Protein 1VDK (pdb70)

InterPro domains:
  IPR000362 Fumarate lyase family [PR00149] (134-152)
  IPR000362 Fumarate lyase family [PR00149] (180-198)
  IPR000362 Fumarate lyase family [PR00149] (271-298)
  IPR000362 Fumarate lyase family [PR00149] (317-333)
  IPR005677 Fumarate hydratase, class II [MF_00743] (3-462)
  IPR005677 Fumarate hydratase, class II [PTHR11444] (2-462)
  IPR005677 Fumarate hydratase, class II [TIGR00979] (3-458)
  IPR005677 Fumarate hydratase, class II [cd01362] (4-459)
  IPR008948 L-Aspartase-like [SSF48557] (4-460)
  IPR018951 Fumarase C, C-terminal [PF10415] (408-460)
  IPR020557 Fumarate lyase, conserved site [PS00163] (317-326)
  IPR022761 Fumarate lyase, N-terminal [PF00206] (11-342)
  IPR024083 Fumarase/histidase, N-terminal [G3DSA:1.10.275.10] (1-138)

Secondary structure (DSSP, 8-state):
-EEEETTEEEE--TT----HHHHHHHHH--SSTTT-BPPHHHHHHHHHHHHHHHHHHHHTTSS-HHHHHHHHHHHHHHHTTTTGGG---BSSS-TT-HHHHHHHHHHHHHHHHHHTTPPTTS-SS-IIIIITTT--HHHHHHHHHHHHHHHHIIIIIHHHHHHHHHHHHHHHHHTTT-EEEEEETTEEEEEEEHHHHHHHHHHHHHHHHHHHHHHHGGGGEE-TT-TTTSS-TTS-TTHHHHHHHHHHHHHSS--EE-S-TTHHHH--HHHHHHHHHHHHHHHHHHHHHHHHHHHT-BSSSS--SEE----S--SS--TT----HHHHHHHHHHHHHHHHHHHHHHHHTT-BTTB-S-HHHHHHHHHHHHHHHHHHHHHHHHHTGGG-EE-HHHHHHHHTT-GGGGHHHHHHH-SHHHHTTTTTS----HHHHHHHTSSS-HHHHHHH--HHHHH---/-EEEETTEEEE--TT----HHHHHHHHH--SSTTT-BPPHHHHHHHHHHHHHHHHHHHHTT-S-HHHHHHHHHHHHHHHTTTTGGG---BSSS-TT-HHHHHHHHHHHHHHHHHHTT--TT--SS-IIIIITTT--HHHHHHHHHHHHHHHHIIIIIHHHHHHHHHHHHHHHHHTTT-EEEEEETTEEEEEEEHHHHHHHHHHHHHHHHHHHHHHHGGGGEE-TT-TTTSS-TTS-TTHHHHHHHHHHHHHSS--EE-S-TTHHHH--HHHHHHHHHHHHHHHHHHHHHHHHHHHH--SSSS--SEE---S----TT----HHHHHHHHHHHHHHHHHHHHHHHHT--BTTB-S-HHHHHHHHHHHHHHHHHHHHHHHHHTGGG-EE-HHHHHHHHHTSGGGTHHHHHHH-HHHHHHHHHHHHHTT--HHHHHHHTTSS-TTHHHHH--HHHHHS--

Foldseek 3Di:
DWAADPVGIDDDDPPAQFGDLLVVQLPPPPDCQPNFQFDLLLQLLLLLLLLLLLVLCVVVVNDDPLLSVLLNVLSVCSNVVVRVVNRRHGLPTWLLCQSSLRSSLRNSQQSSCVVVVHHRNPSPVPSCSHSQQLAASLFSSLLSLLLSLLVLCVVFVVVLLVLLLVLLQVVLVVFQVAKFFDDDPNDTDAIATVSVVSNVLSVQSVVLSVQLVVLNLLSLAGLFQLHPQHVNPRHDPCSRQSSSVSSCVVRVNNHGHHPGNQCNFQFDVSLLSSLVSLLSSLVSLLVVLVVVCQCCPDCPPGLRFKHWDADDQDDDDDPRDHHLVLSVLSNVLSVLSVVLSVVLVVQRVQGDRRHRRNSSSNSVSSSSNSVSNSVSSNCCVVRTSNGMGGPSVSRVFNVQLRCVLLVLVCVVQHVVLSVVLNVVCPCPGSLVSCVVVVVDHNVVSCVSGPSVCRNPVD/DWAQDPVGIDDDPLPAQFDDLLRVQLVVDDPPQPPFFQDLLLQLLLLLLLLLLLVLCVVVVLADPLLSVLLNVLSVCSNVVVRVVNRRHGLPDWLLCQSVLSSSLRNSQQSSCVVVVHHRNPCPVPSCSHSQALAASLFSSLLSLLLSLLVLCVVFVVVLLVLLLVLLQVVLVVFQVAKFFDDDPNDTDAIATVSVVSNVLSVQSVVLSVQLVVLSLLSLAGLAQLHPQHVNPRHDPCSQQSSSVSSCVVRVHNHGHHPGNQCNFQFDVSLLSSLVSLLSSLVSLLVVLVVVCQCLADLPPGQRFKWWDAQPVQDTSGHHSVLSVLSNVLSVLSVVLSVVLVVQRVQGDGRHRSNSSSNSVSSSSNSVSNSVSSNCCRVRTSNGMGGPSVSRCLNVQLDLNQLVLVCVVPNPVLSVVLNVQCVVVVHGSLVSCCVVVVDHNPVCCVRRDSVCGNVVD

Radius of gyration: 35.31 Å; Cα contacts (8 Å, |Δi|>4): 1691; chains: 2; bounding box: 95×90×68 Å

Solvent-accessible surface area: 38684 Å² total; per-residue (Å²): 60,109,6,114,21,157,154,29,120,29,210,6,57,78,104,49,32,10,2,2,52,0,16,58,3,31,96,105,61,143,92,32,55,143,200,56,124,5,15,69,54,0,1,75,1,0,0,22,1,1,53,6,0,3,100,0,2,48,120,33,65,50,10,73,100,82,13,0,123,3,0,40,82,0,0,49,22,2,23,105,19,139,30,30,104,22,5,13,4,7,2,71,18,36,19,9,0,48,32,1,2,11,2,0,0,10,0,0,2,8,48,0,0,60,49,39,69,72,90,47,11,46,38,84,0,42,10,58,84,36,3,20,95,10,18,20,10,25,0,0,0,3,0,0,0,9,1,2,0,0,47,6,0,81,136,84,0,8,65,13,0,58,11,0,19,160,17,0,49,55,26,12,129,71,17,40,127,32,19,0,2,5,59,79,90,39,9,31,24,85,4,44,0,0,4,73,32,0,24,50,1,5,51,57,0,113,95,12,8,59,46,0,75,89,70,4,108,18,0,35,58,0,4,0,4,0,4,48,58,2,79,12,127,122,19,46,118,118,0,5,93,12,0,3,106,16,1,24,92,84,29,66,21,71,6,170,40,11,186,83,90,94,59,12,0,28,21,1,84,56,0,30,85,0,0,16,10,0,97,74,0,0,19,6,0,59,95,0,0,41,33,0,46,47,8,7,2,0,27,52,0,1,5,3,0,3,65,18,48,71,77,84,117,38,102,50,128,18,87,58,26,32,18,2,43,30,0,37,48,1,11,132,21,1,90,103,0,97,23,2,10,79,50,0,42,71,5,10,69,36,26,99,182,89,32,0,70,89,0,5,28,0,0,33,6,0,2,27,0,0,35,55,0,2,73,9,0,49,38,0,12,60,88,3,0,99,24,0,83,26,42,108,117,38,4,79,65,8,3,26,60,3,90,56,3,10,55,39,0,30,173,48,42,28,141,104,99,0,45,72,0,51,155,73,3,46,202,181,48,8,72,80,2,0,55,116,63,62,82,16,40,66,135,78,6,73,144,29,10,44,27,44,148,51,8,83,96,213,63,76,10,173,40,153,150,32,118,20,192,4,59,81,100,49,30,9,1,5,77,1,15,54,14,37,109,108,56,127,114,30,47,142,204,47,117,6,16,72,53,0,2,76,1,0,0,17,1,0,61,6,1,2,111,0,1,51,104,32,62,53,13,68,102,124,16,0,110,3,1,40,85,0,0,47,19,1,22,112,18,138,31,27,106,20,6,16,5,2,1,70,24,50,19,12,0,46,26,2,3,22,2,0,0,5,0,0,2,8,50,0,0,66,53,43,62,77,107,35,24,61,76,103,0,51,9,73,74,31,3,13,81,8,18,21,12,25,0,0,0,2,0,0,0,9,1,2,0,0,47,7,0,79,138,83,0,8,67,13,0,60,11,0,16,158,17,0,45,56,26,14,136,71,19,37,128,33,20,0,0,4,66,67,76,41,5,0,14,92,6,44,0,0,3,71,33,0,23,51,0,5,51,56,0,110,94,14,7,59,44,0,74,86,66,4,110,18,0,30,40,0,3,0,1,0,4,47,61,5,91,12,124,120,20,55,121,115,0,0,86,4,0,3,102,15,1,21,111,73,30,64,20,84,9,115,22,10,171,82,53,97,57,13,0,26,22,1,83,54,0,33,85,0,0,14,11,0,93,70,0,0,18,7,0,59,96,0,0,41,34,0,46,48,10,5,2,0,28,45,0,1,6,7,0,2,21,10,46,50,67,104,182,144,136,97,12,102,6,55,1,61,26,0,42,43,1,10,130,24,0,89,120,0,96,36,8,13,78,52,0,43,72,6,10,67,38,27,99,180,90,32,0,71,88,0,6,31,0,0,34,7,0,2,19,0,0,35,59,0,1,72,11,0,49,38,0,14,57,110,2,0,96,28,0,82,23,36,93,128,29,4,110,71,21,8,38,58,0,12,12,0,10,81,31,0,53,197,49,32,32,148,112,87,0,32,77,0,14,148,39,1,52,163,77,104,95,36,0,50,64,1,0,69,94,52,63,78,11,69,100,124,68,3,72,171,36,9,44,26,45,152,58,10,85,92,216

Structure (mmCIF, N/CA/C/O backbone):
data_1VDK
#
_entry.id   1VDK
#
_cell.length_a   125.336
_cell.length_b   140.122
_cell.length_c   135.372
_cell.angle_alpha   90.00
_cell.angle_beta   90.00
_cell.angle_gamma   90.00
#
_symmetry.space_group_name_H-M   'C 2 2 21'
#
loop_
_entity.id
_entity.type
_entity.pdbx_description
1 polymer 'Fumarate hydratase class II'
2 water water
#
loop_
_atom_site.group_PDB
_atom_site.id
_atom_site.type_symbol
_atom_site.label_atom_id
_atom_site.label_alt_id
_atom_site.label_comp_id
_atom_site.label_asym_id
_atom_site.label_entity_id
_atom_site.label_seq_id
_atom_site.pdbx_PDB_ins_code
_atom_site.Cartn_x
_atom_site.Cartn_y
_atom_site.Cartn_z
_atom_site.occupancy
_atom_site.B_iso_or_equiv
_atom_site.auth_seq_id
_atom_site.auth_comp_id
_atom_site.auth_asym_id
_atom_site.auth_atom_id
_atom_site.pdbx_PDB_model_num
ATOM 1 N N . ARG A 1 4 ? 42.408 -29.673 38.572 1.00 34.54 4 ARG A N 1
ATOM 2 C CA . ARG A 1 4 ? 41.451 -29.567 39.708 1.00 33.69 4 ARG A CA 1
ATOM 3 C C . ARG A 1 4 ? 40.463 -28.433 39.464 1.00 34.30 4 ARG A C 1
ATOM 4 O O . ARG A 1 4 ? 40.803 -27.413 38.860 1.00 34.25 4 ARG A O 1
ATOM 12 N N . ILE A 1 5 ? 39.232 -28.616 39.927 1.00 33.87 5 ILE A N 1
ATOM 13 C CA . ILE A 1 5 ? 38.215 -27.589 39.764 1.00 33.54 5 ILE A CA 1
ATOM 14 C C . ILE A 1 5 ? 38.221 -26.665 40.978 1.00 33.44 5 ILE A C 1
ATOM 15 O O . ILE A 1 5 ? 38.143 -27.122 42.117 1.00 34.03 5 ILE A O 1
ATOM 20 N N . GLU A 1 6 ? 38.333 -25.367 40.723 1.00 32.09 6 GLU A N 1
ATOM 21 C CA . GLU A 1 6 ? 38.334 -24.360 41.778 1.00 31.75 6 GLU A CA 1
ATOM 22 C C . GLU A 1 6 ? 37.222 -23.377 41.443 1.00 32.36 6 GLU A C 1
ATOM 23 O O . GLU A 1 6 ? 36.841 -23.239 40.278 1.00 33.41 6 GLU A O 1
ATOM 29 N N . ARG A 1 7 ? 36.702 -22.688 42.453 1.00 32.21 7 ARG A N 1
ATOM 30 C CA . ARG A 1 7 ? 35.622 -21.743 42.217 1.00 31.87 7 ARG A CA 1
ATOM 31 C C . ARG A 1 7 ? 35.743 -20.443 42.997 1.00 31.28 7 ARG A C 1
ATOM 32 O O . ARG A 1 7 ? 36.391 -20.381 44.040 1.00 30.25 7 ARG A O 1
ATOM 40 N N . ASP A 1 8 ? 35.111 -19.407 42.461 1.00 31.39 8 ASP A N 1
ATOM 41 C CA . ASP A 1 8 ? 35.052 -18.100 43.099 1.00 33.68 8 ASP A CA 1
ATOM 42 C C . ASP A 1 8 ? 33.633 -17.611 42.838 1.00 34.60 8 ASP A C 1
ATOM 43 O O . ASP A 1 8 ? 32.843 -18.322 42.214 1.00 34.94 8 ASP A O 1
ATOM 48 N N . THR A 1 9 ? 33.302 -16.415 43.305 1.00 34.67 9 THR A N 1
ATOM 49 C CA . THR A 1 9 ? 31.954 -15.889 43.123 1.00 37.16 9 THR A CA 1
ATOM 50 C C . THR A 1 9 ? 31.490 -15.827 41.669 1.00 38.07 9 THR A C 1
ATOM 51 O O . THR A 1 9 ? 30.290 -15.774 41.401 1.00 37.94 9 THR A O 1
ATOM 55 N N . MET A 1 10 ? 32.434 -15.845 40.734 1.00 38.53 10 MET A N 1
ATOM 56 C CA . MET A 1 10 ? 32.091 -15.773 39.318 1.00 39.38 10 MET A CA 1
ATOM 57 C C . MET A 1 10 ? 31.813 -17.143 38.703 1.00 38.61 10 MET A C 1
ATOM 58 O O . MET A 1 10 ? 31.143 -17.241 37.674 1.00 38.75 10 MET A O 1
ATOM 63 N N . GLY A 1 11 ? 32.326 -18.197 39.327 1.00 37.74 11 GLY A N 1
ATOM 64 C CA . GLY A 1 11 ? 32.094 -19.532 38.804 1.00 37.14 11 GLY A CA 1
ATOM 65 C C . GLY A 1 11 ? 33.252 -20.487 39.005 1.00 37.44 11 GLY A C 1
ATOM 66 O O . GLY A 1 11 ? 34.179 -20.209 39.765 1.00 36.93 11 GLY A O 1
ATOM 67 N N . GLU A 1 12 ? 33.199 -21.623 38.316 1.00 37.22 12 GLU A N 1
ATOM 68 C CA . GLU A 1 12 ? 34.247 -22.629 38.422 1.00 36.90 12 GLU A CA 1
ATOM 69 C C . GLU A 1 12 ? 35.221 -22.578 37.250 1.00 36.42 12 GLU A C 1
ATOM 70 O O . GLU A 1 12 ? 34.843 -22.247 36.125 1.00 36.82 12 GLU A O 1
ATOM 76 N N . VAL A 1 13 ? 36.482 -22.894 37.533 1.00 35.47 13 VAL A N 1
ATOM 77 C CA . VAL A 1 13 ? 37.532 -22.897 36.523 1.00 34.44 13 VAL A CA 1
ATOM 78 C C . VAL A 1 13 ? 38.491 -24.052 36.784 1.00 34.49 13 VAL A C 1
ATOM 79 O O . VAL A 1 13 ? 38.528 -24.604 37.884 1.00 35.20 13 VAL A O 1
ATOM 83 N N . ARG A 1 14 ? 39.264 -24.411 35.766 1.00 34.26 14 ARG A N 1
ATOM 84 C CA . ARG A 1 14 ? 40.229 -25.496 35.878 1.00 34.35 14 ARG A CA 1
ATOM 85 C C . ARG A 1 14 ? 41.626 -24.960 36.186 1.00 33.96 14 ARG A C 1
ATOM 86 O O . ARG A 1 14 ? 42.089 -24.013 35.549 1.00 33.48 14 ARG A O 1
ATOM 94 N N . VAL A 1 15 ? 42.287 -25.572 37.163 1.00 33.21 15 VAL A N 1
ATOM 95 C CA . VAL A 1 15 ? 43.642 -25.191 37.544 1.00 32.61 15 VAL A CA 1
ATOM 96 C C . VAL A 1 15 ? 44.481 -26.466 37.548 1.00 32.49 15 VAL A C 1
ATOM 97 O O . VAL A 1 15 ? 43.947 -27.564 37.714 1.00 32.15 15 VAL A O 1
ATOM 101 N N . PRO A 1 16 ? 45.802 -26.341 37.344 1.00 33.10 16 PRO A N 1
ATOM 102 C CA . PRO A 1 16 ? 46.682 -27.514 37.336 1.00 33.48 16 PRO A CA 1
ATOM 103 C C . PRO A 1 16 ? 46.522 -28.307 38.627 1.00 35.08 16 PRO A C 1
ATOM 104 O O . PRO A 1 16 ? 46.568 -27.741 39.721 1.00 35.80 16 PRO A O 1
ATOM 108 N N . ALA A 1 17 ? 46.333 -29.615 38.498 1.00 34.38 17 ALA A N 1
ATOM 109 C CA . ALA A 1 17 ? 46.149 -30.479 39.657 1.00 34.25 17 ALA A CA 1
ATOM 110 C C . ALA A 1 17 ? 47.332 -30.477 40.620 1.00 33.58 17 ALA A C 1
ATOM 111 O O . ALA A 1 17 ? 47.167 -30.766 41.804 1.00 34.07 17 ALA A O 1
ATOM 113 N N . ASP A 1 18 ? 48.521 -30.150 40.122 1.00 33.33 18 ASP A N 1
ATOM 114 C CA . ASP A 1 18 ? 49.712 -30.132 40.968 1.00 33.60 18 ASP A CA 1
ATOM 115 C C . ASP A 1 18 ? 50.013 -28.760 41.574 1.00 31.87 18 ASP A C 1
ATOM 116 O O . ASP A 1 18 ? 51.001 -28.602 42.288 1.00 30.97 18 ASP A O 1
ATOM 121 N N . LYS A 1 19 ? 49.173 -27.772 41.283 1.00 31.29 19 LYS A N 1
ATOM 122 C CA . LYS A 1 19 ? 49.372 -26.425 41.820 1.00 29.78 19 LYS A CA 1
ATOM 123 C C . LYS A 1 19 ? 48.351 -26.144 42.919 1.00 28.54 19 LYS A C 1
ATOM 124 O O . LYS A 1 19 ? 47.225 -26.642 42.873 1.00 28.12 19 LYS A O 1
ATOM 130 N N . TYR A 1 20 ? 48.742 -25.338 43.902 1.00 28.31 20 TYR A N 1
ATOM 131 C CA . TYR A 1 20 ? 47.859 -25.026 45.020 1.00 27.13 20 TYR A CA 1
ATOM 132 C C . TYR A 1 20 ? 47.041 -23.743 44.926 1.00 26.15 20 TYR A C 1
ATOM 133 O O . TYR A 1 20 ? 46.293 -23.423 45.850 1.00 25.83 20 TYR A O 1
ATOM 142 N N . TRP A 1 21 ? 47.158 -23.009 43.823 1.00 24.73 21 TRP A N 1
ATOM 143 C CA . TRP A 1 21 ? 46.386 -21.779 43.697 1.00 24.90 21 TRP A CA 1
ATOM 144 C C . TRP A 1 21 ? 44.921 -22.054 43.357 1.00 24.93 21 TRP A C 1
ATOM 145 O O . TRP A 1 21 ? 44.537 -23.200 43.104 1.00 26.83 21 TRP A O 1
ATOM 156 N N . GLY A 1 22 ? 44.105 -21.003 43.364 1.00 24.79 22 GLY A N 1
ATOM 157 C CA . GLY A 1 22 ? 42.690 -21.159 43.081 1.00 25.36 22 GLY A CA 1
ATOM 158 C C . GLY A 1 22 ? 42.151 -20.480 41.833 1.00 25.00 22 GLY A C 1
ATOM 159 O O . GLY A 1 22 ? 42.889 -20.171 40.899 1.00 26.00 22 GLY A O 1
ATOM 160 N N . ALA A 1 23 ? 40.844 -20.237 41.834 1.00 26.05 23 ALA A N 1
ATOM 161 C CA . ALA A 1 23 ? 40.161 -19.632 40.697 1.00 25.87 23 ALA A CA 1
ATOM 162 C C . ALA A 1 23 ? 40.588 -18.221 40.316 1.00 26.07 23 ALA A C 1
ATOM 163 O O . ALA A 1 23 ? 40.787 -17.933 39.138 1.00 24.68 23 ALA A O 1
ATOM 165 N N . GLN A 1 24 ? 40.725 -17.334 41.294 1.00 25.97 24 GLN A N 1
ATOM 166 C CA . GLN A 1 24 ? 41.097 -15.966 40.970 1.00 26.61 24 GLN A CA 1
ATOM 167 C C . GLN A 1 24 ? 42.535 -15.859 40.474 1.00 25.77 24 GLN A C 1
ATOM 168 O O . GLN A 1 24 ? 42.865 -14.956 39.706 1.00 27.02 24 GLN A O 1
ATOM 174 N N . THR A 1 25 ? 43.386 -16.789 40.891 1.00 24.87 25 THR A N 1
ATOM 175 C CA . THR A 1 25 ? 44.767 -16.786 40.425 1.00 23.71 25 THR A CA 1
ATOM 176 C C . THR A 1 25 ? 44.736 -17.220 38.960 1.00 25.52 25 THR A C 1
ATOM 177 O O . THR A 1 25 ? 45.386 -16.619 38.105 1.00 24.49 25 THR A O 1
ATOM 181 N N . GLN A 1 26 ? 43.961 -18.262 38.678 1.00 23.94 26 GLN A N 1
ATOM 182 C CA . GLN A 1 26 ? 43.846 -18.779 37.317 1.00 24.30 26 GLN A CA 1
ATOM 183 C C . GLN A 1 26 ? 43.311 -17.722 36.353 1.00 23.17 26 GLN A C 1
ATOM 184 O O . GLN A 1 26 ? 43.812 -17.582 35.239 1.00 23.67 26 GLN A O 1
ATOM 190 N N . ARG A 1 27 ? 42.295 -16.977 36.773 1.00 23.98 27 ARG A N 1
ATOM 191 C CA . ARG A 1 27 ? 41.738 -15.943 35.910 1.00 24.79 27 ARG A CA 1
ATOM 192 C C . ARG A 1 27 ? 42.805 -14.891 35.611 1.00 25.34 27 ARG A C 1
ATOM 193 O O . ARG A 1 27 ? 42.986 -14.487 34.465 1.00 24.66 27 ARG A O 1
ATOM 201 N N . SER A 1 28 ? 43.517 -14.452 36.642 1.00 25.29 28 SER A N 1
ATOM 202 C CA . SER A 1 28 ? 44.564 -13.451 36.447 1.00 23.56 28 SER A CA 1
ATOM 203 C C . SER A 1 28 ? 45.649 -13.990 35.520 1.00 23.38 28 SER A C 1
ATOM 204 O O . SER A 1 28 ? 46.162 -13.276 34.658 1.00 22.66 28 SER A O 1
ATOM 207 N N . LEU A 1 29 ? 45.993 -15.259 35.705 1.00 21.87 29 LEU A N 1
ATOM 208 C CA . LEU A 1 29 ? 46.999 -15.926 34.903 1.00 23.72 29 LEU A CA 1
ATOM 209 C C . LEU A 1 29 ? 46.661 -15.805 33.424 1.00 23.76 29 LEU A C 1
ATOM 210 O O . LEU A 1 29 ? 47.502 -15.495 32.591 1.00 24.46 29 LEU A O 1
ATOM 215 N N . GLU A 1 30 ? 45.396 -16.071 33.121 1.00 25.15 30 GLU A N 1
ATOM 216 C CA . GLU A 1 30 ? 44.915 -16.065 31.745 1.00 24.16 30 GLU A CA 1
ATOM 217 C C . GLU A 1 30 ? 44.557 -14.694 31.174 1.00 24.24 30 GLU A C 1
ATOM 218 O O . GLU A 1 30 ? 44.723 -14.461 29.976 1.00 23.37 30 GLU A O 1
ATOM 224 N N . ASN A 1 31 ? 44.077 -13.787 32.020 1.00 22.82 31 ASN A N 1
ATOM 225 C CA . ASN A 1 31 ? 43.664 -12.463 31.558 1.00 23.84 31 ASN A CA 1
ATOM 226 C C . ASN A 1 31 ? 44.722 -11.366 31.536 1.00 22.82 31 ASN A C 1
ATOM 227 O O . ASN A 1 31 ? 44.499 -10.307 30.945 1.00 22.96 31 ASN A O 1
ATOM 232 N N . PHE A 1 32 ? 45.858 -11.601 32.184 1.00 22.67 32 PHE A N 1
ATOM 233 C CA . PHE A 1 32 ? 46.919 -10.602 32.225 1.00 22.18 32 PHE A CA 1
ATOM 234 C C . PHE A 1 32 ? 48.254 -11.172 31.754 1.00 22.24 32 PHE A C 1
ATOM 235 O O . PHE A 1 32 ? 49.188 -11.350 32.538 1.00 22.50 32 PHE A O 1
ATOM 243 N N . ARG A 1 33 ? 48.327 -11.463 30.459 1.00 19.95 33 ARG A N 1
ATOM 244 C CA . ARG A 1 33 ? 49.535 -12.010 29.856 1.00 21.31 33 ARG A CA 1
ATOM 245 C C . ARG A 1 33 ? 50.396 -10.826 29.446 1.00 21.27 33 ARG A C 1
ATOM 246 O O . ARG A 1 33 ? 50.653 -10.602 28.265 1.00 21.97 33 ARG A O 1
ATOM 254 N N . ILE A 1 34 ? 50.831 -10.065 30.441 1.00 18.12 34 ILE A N 1
ATOM 255 C CA . ILE A 1 34 ? 51.634 -8.874 30.204 1.00 18.31 34 ILE A CA 1
ATOM 256 C C . ILE A 1 34 ? 52.941 -9.003 30.964 1.00 18.98 34 ILE A C 1
ATOM 257 O O . ILE A 1 34 ? 52.951 -8.974 32.198 1.00 18.00 34 ILE A O 1
ATOM 262 N N . GLY A 1 35 ? 54.032 -9.164 30.218 1.00 17.43 35 GLY A N 1
ATOM 263 C CA . GLY A 1 35 ? 55.351 -9.316 30.820 1.00 18.14 35 GLY A CA 1
ATOM 264 C C . GLY A 1 35 ? 55.506 -10.626 31.576 1.00 19.17 35 GLY A C 1
ATOM 265 O O . GLY A 1 35 ? 56.167 -10.683 32.613 1.00 18.96 35 GLY A O 1
ATOM 266 N N . THR A 1 36 ? 54.915 -11.695 31.054 1.00 19.83 36 THR A N 1
ATOM 267 C CA . THR A 1 36 ? 54.979 -12.984 31.734 1.00 20.06 36 THR A CA 1
ATOM 268 C C . THR A 1 36 ? 56.386 -13.551 31.918 1.00 22.19 36 THR A C 1
ATOM 269 O O . THR A 1 36 ? 56.661 -14.224 32.914 1.00 21.97 36 THR A O 1
ATOM 273 N N . ASP A 1 37 ? 57.284 -13.271 30.978 1.00 21.95 37 ASP A N 1
ATOM 274 C CA . ASP A 1 37 ? 58.644 -13.793 31.073 1.00 23.20 37 ASP A CA 1
ATOM 275 C C . ASP A 1 37 ? 59.547 -13.102 32.091 1.00 21.93 37 ASP A C 1
ATOM 276 O O . ASP A 1 37 ? 60.229 -13.766 32.873 1.00 22.29 37 ASP A O 1
ATOM 281 N N . ARG A 1 38 ? 59.543 -11.775 32.096 1.00 17.59 38 ARG A N 1
ATOM 282 C CA . ARG A 1 38 ? 60.423 -11.029 32.988 1.00 16.99 38 ARG A CA 1
ATOM 283 C C . ARG A 1 38 ? 59.772 -10.339 34.170 1.00 17.78 38 ARG A C 1
ATOM 284 O O . ARG A 1 38 ? 60.479 -9.873 35.068 1.00 17.49 38 ARG A O 1
ATOM 292 N N . PHE A 1 39 ? 58.448 -10.254 34.183 1.00 15.83 39 PHE A N 1
ATOM 293 C CA . PHE A 1 39 ? 57.792 -9.544 35.272 1.00 16.07 39 PHE A CA 1
ATOM 294 C C . PHE A 1 39 ? 56.888 -10.325 36.216 1.00 15.47 39 PHE A C 1
ATOM 295 O O . PHE A 1 39 ? 55.826 -9.844 36.613 1.00 16.09 39 PHE A O 1
ATOM 303 N N . ARG A 1 40 ? 57.308 -11.527 36.582 1.00 15.29 40 ARG A N 1
ATOM 304 C CA . ARG A 1 40 ? 56.523 -12.285 37.537 1.00 16.35 40 ARG A CA 1
ATOM 305 C C . ARG A 1 40 ? 56.627 -11.468 38.824 1.00 17.23 40 ARG A C 1
ATOM 306 O O . ARG A 1 40 ? 57.662 -10.857 39.084 1.00 15.21 40 ARG A O 1
ATOM 314 N N . MET A 1 41 ? 55.558 -11.437 39.609 1.00 16.68 41 MET A N 1
ATOM 315 C CA . MET A 1 41 ? 55.556 -10.679 40.862 1.00 18.08 41 MET A CA 1
ATOM 316 C C . MET A 1 41 ? 56.785 -11.060 41.695 1.00 17.37 41 MET A C 1
ATOM 317 O O . MET A 1 41 ? 57.083 -12.241 41.869 1.00 19.15 41 MET A O 1
ATOM 322 N N . PRO A 1 42 ? 57.530 -10.059 42.194 1.00 17.73 42 PRO A N 1
ATOM 323 C CA . PRO A 1 42 ? 58.726 -10.303 43.008 1.00 17.39 42 PRO A CA 1
ATOM 324 C C . PRO A 1 42 ? 58.443 -11.269 44.156 1.00 16.58 42 PRO A C 1
ATOM 325 O O . PRO A 1 42 ? 57.444 -11.130 44.865 1.00 16.50 42 PRO A O 1
ATOM 329 N N . LEU A 1 43 ? 59.316 -12.251 44.338 1.00 16.20 43 LEU A N 1
ATOM 330 C CA . LEU A 1 43 ? 59.128 -13.198 45.422 1.00 17.79 43 LEU A CA 1
ATOM 331 C C . LEU A 1 43 ? 59.289 -12.496 46.769 1.00 16.78 43 LEU A C 1
ATOM 332 O O . LEU A 1 43 ? 58.798 -12.981 47.786 1.00 16.82 43 LEU A O 1
ATOM 337 N N . GLU A 1 44 ? 59.985 -11.362 46.785 1.00 16.91 44 GLU A N 1
ATOM 338 C CA . GLU A 1 44 ? 60.138 -10.626 48.037 1.00 15.69 44 GLU A CA 1
ATOM 339 C C . GLU A 1 44 ? 58.744 -10.254 48.536 1.00 16.36 44 GLU A C 1
ATOM 340 O O . GLU A 1 44 ? 58.462 -10.315 49.736 1.00 14.95 44 GLU A O 1
ATOM 346 N N . ILE A 1 45 ? 57.871 -9.876 47.607 1.00 14.79 45 ILE A N 1
ATOM 347 C CA . ILE A 1 45 ? 56.508 -9.507 47.962 1.00 15.88 45 ILE A CA 1
ATOM 348 C C . ILE A 1 45 ? 55.725 -10.736 48.426 1.00 17.58 45 ILE A C 1
ATOM 349 O O . ILE A 1 45 ? 54.926 -10.653 49.361 1.00 14.99 45 ILE A O 1
ATOM 354 N N . ILE A 1 46 ? 55.957 -11.871 47.774 1.00 17.03 46 ILE A N 1
ATOM 355 C CA . ILE A 1 46 ? 55.276 -13.107 48.144 1.00 16.39 46 ILE A CA 1
ATOM 356 C C . ILE A 1 46 ? 55.692 -13.550 49.549 1.00 16.88 46 ILE A C 1
ATOM 357 O O . ILE A 1 46 ? 54.838 -13.893 50.373 1.00 16.55 46 ILE A O 1
ATOM 362 N N . ARG A 1 47 ? 56.995 -13.535 49.821 1.00 16.77 47 ARG A N 1
ATOM 363 C CA . ARG A 1 47 ? 57.502 -13.933 51.138 1.00 18.09 47 ARG A CA 1
ATOM 364 C C . ARG A 1 47 ? 56.949 -12.986 52.205 1.00 18.32 47 ARG A C 1
ATOM 365 O O . ARG A 1 47 ? 56.521 -13.424 53.275 1.00 16.82 47 ARG A O 1
ATOM 373 N N . ALA A 1 48 ? 56.963 -11.686 51.919 1.00 17.69 48 ALA A N 1
ATOM 374 C CA . ALA A 1 48 ? 56.436 -10.713 52.872 1.00 17.10 48 ALA A CA 1
ATOM 375 C C . ALA A 1 48 ? 54.940 -10.947 53.086 1.00 17.96 48 ALA A C 1
ATOM 376 O O . ALA A 1 48 ? 54.432 -10.773 54.198 1.00 17.78 48 ALA A O 1
ATOM 378 N N . TYR A 1 49 ? 54.227 -11.344 52.031 1.00 16.32 49 TYR A N 1
ATOM 379 C CA . TYR A 1 49 ? 52.794 -11.610 52.159 1.00 17.05 49 TYR A CA 1
ATOM 380 C C . TYR A 1 49 ? 52.612 -12.819 53.080 1.00 16.46 49 TYR A C 1
ATOM 381 O O . TYR A 1 49 ? 51.642 -12.893 53.835 1.00 17.99 49 TYR A O 1
ATOM 390 N N . GLY A 1 50 ? 53.550 -13.763 53.015 1.00 17.78 50 GLY A N 1
ATOM 391 C CA . GLY A 1 50 ? 53.480 -14.930 53.881 1.00 16.12 50 GLY A CA 1
ATOM 392 C C . GLY A 1 50 ? 53.600 -14.491 55.334 1.00 17.88 50 GLY A C 1
ATOM 393 O O . GLY A 1 50 ? 52.888 -14.985 56.215 1.00 18.28 50 GLY A O 1
ATOM 394 N N . MET A 1 51 ? 54.506 -13.551 55.585 1.00 17.02 51 MET A N 1
ATOM 395 C CA . MET A 1 51 ? 54.714 -13.026 56.932 1.00 17.72 51 MET A CA 1
ATOM 396 C C . MET A 1 51 ? 53.451 -12.318 57.401 1.00 18.14 51 MET A C 1
ATOM 397 O O . MET A 1 51 ? 53.039 -12.444 58.561 1.00 17.59 51 MET A O 1
ATOM 402 N N . LEU A 1 52 ? 52.844 -11.563 56.490 1.00 16.03 52 LEU A N 1
ATOM 403 C CA . LEU A 1 52 ? 51.629 -10.818 56.789 1.00 16.30 52 LEU A CA 1
ATOM 404 C C . LEU A 1 52 ? 50.462 -11.747 57.104 1.00 16.82 52 LEU A C 1
ATOM 405 O O . LEU A 1 52 ? 49.750 -11.541 58.091 1.00 15.68 52 LEU A O 1
ATOM 410 N N . LYS A 1 53 ? 50.261 -12.772 56.277 1.00 15.84 53 LYS A N 1
ATOM 411 C CA . LYS A 1 53 ? 49.155 -13.693 56.511 1.00 16.59 53 LYS A CA 1
ATOM 412 C C . LYS A 1 53 ? 49.358 -14.496 57.796 1.00 16.69 53 LYS A C 1
ATOM 413 O O . LYS A 1 53 ? 48.389 -14.869 58.454 1.00 17.95 53 LYS A O 1
ATOM 419 N N . LYS A 1 54 ? 50.613 -14.757 58.149 1.00 17.30 54 LYS A N 1
ATOM 420 C CA . LYS A 1 54 ? 50.915 -15.491 59.380 1.00 19.21 54 LYS A CA 1
ATOM 421 C C . LYS A 1 54 ? 50.527 -14.613 60.574 1.00 20.36 54 LYS A C 1
ATOM 422 O O . LYS A 1 54 ? 49.882 -15.069 61.525 1.00 18.71 54 LYS A O 1
ATOM 428 N N . ALA A 1 55 ? 50.921 -13.345 60.514 1.00 19.13 55 ALA A N 1
ATOM 429 C CA . ALA A 1 55 ? 50.613 -12.395 61.579 1.00 18.35 55 ALA A CA 1
ATOM 430 C C . ALA A 1 55 ? 49.109 -12.147 61.654 1.00 18.79 55 ALA A C 1
ATOM 431 O O . ALA A 1 55 ? 48.546 -11.971 62.739 1.00 17.76 55 ALA A O 1
ATOM 433 N N . ALA A 1 56 ? 48.452 -12.138 60.496 1.00 16.77 56 ALA A N 1
ATOM 434 C CA . ALA A 1 56 ? 47.014 -11.919 60.441 1.00 16.94 56 ALA A CA 1
ATOM 435 C C . ALA A 1 56 ? 46.260 -13.066 61.117 1.00 17.29 56 ALA A C 1
ATOM 436 O O . ALA A 1 56 ? 45.314 -12.835 61.873 1.00 17.38 56 ALA A O 1
ATOM 438 N N . ALA A 1 57 ? 46.670 -14.299 60.834 1.00 18.00 57 ALA A N 1
ATOM 439 C CA . ALA A 1 57 ? 46.023 -15.463 61.432 1.00 18.77 57 ALA A CA 1
ATOM 440 C C . ALA A 1 57 ? 46.277 -15.448 62.937 1.00 20.81 57 ALA A C 1
ATOM 441 O O . ALA A 1 57 ? 45.389 -15.748 63.737 1.00 20.28 57 ALA A O 1
ATOM 443 N N . ARG A 1 58 ? 47.499 -15.097 63.312 1.00 20.96 58 ARG A N 1
ATOM 444 C CA . ARG A 1 58 ? 47.873 -15.027 64.719 1.00 22.20 58 ARG A CA 1
ATOM 445 C C . ARG A 1 58 ? 47.025 -13.975 65.436 1.00 21.46 58 ARG A C 1
ATOM 446 O O . ARG A 1 58 ? 46.511 -14.217 66.535 1.00 20.15 58 ARG A O 1
ATOM 454 N N . ALA A 1 59 ? 46.865 -12.813 64.806 1.00 19.85 59 ALA A N 1
ATOM 455 C CA . ALA A 1 59 ? 46.075 -11.732 65.385 1.00 19.55 59 ALA A CA 1
ATOM 456 C C . ALA A 1 59 ? 44.600 -12.107 65.481 1.00 21.64 59 ALA A C 1
ATOM 457 O O . ALA A 1 59 ? 43.967 -11.924 66.526 1.00 19.92 59 ALA A O 1
ATOM 459 N N . ASN A 1 60 ? 44.042 -12.633 64.395 1.00 19.11 60 ASN A N 1
ATOM 460 C CA . ASN A 1 60 ? 42.635 -13.008 64.417 1.00 20.27 60 ASN A CA 1
ATOM 461 C C . ASN A 1 60 ? 42.349 -14.084 65.458 1.00 19.72 60 ASN A C 1
ATOM 462 O O . ASN A 1 60 ? 41.298 -14.069 66.098 1.00 21.74 60 ASN A O 1
ATOM 467 N N . LEU A 1 61 ? 43.289 -15.005 65.637 1.00 20.16 61 LEU A N 1
ATOM 468 C CA . LEU A 1 61 ? 43.127 -16.060 66.631 1.00 21.29 61 LEU A CA 1
ATOM 469 C C . LEU A 1 61 ? 43.131 -15.434 68.026 1.00 22.48 61 LEU A C 1
ATOM 470 O O . LEU A 1 61 ? 42.299 -15.758 68.870 1.00 21.28 61 LEU A O 1
ATOM 475 N N . GLU A 1 62 ? 44.080 -14.536 68.259 1.00 21.08 62 GLU A N 1
ATOM 476 C CA . GLU A 1 62 ? 44.198 -13.860 69.548 1.00 21.78 62 GLU A CA 1
ATOM 477 C C . GLU A 1 62 ? 42.948 -13.040 69.852 1.00 23.43 62 GLU A C 1
ATOM 478 O O . GLU A 1 62 ? 42.532 -12.924 71.009 1.00 23.34 62 GLU A O 1
ATOM 484 N N . LEU A 1 63 ? 42.340 -12.484 68.808 1.00 22.21 63 LEU A N 1
ATOM 485 C CA . LEU A 1 63 ? 41.151 -11.654 68.956 1.00 23.25 63 LEU A CA 1
ATOM 486 C C . LEU A 1 63 ? 39.820 -12.407 68.865 1.00 25.08 63 LEU A C 1
ATOM 487 O O . LEU A 1 63 ? 38.754 -11.793 68.928 1.00 26.23 63 LEU A O 1
ATOM 492 N N . GLY A 1 64 ? 39.887 -13.727 68.711 1.00 25.16 64 GLY A N 1
ATOM 493 C CA . GLY A 1 64 ? 38.679 -14.537 68.634 1.00 27.27 64 GLY A CA 1
ATOM 494 C C . GLY A 1 64 ? 37.962 -14.517 67.295 1.00 29.19 64 GLY A C 1
ATOM 495 O O . GLY A 1 64 ? 36.816 -14.962 67.189 1.00 29.19 64 GLY A O 1
ATOM 496 N N . GLU A 1 65 ? 38.639 -14.017 66.267 1.00 28.66 65 GLU A N 1
ATOM 497 C CA . GLU A 1 65 ? 38.063 -13.929 64.928 1.00 29.62 65 GLU A CA 1
ATOM 498 C C . GLU A 1 65 ? 38.230 -15.205 64.107 1.00 29.84 65 GLU A C 1
ATOM 499 O O . GLU A 1 65 ? 37.593 -15.364 63.063 1.00 30.68 65 GLU A O 1
ATOM 505 N N . LEU A 1 66 ? 39.089 -16.106 64.574 1.00 29.86 66 LEU A N 1
ATOM 506 C CA . LEU A 1 66 ? 39.341 -17.372 63.887 1.00 31.25 66 LEU A CA 1
ATOM 507 C C . LEU A 1 66 ? 39.417 -18.538 64.860 1.00 33.11 66 LEU A C 1
ATOM 508 O O . LEU A 1 66 ? 39.866 -18.380 65.996 1.00 34.12 66 LEU A O 1
ATOM 513 N N . PRO A 1 67 ? 38.979 -19.729 64.423 1.00 34.77 67 PRO A N 1
ATOM 514 C CA . PRO A 1 67 ? 39.018 -20.921 65.276 1.00 35.49 67 PRO A CA 1
ATOM 515 C C . PRO A 1 67 ? 40.468 -21.379 65.418 1.00 36.16 67 PRO A C 1
ATOM 516 O O . PRO A 1 67 ? 41.271 -21.206 64.501 1.00 35.61 67 PRO A O 1
ATOM 520 N N . GLU A 1 68 ? 40.795 -21.962 66.566 1.00 35.80 68 GLU A N 1
ATOM 521 C CA . GLU A 1 68 ? 42.143 -22.449 66.845 1.00 36.34 68 GLU A CA 1
ATOM 522 C C . GLU A 1 68 ? 42.665 -23.384 65.751 1.00 36.02 68 GLU A C 1
ATOM 523 O O . GLU A 1 68 ? 43.745 -23.174 65.197 1.00 34.82 68 GLU A O 1
ATOM 529 N N . GLU A 1 69 ? 41.889 -24.421 65.456 1.00 35.01 69 GLU A N 1
ATOM 530 C CA . GLU A 1 69 ? 42.250 -25.415 64.448 1.00 35.21 69 GLU A CA 1
ATOM 531 C C . GLU A 1 69 ? 42.713 -24.796 63.132 1.00 32.67 69 GLU A C 1
ATOM 532 O O . GLU A 1 69 ? 43.852 -24.986 62.707 1.00 31.60 69 GLU A O 1
ATOM 538 N N . ILE A 1 70 ? 41.809 -24.066 62.492 1.00 30.98 70 ILE A N 1
ATOM 539 C CA . ILE A 1 70 ? 42.090 -23.430 61.214 1.00 30.22 70 ILE A CA 1
ATOM 540 C C . ILE A 1 70 ? 43.210 -22.395 61.293 1.00 29.63 70 ILE A C 1
ATOM 541 O O . ILE A 1 70 ? 44.067 -22.339 60.410 1.00 28.34 70 ILE A O 1
ATOM 546 N N . ALA A 1 71 ? 43.214 -21.588 62.350 1.00 28.00 71 ALA A N 1
ATOM 547 C CA . ALA A 1 71 ? 44.248 -20.569 62.510 1.00 27.62 71 ALA A CA 1
ATOM 548 C C . ALA A 1 71 ? 45.645 -21.180 62.560 1.00 26.90 71 ALA A C 1
ATOM 549 O O . ALA A 1 71 ? 46.556 -20.718 61.875 1.00 26.03 71 ALA A O 1
ATOM 551 N N . LYS A 1 72 ? 45.819 -22.220 63.370 1.00 26.43 72 LYS A N 1
ATOM 552 C CA . LYS A 1 72 ? 47.122 -22.870 63.486 1.00 26.41 72 LYS A CA 1
ATOM 553 C C . LYS A 1 72 ? 47.606 -23.435 62.154 1.00 26.10 72 LYS A C 1
ATOM 554 O O . LYS A 1 72 ? 48.795 -23.375 61.845 1.00 27.61 72 LYS A O 1
ATOM 560 N N . ALA A 1 73 ? 46.685 -23.996 61.376 1.00 25.80 73 ALA A N 1
ATOM 561 C CA . ALA A 1 73 ? 47.031 -24.573 60.080 1.00 25.66 73 ALA A CA 1
ATOM 562 C C . ALA A 1 73 ? 47.477 -23.468 59.127 1.00 24.88 73 ALA A C 1
ATOM 563 O O . ALA A 1 73 ? 48.455 -23.622 58.393 1.00 24.84 73 ALA A O 1
ATOM 565 N N . ILE A 1 74 ? 46.750 -22.356 59.145 1.00 24.10 74 ILE A N 1
ATOM 566 C CA . ILE A 1 74 ? 47.075 -21.211 58.300 1.00 23.62 74 ILE A CA 1
ATOM 567 C C . ILE A 1 74 ? 48.454 -20.672 58.671 1.00 24.11 74 ILE A C 1
ATOM 568 O O . ILE A 1 74 ? 49.265 -20.353 57.801 1.00 23.46 74 ILE A O 1
ATOM 573 N N . ILE A 1 75 ? 48.719 -20.574 59.970 1.00 23.35 75 ILE A N 1
ATOM 574 C CA . ILE A 1 75 ? 50.006 -20.084 60.440 1.00 22.80 75 ILE A CA 1
ATOM 575 C C . ILE A 1 75 ? 51.138 -20.978 59.940 1.00 23.27 75 ILE A C 1
ATOM 576 O O . ILE A 1 75 ? 52.193 -20.488 59.538 1.00 22.93 75 ILE A O 1
ATOM 581 N N . GLN A 1 76 ? 50.919 -22.290 59.962 1.00 23.47 76 GLN A N 1
ATOM 582 C CA . GLN A 1 76 ? 51.935 -23.226 59.496 1.00 23.99 76 GLN A CA 1
ATOM 583 C C . GLN A 1 76 ? 52.136 -23.057 57.992 1.00 22.98 76 GLN A C 1
ATOM 584 O O . GLN A 1 76 ? 53.266 -22.993 57.513 1.00 24.97 76 GLN A O 1
ATOM 590 N N . ALA A 1 77 ? 51.027 -22.993 57.260 1.00 23.49 77 ALA A N 1
ATOM 591 C CA . ALA A 1 77 ? 51.058 -22.840 55.806 1.00 23.03 77 ALA A CA 1
ATOM 592 C C . ALA A 1 77 ? 51.732 -21.533 55.408 1.00 23.49 77 ALA A C 1
ATOM 593 O O . ALA A 1 77 ? 52.523 -21.493 54.467 1.00 22.29 77 ALA A O 1
ATOM 595 N N . ALA A 1 78 ? 51.412 -20.465 56.131 1.00 23.02 78 ALA A N 1
ATOM 596 C CA . ALA A 1 78 ? 51.992 -19.160 55.848 1.00 22.86 78 ALA A CA 1
ATOM 597 C C . ALA A 1 78 ? 53.500 -19.179 56.080 1.00 23.81 78 ALA A C 1
ATOM 598 O O . ALA A 1 78 ? 54.260 -18.614 55.295 1.00 23.09 78 ALA A O 1
ATOM 600 N N . GLU A 1 79 ? 53.933 -19.835 57.155 1.00 23.75 79 GLU A N 1
ATOM 601 C CA . GLU A 1 79 ? 55.356 -19.927 57.463 1.00 24.81 79 GLU A CA 1
ATOM 602 C C . GLU A 1 79 ? 56.101 -20.667 56.353 1.00 23.44 79 GLU A C 1
ATOM 603 O O . GLU A 1 79 ? 57.254 -20.350 56.048 1.00 24.75 79 GLU A O 1
ATOM 609 N N . GLU A 1 80 ? 55.449 -21.658 55.754 1.00 22.87 80 GLU A N 1
ATOM 610 C CA . GLU A 1 80 ? 56.077 -22.404 54.668 1.00 22.49 80 GLU A CA 1
ATOM 611 C C . GLU A 1 80 ? 56.292 -21.473 53.477 1.00 22.10 80 GLU A C 1
ATOM 612 O O . GLU A 1 80 ? 57.276 -21.597 52.745 1.00 21.74 80 GLU A O 1
ATOM 618 N N . VAL A 1 81 ? 55.367 -20.539 53.286 1.00 22.77 81 VAL A N 1
ATOM 619 C CA . VAL A 1 81 ? 55.494 -19.587 52.190 1.00 21.71 81 VAL A CA 1
ATOM 620 C C . VAL A 1 81 ? 56.685 -18.677 52.477 1.00 21.93 81 VAL A C 1
ATOM 621 O O . VAL A 1 81 ? 57.498 -18.414 51.595 1.00 22.97 81 VAL A O 1
ATOM 625 N N . VAL A 1 82 ? 56.796 -18.212 53.718 1.00 22.15 82 VAL A N 1
ATOM 626 C CA . VAL A 1 82 ? 57.908 -17.346 54.105 1.00 22.99 82 VAL A CA 1
ATOM 627 C C . VAL A 1 82 ? 59.241 -18.045 53.851 1.00 24.53 82 VAL A C 1
ATOM 628 O O . VAL A 1 82 ? 60.219 -17.410 53.459 1.00 24.27 82 VAL A O 1
ATOM 632 N N . GLN A 1 83 ? 59.272 -19.357 54.066 1.00 25.73 83 GLN A N 1
ATOM 633 C CA . GLN A 1 83 ? 60.490 -20.135 53.861 1.00 27.01 83 GLN A CA 1
ATOM 634 C C . GLN A 1 83 ? 60.767 -20.448 52.390 1.00 26.50 83 GLN A C 1
ATOM 635 O O . GLN A 1 83 ? 61.765 -21.097 52.067 1.00 27.74 83 GLN A O 1
ATOM 641 N N . GLY A 1 84 ? 59.887 -19.986 51.507 1.00 25.67 84 GLY A N 1
ATOM 642 C CA . GLY A 1 84 ? 60.072 -20.208 50.080 1.00 26.31 84 GLY A CA 1
ATOM 643 C C . GLY A 1 84 ? 59.687 -21.582 49.560 1.00 28.54 84 GLY A C 1
ATOM 644 O O . GLY A 1 84 ? 60.015 -21.938 48.426 1.00 27.50 84 GLY A O 1
ATOM 645 N N . LYS A 1 85 ? 58.975 -22.352 50.374 1.00 27.76 85 LYS A N 1
ATOM 646 C CA . LYS A 1 85 ? 58.568 -23.695 49.982 1.00 29.03 85 LYS A CA 1
ATOM 647 C C . LYS A 1 85 ? 57.482 -23.754 48.911 1.00 28.27 85 LYS A C 1
ATOM 648 O O . LYS A 1 85 ? 57.276 -24.802 48.299 1.00 28.32 85 LYS A O 1
ATOM 654 N N . TRP A 1 86 ? 56.796 -22.639 48.672 1.00 25.19 86 TRP A N 1
ATOM 655 C CA . TRP A 1 86 ? 55.728 -22.620 47.679 1.00 24.96 86 TRP A CA 1
ATOM 656 C C . TRP A 1 86 ? 55.911 -21.592 46.567 1.00 22.25 86 TRP A C 1
ATOM 657 O O . TRP A 1 86 ? 54.946 -21.219 45.906 1.00 22.09 86 TRP A O 1
ATOM 668 N N . ASP A 1 87 ? 57.147 -21.154 46.353 1.00 23.84 87 ASP A N 1
ATOM 669 C CA . ASP A 1 87 ? 57.444 -20.149 45.331 1.00 22.59 87 ASP A CA 1
ATOM 670 C C . ASP A 1 87 ? 56.864 -20.446 43.951 1.00 24.08 87 ASP A C 1
ATOM 671 O O . ASP A 1 87 ? 56.386 -19.540 43.269 1.00 24.57 87 ASP A O 1
ATOM 676 N N . ASP A 1 88 ? 56.907 -21.708 43.535 1.00 24.91 88 ASP A N 1
ATOM 677 C CA . ASP A 1 88 ? 56.394 -22.082 42.220 1.00 25.98 88 ASP A CA 1
ATOM 678 C C . ASP A 1 88 ? 54.873 -22.067 42.095 1.00 25.02 88 ASP A C 1
ATOM 679 O O . ASP A 1 88 ? 54.330 -22.408 41.040 1.00 23.87 88 ASP A O 1
ATOM 684 N N . HIS A 1 89 ? 54.179 -21.670 43.158 1.00 21.98 89 HIS A N 1
ATOM 685 C CA . HIS A 1 89 ? 52.722 -21.622 43.122 1.00 20.53 89 HIS A CA 1
ATOM 686 C C . HIS A 1 89 ? 52.181 -20.197 43.017 1.00 19.68 89 HIS A C 1
ATOM 687 O O . HIS A 1 89 ? 51.015 -19.932 43.307 1.00 19.31 89 HIS A O 1
ATOM 694 N N . PHE A 1 90 ? 53.050 -19.292 42.579 1.00 18.29 90 PHE A N 1
ATOM 695 C CA . PHE A 1 90 ? 52.711 -17.886 42.378 1.00 18.94 90 PHE A CA 1
ATOM 696 C C . PHE A 1 90 ? 53.158 -17.588 40.956 1.00 17.69 90 PHE A C 1
ATOM 697 O O . PHE A 1 90 ? 54.316 -17.274 40.711 1.00 18.44 90 PHE A O 1
ATOM 705 N N . PRO A 1 91 ? 52.227 -17.693 39.996 1.00 19.26 91 PRO A N 1
ATOM 706 C CA . PRO A 1 91 ? 52.489 -17.464 38.573 1.00 20.08 91 PRO A CA 1
ATOM 707 C C . PRO A 1 91 ? 52.013 -16.145 37.971 1.00 20.50 91 PRO A C 1
ATOM 708 O O . PRO A 1 91 ? 52.029 -15.989 36.748 1.00 20.35 91 PRO A O 1
ATOM 712 N N . LEU A 1 92 ? 51.595 -15.203 38.806 1.00 18.56 92 LEU A N 1
ATOM 713 C CA . LEU A 1 92 ? 51.071 -13.936 38.310 1.00 17.65 92 LEU A CA 1
ATOM 714 C C . LEU A 1 92 ? 52.120 -12.857 38.066 1.00 17.26 92 LEU A C 1
ATOM 715 O O . LEU A 1 92 ? 53.184 -12.855 38.687 1.00 15.88 92 LEU A O 1
ATOM 720 N N . VAL A 1 93 ? 51.798 -11.937 37.157 1.00 17.52 93 VAL A N 1
ATOM 721 C CA . VAL A 1 93 ? 52.704 -10.847 36.800 1.00 16.45 93 VAL A CA 1
ATOM 722 C C . VAL A 1 93 ? 52.452 -9.557 37.573 1.00 15.69 93 VAL A C 1
ATOM 723 O O . VAL A 1 93 ? 51.424 -9.383 38.230 1.00 16.30 93 VAL A O 1
ATOM 727 N N . VAL A 1 94 ? 53.412 -8.645 37.464 1.00 16.07 94 VAL A N 1
ATOM 728 C CA . VAL A 1 94 ? 53.334 -7.343 38.097 1.00 15.79 94 VAL A CA 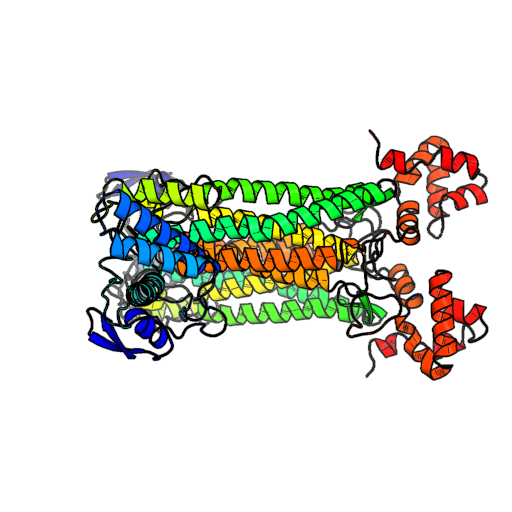1
ATOM 729 C C . VAL A 1 94 ? 52.192 -6.541 37.476 1.00 16.34 94 VAL A C 1
ATOM 730 O O . VAL A 1 94 ? 51.463 -5.822 38.167 1.00 17.02 94 VAL A O 1
ATOM 734 N N . PHE A 1 95 ? 52.024 -6.685 36.165 1.00 17.59 95 PHE A N 1
ATOM 735 C CA . PHE A 1 95 ? 51.002 -5.939 35.447 1.00 15.89 95 PHE A CA 1
ATOM 736 C C . PHE A 1 95 ? 49.609 -6.567 35.469 1.00 18.31 95 PHE A C 1
ATOM 737 O O . PHE A 1 95 ? 49.072 -7.000 34.443 1.00 17.43 95 PHE A O 1
ATOM 745 N N . GLN A 1 96 ? 49.041 -6.592 36.672 1.00 17.18 96 GLN A N 1
ATOM 746 C CA . GLN A 1 96 ? 47.713 -7.127 36.956 1.00 16.90 96 GLN A CA 1
ATOM 747 C C . GLN A 1 96 ? 46.879 -5.947 37.456 1.00 17.41 96 GLN A C 1
ATOM 748 O O . GLN A 1 96 ? 47.119 -4.808 37.060 1.00 18.00 96 GLN A O 1
ATOM 754 N N . THR A 1 97 ? 45.904 -6.213 38.323 1.00 16.32 97 THR A N 1
ATOM 755 C CA . THR A 1 97 ? 45.120 -5.134 38.873 1.00 18.82 97 THR A CA 1
ATOM 756 C C . THR A 1 97 ? 46.028 -4.203 39.649 1.00 18.33 97 THR A C 1
ATOM 757 O O . THR A 1 97 ? 47.012 -4.612 40.251 1.00 17.65 97 THR A O 1
ATOM 761 N N . GLY A 1 98 ? 45.716 -2.909 39.639 1.00 16.61 98 GLY A N 1
ATOM 762 C CA . GLY A 1 98 ? 46.560 -1.925 40.302 1.00 17.12 98 GLY A CA 1
ATOM 763 C C . GLY A 1 98 ? 46.559 -1.965 41.817 1.00 18.53 98 GLY A C 1
ATOM 764 O O . GLY A 1 98 ? 47.362 -1.289 42.466 1.00 17.38 98 GLY A O 1
ATOM 765 N N . SER A 1 99 ? 45.660 -2.757 42.388 1.00 17.31 99 SER A N 1
ATOM 766 C CA . SER A 1 99 ? 45.568 -2.880 43.842 1.00 19.00 99 SER A CA 1
ATOM 767 C C . SER A 1 99 ? 46.291 -4.133 44.321 1.00 18.99 99 SER A C 1
ATOM 768 O O . SER A 1 99 ? 46.492 -4.322 45.523 1.00 21.20 99 SER A O 1
ATOM 771 N N . GLY A 1 100 ? 46.676 -4.988 43.377 1.00 16.93 100 GLY A N 1
ATOM 772 C CA . GLY A 1 100 ? 47.361 -6.219 43.726 1.00 16.38 100 GLY A CA 1
ATOM 773 C C . GLY A 1 100 ? 46.394 -7.277 44.233 1.00 17.20 100 GLY A C 1
ATOM 774 O O . GLY A 1 100 ? 46.803 -8.266 44.844 1.00 17.34 100 GLY A O 1
ATOM 775 N N . THR A 1 101 ? 45.109 -7.067 43.974 1.00 17.39 101 THR A N 1
ATOM 776 C CA . THR A 1 101 ? 44.066 -8.001 44.402 1.00 18.40 101 THR A CA 1
ATOM 777 C C . THR A 1 101 ? 44.328 -9.439 43.974 1.00 18.04 101 THR A C 1
ATOM 778 O O . THR A 1 101 ? 44.106 -10.377 44.742 1.00 16.79 101 THR A O 1
ATOM 782 N N . GLN A 1 102 ? 44.789 -9.617 42.742 1.00 18.06 102 GLN A N 1
ATOM 783 C CA . GLN A 1 102 ? 45.034 -10.960 42.237 1.00 17.11 102 GLN A CA 1
ATOM 784 C C . GLN A 1 102 ? 46.148 -11.691 42.983 1.00 17.17 102 GLN A C 1
ATOM 785 O O . GLN A 1 102 ? 46.033 -12.888 43.255 1.00 17.67 102 GLN A O 1
ATOM 791 N N . THR A 1 103 ? 47.210 -10.980 43.341 1.00 16.26 103 THR A N 1
ATOM 792 C CA . THR A 1 103 ? 48.295 -11.602 44.087 1.00 15.73 103 THR A CA 1
ATOM 793 C C . THR A 1 103 ? 47.831 -11.852 45.524 1.00 15.98 103 THR A C 1
ATOM 794 O O . THR A 1 103 ? 48.192 -12.862 46.127 1.00 17.23 103 THR A O 1
ATOM 798 N N . ASN A 1 104 ? 47.017 -10.951 46.072 1.00 16.11 104 ASN A N 1
ATOM 799 C CA . ASN A 1 104 ? 46.513 -11.169 47.430 1.00 15.76 104 ASN A CA 1
ATOM 800 C C . ASN A 1 104 ? 45.712 -12.476 47.418 1.00 17.34 104 ASN A C 1
ATOM 801 O O . ASN A 1 104 ? 45.874 -13.326 48.288 1.00 17.75 104 ASN A O 1
ATOM 806 N N . MET A 1 105 ? 44.858 -12.645 46.417 1.00 17.21 105 MET A N 1
ATOM 807 C CA . MET A 1 105 ? 44.063 -13.868 46.338 1.00 18.70 105 MET A CA 1
ATOM 808 C C . MET A 1 105 ? 44.919 -15.098 46.029 1.00 18.65 105 MET A C 1
ATOM 809 O O . MET A 1 105 ? 44.581 -16.205 46.442 1.00 20.22 105 MET A O 1
ATOM 814 N N . ASN A 1 106 ? 46.020 -14.908 45.301 1.00 16.63 106 ASN A N 1
ATOM 815 C CA . ASN A 1 106 ? 46.939 -15.999 44.970 1.00 19.28 106 ASN A CA 1
ATOM 816 C C . ASN A 1 106 ? 47.519 -16.474 46.308 1.00 19.65 106 ASN A C 1
ATOM 817 O O . ASN A 1 106 ? 47.631 -17.672 46.576 1.00 18.89 106 ASN A O 1
ATOM 822 N N . VAL A 1 107 ? 47.876 -15.517 47.158 1.00 18.54 107 VAL A N 1
ATOM 823 C CA . VAL A 1 107 ? 48.413 -15.844 48.475 1.00 18.33 107 VAL A CA 1
ATOM 824 C C . VAL A 1 107 ? 47.333 -16.521 49.328 1.00 16.76 107 VAL A C 1
ATOM 825 O O . VAL A 1 107 ? 47.586 -17.534 49.981 1.00 18.26 107 VAL A O 1
ATOM 829 N N . ASN A 1 108 ? 46.128 -15.965 49.319 1.00 17.62 108 ASN A N 1
ATOM 830 C CA . ASN A 1 108 ? 45.042 -16.546 50.108 1.00 18.10 108 ASN A CA 1
ATOM 831 C C . ASN A 1 108 ? 44.707 -17.971 49.669 1.00 21.13 108 ASN A C 1
ATOM 832 O O . ASN A 1 108 ? 44.500 -18.855 50.503 1.00 20.19 108 ASN A O 1
ATOM 837 N N . GLU A 1 109 ? 44.658 -18.191 48.359 1.00 20.59 109 GLU A N 1
ATOM 838 C CA . GLU A 1 109 ? 44.319 -19.509 47.827 1.00 22.16 109 GLU A CA 1
ATOM 839 C C . GLU A 1 109 ? 45.378 -20.576 48.102 1.00 22.53 109 GLU A C 1
ATOM 840 O O . GLU A 1 109 ? 45.044 -21.704 48.468 1.00 22.33 109 GLU A O 1
ATOM 846 N N . VAL A 1 110 ? 46.651 -20.230 47.940 1.00 20.92 110 VAL A N 1
ATOM 847 C CA . VAL A 1 110 ? 47.718 -21.196 48.182 1.00 22.14 110 VAL A CA 1
ATOM 848 C C . VAL A 1 110 ? 47.782 -21.569 49.660 1.00 23.49 110 VAL A C 1
ATOM 849 O O . VAL A 1 110 ? 47.834 -22.752 50.020 1.00 21.41 110 VAL A O 1
ATOM 853 N N . ILE A 1 111 ? 47.772 -20.556 50.516 1.00 21.14 111 ILE A N 1
ATOM 854 C CA . ILE A 1 111 ? 47.827 -20.790 51.951 1.00 21.64 111 ILE A CA 1
ATOM 855 C C . ILE A 1 111 ? 46.597 -21.558 52.433 1.00 21.30 111 ILE A C 1
ATOM 856 O O . ILE A 1 111 ? 46.715 -22.457 53.267 1.00 23.51 111 ILE A O 1
ATOM 861 N N . ALA A 1 112 ? 45.426 -21.217 51.900 1.00 21.16 112 ALA A N 1
ATOM 862 C CA . ALA A 1 112 ? 44.188 -21.886 52.294 1.00 23.06 112 ALA A CA 1
ATOM 863 C C . ALA A 1 112 ? 44.182 -23.341 51.851 1.00 24.95 112 ALA A C 1
ATOM 864 O O . ALA A 1 112 ? 43.736 -24.217 52.593 1.00 24.36 112 ALA A O 1
ATOM 866 N N . ASN A 1 113 ? 44.667 -23.607 50.641 1.00 24.26 113 ASN A N 1
ATOM 867 C CA . ASN A 1 113 ? 44.703 -24.983 50.162 1.00 26.10 113 ASN A CA 1
ATOM 868 C C . ASN A 1 113 ? 45.679 -25.816 50.978 1.00 26.28 113 ASN A C 1
ATOM 869 O O . ASN A 1 113 ? 45.360 -26.935 51.381 1.00 28.40 113 ASN A O 1
ATOM 874 N N . ARG A 1 114 ? 46.863 -25.270 51.233 1.00 25.98 114 ARG A N 1
ATOM 875 C CA . ARG A 1 114 ? 47.865 -25.975 52.020 1.00 26.79 114 ARG A CA 1
ATOM 876 C C . ARG A 1 114 ? 47.367 -26.184 53.450 1.00 28.29 114 ARG A C 1
ATOM 877 O O . ARG A 1 114 ? 47.647 -27.215 54.070 1.00 27.74 114 ARG A O 1
ATOM 885 N N . ALA A 1 115 ? 46.624 -25.207 53.969 1.00 27.89 115 ALA A N 1
ATOM 886 C CA . ALA A 1 115 ? 46.083 -25.297 55.325 1.00 28.98 115 ALA A CA 1
ATOM 887 C C . ALA A 1 115 ? 45.048 -26.414 55.400 1.00 29.90 115 ALA A C 1
ATOM 888 O O . ALA A 1 115 ? 45.047 -27.215 56.340 1.00 31.39 115 ALA A O 1
ATOM 890 N N . SER A 1 116 ? 44.160 -26.458 54.411 1.00 30.10 116 SER A N 1
ATOM 891 C CA . SER A 1 116 ? 43.130 -27.491 54.357 1.00 32.76 116 SER A CA 1
ATOM 892 C C . SER A 1 116 ? 43.816 -28.849 54.343 1.00 33.90 116 SER A C 1
ATOM 893 O O . SER A 1 116 ? 43.414 -29.772 55.053 1.00 35.24 116 SER A O 1
ATOM 896 N N . GLU A 1 117 ? 44.860 -28.960 53.529 1.00 35.45 117 GLU A N 1
ATOM 897 C CA . GLU A 1 117 ? 45.621 -30.195 53.415 1.00 36.51 117 GLU A CA 1
ATOM 898 C C . GLU A 1 117 ? 46.270 -30.571 54.744 1.00 37.53 117 GLU A C 1
ATOM 899 O O . GLU A 1 117 ? 46.273 -31.742 55.131 1.00 37.24 117 GLU A O 1
ATOM 905 N N . ILE A 1 118 ? 46.823 -29.582 55.441 1.00 36.41 118 ILE A N 1
ATOM 906 C CA . ILE A 1 118 ? 47.458 -29.831 56.731 1.00 36.90 118 ILE A CA 1
ATOM 907 C C . ILE A 1 118 ? 46.418 -30.387 57.699 1.00 37.97 118 ILE A C 1
ATOM 908 O O . ILE A 1 118 ? 46.745 -31.151 58.608 1.00 38.49 118 ILE A O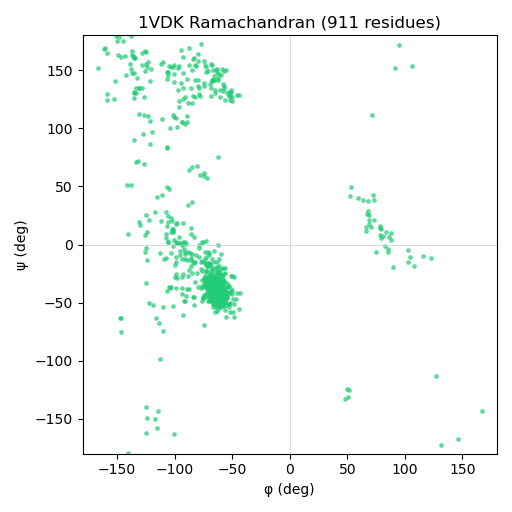 1
ATOM 913 N N . LEU A 1 119 ? 45.162 -30.002 57.492 1.00 38.88 119 LEU A N 1
ATOM 914 C CA . LEU A 1 119 ? 44.069 -30.460 58.339 1.00 40.33 119 LEU A CA 1
ATOM 915 C C . LEU A 1 119 ? 43.410 -31.718 57.777 1.00 42.09 119 LEU A C 1
ATOM 916 O O . LEU A 1 119 ? 42.284 -32.057 58.144 1.00 42.11 119 LEU A O 1
ATOM 921 N N . GLY A 1 120 ? 44.120 -32.400 56.883 1.00 43.33 120 GLY A N 1
ATOM 922 C CA . GLY A 1 120 ? 43.605 -33.622 56.289 1.00 44.80 120 GLY A CA 1
ATOM 923 C C . GLY A 1 120 ? 42.427 -33.428 55.353 1.00 45.68 120 GLY A C 1
ATOM 924 O O . GLY A 1 120 ? 41.673 -34.367 55.096 1.00 46.66 120 GLY A O 1
ATOM 925 N N . LYS A 1 121 ? 42.264 -32.214 54.840 1.00 45.28 121 LYS A N 1
ATOM 926 C CA . LYS A 1 121 ? 41.168 -31.918 53.926 1.00 45.65 121 LYS A CA 1
ATOM 927 C C . LYS A 1 121 ? 41.685 -31.847 52.490 1.00 45.70 121 LYS A C 1
ATOM 928 O O . LYS A 1 121 ? 42.852 -31.529 52.256 1.00 46.25 121 LYS A O 1
ATOM 934 N N . PRO A 1 122 ? 40.820 -32.147 51.508 1.00 45.48 122 PRO A N 1
ATOM 935 C CA . PRO A 1 122 ? 41.200 -32.118 50.092 1.00 44.41 122 PRO A CA 1
ATOM 936 C C . PRO A 1 122 ? 41.366 -30.711 49.521 1.00 43.39 122 PRO A C 1
ATOM 937 O O . PRO A 1 122 ? 40.764 -29.754 50.009 1.00 42.70 122 PRO A O 1
ATOM 941 N N . LEU A 1 123 ? 42.186 -30.595 48.481 1.00 41.83 123 LEU A N 1
ATOM 942 C CA . LEU A 1 123 ? 42.417 -29.311 47.838 1.00 40.36 123 LEU A CA 1
ATOM 943 C C . LEU A 1 123 ? 41.137 -28.870 47.141 1.00 39.25 123 LEU A C 1
ATOM 944 O O . LEU A 1 123 ? 40.417 -29.692 46.570 1.00 38.80 123 LEU A O 1
ATOM 949 N N . GLY A 1 124 ? 40.854 -27.574 47.195 1.00 37.21 124 GLY A N 1
ATOM 950 C CA . GLY A 1 124 ? 39.657 -27.053 46.562 1.00 37.00 124 GLY A CA 1
ATOM 951 C C . GLY A 1 124 ? 38.425 -27.148 47.443 1.00 36.85 124 GLY A C 1
ATOM 952 O O . GLY A 1 124 ? 37.363 -26.638 47.088 1.00 37.56 124 GLY A O 1
ATOM 953 N N . SER A 1 125 ? 38.568 -27.800 48.593 1.00 37.54 125 SER A N 1
ATOM 954 C CA . SER A 1 125 ? 37.460 -27.960 49.532 1.00 38.30 125 SER A CA 1
ATOM 955 C C . SER A 1 125 ? 37.178 -26.650 50.255 1.00 38.37 125 SER A C 1
ATOM 956 O O . SER A 1 125 ? 36.034 -26.346 50.602 1.00 37.51 125 SER A O 1
ATOM 959 N N . LYS A 1 126 ? 38.235 -25.878 50.481 1.00 37.39 126 LYS A N 1
ATOM 960 C CA . LYS A 1 126 ? 38.125 -24.602 51.171 1.00 36.40 126 LYS A CA 1
ATOM 961 C C . LYS A 1 126 ? 37.746 -24.761 52.645 1.00 34.68 126 LYS A C 1
ATOM 962 O O . LYS A 1 126 ? 37.111 -23.874 53.218 1.00 34.52 126 LYS A O 1
ATOM 968 N N . TYR A 1 127 ? 38.122 -25.884 53.256 1.00 34.11 127 TYR A N 1
ATOM 969 C CA . TYR A 1 127 ? 37.828 -26.090 54.676 1.00 34.09 127 TYR A CA 1
ATOM 970 C C . TYR A 1 127 ? 38.420 -24.856 55.343 1.00 32.45 127 TYR A C 1
ATOM 971 O O . TYR A 1 127 ? 37.822 -24.254 56.234 1.00 31.27 127 TYR A O 1
ATOM 980 N N . ALA A 1 128 ? 39.623 -24.508 54.905 1.00 30.89 128 ALA A N 1
ATOM 981 C CA . ALA A 1 128 ? 40.290 -23.296 55.357 1.00 28.01 128 ALA A CA 1
ATOM 982 C C . ALA A 1 128 ? 39.972 -22.459 54.123 1.00 27.40 128 ALA A C 1
ATOM 983 O O . ALA A 1 128 ? 40.464 -22.748 53.032 1.00 28.24 128 ALA A O 1
ATOM 985 N N . HIS A 1 129 ? 39.115 -21.458 54.290 1.00 26.06 129 HIS A N 1
ATOM 986 C CA . HIS A 1 129 ? 38.670 -20.620 53.184 1.00 25.86 129 HIS A CA 1
ATOM 987 C C . HIS A 1 129 ? 39.607 -19.449 52.886 1.00 25.59 129 HIS A C 1
ATOM 988 O O . HIS A 1 129 ? 40.055 -18.752 53.795 1.00 24.35 129 HIS A O 1
ATOM 995 N N . PRO A 1 130 ? 39.916 -19.224 51.597 1.00 25.89 130 PRO A N 1
ATOM 996 C CA . PRO A 1 130 ? 40.807 -18.131 51.189 1.00 25.32 130 PRO A CA 1
ATOM 997 C C . PRO A 1 130 ? 40.305 -16.769 51.647 1.00 25.65 130 PRO A C 1
ATOM 998 O O . PRO A 1 130 ? 41.082 -15.940 52.116 1.00 25.63 130 PRO A O 1
ATOM 1002 N N . ASN A 1 131 ? 39.004 -16.540 51.502 1.00 25.05 131 ASN A N 1
ATOM 1003 C CA . ASN A 1 131 ? 38.411 -15.265 51.885 1.00 26.66 131 ASN A CA 1
ATOM 1004 C C . ASN A 1 131 ? 37.910 -15.202 53.323 1.00 26.68 131 ASN A C 1
ATOM 1005 O O . ASN A 1 131 ? 38.206 -14.253 54.040 1.00 26.34 131 ASN A O 1
ATOM 1010 N N . ASP A 1 132 ? 37.155 -16.210 53.745 1.00 27.14 132 ASP A N 1
ATOM 1011 C CA . ASP A 1 132 ? 36.604 -16.214 55.098 1.00 26.97 132 ASP A CA 1
ATOM 1012 C C . ASP A 1 132 ? 37.631 -16.387 56.212 1.00 26.37 132 ASP A C 1
ATOM 1013 O O . ASP A 1 132 ? 37.411 -15.931 57.336 1.00 26.10 132 ASP A O 1
ATOM 1018 N N . HIS A 1 133 ? 38.745 -17.044 55.913 1.00 24.43 133 HIS A N 1
ATOM 1019 C CA . HIS A 1 133 ? 39.761 -17.282 56.934 1.00 24.17 133 HIS A CA 1
ATOM 1020 C C . HIS A 1 133 ? 41.108 -16.611 56.700 1.00 23.55 133 HIS A C 1
ATOM 1021 O O . HIS A 1 133 ? 41.535 -15.772 57.495 1.00 22.69 133 HIS A O 1
ATOM 1028 N N . VAL A 1 134 ? 41.786 -16.984 55.620 1.00 22.29 134 VAL A N 1
ATOM 1029 C CA . VAL A 1 134 ? 43.099 -16.414 55.339 1.00 21.01 134 VAL A CA 1
ATOM 1030 C C . VAL A 1 134 ? 43.070 -14.901 55.114 1.00 20.74 134 VAL A C 1
ATOM 1031 O O . VAL A 1 134 ? 44.019 -14.202 55.479 1.00 20.29 134 VAL A O 1
ATOM 1035 N N . ASN A 1 135 ? 41.981 -14.401 54.534 1.00 19.57 135 ASN A N 1
ATOM 1036 C CA . ASN A 1 135 ? 41.821 -12.973 54.250 1.00 20.33 135 ASN A CA 1
ATOM 1037 C C . ASN A 1 135 ? 40.916 -12.276 55.274 1.00 19.70 135 ASN A C 1
ATOM 1038 O O . ASN A 1 135 ? 40.503 -11.134 55.075 1.00 19.71 135 ASN A O 1
ATOM 1043 N N . ARG A 1 136 ? 40.614 -12.963 56.374 1.00 19.42 136 ARG A N 1
ATOM 1044 C CA . ARG A 1 136 ? 39.740 -12.405 57.411 1.00 19.90 136 ARG A CA 1
ATOM 1045 C C . ARG A 1 136 ? 40.178 -11.018 57.892 1.00 19.53 136 ARG A C 1
ATOM 1046 O O . ARG A 1 136 ? 41.320 -10.839 58.316 1.00 18.71 136 ARG A O 1
ATOM 1054 N N . GLY A 1 137 ? 39.262 -10.051 57.814 1.00 19.82 137 GLY A N 1
ATOM 1055 C CA . GLY A 1 137 ? 39.536 -8.690 58.259 1.00 20.16 137 GLY A CA 1
ATOM 1056 C C . GLY A 1 137 ? 40.497 -7.892 57.398 1.00 20.75 137 GLY A C 1
ATOM 1057 O O . GLY A 1 137 ? 40.990 -6.843 57.815 1.00 21.59 137 GLY A O 1
ATOM 1058 N N . GLN A 1 138 ? 40.743 -8.373 56.186 1.00 20.11 138 GLN A N 1
ATOM 1059 C CA . GLN A 1 138 ? 41.684 -7.723 55.283 1.00 20.62 138 GLN A CA 1
ATOM 1060 C C . GLN A 1 138 ? 41.091 -7.375 53.926 1.00 19.78 138 GLN A C 1
ATOM 1061 O O . GLN A 1 138 ? 40.029 -7.862 53.542 1.00 20.05 138 GLN A O 1
ATOM 1067 N N . SER A 1 139 ? 41.809 -6.524 53.207 1.00 18.61 139 SER A N 1
ATOM 1068 C CA . SER A 1 139 ? 41.449 -6.147 51.847 1.00 18.85 139 SER A CA 1
ATOM 1069 C C . SER A 1 139 ? 42.766 -6.229 51.098 1.00 19.05 139 SER A C 1
ATOM 1070 O O . SER A 1 139 ? 43.829 -6.236 51.710 1.00 17.90 139 SER A O 1
ATOM 1073 N N . SER A 1 140 ? 42.715 -6.322 49.778 1.00 19.16 140 SER A N 1
ATOM 1074 C CA . SER A 1 140 ? 43.958 -6.338 49.036 1.00 18.99 140 SER A CA 1
ATOM 1075 C C . SER A 1 140 ? 44.496 -4.913 49.129 1.00 17.86 140 SER A C 1
ATOM 1076 O O . SER A 1 140 ? 45.705 -4.687 49.095 1.00 16.65 140 SER A O 1
ATOM 1079 N N . ASN A 1 141 ? 43.584 -3.955 49.274 1.00 17.52 141 ASN A N 1
ATOM 1080 C CA . ASN A 1 141 ? 43.955 -2.544 49.319 1.00 16.85 141 ASN A CA 1
ATOM 1081 C C . ASN A 1 141 ? 44.934 -2.175 50.414 1.00 18.57 141 ASN A C 1
ATOM 1082 O O . ASN A 1 141 ? 45.839 -1.367 50.189 1.00 17.96 141 ASN A O 1
ATOM 1087 N N . ASP A 1 142 ? 44.766 -2.755 51.599 1.00 16.20 142 ASP A N 1
ATOM 1088 C CA . ASP A 1 142 ? 45.682 -2.447 52.681 1.00 16.78 142 ASP A CA 1
ATOM 1089 C C . ASP A 1 142 ? 46.786 -3.495 52.844 1.00 16.27 142 ASP A C 1
ATOM 1090 O O . ASP A 1 142 ? 47.900 -3.158 53.250 1.00 17.05 142 ASP A O 1
ATOM 1095 N N . THR A 1 143 ? 46.513 -4.749 52.490 1.00 15.85 143 THR A N 1
ATOM 1096 C CA . THR A 1 143 ? 47.541 -5.770 52.640 1.00 15.35 143 THR A CA 1
ATOM 1097 C C . THR A 1 143 ? 48.637 -5.709 51.581 1.00 15.02 143 THR A C 1
ATOM 1098 O O . THR A 1 143 ? 49.798 -5.954 51.893 1.00 16.17 143 THR A O 1
ATOM 1102 N N . PHE A 1 144 ? 48.295 -5.379 50.337 1.00 16.00 144 PHE A N 1
ATOM 1103 C CA . PHE A 1 144 ? 49.342 -5.337 49.322 1.00 15.09 144 PHE A CA 1
ATOM 1104 C C . PHE A 1 144 ? 50.402 -4.285 49.649 1.00 15.20 144 PHE A C 1
ATOM 1105 O O . PHE A 1 144 ? 51.594 -4.576 49.610 1.00 14.88 144 PHE A O 1
ATOM 1113 N N . PRO A 1 145 ? 49.989 -3.046 49.957 1.00 16.25 145 PRO A N 1
ATOM 1114 C CA . PRO A 1 145 ? 51.021 -2.055 50.275 1.00 16.31 145 PRO A CA 1
ATOM 1115 C C . PRO A 1 145 ? 51.752 -2.390 51.578 1.00 15.57 145 PRO A C 1
ATOM 1116 O O . PRO A 1 145 ? 52.907 -2.013 51.761 1.00 15.87 145 PRO A O 1
ATOM 1120 N N . THR A 1 146 ? 51.084 -3.102 52.484 1.00 15.99 146 THR A N 1
ATOM 1121 C CA . THR A 1 146 ? 51.739 -3.489 53.734 1.00 15.30 146 THR A CA 1
ATOM 1122 C C . THR A 1 146 ? 52.839 -4.485 53.382 1.00 15.28 146 THR A C 1
ATOM 1123 O O . THR A 1 146 ? 53.988 -4.344 53.806 1.00 14.05 146 THR A O 1
ATOM 1127 N N . ALA A 1 147 ? 52.484 -5.491 52.590 1.00 14.59 147 ALA A N 1
ATOM 1128 C CA . ALA A 1 147 ? 53.453 -6.490 52.168 1.00 14.01 147 ALA A CA 1
ATOM 1129 C C . ALA A 1 147 ? 54.580 -5.862 51.352 1.00 14.23 147 ALA A C 1
ATOM 1130 O O . ALA A 1 147 ? 55.743 -6.247 51.494 1.00 13.30 147 ALA A O 1
ATOM 1132 N N . MET A 1 148 ? 54.258 -4.892 50.499 1.00 15.05 148 MET A N 1
ATOM 1133 C CA . MET A 1 148 ? 55.317 -4.300 49.682 1.00 15.65 148 MET A CA 1
ATOM 1134 C C . MET A 1 148 ? 56.262 -3.405 50.481 1.00 14.83 148 MET A C 1
ATOM 1135 O O . MET A 1 148 ? 57.456 -3.357 50.190 1.00 13.88 148 MET A O 1
ATOM 1140 N N . TYR A 1 149 ? 55.747 -2.714 51.495 1.00 15.33 149 TYR A N 1
ATOM 1141 C CA . TYR A 1 149 ? 56.610 -1.867 52.325 1.00 14.56 149 TYR A CA 1
ATOM 1142 C C . TYR A 1 149 ? 57.567 -2.775 53.108 1.00 16.02 149 TYR A C 1
ATOM 1143 O O . TYR A 1 149 ? 58.759 -2.492 53.226 1.00 14.17 149 TYR A O 1
ATOM 1152 N N . VAL A 1 150 ? 57.042 -3.878 53.635 1.00 15.84 150 VAL A N 1
ATOM 1153 C CA . VAL A 1 150 ? 57.867 -4.828 54.371 1.00 15.29 150 VAL A CA 1
ATOM 1154 C C . VAL A 1 150 ? 58.916 -5.432 53.430 1.00 14.59 150 VAL A C 1
ATOM 1155 O O . VAL A 1 150 ? 60.092 -5.535 53.777 1.00 15.11 150 VAL A O 1
ATOM 1159 N N . ALA A 1 151 ? 58.488 -5.814 52.229 1.00 13.74 151 ALA A N 1
ATOM 1160 C CA . ALA A 1 151 ? 59.394 -6.410 51.257 1.00 14.01 151 ALA A CA 1
ATOM 1161 C C . ALA A 1 151 ? 60.557 -5.487 50.914 1.00 13.99 151 ALA A C 1
ATOM 1162 O O . ALA A 1 151 ? 61.710 -5.910 50.881 1.00 15.62 151 ALA A O 1
ATOM 1164 N N . VAL A 1 152 ? 60.253 -4.223 50.654 1.00 13.04 152 VAL A N 1
ATOM 1165 C CA . VAL A 1 152 ? 61.296 -3.270 50.296 1.00 13.74 152 VAL A CA 1
ATOM 1166 C C . VAL A 1 152 ? 62.233 -3.006 51.470 1.00 14.75 152 VAL A C 1
ATOM 1167 O O . VAL A 1 152 ? 63.451 -2.970 51.306 1.00 15.11 152 VAL A O 1
ATOM 1171 N N . ALA A 1 153 ? 61.668 -2.827 52.658 1.00 14.64 153 ALA A N 1
ATOM 1172 C CA . ALA A 1 153 ? 62.505 -2.577 53.831 1.00 14.55 153 ALA A CA 1
ATOM 1173 C C . ALA A 1 153 ? 63.470 -3.742 54.037 1.00 14.91 153 ALA A C 1
ATOM 1174 O O . ALA A 1 153 ? 64.662 -3.540 54.257 1.00 14.99 153 ALA A O 1
ATOM 1176 N N . LEU A 1 154 ? 62.957 -4.967 53.960 1.00 14.24 154 LEU A N 1
ATOM 1177 C CA . LEU A 1 154 ? 63.799 -6.145 54.141 1.00 14.66 154 LEU A CA 1
ATOM 1178 C C . LEU A 1 154 ? 64.869 -6.286 53.061 1.00 16.29 154 LEU A C 1
ATOM 1179 O O . LEU A 1 154 ? 65.996 -6.669 53.358 1.00 16.22 154 LEU A O 1
ATOM 1184 N N . ALA A 1 155 ? 64.522 -5.974 51.813 1.00 15.40 155 ALA A N 1
ATOM 1185 C CA . ALA A 1 155 ? 65.479 -6.089 50.713 1.00 15.61 155 ALA A CA 1
ATOM 1186 C C . ALA A 1 155 ? 66.621 -5.092 50.882 1.00 14.22 155 ALA A C 1
ATOM 1187 O O . ALA A 1 155 ? 67.763 -5.372 50.513 1.00 15.84 155 ALA A O 1
ATOM 1189 N N . LEU A 1 156 ? 66.318 -3.925 51.438 1.00 15.79 156 LEU A N 1
ATOM 1190 C CA . LEU A 1 156 ? 67.358 -2.929 51.667 1.00 15.34 156 LEU A CA 1
ATOM 1191 C C . LEU A 1 156 ? 68.385 -3.520 52.637 1.00 16.56 156 LEU A C 1
ATOM 1192 O O . LEU A 1 156 ? 69.591 -3.461 52.400 1.00 15.93 156 LEU A O 1
ATOM 1197 N N . HIS A 1 157 ? 67.896 -4.104 53.723 1.00 16.72 157 HIS A N 1
ATOM 1198 C CA . HIS A 1 157 ? 68.779 -4.694 54.726 1.00 16.75 157 HIS A CA 1
ATOM 1199 C C . HIS A 1 157 ? 69.486 -5.956 54.270 1.00 17.78 157 HIS A C 1
ATOM 1200 O O . HIS A 1 157 ? 70.653 -6.181 54.599 1.00 18.34 157 HIS A O 1
ATOM 1207 N N . GLN A 1 158 ? 68.778 -6.784 53.515 1.00 16.75 158 GLN A N 1
ATOM 1208 C CA . GLN A 1 158 ? 69.337 -8.044 53.056 1.00 19.75 158 GLN A CA 1
ATOM 1209 C C . GLN A 1 158 ? 70.316 -7.918 51.902 1.00 19.19 158 GLN A C 1
ATOM 1210 O O . GLN A 1 158 ? 71.324 -8.629 51.857 1.00 18.98 158 GLN A O 1
ATOM 1216 N N . ARG A 1 159 ? 70.039 -7.006 50.977 1.00 18.14 159 ARG A N 1
ATOM 1217 C CA . ARG A 1 159 ? 70.898 -6.880 49.810 1.00 17.51 159 ARG A CA 1
ATOM 1218 C C . ARG A 1 159 ? 71.633 -5.572 49.544 1.00 16.87 159 ARG A C 1
ATOM 1219 O O . ARG A 1 159 ? 72.847 -5.575 49.345 1.00 17.19 159 ARG A O 1
ATOM 1227 N N . LEU A 1 160 ? 70.918 -4.453 49.531 1.00 16.63 160 LEU A N 1
ATOM 1228 C CA . LEU A 1 160 ? 71.573 -3.189 49.219 1.00 17.63 160 LEU A CA 1
ATOM 1229 C C . LEU A 1 160 ? 72.593 -2.713 50.251 1.00 18.20 160 LEU A C 1
ATOM 1230 O O . LEU A 1 160 ? 73.740 -2.436 49.906 1.00 17.28 160 LEU A O 1
ATOM 1235 N N . TYR A 1 161 ? 72.186 -2.616 51.512 1.00 18.46 161 TYR A N 1
ATOM 1236 C CA . TYR A 1 161 ? 73.099 -2.139 52.549 1.00 18.57 161 TYR A CA 1
ATOM 1237 C C . TYR A 1 161 ? 74.398 -2.952 52.638 1.00 18.41 161 TYR A C 1
ATOM 1238 O O . TYR A 1 161 ? 75.487 -2.383 52.677 1.00 20.69 161 TYR A O 1
ATOM 1247 N N . PRO A 1 162 ? 74.309 -4.292 52.656 1.00 20.08 162 PRO A N 1
ATOM 1248 C CA . PRO A 1 162 ? 75.546 -5.080 52.738 1.00 20.79 162 PRO A CA 1
ATOM 1249 C C . PRO A 1 162 ? 76.494 -4.796 51.571 1.00 20.80 162 PRO A C 1
ATOM 1250 O O . PRO A 1 162 ? 77.711 -4.714 51.747 1.00 21.06 162 PRO A O 1
ATOM 1254 N N . ALA A 1 163 ? 75.934 -4.643 50.376 1.00 19.17 163 ALA A N 1
ATOM 1255 C CA . ALA A 1 163 ? 76.749 -4.376 49.195 1.00 18.76 163 ALA A CA 1
ATOM 1256 C C . ALA A 1 163 ? 77.427 -3.010 49.254 1.00 17.57 163 ALA A C 1
ATOM 1257 O O . ALA A 1 163 ? 78.634 -2.899 49.035 1.00 19.01 163 ALA A O 1
ATOM 1259 N N . VAL A 1 164 ? 76.656 -1.968 49.545 1.00 17.61 164 VAL A N 1
ATOM 1260 C CA . VAL A 1 164 ? 77.217 -0.623 49.605 1.00 17.20 164 VAL A CA 1
ATOM 1261 C C . VAL A 1 164 ? 78.200 -0.481 50.768 1.00 19.15 164 VAL A C 1
ATOM 1262 O O . VAL A 1 164 ? 79.262 0.132 50.624 1.00 18.97 164 VAL A O 1
ATOM 1266 N N . GLU A 1 165 ? 77.852 -1.051 51.916 1.00 18.26 165 GLU A N 1
ATOM 1267 C CA . GLU A 1 165 ? 78.737 -0.981 53.076 1.00 19.57 165 GLU A CA 1
ATOM 1268 C C . GLU A 1 165 ? 80.045 -1.693 52.741 1.00 19.81 165 GLU A C 1
ATOM 1269 O O . GLU A 1 165 ? 81.126 -1.273 53.167 1.00 19.63 165 GLU A O 1
ATOM 1275 N N . GLY A 1 166 ? 79.944 -2.760 51.956 1.00 20.21 166 GLY A N 1
ATOM 1276 C CA . GLY A 1 166 ? 81.128 -3.499 51.559 1.00 20.90 166 GLY A CA 1
ATOM 1277 C C . GLY A 1 166 ? 82.036 -2.645 50.689 1.00 22.31 166 GLY A C 1
ATOM 1278 O O . GLY A 1 166 ? 83.252 -2.622 50.883 1.00 23.56 166 GLY A O 1
ATOM 1279 N N . LEU A 1 167 ? 81.451 -1.943 49.721 1.00 20.35 167 LEU A N 1
ATOM 1280 C CA . LEU A 1 167 ? 82.231 -1.091 48.831 1.00 21.55 167 LEU A CA 1
ATOM 1281 C C . LEU A 1 167 ? 82.848 0.075 49.609 1.00 21.95 167 LEU A C 1
ATOM 1282 O O . LEU A 1 167 ? 83.968 0.502 49.319 1.00 21.81 167 LEU A O 1
ATOM 1287 N N . ILE A 1 168 ? 82.118 0.595 50.592 1.00 22.01 168 ILE A N 1
ATOM 1288 C CA . ILE A 1 168 ? 82.641 1.690 51.399 1.00 23.62 168 ILE A CA 1
ATOM 1289 C C . ILE A 1 168 ? 83.908 1.199 52.108 1.00 24.10 168 ILE A C 1
ATOM 1290 O O . ILE A 1 168 ? 84.914 1.911 52.172 1.00 25.25 168 ILE A O 1
ATOM 1295 N N . ARG A 1 169 ? 83.856 -0.026 52.621 1.00 25.11 169 ARG A N 1
ATOM 1296 C CA . ARG A 1 169 ? 84.996 -0.624 53.314 1.00 25.90 169 ARG A CA 1
ATOM 1297 C C . ARG A 1 169 ? 86.192 -0.750 52.380 1.00 26.65 169 ARG A C 1
ATOM 1298 O O . ARG A 1 169 ? 87.322 -0.443 52.759 1.00 24.74 169 ARG A O 1
ATOM 1306 N N . THR A 1 170 ? 85.941 -1.207 51.158 1.00 24.48 170 THR A N 1
ATOM 1307 C CA . THR A 1 170 ? 87.009 -1.367 50.179 1.00 24.16 170 THR A CA 1
ATOM 1308 C C . THR A 1 170 ? 87.669 -0.033 49.844 1.00 25.17 170 THR A C 1
ATOM 1309 O O . THR A 1 170 ? 88.895 0.079 49.869 1.00 24.58 170 THR A O 1
ATOM 1313 N N . PHE A 1 171 ? 86.862 0.977 49.533 1.00 24.07 171 PHE A N 1
ATOM 1314 C CA . PHE A 1 171 ? 87.403 2.288 49.197 1.00 25.44 171 PHE A CA 1
ATOM 1315 C C . PHE A 1 171 ? 88.121 2.904 50.394 1.00 26.83 171 PHE A C 1
ATOM 1316 O O . PHE A 1 171 ? 89.136 3.580 50.236 1.00 27.56 171 PHE A O 1
ATOM 1324 N N . THR A 1 172 ? 87.595 2.666 51.591 1.00 27.35 172 THR A N 1
ATOM 1325 C CA . THR A 1 172 ? 88.213 3.196 52.801 1.00 28.44 172 THR A CA 1
ATOM 1326 C C . THR A 1 172 ? 89.606 2.589 52.971 1.00 29.15 172 THR A C 1
ATOM 1327 O O . THR A 1 172 ? 90.560 3.292 53.298 1.00 31.49 172 THR A O 1
ATOM 1331 N N . ALA A 1 173 ? 89.719 1.286 52.734 1.00 29.19 173 ALA A N 1
ATOM 1332 C CA . ALA A 1 173 ? 90.998 0.588 52.855 1.00 29.05 173 ALA A CA 1
ATOM 1333 C C . ALA A 1 173 ? 91.983 1.049 51.783 1.00 30.68 173 ALA A C 1
ATOM 1334 O O . ALA A 1 173 ? 93.168 1.249 52.064 1.00 29.34 173 ALA A O 1
ATOM 1336 N N . LYS A 1 174 ? 91.496 1.208 50.554 1.00 28.78 174 LYS A N 1
ATOM 1337 C CA . LYS A 1 174 ? 92.343 1.654 49.453 1.00 28.62 174 LYS A CA 1
ATOM 1338 C C . LYS A 1 174 ? 92.824 3.081 49.686 1.00 30.15 174 LYS A C 1
ATOM 1339 O O . LYS A 1 174 ? 93.973 3.415 49.386 1.00 31.07 174 LYS A O 1
ATOM 1345 N N . ALA A 1 175 ? 91.940 3.924 50.213 1.00 30.21 175 ALA A N 1
ATOM 1346 C CA . ALA A 1 175 ? 92.279 5.316 50.483 1.00 31.86 175 ALA A CA 1
ATOM 1347 C C . ALA A 1 175 ? 93.412 5.402 51.502 1.00 33.23 175 ALA A C 1
ATOM 1348 O O . ALA A 1 175 ? 94.316 6.227 51.372 1.00 33.76 175 ALA A O 1
ATOM 1350 N N . GLN A 1 176 ? 93.358 4.548 52.517 1.00 34.21 176 GLN A N 1
ATOM 1351 C CA . GLN A 1 176 ? 94.391 4.540 53.547 1.00 36.35 176 GLN A CA 1
ATOM 1352 C C . GLN A 1 176 ? 95.718 4.073 52.957 1.00 36.27 176 GLN A C 1
ATOM 1353 O O . GLN A 1 176 ? 96.769 4.663 53.213 1.00 36.55 176 GLN A O 1
ATOM 1359 N N . ALA A 1 177 ? 95.659 3.014 52.157 1.00 34.71 177 ALA A N 1
ATOM 1360 C CA . ALA A 1 177 ? 96.855 2.456 51.540 1.00 34.63 177 ALA A CA 1
ATOM 1361 C C . ALA A 1 177 ? 97.551 3.401 50.562 1.00 34.21 177 ALA A C 1
ATOM 1362 O O . ALA A 1 177 ? 98.771 3.334 50.401 1.00 33.83 177 ALA A O 1
ATOM 1364 N N . PHE A 1 178 ? 96.790 4.279 49.914 1.00 31.93 178 PHE A N 1
ATOM 1365 C CA . PHE A 1 178 ? 97.371 5.199 48.938 1.00 32.81 178 PHE A CA 1
ATOM 1366 C C . PHE A 1 178 ? 97.342 6.661 49.375 1.00 32.37 178 PHE A C 1
ATOM 1367 O O . PHE A 1 178 ? 97.455 7.564 48.548 1.00 32.18 178 PHE A O 1
ATOM 1375 N N . ASP A 1 179 ? 97.208 6.897 50.674 1.00 32.98 179 ASP A N 1
ATOM 1376 C CA . ASP A 1 179 ? 97.142 8.260 51.183 1.00 35.44 179 ASP A CA 1
ATOM 1377 C C . ASP A 1 179 ? 98.475 9.014 51.171 1.00 36.03 179 ASP A C 1
ATOM 1378 O O . ASP A 1 179 ? 98.517 10.209 51.464 1.00 36.44 179 ASP A O 1
ATOM 1383 N N . GLN A 1 180 ? 99.558 8.326 50.826 1.00 36.03 180 GLN A N 1
ATOM 1384 C CA . GLN A 1 180 ? 100.871 8.963 50.782 1.00 37.69 180 GLN A CA 1
ATOM 1385 C C . GLN A 1 180 ? 101.311 9.203 49.341 1.00 37.11 180 GLN A C 1
ATOM 1386 O O . GLN A 1 180 ? 102.413 9.693 49.089 1.00 36.46 180 GLN A O 1
ATOM 1392 N N . ILE A 1 181 ? 100.440 8.854 48.399 1.00 35.05 181 ILE A N 1
ATOM 1393 C CA . ILE A 1 181 ? 100.732 9.028 46.983 1.00 33.04 181 ILE A CA 1
ATOM 1394 C C . ILE A 1 181 ? 100.182 10.361 46.487 1.00 32.79 181 ILE A C 1
ATOM 1395 O O . ILE A 1 181 ? 98.972 10.517 46.300 1.00 32.21 181 ILE A O 1
ATOM 1400 N N . VAL A 1 182 ? 101.077 11.322 46.275 1.00 30.57 182 VAL A N 1
ATOM 1401 C CA . VAL A 1 182 ? 100.681 12.644 45.808 1.00 30.26 182 VAL A CA 1
ATOM 1402 C C . VAL A 1 182 ? 100.437 12.624 44.305 1.00 30.02 182 VAL A C 1
ATOM 1403 O O . VAL A 1 182 ? 101.209 12.034 43.547 1.00 30.43 182 VAL A O 1
ATOM 1407 N N . LYS A 1 183 ? 99.358 13.273 43.878 1.00 30.02 183 LYS A N 1
ATOM 1408 C CA . LYS A 1 183 ? 99.006 13.315 42.466 1.00 29.28 183 LYS A CA 1
ATOM 1409 C C . LYS A 1 183 ? 98.391 14.656 42.093 1.00 28.93 183 LYS A C 1
ATOM 1410 O O . LYS A 1 183 ? 98.156 15.506 42.951 1.00 30.03 183 LYS A O 1
ATOM 1416 N N . VAL A 1 184 ? 98.125 14.832 40.805 1.00 28.94 184 VAL A N 1
ATOM 1417 C CA . VAL A 1 184 ? 97.531 16.062 40.306 1.00 30.08 184 VAL A CA 1
ATOM 1418 C C . VAL A 1 184 ? 96.013 16.035 40.449 1.00 30.45 184 VAL A C 1
ATOM 1419 O O . VAL A 1 184 ? 95.358 15.088 40.013 1.00 32.07 184 VAL A O 1
ATOM 1423 N N . GLY A 1 185 ? 95.461 17.074 41.064 1.00 29.62 185 GLY A N 1
ATOM 1424 C CA . GLY A 1 185 ? 94.021 17.155 41.204 1.00 27.35 185 GLY A CA 1
ATOM 1425 C C . GLY A 1 185 ? 93.504 17.736 39.905 1.00 26.42 185 GLY A C 1
ATOM 1426 O O . GLY A 1 185 ? 94.266 18.356 39.160 1.00 26.49 185 GLY A O 1
ATOM 1427 N N . ARG A 1 186 ? 92.221 17.546 39.618 1.00 25.23 186 ARG A N 1
ATOM 1428 C CA . ARG A 1 186 ? 91.653 18.069 38.383 1.00 24.57 186 ARG A CA 1
ATOM 1429 C C . ARG A 1 186 ? 90.301 18.745 38.582 1.00 24.33 186 ARG A C 1
ATOM 1430 O O . ARG A 1 186 ? 89.405 18.190 39.223 1.00 23.89 186 ARG A O 1
ATOM 1438 N N . THR A 1 187 ? 90.168 19.945 38.026 1.00 22.94 187 THR A N 1
ATOM 1439 C CA . THR A 1 187 ? 88.926 20.709 38.091 1.00 23.76 187 THR A CA 1
ATOM 1440 C C . THR A 1 187 ? 88.622 21.180 36.673 1.00 23.95 187 THR A C 1
ATOM 1441 O O . THR A 1 187 ? 89.513 21.663 35.974 1.00 24.26 187 THR A O 1
ATOM 1445 N N . HIS A 1 188 ? 87.367 21.032 36.248 1.00 23.40 188 HIS A N 1
ATOM 1446 C CA . HIS A 1 188 ? 86.957 21.410 34.894 1.00 22.82 188 HIS A CA 1
ATOM 1447 C C . HIS A 1 188 ? 87.658 20.468 33.912 1.00 21.83 188 HIS A C 1
ATOM 1448 O O . HIS A 1 188 ? 87.661 20.712 32.707 1.00 21.95 188 HIS A O 1
ATOM 1455 N N . LEU A 1 189 ? 88.248 19.403 34.456 1.00 21.87 189 LEU A N 1
ATOM 1456 C CA . LEU A 1 189 ? 89.008 18.397 33.709 1.00 22.28 189 LEU A CA 1
ATOM 1457 C C . LEU A 1 189 ? 90.447 18.867 33.473 1.00 23.90 189 LEU A C 1
ATOM 1458 O O . LEU A 1 189 ? 91.264 18.146 32.896 1.00 23.25 189 LEU A O 1
ATOM 1463 N N . MET A 1 190 ? 90.753 20.074 33.936 1.00 22.69 190 MET A N 1
ATOM 1464 C CA . MET A 1 190 ? 92.082 20.652 33.760 1.00 24.05 190 MET A CA 1
ATOM 1465 C C . MET A 1 190 ? 93.005 20.452 34.962 1.00 24.68 190 MET A C 1
ATOM 1466 O O . MET A 1 190 ? 92.547 20.317 36.096 1.00 23.09 190 MET A O 1
ATOM 1471 N N . ASP A 1 191 ? 94.313 20.439 34.703 1.00 26.50 191 ASP A N 1
ATOM 1472 C CA . ASP A 1 191 ? 95.309 20.263 35.757 1.00 27.20 191 ASP A CA 1
ATOM 1473 C C . ASP A 1 191 ? 95.061 21.285 36.864 1.00 27.78 191 ASP A C 1
ATOM 1474 O O . ASP A 1 191 ? 94.961 22.481 36.596 1.00 28.72 191 ASP A O 1
ATOM 1479 N N . ALA A 1 192 ? 94.965 20.811 38.102 1.00 27.83 192 ALA A N 1
ATOM 1480 C CA . ALA A 1 192 ? 94.741 21.690 39.245 1.00 31.81 192 ALA A CA 1
ATOM 1481 C C . ALA A 1 192 ? 95.842 21.453 40.272 1.00 32.83 192 ALA A C 1
ATOM 1482 O O . ALA A 1 192 ? 96.883 20.887 39.947 1.00 36.44 192 ALA A O 1
ATOM 1484 N N . VAL A 1 193 ? 95.615 21.875 41.510 1.00 33.28 193 VAL A N 1
ATOM 1485 C CA . VAL A 1 193 ? 96.615 21.700 42.556 1.00 33.54 193 VAL A CA 1
ATOM 1486 C C . VAL A 1 193 ? 96.703 20.251 43.027 1.00 32.99 193 VAL A C 1
ATOM 1487 O O . VAL A 1 193 ? 95.762 19.473 42.863 1.00 33.04 193 VAL A O 1
ATOM 1491 N N . PRO A 1 194 ? 97.844 19.870 43.621 1.00 32.23 194 PRO A N 1
ATOM 1492 C CA . PRO A 1 194 ? 98.094 18.517 44.125 1.00 30.58 194 PRO A CA 1
ATOM 1493 C C . PRO A 1 194 ? 97.127 18.009 45.192 1.00 30.60 194 PRO A C 1
ATOM 1494 O O . PRO A 1 194 ? 96.566 18.780 45.969 1.00 29.94 194 PRO A O 1
ATOM 1498 N N . ILE A 1 195 ? 96.948 16.692 45.207 1.00 30.03 195 ILE A N 1
ATOM 1499 C CA . ILE A 1 195 ? 96.105 16.001 46.177 1.00 29.39 195 ILE A CA 1
ATOM 1500 C C . ILE A 1 195 ? 96.743 14.627 46.295 1.00 29.54 195 ILE A C 1
ATOM 1501 O O . ILE A 1 195 ? 97.746 14.354 45.636 1.00 29.63 195 ILE A O 1
ATOM 1506 N N . THR A 1 196 ? 96.188 13.764 47.135 1.00 28.92 196 THR A N 1
ATOM 1507 C CA . THR A 1 196 ? 96.730 12.420 47.250 1.00 29.25 196 THR A CA 1
ATOM 1508 C C . THR A 1 196 ? 95.703 11.469 46.645 1.00 29.76 196 THR A C 1
ATOM 1509 O O . THR A 1 196 ? 94.522 11.807 46.544 1.00 27.97 196 THR A O 1
ATOM 1513 N N . LEU A 1 197 ? 96.152 10.293 46.224 1.00 28.92 197 LEU A N 1
ATOM 1514 C CA . LEU A 1 197 ? 95.238 9.315 45.644 1.00 28.87 197 LEU A CA 1
ATOM 1515 C C . LEU A 1 197 ? 94.275 8.863 46.741 1.00 29.47 197 LEU A C 1
ATOM 1516 O O . LEU A 1 197 ? 93.121 8.515 46.474 1.00 29.03 197 LEU A O 1
ATOM 1521 N N . GLY A 1 198 ? 94.757 8.884 47.980 1.00 28.24 198 GLY A N 1
ATOM 1522 C CA . GLY A 1 198 ? 93.933 8.491 49.107 1.00 29.04 198 GLY A CA 1
ATOM 1523 C C . GLY A 1 198 ? 92.776 9.447 49.338 1.00 29.02 198 GLY A C 1
ATOM 1524 O O . GLY A 1 198 ? 91.681 9.028 49.712 1.00 30.02 198 GLY A O 1
ATOM 1525 N N . GLN A 1 199 ? 93.013 10.738 49.127 1.00 28.35 199 GLN A N 1
ATOM 1526 C CA . GLN A 1 199 ? 91.963 11.734 49.310 1.00 27.00 199 GLN A CA 1
ATOM 1527 C C . GLN A 1 199 ? 90.901 11.569 48.227 1.00 26.40 199 GLN A C 1
ATOM 1528 O O . GLN A 1 199 ? 89.705 11.696 48.487 1.00 25.23 199 GLN A O 1
ATOM 1534 N N . GLU A 1 200 ? 91.348 11.290 47.009 1.00 25.52 200 GLU A N 1
ATOM 1535 C CA . GLU A 1 200 ? 90.436 11.115 45.887 1.00 25.66 200 GLU A CA 1
ATOM 1536 C C . GLU A 1 200 ? 89.538 9.899 46.094 1.00 24.90 200 GLU A C 1
ATOM 1537 O O . GLU A 1 200 ? 88.315 9.999 45.982 1.00 26.18 200 GLU A O 1
ATOM 1543 N N . ILE A 1 201 ? 90.142 8.756 46.404 1.00 24.67 201 ILE A N 1
ATOM 1544 C CA . ILE A 1 201 ? 89.376 7.536 46.631 1.00 23.89 201 ILE A CA 1
ATOM 1545 C C . ILE A 1 201 ? 88.499 7.712 47.864 1.00 25.26 201 ILE A C 1
ATOM 1546 O O . ILE A 1 201 ? 87.381 7.196 47.926 1.00 24.86 201 ILE A O 1
ATOM 1551 N N . GLY A 1 202 ? 89.015 8.448 48.844 1.00 24.26 202 GLY A N 1
ATOM 1552 C CA . GLY A 1 202 ? 88.256 8.691 50.053 1.00 23.81 202 GLY A CA 1
ATOM 1553 C C . GLY A 1 202 ? 86.979 9.455 49.761 1.00 22.91 202 GLY A C 1
ATOM 1554 O O . GLY A 1 202 ? 85.962 9.244 50.425 1.00 23.37 202 GLY A O 1
ATOM 1555 N N . SER A 1 203 ? 87.022 10.345 48.774 1.00 22.46 203 SER A N 1
ATOM 1556 C CA . SER A 1 203 ? 85.835 11.121 48.436 1.00 22.45 203 SER A CA 1
ATOM 1557 C C . SER A 1 203 ? 84.740 10.201 47.898 1.00 21.25 203 SER A C 1
ATOM 1558 O O . SER A 1 203 ? 83.555 10.468 48.105 1.00 20.67 203 SER A O 1
ATOM 1561 N N . TRP A 1 204 ? 85.134 9.123 47.217 1.00 20.74 204 TRP A N 1
ATOM 1562 C CA . TRP A 1 204 ? 84.159 8.171 46.681 1.00 21.02 204 TRP A CA 1
ATOM 1563 C C . TRP A 1 204 ? 83.452 7.506 47.853 1.00 22.30 204 TRP A C 1
ATOM 1564 O O . TRP A 1 204 ? 82.225 7.369 47.865 1.00 20.91 204 TRP A O 1
ATOM 1575 N N . ALA A 1 205 ? 84.242 7.082 48.834 1.00 21.30 205 ALA A N 1
ATOM 1576 C CA . ALA A 1 205 ? 83.701 6.432 50.018 1.00 21.76 205 ALA A CA 1
ATOM 1577 C C . ALA A 1 205 ? 82.727 7.369 50.722 1.00 20.85 205 ALA A C 1
ATOM 1578 O O . ALA A 1 205 ? 81.665 6.944 51.176 1.00 20.88 205 ALA A O 1
ATOM 1580 N N . ALA A 1 206 ? 83.093 8.648 50.804 1.00 20.95 206 ALA A N 1
ATOM 1581 C CA . ALA A 1 206 ? 82.253 9.646 51.462 1.00 21.20 206 ALA A CA 1
ATOM 1582 C C . ALA A 1 206 ? 80.911 9.813 50.756 1.00 20.96 206 ALA A C 1
ATOM 1583 O O . ALA A 1 206 ? 79.867 9.925 51.406 1.00 19.71 206 ALA A O 1
ATOM 1585 N N . GLN A 1 207 ? 80.939 9.835 49.428 1.00 18.85 207 GLN A N 1
ATOM 1586 C CA . GLN A 1 207 ? 79.706 9.981 48.660 1.00 18.69 207 GLN A CA 1
ATOM 1587 C C . GLN A 1 207 ? 78.755 8.830 48.954 1.00 18.09 207 GLN A C 1
ATOM 1588 O O . GLN A 1 207 ? 77.543 9.032 49.055 1.00 18.27 207 GLN A O 1
ATOM 1594 N N . LEU A 1 208 ? 79.306 7.625 49.080 1.00 17.52 208 LEU A N 1
ATOM 1595 C CA . LEU A 1 208 ? 78.492 6.449 49.363 1.00 18.21 208 LEU A CA 1
ATOM 1596 C C . LEU A 1 208 ? 77.944 6.500 50.787 1.00 18.75 208 LEU A C 1
ATOM 1597 O O . LEU A 1 208 ? 76.814 6.090 51.039 1.00 19.04 208 LEU A O 1
ATOM 1602 N N . LYS A 1 209 ? 78.748 6.997 51.721 1.00 19.42 209 LYS A N 1
ATOM 1603 C CA . LYS A 1 209 ? 78.297 7.114 53.104 1.00 19.55 209 LYS A CA 1
ATOM 1604 C C . LYS A 1 209 ? 77.144 8.109 53.174 1.00 18.55 209 LYS A C 1
ATOM 1605 O O . LYS A 1 209 ? 76.135 7.861 53.835 1.00 17.91 209 LYS A O 1
ATOM 1611 N N . THR A 1 210 ? 77.300 9.236 52.483 1.00 16.88 210 THR A N 1
ATOM 1612 C CA . THR A 1 210 ? 76.281 10.278 52.458 1.00 17.51 210 THR A CA 1
ATOM 1613 C C . THR A 1 210 ? 74.980 9.794 51.819 1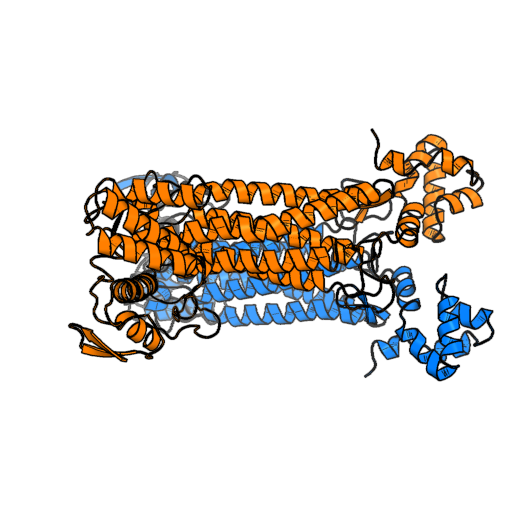.00 18.23 210 THR A C 1
ATOM 1614 O O . THR A 1 210 ? 73.895 9.990 52.371 1.00 17.61 210 THR A O 1
ATOM 1618 N N . THR A 1 211 ? 75.078 9.158 50.656 1.00 18.03 211 THR A N 1
ATOM 1619 C CA . THR A 1 211 ? 73.864 8.697 49.998 1.00 17.20 211 THR A CA 1
ATOM 1620 C C . THR A 1 211 ? 73.224 7.498 50.693 1.00 18.83 211 THR A C 1
ATOM 1621 O O . THR A 1 211 ? 71.994 7.400 50.757 1.00 16.92 211 THR A O 1
ATOM 1625 N N . LEU A 1 212 ? 74.037 6.594 51.230 1.00 18.27 212 LEU A N 1
ATOM 1626 C CA . LEU A 1 212 ? 73.485 5.441 51.930 1.00 18.80 212 LEU A CA 1
ATOM 1627 C C . LEU A 1 212 ? 72.745 5.926 53.179 1.00 18.90 212 LEU A C 1
ATOM 1628 O O . LEU A 1 212 ? 71.705 5.382 53.554 1.00 17.35 212 LEU A O 1
ATOM 1633 N N . ALA A 1 213 ? 73.280 6.962 53.818 1.00 19.37 213 ALA A N 1
ATOM 1634 C CA . ALA A 1 213 ? 72.655 7.513 55.019 1.00 20.10 213 ALA A CA 1
ATOM 1635 C C . ALA A 1 213 ? 71.249 8.027 54.714 1.00 20.09 213 ALA A C 1
ATOM 1636 O O . ALA A 1 213 ? 70.323 7.835 55.508 1.00 19.23 213 ALA A O 1
ATOM 1638 N N . ALA A 1 214 ? 71.094 8.684 53.567 1.00 18.40 214 ALA A N 1
ATOM 1639 C CA . ALA A 1 214 ? 69.798 9.221 53.165 1.00 17.39 214 ALA A CA 1
ATOM 1640 C C . ALA A 1 214 ? 68.817 8.089 52.872 1.00 17.31 214 ALA A C 1
ATOM 1641 O O . ALA A 1 214 ? 67.635 8.194 53.195 1.00 17.66 214 ALA A O 1
ATOM 1643 N N . VAL A 1 215 ? 69.295 7.009 52.256 1.00 16.87 215 VAL A N 1
ATOM 1644 C CA . VAL A 1 215 ? 68.407 5.882 51.980 1.00 16.34 215 VAL A CA 1
ATOM 1645 C C . VAL A 1 215 ? 67.906 5.300 53.306 1.00 16.76 215 VAL A C 1
ATOM 1646 O O . VAL A 1 215 ? 66.730 4.969 53.448 1.00 16.93 215 VAL A O 1
ATOM 1650 N N . LYS A 1 216 ? 68.799 5.184 54.282 1.00 16.96 216 LYS A N 1
ATOM 1651 C CA . LYS A 1 216 ? 68.403 4.639 55.571 1.00 16.64 216 LYS A CA 1
ATOM 1652 C C . LYS A 1 216 ? 67.429 5.552 56.299 1.00 18.26 216 LYS A C 1
ATOM 1653 O O . LYS A 1 216 ? 66.592 5.080 57.073 1.00 17.96 216 LYS A O 1
ATOM 1659 N N . GLU A 1 217 ? 67.518 6.855 56.053 1.00 17.27 217 GLU A N 1
ATOM 1660 C CA . GLU A 1 217 ? 66.591 7.774 56.704 1.00 19.52 217 GLU A CA 1
ATOM 1661 C C . GLU A 1 217 ? 65.218 7.658 56.041 1.00 18.72 217 GLU A C 1
ATOM 1662 O O . GLU A 1 217 ? 64.189 7.605 56.717 1.00 17.46 217 GLU A O 1
ATOM 1668 N N . MET A 1 218 ? 65.196 7.607 54.714 1.00 17.37 218 MET A N 1
ATOM 1669 C CA . MET A 1 218 ? 63.928 7.476 54.005 1.00 16.79 218 MET A CA 1
ATOM 1670 C C . MET A 1 218 ? 63.272 6.131 54.316 1.00 15.78 218 MET A C 1
ATOM 1671 O O . MET A 1 218 ? 62.052 6.006 54.283 1.00 18.14 218 MET A O 1
ATOM 1676 N N . GLU A 1 219 ? 64.091 5.128 54.612 1.00 16.12 219 GLU A N 1
ATOM 1677 C CA . GLU A 1 219 ? 63.594 3.790 54.940 1.00 17.27 219 GLU A CA 1
ATOM 1678 C C . GLU A 1 219 ? 62.580 3.834 56.085 1.00 18.48 219 GLU A C 1
ATOM 1679 O O . GLU A 1 219 ? 61.645 3.034 56.136 1.00 15.79 219 GLU A O 1
ATOM 1685 N N . LYS A 1 220 ? 62.774 4.772 57.006 1.00 18.18 220 LYS A N 1
ATOM 1686 C CA . LYS A 1 220 ? 61.886 4.895 58.159 1.00 18.32 220 LYS A CA 1
ATOM 1687 C C . LYS A 1 220 ? 60.423 5.133 57.796 1.00 18.79 220 LYS A C 1
ATOM 1688 O O . LYS A 1 220 ? 59.521 4.778 58.562 1.00 17.73 220 LYS A O 1
ATOM 1694 N N . GLY A 1 221 ? 60.183 5.730 56.631 1.00 17.42 221 GLY A N 1
ATOM 1695 C CA . GLY A 1 221 ? 58.818 5.975 56.208 1.00 16.74 221 GLY A CA 1
ATOM 1696 C C . GLY A 1 221 ? 58.087 4.675 55.900 1.00 15.60 221 GLY A C 1
ATOM 1697 O O . GLY A 1 221 ? 56.861 4.610 55.984 1.00 16.76 221 GLY A O 1
ATOM 1698 N N . LEU A 1 222 ? 58.842 3.638 55.549 1.00 16.10 222 LEU A N 1
ATOM 1699 C CA . LEU A 1 222 ? 58.254 2.338 55.226 1.00 16.29 222 LEU A CA 1
ATOM 1700 C C . LEU A 1 222 ? 57.754 1.619 56.479 1.00 16.74 222 LEU A C 1
ATOM 1701 O O . LEU A 1 222 ? 57.029 0.627 56.388 1.00 15.38 222 LEU A O 1
ATOM 1706 N N . TYR A 1 223 ? 58.144 2.118 57.650 1.00 16.08 223 TYR A N 1
ATOM 1707 C CA . TYR A 1 223 ? 57.717 1.501 58.903 1.00 17.54 223 TYR A CA 1
ATOM 1708 C C . TYR A 1 223 ? 56.237 1.747 59.167 1.00 17.83 223 TYR A C 1
ATOM 1709 O O . TYR A 1 223 ? 55.617 1.049 59.972 1.00 19.02 223 TYR A O 1
ATOM 1718 N N . ASN A 1 224 ? 55.674 2.743 58.489 1.00 17.40 224 ASN A N 1
ATOM 1719 C CA . ASN A 1 224 ? 54.264 3.075 58.641 1.00 18.23 224 ASN A CA 1
ATOM 1720 C C . ASN A 1 224 ? 53.442 2.271 57.641 1.00 19.48 224 ASN A C 1
ATOM 1721 O O . ASN A 1 224 ? 53.499 2.512 56.434 1.00 20.85 224 ASN A O 1
ATOM 1726 N N . LEU A 1 225 ? 52.669 1.319 58.159 1.00 17.75 225 LEU A N 1
ATOM 1727 C CA . LEU A 1 225 ? 51.872 0.421 57.325 1.00 16.92 225 LEU A CA 1
ATOM 1728 C C . LEU A 1 225 ? 50.390 0.746 57.179 1.00 17.98 225 LEU A C 1
ATOM 1729 O O . LEU A 1 225 ? 49.779 1.361 58.050 1.00 16.37 225 LEU A O 1
ATOM 1734 N N . ALA A 1 226 ? 49.812 0.297 56.069 1.00 15.73 226 ALA A N 1
ATOM 1735 C CA . ALA A 1 226 ? 48.402 0.535 55.790 1.00 15.80 226 ALA A CA 1
ATOM 1736 C C . ALA A 1 226 ? 47.493 -0.489 56.478 1.00 16.08 226 ALA A C 1
ATOM 1737 O O . ALA A 1 226 ? 46.287 -0.271 56.609 1.00 15.96 226 ALA A O 1
ATOM 1739 N N . ILE A 1 227 ? 48.082 -1.591 56.930 1.00 17.12 227 ILE A N 1
ATOM 1740 C CA . ILE A 1 227 ? 47.325 -2.676 57.551 1.00 16.50 227 ILE A CA 1
ATOM 1741 C C . ILE A 1 227 ? 46.260 -2.242 58.555 1.00 19.04 227 ILE A C 1
ATOM 1742 O O . ILE A 1 227 ? 46.523 -1.463 59.476 1.00 19.83 227 ILE A O 1
ATOM 1747 N N . GLY A 1 228 ? 45.047 -2.751 58.355 1.00 17.98 228 GLY A N 1
ATOM 1748 C CA . GLY A 1 228 ? 43.936 -2.416 59.230 1.00 18.91 228 GLY A CA 1
ATOM 1749 C C . GLY A 1 228 ? 42.972 -1.405 58.635 1.00 20.33 228 GLY A C 1
ATOM 1750 O O . GLY A 1 228 ? 41.864 -1.229 59.138 1.00 22.71 228 GLY A O 1
ATOM 1751 N N . GLY A 1 229 ? 43.383 -0.726 57.569 1.00 19.39 229 GLY A N 1
ATOM 1752 C CA . GLY A 1 229 ? 42.501 0.253 56.955 1.00 20.02 229 GLY A CA 1
ATOM 1753 C C . GLY A 1 229 ? 41.486 -0.376 56.016 1.00 18.45 229 GLY A C 1
ATOM 1754 O O . GLY A 1 229 ? 40.554 0.282 55.570 1.00 19.39 229 GLY A O 1
ATOM 1755 N N . THR A 1 230 ? 41.669 -1.665 55.749 1.00 18.33 230 THR A N 1
ATOM 1756 C CA . THR A 1 230 ? 40.831 -2.443 54.839 1.00 18.48 230 THR A CA 1
ATOM 1757 C C . THR A 1 230 ? 40.580 -1.758 53.494 1.00 18.89 230 THR A C 1
ATOM 1758 O O . THR A 1 230 ? 41.521 -1.246 52.883 1.00 19.54 230 THR A O 1
ATOM 1762 N N . ALA A 1 231 ? 39.334 -1.727 53.034 1.00 18.58 231 ALA A N 1
ATOM 1763 C CA . ALA A 1 231 ? 39.021 -1.166 51.714 1.00 19.59 231 ALA A CA 1
ATOM 1764 C C . ALA A 1 231 ? 39.387 0.285 51.396 1.00 20.44 231 ALA A C 1
ATOM 1765 O O . ALA A 1 231 ? 40.006 0.555 50.358 1.00 19.76 231 ALA A O 1
ATOM 1767 N N . VAL A 1 232 ? 39.019 1.219 52.268 1.00 19.67 232 VAL A N 1
ATOM 1768 C CA . VAL A 1 232 ? 39.293 2.630 51.999 1.00 20.81 232 VAL A CA 1
ATOM 1769 C C . VAL A 1 232 ? 40.045 3.380 53.085 1.00 21.07 232 VAL A C 1
ATOM 1770 O O . VAL A 1 232 ? 40.407 4.541 52.892 1.00 23.95 232 VAL A O 1
ATOM 1774 N N . GLY A 1 233 ? 40.272 2.730 54.222 1.00 19.21 233 GLY A N 1
ATOM 1775 C CA . GLY A 1 233 ? 40.979 3.374 55.315 1.00 19.30 233 GLY A CA 1
ATOM 1776 C C . GLY A 1 233 ? 40.172 3.409 56.606 1.00 20.01 233 GLY A C 1
ATOM 1777 O O . GLY A 1 233 ? 40.710 3.708 57.670 1.00 20.18 233 GLY A O 1
ATOM 1778 N N . THR A 1 234 ? 38.885 3.088 56.518 1.00 19.46 234 THR A N 1
ATOM 1779 C CA . THR A 1 234 ? 38.000 3.104 57.688 1.00 19.62 234 THR A CA 1
ATOM 1780 C C . THR A 1 234 ? 38.149 1.906 58.628 1.00 20.91 234 THR A C 1
ATOM 1781 O O . THR A 1 234 ? 37.754 1.971 59.796 1.00 21.55 234 THR A O 1
ATOM 1785 N N . GLY A 1 235 ? 38.702 0.810 58.123 1.00 19.08 235 GLY A N 1
ATOM 1786 C CA . GLY A 1 235 ? 38.870 -0.366 58.954 1.00 19.97 235 GLY A CA 1
ATOM 1787 C C . GLY A 1 235 ? 37.614 -1.220 59.012 1.00 19.89 235 GLY A C 1
ATOM 1788 O O . GLY A 1 235 ? 37.514 -2.140 59.820 1.00 18.47 235 GLY A O 1
ATOM 1789 N N . LEU A 1 236 ? 36.652 -0.913 58.151 1.00 19.28 236 LEU A N 1
ATOM 1790 C CA . LEU A 1 236 ? 35.410 -1.670 58.107 1.00 21.06 236 LEU A CA 1
ATOM 1791 C C . LEU A 1 236 ? 35.718 -3.138 57.836 1.00 21.57 236 LEU A C 1
ATOM 1792 O O . LEU A 1 236 ? 36.490 -3.460 56.936 1.00 20.70 236 LEU A O 1
ATOM 1797 N N . ASN A 1 237 ? 35.108 -4.017 58.629 1.00 22.21 237 ASN A N 1
ATOM 1798 C CA . ASN A 1 237 ? 35.270 -5.467 58.519 1.00 23.66 237 ASN A CA 1
ATOM 1799 C C . ASN A 1 237 ? 36.477 -6.041 59.256 1.00 23.17 237 ASN A C 1
ATOM 1800 O O . ASN A 1 237 ? 36.673 -7.255 59.288 1.00 24.07 237 ASN A O 1
ATOM 1805 N N . ALA A 1 238 ? 37.288 -5.174 59.850 1.00 22.00 238 ALA A N 1
ATOM 1806 C CA . ALA A 1 238 ? 38.445 -5.634 60.604 1.00 21.38 238 ALA A CA 1
ATOM 1807 C C . ALA A 1 238 ? 38.153 -5.480 62.091 1.00 21.34 238 ALA A C 1
ATOM 1808 O O . ALA A 1 238 ? 37.411 -4.583 62.491 1.00 21.27 238 ALA A O 1
ATOM 1810 N N . HIS A 1 239 ? 38.715 -6.368 62.902 1.00 21.65 239 HIS A N 1
ATOM 1811 C CA . HIS A 1 239 ? 38.546 -6.275 64.351 1.00 22.80 239 HIS A CA 1
ATOM 1812 C C . HIS A 1 239 ? 39.294 -4.992 64.721 1.00 22.48 239 HIS A C 1
ATOM 1813 O O . HIS A 1 239 ? 40.341 -4.699 64.141 1.00 21.91 239 HIS A O 1
ATOM 1820 N N . PRO A 1 240 ? 38.764 -4.203 65.674 1.00 21.74 240 PRO A N 1
ATOM 1821 C CA . PRO A 1 240 ? 39.417 -2.953 66.080 1.00 22.14 240 PRO A CA 1
ATOM 1822 C C . PRO A 1 240 ? 40.904 -3.017 66.442 1.00 21.12 240 PRO A C 1
ATOM 1823 O O . PRO A 1 240 ? 41.617 -2.023 66.293 1.00 23.67 240 PRO A O 1
ATOM 1827 N N . ARG A 1 241 ? 41.380 -4.169 66.904 1.00 21.28 241 ARG A N 1
ATOM 1828 C CA . ARG A 1 241 ? 42.793 -4.299 67.262 1.00 20.29 241 ARG A CA 1
ATOM 1829 C C . ARG A 1 241 ? 43.602 -5.097 66.240 1.00 19.36 241 ARG A C 1
ATOM 1830 O O . ARG A 1 241 ? 44.799 -5.313 66.419 1.00 17.36 241 ARG A O 1
ATOM 1838 N N . PHE A 1 242 ? 42.954 -5.520 65.161 1.00 18.74 242 PHE A N 1
ATOM 1839 C CA . PHE A 1 242 ? 43.635 -6.315 64.141 1.00 19.06 242 PHE A CA 1
ATOM 1840 C C . PHE A 1 242 ? 44.888 -5.663 63.547 1.00 18.47 242 PHE A C 1
ATOM 1841 O O . PHE A 1 242 ? 45.977 -6.246 63.589 1.00 18.06 242 PHE A O 1
ATOM 1849 N N . GLY A 1 243 ? 44.746 -4.461 62.997 1.00 19.09 243 GLY A N 1
ATOM 1850 C CA . GLY A 1 243 ? 45.893 -3.792 62.405 1.00 18.76 243 GLY A CA 1
ATOM 1851 C C . GLY A 1 243 ? 47.036 -3.613 63.382 1.00 20.12 243 GLY A C 1
ATOM 1852 O O . GLY A 1 243 ? 48.201 -3.880 63.070 1.00 18.08 243 GLY A O 1
ATOM 1853 N N . GLU A 1 244 ? 46.695 -3.164 64.583 1.00 19.22 244 GLU A N 1
ATOM 1854 C CA . GLU A 1 244 ? 47.687 -2.937 65.621 1.00 20.68 244 GLU A CA 1
ATOM 1855 C C . GLU A 1 244 ? 48.503 -4.189 65.931 1.00 19.41 244 GLU A C 1
ATOM 1856 O O . GLU A 1 244 ? 49.732 -4.135 66.003 1.00 18.73 244 GLU A O 1
ATOM 1862 N N . LEU A 1 245 ? 47.824 -5.316 66.126 1.00 18.75 245 LEU A N 1
ATOM 1863 C CA . LEU A 1 245 ? 48.528 -6.553 66.424 1.00 18.03 245 LEU A CA 1
ATOM 1864 C C . LEU A 1 245 ? 49.360 -7.045 65.250 1.00 17.41 245 LEU A C 1
ATOM 1865 O O . LEU A 1 245 ? 50.481 -7.514 65.437 1.00 17.32 245 LEU A O 1
ATOM 1870 N N . VAL A 1 246 ? 48.827 -6.941 64.036 1.00 17.48 246 VAL A N 1
ATOM 1871 C CA . VAL A 1 246 ? 49.586 -7.402 62.879 1.00 18.71 246 VAL A CA 1
ATOM 1872 C C . VAL A 1 246 ? 50.903 -6.637 62.760 1.00 18.77 246 VAL A C 1
ATOM 1873 O O . VAL A 1 246 ? 51.951 -7.241 62.549 1.00 18.47 246 VAL A O 1
ATOM 1877 N N . ALA A 1 247 ? 50.857 -5.316 62.908 1.00 18.78 247 ALA A N 1
ATOM 1878 C CA . ALA A 1 247 ? 52.074 -4.510 62.824 1.00 18.78 247 ALA A CA 1
ATOM 1879 C C . ALA A 1 247 ? 53.049 -4.928 63.930 1.00 19.71 247 ALA A C 1
ATOM 1880 O O . ALA A 1 247 ? 54.258 -5.011 63.714 1.00 17.64 247 ALA A O 1
ATOM 1882 N N . LYS A 1 248 ? 52.511 -5.190 65.117 1.00 18.77 248 LYS A N 1
ATOM 1883 C CA . LYS A 1 248 ? 53.334 -5.611 66.248 1.00 18.05 248 LYS A CA 1
ATOM 1884 C C . LYS A 1 248 ? 54.049 -6.922 65.929 1.00 17.67 248 LYS A C 1
ATOM 1885 O O . LYS A 1 248 ? 55.248 -7.057 66.167 1.00 19.67 248 LYS A O 1
ATOM 1891 N N . TYR A 1 249 ? 53.307 -7.886 65.389 1.00 17.37 249 TYR A N 1
ATOM 1892 C CA . TYR A 1 249 ? 53.872 -9.187 65.045 1.00 18.39 249 TYR A CA 1
ATOM 1893 C C . TYR A 1 249 ? 54.888 -9.085 63.913 1.00 19.14 249 TYR A C 1
ATOM 1894 O O . TYR A 1 249 ? 55.888 -9.803 63.904 1.00 19.36 249 TYR A O 1
ATOM 1903 N N . LEU A 1 250 ? 54.630 -8.204 62.951 1.00 19.39 250 LEU A N 1
ATOM 1904 C CA . LEU A 1 250 ? 55.570 -8.032 61.847 1.00 19.32 250 LEU A CA 1
ATOM 1905 C C . LEU A 1 250 ? 56.870 -7.448 62.389 1.00 18.95 250 LEU A C 1
ATOM 1906 O O . LEU A 1 250 ? 57.959 -7.817 61.950 1.00 18.92 250 LEU A O 1
ATOM 1911 N N . ALA A 1 251 ? 56.755 -6.542 63.357 1.00 19.76 251 ALA A N 1
ATOM 1912 C CA . ALA A 1 251 ? 57.934 -5.936 63.967 1.00 20.18 251 ALA A CA 1
ATOM 1913 C C . ALA A 1 251 ? 58.733 -7.009 64.710 1.00 22.03 251 ALA A C 1
ATOM 1914 O O . ALA A 1 251 ? 59.965 -7.027 64.658 1.00 21.78 251 ALA A O 1
ATOM 1916 N N . GLU A 1 252 ? 58.028 -7.905 65.397 1.00 23.12 252 GLU A N 1
ATOM 1917 C CA . GLU A 1 252 ? 58.681 -8.991 66.129 1.00 24.67 252 GLU A CA 1
ATOM 1918 C C . GLU A 1 252 ? 59.421 -9.899 65.152 1.00 25.51 252 GLU A C 1
ATOM 1919 O O . GLU A 1 252 ? 60.566 -10.288 65.381 1.00 24.43 252 GLU A O 1
ATOM 1925 N N . GLU A 1 253 ? 58.739 -10.231 64.062 1.00 24.20 253 GLU A N 1
ATOM 1926 C CA . GLU A 1 253 ? 59.268 -11.108 63.027 1.00 26.88 253 GLU A CA 1
ATOM 1927 C C . GLU A 1 253 ? 60.497 -10.571 62.300 1.00 25.21 253 GLU A C 1
ATOM 1928 O O . GLU A 1 253 ? 61.470 -11.294 62.096 1.00 24.39 253 GLU A O 1
ATOM 1934 N N . THR A 1 254 ? 60.444 -9.299 61.921 1.00 24.29 254 THR A N 1
ATOM 1935 C CA . THR A 1 254 ? 61.517 -8.666 61.154 1.00 23.35 254 THR A CA 1
ATOM 1936 C C . THR A 1 254 ? 62.612 -7.930 61.914 1.00 24.36 254 THR A C 1
ATOM 1937 O O . THR A 1 254 ? 63.725 -7.774 61.406 1.00 24.41 254 THR A O 1
ATOM 1941 N N . GLY A 1 255 ? 62.300 -7.451 63.111 1.00 23.58 255 GLY A N 1
ATOM 1942 C CA . GLY A 1 255 ? 63.292 -6.705 63.860 1.00 23.52 255 GLY A CA 1
ATOM 1943 C C . GLY A 1 255 ? 63.232 -5.229 63.505 1.00 22.94 255 GLY A C 1
ATOM 1944 O O . GLY A 1 255 ? 64.057 -4.437 63.967 1.00 22.56 255 GLY A O 1
ATOM 1945 N N . LEU A 1 256 ? 62.269 -4.854 62.663 1.00 19.82 256 LEU A N 1
ATOM 1946 C CA . LEU A 1 256 ? 62.090 -3.454 62.273 1.00 20.53 256 LEU A CA 1
ATOM 1947 C C . LEU A 1 256 ? 60.851 -2.944 63.001 1.00 19.77 256 LEU A C 1
ATOM 1948 O O . LEU A 1 256 ? 59.899 -3.692 63.206 1.00 20.62 256 LEU A O 1
ATOM 1953 N N . PRO A 1 257 ? 60.847 -1.661 63.395 1.00 19.49 257 PRO A N 1
ATOM 1954 C CA . PRO A 1 257 ? 59.741 -1.023 64.122 1.00 20.35 257 PRO A CA 1
ATOM 1955 C C . PRO A 1 257 ? 58.473 -0.681 63.344 1.00 18.15 257 PRO A C 1
ATOM 1956 O O . PRO A 1 257 ? 58.057 0.476 63.300 1.00 18.32 257 PRO A O 1
ATOM 1960 N N . PHE A 1 258 ? 57.844 -1.695 62.759 1.00 20.15 258 PHE A N 1
ATOM 1961 C CA . PHE A 1 258 ? 56.625 -1.471 62.000 1.00 18.13 258 PHE A CA 1
ATOM 1962 C C . PHE A 1 258 ? 55.470 -1.044 62.895 1.00 19.52 258 PHE A C 1
ATOM 1963 O O . PHE A 1 258 ? 55.316 -1.537 64.017 1.00 17.64 258 PHE A O 1
ATOM 1971 N N . ARG A 1 259 ? 54.677 -0.108 62.385 1.00 17.44 259 ARG A N 1
ATOM 1972 C CA . ARG A 1 259 ? 53.511 0.414 63.083 1.00 19.66 259 ARG A CA 1
ATOM 1973 C C . ARG A 1 259 ? 52.444 0.765 62.061 1.00 20.33 259 ARG A C 1
ATOM 1974 O O . ARG A 1 259 ? 52.738 0.903 60.872 1.00 20.39 259 ARG A O 1
ATOM 1982 N N . VAL A 1 260 ? 51.204 0.896 62.517 1.00 18.90 260 VAL A N 1
ATOM 1983 C CA . VAL A 1 260 ? 50.126 1.287 61.621 1.00 18.96 260 VAL A CA 1
ATOM 1984 C C . VAL A 1 260 ? 50.324 2.781 61.360 1.00 19.24 260 VAL A C 1
ATOM 1985 O O . VAL A 1 260 ? 50.666 3.537 62.271 1.00 17.89 260 VAL A O 1
ATOM 1989 N N . ALA A 1 261 ? 50.134 3.203 60.115 1.00 17.67 261 ALA A N 1
ATOM 1990 C CA . ALA A 1 261 ? 50.296 4.609 59.762 1.00 19.41 261 ALA A CA 1
ATOM 1991 C C . ALA A 1 261 ? 49.331 5.468 60.571 1.00 19.69 261 ALA A C 1
ATOM 1992 O O . ALA A 1 261 ? 48.218 5.042 60.878 1.00 18.93 261 ALA A O 1
ATOM 1994 N N . GLU A 1 262 ? 49.760 6.676 60.920 1.00 18.99 262 GLU A N 1
ATOM 1995 C CA . GLU A 1 262 ? 48.905 7.584 61.679 1.00 20.65 262 GLU A CA 1
ATOM 1996 C C . GLU A 1 262 ? 47.603 7.811 60.911 1.00 20.09 262 GLU A C 1
ATOM 1997 O O . GLU A 1 262 ? 46.515 7.759 61.485 1.00 19.61 262 GLU A O 1
ATOM 2003 N N . ASN A 1 263 ? 47.717 8.064 59.610 1.00 19.87 263 ASN A N 1
ATOM 2004 C CA . ASN A 1 263 ? 46.540 8.272 58.772 1.00 19.49 263 ASN A CA 1
ATOM 2005 C C . ASN A 1 263 ? 46.401 7.086 57.818 1.00 19.03 263 ASN A C 1
ATOM 2006 O O . ASN A 1 263 ? 47.181 6.935 56.880 1.00 18.33 263 ASN A O 1
ATOM 2011 N N . ARG A 1 264 ? 45.403 6.244 58.069 1.00 18.77 264 ARG A N 1
ATOM 2012 C CA . ARG A 1 264 ? 45.183 5.055 57.251 1.00 18.67 264 ARG A CA 1
ATOM 2013 C C . ARG A 1 264 ? 44.741 5.361 55.827 1.00 18.39 264 ARG A C 1
ATOM 2014 O O . ARG A 1 264 ? 45.026 4.596 54.904 1.00 18.81 264 ARG A O 1
ATOM 2022 N N . PHE A 1 265 ? 44.033 6.471 55.653 1.00 16.94 265 PHE A N 1
ATOM 2023 C CA . PHE A 1 265 ? 43.529 6.855 54.339 1.00 17.54 265 PHE A CA 1
ATOM 2024 C C . PHE A 1 265 ? 44.649 7.198 53.372 1.00 17.86 265 PHE A C 1
ATOM 2025 O O . PHE A 1 265 ? 44.660 6.730 52.228 1.00 18.28 265 PHE A O 1
ATOM 2033 N N . ALA A 1 266 ? 45.596 8.009 53.830 1.00 16.82 266 ALA A N 1
ATOM 2034 C CA . ALA A 1 266 ? 46.724 8.397 52.992 1.00 18.05 266 ALA A CA 1
ATOM 2035 C C . ALA A 1 266 ? 47.630 7.199 52.718 1.00 18.94 266 ALA A C 1
ATOM 2036 O O . ALA A 1 266 ? 48.389 7.201 51.748 1.00 20.29 266 ALA A O 1
ATOM 2038 N N . ALA A 1 267 ? 47.567 6.189 53.582 1.00 18.12 267 ALA A N 1
ATOM 2039 C CA . ALA A 1 267 ? 48.383 4.989 53.405 1.00 17.51 267 ALA A CA 1
ATOM 2040 C C . ALA A 1 267 ? 47.843 4.116 52.272 1.00 17.64 267 ALA A C 1
ATOM 2041 O O . ALA A 1 267 ? 48.536 3.218 51.791 1.00 18.19 267 ALA A O 1
ATOM 2043 N N . LEU A 1 268 ? 46.606 4.379 51.859 1.00 16.95 268 LEU A N 1
ATOM 2044 C CA . LEU A 1 268 ? 45.983 3.629 50.768 1.00 17.35 268 LEU A CA 1
ATOM 2045 C C . LEU A 1 268 ? 45.951 4.451 49.487 1.00 17.02 268 LEU A C 1
ATOM 2046 O O . LEU A 1 268 ? 46.117 3.916 48.388 1.00 16.07 268 LEU A O 1
ATOM 2051 N N . ALA A 1 269 ? 45.730 5.754 49.637 1.00 16.11 269 ALA A N 1
ATOM 2052 C CA . ALA A 1 269 ? 45.628 6.670 48.504 1.00 16.36 269 ALA A CA 1
ATOM 2053 C C . ALA A 1 269 ? 46.960 7.082 47.901 1.00 16.60 269 ALA A C 1
ATOM 2054 O O . ALA A 1 269 ? 46.998 7.697 46.833 1.00 17.13 269 ALA A O 1
ATOM 2056 N N . ALA A 1 270 ? 48.050 6.763 48.588 1.00 16.56 270 ALA A N 1
ATOM 2057 C CA . ALA A 1 270 ? 49.371 7.122 48.097 1.00 16.58 270 ALA A CA 1
ATOM 2058 C C . ALA A 1 270 ? 50.441 6.281 48.773 1.00 16.31 270 ALA A C 1
ATOM 2059 O O . ALA A 1 270 ? 50.176 5.592 49.754 1.00 16.07 270 ALA A O 1
ATOM 2061 N N . HIS A 1 271 ? 51.651 6.341 48.234 1.00 15.48 271 HIS A N 1
ATOM 2062 C CA . HIS A 1 271 ? 52.775 5.614 48.803 1.00 15.46 271 HIS A CA 1
ATOM 2063 C C . HIS A 1 271 ? 53.977 6.527 48.681 1.00 14.85 271 HIS A C 1
ATOM 2064 O O . HIS A 1 271 ? 55.029 6.145 48.178 1.00 14.54 271 HIS A O 1
ATOM 2071 N N . ASP A 1 272 ? 53.793 7.752 49.157 1.00 15.82 272 ASP A N 1
ATOM 2072 C CA . ASP A 1 272 ? 54.840 8.761 49.094 1.00 16.06 272 ASP A CA 1
ATOM 2073 C C . ASP A 1 272 ? 56.121 8.320 49.802 1.00 16.39 272 ASP A C 1
ATOM 2074 O O . ASP A 1 272 ? 57.221 8.725 49.414 1.00 15.50 272 ASP A O 1
ATOM 2079 N N . GLU A 1 273 ? 55.985 7.488 50.832 1.00 14.65 273 GLU A N 1
ATOM 2080 C CA . GLU A 1 273 ? 57.159 7.000 51.550 1.00 15.97 273 GLU A CA 1
ATOM 2081 C C . GLU A 1 273 ? 58.008 6.130 50.627 1.00 16.56 273 GLU A C 1
ATOM 2082 O O . GLU A 1 273 ? 59.229 6.213 50.643 1.00 14.63 273 GLU A O 1
ATOM 2088 N N . LEU A 1 274 ? 57.353 5.291 49.829 1.00 15.16 274 LEU A N 1
ATOM 2089 C CA . LEU A 1 274 ? 58.073 4.428 48.900 1.00 14.98 274 LEU A CA 1
ATOM 2090 C C . LEU A 1 274 ? 58.723 5.298 47.826 1.00 13.42 274 LEU A C 1
ATOM 2091 O O . LEU A 1 274 ? 59.855 5.043 47.415 1.00 15.08 274 LEU A O 1
ATOM 2096 N N . VAL A 1 275 ? 58.009 6.326 47.375 1.00 14.18 275 VAL A N 1
ATOM 2097 C CA . VAL A 1 275 ? 58.560 7.228 46.361 1.00 15.17 275 VAL A CA 1
ATOM 2098 C C . VAL A 1 275 ? 59.861 7.862 46.860 1.00 15.54 275 VAL A C 1
ATOM 2099 O O . VAL A 1 275 ? 60.835 7.948 46.114 1.00 15.05 275 VAL A O 1
ATOM 2103 N N . ASN A 1 276 ? 59.884 8.298 48.117 1.00 15.43 276 ASN A N 1
ATOM 2104 C CA . ASN A 1 276 ? 61.093 8.917 48.659 1.00 14.63 276 ASN A CA 1
ATOM 2105 C C . ASN A 1 276 ? 62.244 7.943 48.871 1.00 14.95 276 ASN A C 1
ATOM 2106 O O . ASN A 1 276 ? 63.404 8.327 48.767 1.00 14.40 276 ASN A O 1
ATOM 2111 N N . VAL A 1 277 ? 61.930 6.687 49.175 1.00 14.83 277 VAL A N 1
ATOM 2112 C CA . VAL A 1 277 ? 62.974 5.681 49.335 1.00 14.49 277 VAL A CA 1
ATOM 2113 C C . VAL A 1 277 ? 63.619 5.483 47.959 1.00 15.03 277 VAL A C 1
ATOM 2114 O O . VAL A 1 277 ? 64.843 5.456 47.827 1.00 15.04 277 VAL A O 1
ATOM 2118 N N . MET A 1 278 ? 62.786 5.357 46.932 1.00 14.65 278 MET A N 1
ATOM 2119 C CA . MET A 1 278 ? 63.293 5.168 45.577 1.00 14.58 278 MET A CA 1
ATOM 2120 C C . MET A 1 278 ? 64.117 6.395 45.173 1.00 15.31 278 MET A C 1
ATOM 2121 O O . MET A 1 278 ? 65.173 6.273 44.549 1.00 14.86 278 MET A O 1
ATOM 2126 N N . GLY A 1 279 ? 63.634 7.578 45.542 1.00 15.82 279 GLY A N 1
ATOM 2127 C CA . GLY A 1 279 ? 64.359 8.795 45.214 1.00 15.78 279 GLY A CA 1
ATOM 2128 C C . GLY A 1 279 ? 65.759 8.804 45.810 1.00 16.16 279 GLY A C 1
ATOM 2129 O O . GLY A 1 279 ? 66.716 9.215 45.155 1.00 16.93 279 GLY A O 1
ATOM 2130 N N . ALA A 1 280 ? 65.884 8.359 47.058 1.00 16.46 280 ALA A N 1
ATOM 2131 C CA . ALA A 1 280 ? 67.185 8.317 47.721 1.00 16.03 280 ALA A CA 1
ATOM 2132 C C . ALA A 1 280 ? 68.071 7.273 47.043 1.00 15.06 280 ALA A C 1
ATOM 2133 O O . ALA A 1 280 ? 69.281 7.448 46.942 1.00 14.61 280 ALA A O 1
ATOM 2135 N N . ILE A 1 281 ? 67.466 6.186 46.579 1.00 13.89 281 ILE A N 1
ATOM 2136 C CA . ILE A 1 281 ? 68.225 5.147 45.892 1.00 14.00 281 ILE A CA 1
ATOM 2137 C C . ILE A 1 281 ? 68.768 5.725 44.585 1.00 14.67 281 ILE A C 1
ATOM 2138 O O . ILE A 1 281 ? 69.892 5.420 44.177 1.00 14.38 281 ILE A O 1
ATOM 2143 N N . ARG A 1 282 ? 67.968 6.561 43.929 1.00 14.81 282 ARG A N 1
ATOM 2144 C CA . ARG A 1 282 ? 68.397 7.189 42.686 1.00 14.96 282 ARG A CA 1
ATOM 2145 C C . ARG A 1 282 ? 69.641 8.044 42.930 1.00 14.61 282 ARG A C 1
ATOM 2146 O O . ARG A 1 282 ? 70.563 8.056 42.122 1.00 14.53 282 ARG A O 1
ATOM 2154 N N . THR A 1 283 ? 69.670 8.760 44.051 1.00 15.48 283 THR A N 1
ATOM 2155 C CA . THR A 1 283 ? 70.814 9.616 44.355 1.00 15.17 283 THR A CA 1
ATOM 2156 C C . THR A 1 283 ? 72.070 8.783 44.572 1.00 15.08 283 THR A C 1
ATOM 2157 O O . THR A 1 283 ? 73.167 9.171 44.156 1.00 16.66 283 THR A O 1
ATOM 2161 N N . LEU A 1 284 ? 71.899 7.641 45.230 1.00 15.72 284 LEU A N 1
ATOM 2162 C CA . LEU A 1 284 ? 72.993 6.713 45.475 1.00 15.90 284 LEU A CA 1
ATOM 2163 C C . LEU A 1 284 ? 73.516 6.218 44.123 1.00 15.88 284 LEU A C 1
ATOM 2164 O O . LEU A 1 284 ? 74.722 6.092 43.918 1.00 15.03 284 LEU A O 1
ATOM 2169 N N . ALA A 1 285 ? 72.603 5.930 43.202 1.00 15.10 285 ALA A N 1
ATOM 2170 C CA . ALA A 1 285 ? 73.014 5.461 41.879 1.00 13.67 285 ALA A CA 1
ATOM 2171 C C . ALA A 1 285 ? 73.817 6.554 41.173 1.00 14.41 285 ALA A C 1
ATOM 2172 O O . ALA A 1 285 ? 74.796 6.266 40.484 1.00 13.84 285 ALA A O 1
ATOM 2174 N N . GLY A 1 286 ? 73.391 7.804 41.339 1.00 14.05 286 GLY A N 1
ATOM 2175 C CA . GLY A 1 286 ? 74.101 8.915 40.723 1.00 15.54 286 GLY A CA 1
ATOM 2176 C C . GLY A 1 286 ? 75.525 8.996 41.243 1.00 17.02 286 GLY A C 1
ATOM 2177 O O . GLY A 1 286 ? 76.458 9.285 40.489 1.00 16.62 286 GLY A O 1
ATOM 2178 N N . ALA A 1 287 ? 75.698 8.746 42.538 1.00 16.12 287 ALA A N 1
ATOM 2179 C CA . ALA A 1 287 ? 77.027 8.773 43.135 1.00 17.36 287 ALA A CA 1
ATOM 2180 C C . ALA A 1 287 ? 77.858 7.632 42.555 1.00 17.14 287 ALA A C 1
ATOM 2181 O O . ALA A 1 287 ? 79.049 7.797 42.289 1.00 17.15 287 ALA A O 1
ATOM 2183 N N . LEU A 1 288 ? 77.230 6.476 42.356 1.00 16.10 288 LEU A N 1
ATOM 2184 C CA . LEU A 1 288 ? 77.941 5.328 41.799 1.00 15.47 288 LEU A CA 1
ATOM 2185 C C . LEU A 1 288 ? 78.387 5.615 40.365 1.00 16.23 288 LEU A C 1
ATOM 2186 O O . LEU A 1 288 ? 79.443 5.152 39.938 1.00 16.09 288 LEU A O 1
ATOM 2191 N N . MET A 1 289 ? 77.590 6.376 39.618 1.00 15.28 289 MET A N 1
ATOM 2192 C CA . MET A 1 289 ? 77.988 6.717 38.257 1.00 15.61 289 MET A CA 1
ATOM 2193 C C . MET A 1 289 ? 79.200 7.653 38.316 1.00 16.61 289 MET A C 1
ATOM 2194 O O . MET A 1 289 ? 80.178 7.464 37.595 1.00 15.91 289 MET A O 1
ATOM 2199 N N . LYS A 1 290 ? 79.137 8.657 39.185 1.00 16.45 290 LYS A N 1
ATOM 2200 C CA . LYS A 1 290 ? 80.245 9.604 39.318 1.00 17.78 290 LYS A CA 1
ATOM 2201 C C . LYS A 1 290 ? 81.522 8.833 39.660 1.00 18.65 290 LYS A C 1
ATOM 2202 O O . LYS A 1 290 ? 82.554 9.000 39.014 1.00 18.82 290 LYS A O 1
ATOM 2208 N N . ILE A 1 291 ? 81.436 7.977 40.671 1.00 18.60 291 ILE A N 1
ATOM 2209 C CA . ILE A 1 291 ? 82.575 7.169 41.101 1.00 18.70 291 ILE A CA 1
ATOM 2210 C C . ILE A 1 291 ? 83.052 6.247 39.979 1.00 19.81 291 ILE A C 1
ATOM 2211 O O . ILE A 1 291 ? 84.246 6.181 39.676 1.00 19.56 291 ILE A O 1
ATOM 2216 N N . GLY A 1 292 ? 82.113 5.532 39.368 1.00 19.64 292 GLY A N 1
ATOM 2217 C CA . GLY A 1 292 ? 82.469 4.628 38.289 1.00 18.82 292 GLY A CA 1
ATOM 2218 C C . GLY A 1 292 ? 83.170 5.351 37.154 1.00 18.56 292 GLY A C 1
ATOM 2219 O O . GLY A 1 292 ? 84.158 4.860 36.608 1.00 18.55 292 GLY A O 1
ATOM 2220 N N . ASN A 1 293 ? 82.660 6.520 36.785 1.00 18.54 293 ASN A N 1
ATOM 2221 C CA . ASN A 1 293 ? 83.284 7.278 35.711 1.00 18.79 293 ASN A CA 1
ATOM 2222 C C . ASN A 1 293 ? 84.686 7.732 36.108 1.00 19.72 293 ASN A C 1
ATOM 2223 O O . ASN A 1 293 ? 85.605 7.689 35.290 1.00 19.22 293 ASN A O 1
ATOM 2228 N N . ASP A 1 294 ? 84.861 8.158 37.358 1.00 19.75 294 ASP A N 1
ATOM 2229 C CA . ASP A 1 294 ? 86.190 8.565 37.817 1.00 19.68 294 ASP A CA 1
ATOM 2230 C C . ASP A 1 294 ? 87.142 7.378 37.656 1.00 20.12 294 ASP A C 1
ATOM 2231 O O . ASP A 1 294 ? 88.268 7.523 37.173 1.00 20.08 294 ASP A O 1
ATOM 2236 N N . VAL A 1 295 ? 86.681 6.201 38.065 1.00 20.21 295 VAL A N 1
ATOM 2237 C CA . VAL A 1 295 ? 87.488 4.991 37.973 1.00 19.00 295 VAL A CA 1
ATOM 2238 C C . VAL A 1 295 ? 87.931 4.668 36.545 1.00 20.34 295 VAL A C 1
ATOM 2239 O O . VAL A 1 295 ? 89.115 4.418 36.304 1.00 18.07 295 VAL A O 1
ATOM 2243 N N . ARG A 1 296 ? 87.005 4.664 35.590 1.00 18.25 296 ARG A N 1
ATOM 2244 C CA . ARG A 1 296 ? 87.429 4.346 34.233 1.00 18.54 296 ARG A CA 1
ATOM 2245 C C . ARG A 1 296 ? 88.258 5.450 33.590 1.00 19.11 296 ARG A C 1
ATOM 2246 O O . ARG A 1 296 ? 89.125 5.169 32.759 1.00 20.62 296 ARG A O 1
ATOM 2254 N N . TRP A 1 297 ? 88.028 6.702 33.976 1.00 19.44 297 TRP A N 1
ATOM 2255 C CA . TRP A 1 297 ? 88.828 7.776 33.408 1.00 19.51 297 TRP A CA 1
ATOM 2256 C C . TRP A 1 297 ? 90.247 7.710 33.973 1.00 18.95 297 TRP A C 1
ATOM 2257 O O . TRP A 1 297 ? 91.216 7.913 33.247 1.00 19.26 297 TRP A O 1
ATOM 2268 N N . LEU A 1 298 ? 90.372 7.406 35.261 1.00 20.19 298 LEU A N 1
ATOM 2269 C CA . LEU A 1 298 ? 91.692 7.309 35.876 1.00 21.41 298 LEU A CA 1
ATOM 2270 C C . LEU A 1 298 ? 92.477 6.130 35.312 1.00 22.26 298 LEU A C 1
ATOM 2271 O O . LEU A 1 298 ? 93.706 6.175 35.228 1.00 23.65 298 LEU A O 1
ATOM 2276 N N . ALA A 1 299 ? 91.764 5.082 34.913 1.00 20.69 299 ALA A N 1
ATOM 2277 C CA . ALA A 1 299 ? 92.408 3.898 34.361 1.00 22.46 299 ALA A CA 1
ATOM 2278 C C . ALA A 1 299 ? 92.502 3.938 32.835 1.00 22.42 299 ALA A C 1
ATOM 2279 O O . ALA A 1 299 ? 93.045 3.020 32.220 1.00 23.24 299 ALA A O 1
ATOM 2281 N N . SER A 1 300 ? 91.991 5.006 32.228 1.00 22.59 300 SER A N 1
ATOM 2282 C CA . SER A 1 300 ? 92.002 5.129 30.773 1.00 23.01 300 SER A CA 1
ATOM 2283 C C . SER A 1 300 ? 93.392 5.040 30.161 1.00 23.58 300 SER A C 1
ATOM 2284 O O . SER A 1 300 ? 94.390 5.432 30.772 1.00 22.96 300 SER A O 1
ATOM 2287 N N . GLY A 1 301 ? 93.438 4.528 28.936 1.00 24.18 301 GLY A N 1
ATOM 2288 C CA . GLY A 1 301 ? 94.699 4.377 28.239 1.00 25.94 301 GLY A CA 1
ATOM 2289 C C . GLY A 1 301 ? 94.882 2.958 27.739 1.00 26.82 301 GLY A C 1
ATOM 2290 O O . GLY A 1 301 ? 94.119 2.496 26.892 1.00 24.90 301 GLY A O 1
ATOM 2291 N N . PRO A 1 302 ? 95.853 2.216 28.291 1.00 28.52 302 PRO A N 1
ATOM 2292 C CA . PRO A 1 302 ? 96.759 2.662 29.353 1.00 30.02 302 PRO A CA 1
ATOM 2293 C C . PRO A 1 302 ? 97.916 3.547 28.903 1.00 30.10 302 PRO A C 1
ATOM 2294 O O . PRO A 1 302 ? 98.692 4.018 29.733 1.00 31.20 302 PRO A O 1
ATOM 2298 N N . TYR A 1 303 ? 98.034 3.789 27.602 1.00 28.71 303 TYR A N 1
ATOM 2299 C CA . TYR A 1 303 ? 99.139 4.607 27.121 1.00 29.40 303 TYR A CA 1
ATOM 2300 C C . TYR A 1 303 ? 98.756 6.010 26.662 1.00 29.38 303 TYR A C 1
ATOM 2301 O O . TYR A 1 303 ? 99.479 6.969 26.931 1.00 29.54 303 TYR A O 1
ATOM 2310 N N . ALA A 1 304 ? 97.621 6.142 25.984 1.00 26.41 304 ALA A N 1
ATOM 2311 C CA . ALA A 1 304 ? 97.198 7.447 25.494 1.00 26.20 304 ALA A CA 1
ATOM 2312 C C . ALA A 1 304 ? 96.012 8.034 26.258 1.00 26.60 304 ALA A C 1
ATOM 2313 O O . ALA A 1 304 ? 95.235 8.815 25.711 1.00 27.52 304 ALA A O 1
ATOM 2315 N N . GLY A 1 305 ? 95.883 7.656 27.526 1.00 26.43 305 GLY A N 1
ATOM 2316 C CA . GLY A 1 305 ? 94.807 8.176 28.351 1.00 25.28 305 GLY A CA 1
ATOM 2317 C C . GLY A 1 305 ? 95.397 8.812 29.594 1.00 26.22 305 GLY A C 1
ATOM 2318 O O . GLY A 1 305 ? 96.505 9.348 29.549 1.00 26.84 305 GLY A O 1
ATOM 2319 N N . ILE A 1 306 ? 94.665 8.771 30.703 1.00 23.56 306 ILE A N 1
ATOM 2320 C CA . ILE A 1 306 ? 95.165 9.333 31.953 1.00 24.48 306 ILE A CA 1
ATOM 2321 C C . ILE A 1 306 ? 96.050 8.274 32.609 1.00 24.66 306 ILE A C 1
ATOM 2322 O O . ILE A 1 306 ? 97.199 8.539 32.967 1.00 24.78 306 ILE A O 1
ATOM 2327 N N . GLY A 1 307 ? 95.502 7.072 32.750 1.00 24.45 307 GLY A N 1
ATOM 2328 C CA . GLY A 1 307 ? 96.238 5.954 33.314 1.00 25.35 307 GLY A CA 1
ATOM 2329 C C . GLY A 1 307 ? 96.945 6.097 34.651 1.00 26.33 307 GLY A C 1
ATOM 2330 O O . GLY A 1 307 ? 98.066 5.609 34.803 1.00 26.77 307 GLY A O 1
ATOM 2331 N N . GLU A 1 308 ? 96.310 6.740 35.624 1.00 25.56 308 GLU A N 1
ATOM 2332 C CA . GLU A 1 308 ? 96.931 6.886 36.935 1.00 25.59 308 GLU A CA 1
ATOM 2333 C C . GLU A 1 308 ? 96.688 5.657 37.810 1.00 25.60 308 GLU A C 1
ATOM 2334 O O . GLU A 1 308 ? 97.349 5.473 38.830 1.00 25.55 308 GLU A O 1
ATOM 2340 N N . ILE A 1 309 ? 95.733 4.816 37.418 1.00 24.58 309 ILE A N 1
ATOM 2341 C CA . ILE A 1 309 ? 95.472 3.593 38.166 1.00 24.67 309 ILE A CA 1
ATOM 2342 C C . ILE A 1 309 ? 95.300 2.429 37.206 1.00 24.69 309 ILE A C 1
ATOM 2343 O O . ILE A 1 309 ? 95.067 2.627 36.012 1.00 24.81 309 ILE A O 1
ATOM 2348 N N . THR A 1 310 ? 95.441 1.216 37.728 1.00 25.28 310 THR A N 1
ATOM 2349 C CA . THR A 1 310 ? 95.251 0.019 36.923 1.00 25.98 310 THR A CA 1
ATOM 2350 C C . THR A 1 310 ? 94.168 -0.802 37.603 1.00 25.50 310 THR A C 1
ATOM 2351 O O . THR A 1 310 ? 93.925 -0.652 38.801 1.00 25.84 310 THR A O 1
ATOM 2355 N N . ILE A 1 311 ? 93.511 -1.662 36.834 1.00 24.95 311 ILE A N 1
ATOM 2356 C CA . ILE A 1 311 ? 92.451 -2.507 37.370 1.00 24.57 311 ILE A CA 1
ATOM 2357 C C . ILE A 1 311 ? 92.622 -3.942 36.884 1.00 25.09 311 ILE A C 1
ATOM 2358 O O . ILE A 1 311 ? 93.309 -4.193 35.893 1.00 26.21 311 ILE A O 1
ATOM 2363 N N . PRO A 1 312 ? 91.997 -4.904 37.580 1.00 27.05 312 PRO A N 1
ATOM 2364 C CA . PRO A 1 312 ? 92.075 -6.325 37.222 1.00 27.73 312 PRO A CA 1
ATOM 2365 C C . PRO A 1 312 ? 91.492 -6.631 35.841 1.00 28.65 312 PRO A C 1
ATOM 2366 O O . PRO A 1 312 ? 90.477 -6.056 35.445 1.00 28.28 312 PRO A O 1
ATOM 2370 N N . ALA A 1 313 ? 92.139 -7.541 35.118 1.00 29.48 313 ALA A N 1
ATOM 2371 C CA . ALA A 1 313 ? 91.680 -7.959 33.796 1.00 31.21 313 ALA A CA 1
ATOM 2372 C C . ALA A 1 313 ? 90.967 -9.296 33.991 1.00 31.85 313 ALA A C 1
ATOM 2373 O O . ALA A 1 313 ? 91.608 -10.309 34.275 1.00 33.36 313 ALA A O 1
ATOM 2375 N N . ASN A 1 314 ? 89.646 -9.301 33.835 1.00 31.42 314 ASN A N 1
ATOM 2376 C CA . ASN A 1 314 ? 88.862 -10.517 34.043 1.00 32.99 314 ASN A CA 1
ATOM 2377 C C . ASN A 1 314 ? 88.480 -11.299 32.795 1.00 33.41 314 ASN A C 1
ATOM 2378 O O . ASN A 1 314 ? 88.056 -12.452 32.894 1.00 33.80 314 ASN A O 1
ATOM 2383 N N . GLU A 1 315 ? 88.606 -10.680 31.626 1.00 34.03 315 GLU A N 1
ATOM 2384 C CA . GLU A 1 315 ? 88.277 -11.370 30.385 1.00 35.84 315 GLU A CA 1
ATOM 2385 C C . GLU A 1 315 ? 89.124 -10.879 29.209 1.00 38.11 315 GLU A C 1
ATOM 2386 O O . GLU A 1 315 ? 89.755 -9.824 29.285 1.00 38.10 315 GLU A O 1
ATOM 2392 N N . PRO A 1 316 ? 89.166 -11.656 28.111 1.00 39.19 316 PRO A N 1
ATOM 2393 C CA . PRO A 1 316 ? 89.940 -11.301 26.916 1.00 41.76 316 PRO A CA 1
ATOM 2394 C C . PRO A 1 316 ? 89.585 -9.944 26.302 1.00 43.89 316 PRO A C 1
ATOM 2395 O O . PRO A 1 316 ? 90.461 -9.107 26.076 1.00 45.14 316 PRO A O 1
ATOM 2399 N N . GLY A 1 317 ? 88.301 -9.735 26.028 1.00 46.23 317 GLY A N 1
ATOM 2400 C CA . GLY A 1 317 ? 87.870 -8.486 25.425 1.00 49.39 317 GLY A CA 1
ATOM 2401 C C . GLY A 1 317 ? 87.776 -8.627 23.916 1.00 51.86 317 GLY A C 1
ATOM 2402 O O . GLY A 1 317 ? 88.197 -9.644 23.361 1.00 51.97 317 GLY A O 1
ATOM 2403 N N . SER A 1 318 ? 87.229 -7.617 23.246 1.00 53.74 318 SER A N 1
ATOM 2404 C CA . SER A 1 318 ? 87.089 -7.666 21.793 1.00 56.52 318 SER A CA 1
ATOM 2405 C C . SER A 1 318 ? 88.427 -7.458 21.082 1.00 58.06 318 SER A C 1
ATOM 2406 O O . SER A 1 318 ? 88.961 -8.385 20.470 1.00 58.82 318 SER A O 1
ATOM 2409 N N . SER A 1 319 ? 88.966 -6.245 21.162 1.00 59.39 319 SER A N 1
ATOM 2410 C CA . SER A 1 319 ? 90.247 -5.937 20.533 1.00 60.58 319 SER A CA 1
ATOM 2411 C C . SER A 1 319 ? 91.363 -6.162 21.548 1.00 60.40 319 SER A C 1
ATOM 2412 O O . SER A 1 319 ? 91.338 -5.600 22.644 1.00 61.28 319 SER A O 1
ATOM 2415 N N . ILE A 1 320 ? 92.342 -6.982 21.180 1.00 59.22 320 ILE A N 1
ATOM 2416 C CA . ILE A 1 320 ? 93.451 -7.288 22.075 1.00 57.96 320 ILE A CA 1
ATOM 2417 C C . ILE A 1 320 ? 94.665 -6.379 21.899 1.00 56.37 320 ILE A C 1
ATOM 2418 O O . ILE A 1 320 ? 95.097 -6.099 20.782 1.00 56.19 320 ILE A O 1
ATOM 2423 N N . MET A 1 321 ? 95.200 -5.924 23.027 1.00 54.75 321 MET A N 1
ATOM 2424 C CA . MET A 1 321 ? 96.381 -5.068 23.065 1.00 52.36 321 MET A CA 1
ATOM 2425 C C . MET A 1 321 ? 97.057 -5.325 24.405 1.00 51.47 321 MET A C 1
ATOM 2426 O O . MET A 1 321 ? 96.427 -5.204 25.456 1.00 51.17 321 MET A O 1
ATOM 2431 N N . PRO A 1 322 ? 98.346 -5.692 24.386 1.00 50.59 322 PRO A N 1
ATOM 2432 C CA . PRO A 1 322 ? 99.075 -5.962 25.628 1.00 49.78 322 PRO A CA 1
ATOM 2433 C C . PRO A 1 322 ? 98.923 -4.855 26.666 1.00 48.33 322 PRO A C 1
ATOM 2434 O O . PRO A 1 322 ? 99.223 -3.690 26.397 1.00 49.05 322 PRO A O 1
ATOM 2438 N N . GLY A 1 323 ? 98.443 -5.227 27.849 1.00 46.31 323 GLY A N 1
ATOM 2439 C CA . GLY A 1 323 ? 98.274 -4.260 28.917 1.00 43.69 323 GLY A CA 1
ATOM 2440 C C . GLY A 1 323 ? 96.935 -3.550 28.965 1.00 41.41 323 GLY A C 1
ATOM 2441 O O . GLY A 1 323 ? 96.575 -2.993 30.002 1.00 41.76 323 GLY A O 1
ATOM 2442 N N . LYS A 1 324 ? 96.193 -3.555 27.859 1.00 39.28 324 LYS A N 1
ATOM 2443 C CA . LYS A 1 324 ? 94.896 -2.884 27.832 1.00 37.17 324 LYS A CA 1
ATOM 2444 C C . LYS A 1 324 ? 93.800 -3.701 28.500 1.00 34.89 324 LYS A C 1
ATOM 2445 O O . LYS A 1 324 ? 93.604 -4.873 28.184 1.00 34.51 324 LYS A O 1
ATOM 2451 N N . VAL A 1 325 ? 93.077 -3.062 29.413 1.00 32.24 325 VAL A N 1
ATOM 2452 C CA . VAL A 1 325 ? 91.989 -3.709 30.132 1.00 29.89 325 VAL A CA 1
ATOM 2453 C C . VAL A 1 325 ? 90.749 -2.820 30.074 1.00 28.11 325 VAL A C 1
ATOM 2454 O O . VAL A 1 325 ? 90.738 -1.735 30.657 1.00 27.51 325 VAL A O 1
ATOM 2458 N N . ASN A 1 326 ? 89.713 -3.262 29.364 1.00 25.84 326 ASN A N 1
ATOM 2459 C CA . ASN A 1 326 ? 88.490 -2.469 29.296 1.00 22.85 326 ASN A CA 1
ATOM 2460 C C . ASN A 1 326 ? 87.840 -2.512 30.678 1.00 21.41 326 ASN A C 1
ATOM 2461 O O . ASN A 1 326 ? 87.797 -3.559 31.314 1.00 22.29 326 ASN A O 1
ATOM 2466 N N . PRO A 1 327 ? 87.330 -1.367 31.159 1.00 20.60 327 PRO A N 1
ATOM 2467 C CA . PRO A 1 327 ? 86.683 -1.278 32.476 1.00 20.95 327 PRO A CA 1
ATOM 2468 C C . PRO A 1 327 ? 85.261 -1.836 32.435 1.00 20.05 327 PRO A C 1
ATOM 2469 O O . PRO A 1 327 ? 84.294 -1.136 32.731 1.00 17.91 327 PRO A O 1
ATOM 2473 N N . THR A 1 328 ? 85.148 -3.106 32.075 1.00 20.83 328 THR A N 1
ATOM 2474 C CA . THR A 1 328 ? 83.850 -3.747 31.949 1.00 20.52 328 THR A CA 1
ATOM 2475 C C . THR A 1 328 ? 82.945 -3.697 33.180 1.00 20.25 328 THR A C 1
ATOM 2476 O O . THR A 1 328 ? 81.731 -3.549 33.041 1.00 19.02 328 THR A O 1
ATOM 2480 N N . GLN A 1 329 ? 83.509 -3.807 34.380 1.00 19.33 329 GLN A N 1
ATOM 2481 C CA . GLN A 1 329 ? 82.675 -3.745 35.579 1.00 18.91 329 GLN A CA 1
ATOM 2482 C C . GLN A 1 329 ? 82.067 -2.347 35.739 1.00 17.30 329 GLN A C 1
ATOM 2483 O O . GLN A 1 329 ? 80.973 -2.206 36.278 1.00 17.52 329 GLN A O 1
ATOM 2489 N N . VAL A 1 330 ? 82.771 -1.316 35.272 1.00 17.40 330 VAL A N 1
ATOM 2490 C CA . VAL A 1 330 ? 82.244 0.047 35.356 1.00 16.94 330 VAL A CA 1
ATOM 2491 C C . VAL A 1 330 ? 81.071 0.176 34.387 1.00 17.52 330 VAL A C 1
ATOM 2492 O O . VAL A 1 330 ? 80.066 0.830 34.676 1.00 16.50 330 VAL A O 1
ATOM 2496 N N . GLU A 1 331 ? 81.205 -0.455 33.230 1.00 16.41 331 GLU A N 1
ATOM 2497 C CA . GLU A 1 331 ? 80.153 -0.398 32.229 1.00 16.35 331 GLU A CA 1
ATOM 2498 C C . GLU A 1 331 ? 78.879 -1.074 32.725 1.00 16.93 331 GLU A C 1
ATOM 2499 O O . GLU A 1 331 ? 77.786 -0.543 32.551 1.00 15.50 331 GLU A O 1
ATOM 2505 N N . ALA A 1 332 ? 79.010 -2.235 33.360 1.00 16.77 332 ALA A N 1
ATOM 2506 C CA . ALA A 1 332 ? 77.831 -2.922 33.873 1.00 16.72 332 ALA A CA 1
ATOM 2507 C C . ALA A 1 332 ? 77.176 -2.072 34.966 1.00 14.98 332 ALA A C 1
ATOM 2508 O O . ALA A 1 332 ? 75.952 -1.923 35.005 1.00 15.54 332 ALA A O 1
ATOM 2510 N N . LEU A 1 333 ? 77.997 -1.502 35.841 1.00 15.29 333 LEU A N 1
ATOM 2511 C CA . LEU A 1 333 ? 77.492 -0.668 36.927 1.00 14.83 333 LEU A CA 1
ATOM 2512 C C . LEU A 1 333 ? 76.757 0.571 36.416 1.00 14.02 333 LEU A C 1
ATOM 2513 O O . LEU A 1 333 ? 75.658 0.863 36.873 1.00 14.39 333 LEU A O 1
ATOM 2518 N N . THR A 1 334 ? 77.351 1.297 35.470 1.00 15.45 334 THR A N 1
ATOM 2519 C CA . THR A 1 334 ? 76.696 2.493 34.952 1.00 15.17 334 THR A CA 1
ATOM 2520 C C . THR A 1 334 ? 75.439 2.179 34.133 1.00 14.49 334 THR A C 1
ATOM 2521 O O . THR A 1 334 ? 74.525 3.003 34.067 1.00 13.58 334 THR A O 1
ATOM 2525 N N . MET A 1 335 ? 75.380 1.000 33.514 1.00 15.52 335 MET A N 1
ATOM 2526 C CA . MET A 1 335 ? 74.175 0.636 32.778 1.00 13.93 335 MET A CA 1
ATOM 2527 C C . MET A 1 335 ? 73.081 0.385 33.813 1.00 14.93 335 MET A C 1
ATOM 2528 O O . MET A 1 335 ? 71.915 0.702 33.588 1.00 14.83 335 MET A O 1
ATOM 2533 N N . VAL A 1 336 ? 73.451 -0.170 34.963 1.00 13.17 336 VAL A N 1
ATOM 2534 C CA . VAL A 1 336 ? 72.457 -0.376 36.007 1.00 13.18 336 VAL A CA 1
ATOM 2535 C C . VAL A 1 336 ? 72.013 1.000 36.514 1.00 12.60 336 VAL A C 1
ATOM 2536 O O . VAL A 1 336 ? 70.834 1.219 36.791 1.00 14.00 336 VAL A O 1
ATOM 2540 N N . VAL A 1 337 ? 72.954 1.935 36.627 1.00 13.68 337 VAL A N 1
ATOM 2541 C C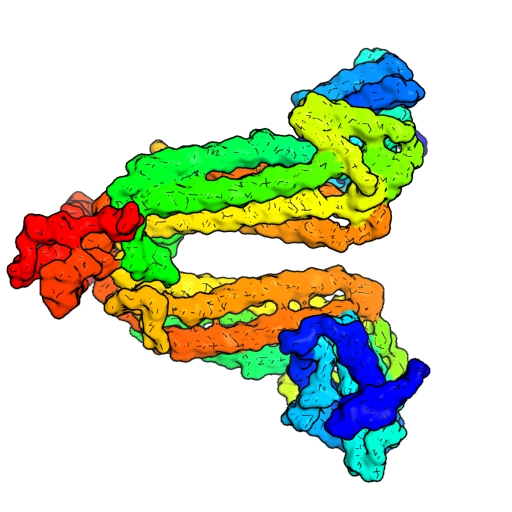A . VAL A 1 337 ? 72.593 3.266 37.103 1.00 14.40 337 VAL A CA 1
ATOM 2542 C C . VAL A 1 337 ? 71.560 3.941 36.203 1.00 14.21 337 VAL A C 1
ATOM 2543 O O . VAL A 1 337 ? 70.585 4.502 36.703 1.00 14.56 337 VAL A O 1
ATOM 2547 N N . VAL A 1 338 ? 71.746 3.895 34.885 1.00 14.43 338 VAL A N 1
ATOM 2548 C CA . VAL A 1 338 ? 70.758 4.547 34.030 1.00 14.07 338 VAL A CA 1
ATOM 2549 C C . VAL A 1 338 ? 69.414 3.828 34.109 1.00 13.66 338 VAL A C 1
ATOM 2550 O O . VAL A 1 338 ? 68.363 4.450 33.954 1.00 12.86 338 VAL A O 1
ATOM 2554 N N . ARG A 1 339 ? 69.443 2.524 34.379 1.00 12.97 339 ARG A N 1
ATOM 2555 C CA . ARG A 1 339 ? 68.208 1.756 34.524 1.00 13.21 339 ARG A CA 1
ATOM 2556 C C . ARG A 1 339 ? 67.496 2.250 35.789 1.00 14.59 339 ARG A C 1
ATOM 2557 O O . ARG A 1 339 ? 66.280 2.463 35.798 1.00 13.84 339 ARG A O 1
ATOM 2565 N N . VAL A 1 340 ? 68.267 2.429 36.858 1.00 14.19 340 VAL A N 1
ATOM 2566 C CA . VAL A 1 340 ? 67.712 2.889 38.124 1.00 13.46 340 VAL A CA 1
ATOM 2567 C C . VAL A 1 340 ? 67.059 4.269 38.023 1.00 14.83 340 VAL A C 1
ATOM 2568 O O . VAL A 1 340 ? 66.014 4.503 38.630 1.00 13.29 340 VAL A O 1
ATOM 2572 N N . TYR A 1 341 ? 67.658 5.188 37.268 1.00 14.38 341 TYR A N 1
ATOM 2573 C CA . TYR A 1 341 ? 67.052 6.512 37.122 1.00 15.02 341 TYR A CA 1
ATOM 2574 C C . TYR A 1 341 ? 65.686 6.364 36.456 1.00 16.19 341 TYR A C 1
ATOM 2575 O O . TYR A 1 341 ? 64.747 7.110 36.756 1.00 14.10 341 TYR A O 1
ATOM 2584 N N . GLY A 1 342 ? 65.579 5.394 35.554 1.00 15.64 342 GLY A N 1
ATOM 2585 C CA . GLY A 1 342 ? 64.315 5.153 34.880 1.00 15.53 342 GLY A CA 1
ATOM 2586 C C . GLY A 1 342 ? 63.320 4.567 35.868 1.00 15.70 342 GLY A C 1
ATOM 2587 O O . GLY A 1 342 ? 62.132 4.889 35.840 1.00 14.64 342 GLY A O 1
ATOM 2588 N N . ASN A 1 343 ? 63.801 3.690 36.745 1.00 15.13 343 ASN A N 1
ATOM 2589 C CA . ASN A 1 343 ? 62.922 3.093 37.746 1.00 14.79 343 ASN A CA 1
ATOM 2590 C C . ASN A 1 343 ? 62.359 4.182 38.647 1.00 13.74 343 ASN A C 1
ATOM 2591 O O . ASN A 1 343 ? 61.180 4.159 39.005 1.00 15.19 343 ASN A O 1
ATOM 2596 N N . ASP A 1 344 ? 63.206 5.139 39.012 1.00 14.93 344 ASP A N 1
ATOM 2597 C CA . ASP A 1 344 ? 62.766 6.238 39.858 1.00 15.22 344 ASP A CA 1
ATOM 2598 C C . ASP A 1 344 ? 61.687 7.046 39.140 1.00 14.98 344 ASP A C 1
ATOM 2599 O O . ASP A 1 344 ? 60.679 7.428 39.731 1.00 14.78 344 ASP A O 1
ATOM 2604 N N . HIS A 1 345 ? 61.904 7.307 37.857 1.00 13.59 345 HIS A N 1
ATOM 2605 C CA . HIS A 1 345 ? 60.940 8.065 37.065 1.00 13.81 345 HIS A CA 1
ATOM 2606 C C . HIS A 1 345 ? 59.592 7.344 37.112 1.00 13.52 345 HIS A C 1
ATOM 2607 O O . HIS A 1 345 ? 58.544 7.959 37.323 1.00 14.79 345 HIS A O 1
ATOM 2614 N N . THR A 1 346 ? 59.629 6.031 36.927 1.00 13.66 346 THR A N 1
ATOM 2615 C CA . THR A 1 346 ? 58.412 5.228 36.942 1.00 13.64 346 THR A CA 1
ATOM 2616 C C . THR A 1 346 ? 57.692 5.301 38.286 1.00 14.17 346 THR A C 1
ATOM 2617 O O . THR A 1 346 ? 56.494 5.563 38.347 1.00 12.37 346 THR A O 1
ATOM 2621 N N . VAL A 1 347 ? 58.432 5.075 39.363 1.00 12.50 347 VAL A N 1
ATOM 2622 C CA . VAL A 1 347 ? 57.842 5.092 40.694 1.00 14.14 347 VAL A CA 1
ATOM 2623 C C . VAL A 1 347 ? 57.220 6.438 41.073 1.00 14.38 347 VAL A C 1
ATOM 2624 O O . VAL A 1 347 ? 56.090 6.484 41.561 1.00 13.77 347 VAL A O 1
ATOM 2628 N N . ALA A 1 348 ? 57.948 7.527 40.836 1.00 13.82 348 ALA A N 1
ATOM 2629 C CA . ALA A 1 348 ? 57.452 8.867 41.171 1.00 14.76 348 ALA A CA 1
ATOM 2630 C C . ALA A 1 348 ? 56.266 9.284 40.306 1.00 16.67 348 ALA A C 1
ATOM 2631 O O . ALA A 1 348 ? 55.363 9.981 40.770 1.00 15.76 348 ALA A O 1
ATOM 2633 N N . PHE A 1 349 ? 56.274 8.865 39.046 1.00 14.89 349 PHE A N 1
ATOM 2634 C CA . PHE A 1 349 ? 55.186 9.186 38.123 1.00 15.96 349 PHE A CA 1
ATOM 2635 C C . PHE A 1 349 ? 53.929 8.503 38.679 1.00 15.18 349 PHE A C 1
ATOM 2636 O O . PHE A 1 349 ? 52.901 9.145 38.898 1.00 15.86 349 PHE A O 1
ATOM 2644 N N . ALA A 1 350 ? 54.029 7.200 38.923 1.00 14.98 350 ALA A N 1
ATOM 2645 C CA . ALA A 1 350 ? 52.907 6.429 39.458 1.00 15.33 350 ALA A CA 1
ATOM 2646 C C . ALA A 1 350 ? 52.425 6.998 40.795 1.00 15.62 350 ALA A C 1
ATOM 2647 O O . ALA A 1 350 ? 51.226 7.008 41.082 1.00 17.06 350 ALA A O 1
ATOM 2649 N N . GLY A 1 351 ? 53.367 7.465 41.609 1.00 16.09 351 GLY A N 1
ATOM 2650 C CA . GLY A 1 351 ? 53.016 8.008 42.912 1.00 15.37 351 GLY A CA 1
ATOM 2651 C C . GLY A 1 351 ? 52.127 9.239 42.874 1.00 15.78 351 GLY A C 1
ATOM 2652 O O . GLY A 1 351 ? 51.389 9.507 43.821 1.00 16.30 351 GLY A O 1
ATOM 2653 N N . SER A 1 352 ? 52.191 9.994 41.782 1.00 16.47 352 SER A N 1
ATOM 2654 C CA . SER A 1 352 ? 51.387 11.211 41.648 1.00 16.59 352 SER A CA 1
ATOM 2655 C C . SER A 1 352 ? 49.999 10.924 41.094 1.00 16.76 352 SER A C 1
ATOM 2656 O O . SER A 1 352 ? 49.142 11.813 41.058 1.00 17.75 352 SER A O 1
ATOM 2659 N N . GLN A 1 353 ? 49.770 9.680 40.684 1.00 17.12 353 GLN A N 1
ATOM 2660 C CA . GLN A 1 353 ? 48.511 9.314 40.042 1.00 17.22 353 GLN A CA 1
ATOM 2661 C C . GLN A 1 353 ? 47.412 8.637 40.860 1.00 17.00 353 GLN A C 1
ATOM 2662 O O . GLN A 1 353 ? 46.492 8.044 40.292 1.00 16.83 353 GLN A O 1
ATOM 2668 N N . GLY A 1 354 ? 47.489 8.716 42.183 1.00 18.13 354 GLY A N 1
ATOM 2669 C CA . GLY A 1 354 ? 46.447 8.103 42.990 1.00 17.08 354 GLY A CA 1
ATOM 2670 C C . GLY A 1 354 ? 45.137 8.848 42.795 1.00 19.04 354 GLY A C 1
ATOM 2671 O O . GLY A 1 354 ? 45.141 10.020 42.436 1.00 18.14 354 GLY A O 1
ATOM 2672 N N . ASN A 1 355 ? 44.013 8.171 43.009 1.00 18.67 355 ASN A N 1
ATOM 2673 C CA . ASN A 1 355 ? 42.706 8.808 42.870 1.00 19.22 355 ASN A CA 1
ATOM 2674 C C . ASN A 1 355 ? 41.834 8.453 44.062 1.00 20.34 355 ASN A C 1
ATOM 2675 O O . ASN A 1 355 ? 41.707 7.287 44.424 1.00 19.36 355 ASN A O 1
ATOM 2680 N N . PHE A 1 356 ? 41.240 9.472 44.666 1.00 19.71 356 PHE A N 1
ATOM 2681 C CA . PHE A 1 356 ? 40.362 9.274 45.807 1.00 19.90 356 PHE A CA 1
ATOM 2682 C C . PHE A 1 356 ? 40.990 8.392 46.891 1.00 19.58 356 PHE A C 1
ATOM 2683 O O . PHE A 1 356 ? 42.094 8.670 47.366 1.00 19.05 356 PHE A O 1
ATOM 2691 N N . GLN A 1 357 ? 40.305 7.316 47.264 1.00 19.16 357 GLN A N 1
ATOM 2692 C CA . GLN A 1 357 ? 40.787 6.452 48.337 1.00 18.06 357 GLN A CA 1
ATOM 2693 C C . GLN A 1 357 ? 41.778 5.349 47.985 1.00 18.62 357 GLN A C 1
ATOM 2694 O O . GLN A 1 357 ? 42.086 4.512 48.831 1.00 19.72 357 GLN A O 1
ATOM 2700 N N . LEU A 1 358 ? 42.302 5.337 46.763 1.00 17.32 358 LEU A N 1
ATOM 2701 C CA . LEU A 1 358 ? 43.242 4.279 46.428 1.00 15.92 358 LEU A CA 1
ATOM 2702 C C . LEU A 1 358 ? 44.164 4.586 45.260 1.00 16.72 358 LEU A C 1
ATOM 2703 O O . LEU A 1 358 ? 43.716 5.011 44.198 1.00 17.46 358 LEU A O 1
ATOM 2708 N N . ASN A 1 359 ? 45.461 4.386 45.468 1.00 16.86 359 ASN A N 1
ATOM 2709 C CA . ASN A 1 359 ? 46.417 4.569 44.388 1.00 16.16 359 ASN A CA 1
ATOM 2710 C C . ASN A 1 359 ? 46.436 3.185 43.743 1.00 15.81 359 ASN A C 1
ATOM 2711 O O . ASN A 1 359 ? 46.703 2.190 44.421 1.00 14.63 359 ASN A O 1
ATOM 2716 N N . VAL A 1 360 ? 46.114 3.104 42.455 1.00 16.24 360 VAL A N 1
ATOM 2717 C CA . VAL A 1 360 ? 46.117 1.806 41.793 1.00 15.84 360 VAL A CA 1
ATOM 2718 C C . VAL A 1 360 ? 47.269 1.553 40.823 1.00 15.56 360 VAL A C 1
ATOM 2719 O O . VAL A 1 360 ? 47.074 1.106 39.682 1.00 16.13 360 VAL A O 1
ATOM 2723 N N . TYR A 1 361 ? 48.476 1.835 41.308 1.00 14.60 361 TYR A N 1
ATOM 2724 C CA . TYR A 1 361 ? 49.721 1.592 40.580 1.00 15.16 361 TYR A CA 1
ATOM 2725 C C . TYR A 1 361 ? 50.652 0.850 41.543 1.00 15.63 361 TYR A C 1
ATOM 2726 O O . TYR A 1 361 ? 51.862 0.810 41.334 1.00 14.44 361 TYR A O 1
ATOM 2735 N N . LYS A 1 362 ? 50.092 0.243 42.586 1.00 15.31 362 LYS A N 1
ATOM 2736 C CA . LYS A 1 362 ? 50.929 -0.414 43.589 1.00 15.01 362 LYS A CA 1
ATOM 2737 C C . LYS A 1 362 ? 51.954 -1.435 43.100 1.00 13.76 362 LYS A C 1
ATOM 2738 O O . LYS A 1 362 ? 53.133 -1.341 43.448 1.00 14.71 362 LYS A O 1
ATOM 2744 N N . PRO A 1 363 ? 51.534 -2.422 42.286 1.00 10.74 363 PRO A N 1
ATOM 2745 C CA . PRO A 1 363 ? 52.506 -3.412 41.819 1.00 12.98 363 PRO A CA 1
ATOM 2746 C C . PRO A 1 363 ? 53.737 -2.857 41.107 1.00 12.82 363 PRO A C 1
ATOM 2747 O O . PRO A 1 363 ? 54.864 -3.262 41.400 1.00 15.14 363 PRO A O 1
ATOM 2751 N N . VAL A 1 364 ? 53.534 -1.919 40.188 1.00 13.64 364 VAL A N 1
ATOM 2752 C CA . VAL A 1 364 ? 54.664 -1.383 39.450 1.00 12.85 364 VAL A CA 1
ATOM 2753 C C . VAL A 1 364 ? 55.553 -0.493 40.323 1.00 14.17 364 VAL A C 1
ATOM 2754 O O . VAL A 1 364 ? 56.763 -0.440 40.120 1.00 13.33 364 VAL A O 1
ATOM 2758 N N . MET A 1 365 ? 54.968 0.187 41.307 1.00 13.47 365 MET A N 1
ATOM 2759 C CA . MET A 1 365 ? 55.768 1.024 42.203 1.00 13.95 365 MET A CA 1
ATOM 2760 C C . MET A 1 365 ? 56.688 0.124 43.029 1.00 14.79 365 MET A C 1
ATOM 2761 O O . MET A 1 365 ? 57.874 0.409 43.195 1.00 15.08 365 MET A O 1
ATOM 2766 N N . ALA A 1 366 ? 56.134 -0.972 43.540 1.00 15.40 366 ALA A N 1
ATOM 2767 C CA . ALA A 1 366 ? 56.921 -1.906 44.341 1.00 15.80 366 ALA A CA 1
ATOM 2768 C C . ALA A 1 366 ? 57.950 -2.619 43.476 1.00 15.36 366 ALA A C 1
ATOM 2769 O O . ALA A 1 366 ? 59.109 -2.767 43.866 1.00 14.60 366 ALA A O 1
ATOM 2771 N N . TYR A 1 367 ? 57.530 -3.051 42.293 1.00 14.70 367 TYR A N 1
ATOM 2772 C CA . TYR A 1 367 ? 58.434 -3.764 41.397 1.00 14.83 367 TYR A CA 1
ATOM 2773 C C . TYR A 1 367 ? 59.660 -2.948 40.986 1.00 14.80 367 TYR A C 1
ATOM 2774 O O . TYR A 1 367 ? 60.793 -3.428 41.073 1.00 14.47 367 TYR A O 1
ATOM 2783 N N . SER A 1 368 ? 59.440 -1.722 40.520 1.00 13.33 368 SER A N 1
ATOM 2784 C CA . SER A 1 368 ? 60.555 -0.896 40.079 1.00 13.98 368 SER A CA 1
ATOM 2785 C C . SER A 1 368 ? 61.501 -0.535 41.212 1.00 15.14 368 SER A C 1
ATOM 2786 O O . SER A 1 368 ? 62.695 -0.344 40.988 1.00 13.66 368 SER A O 1
ATOM 2789 N N . THR A 1 369 ? 60.981 -0.445 42.431 1.00 13.77 369 THR A N 1
ATOM 2790 C CA . THR A 1 369 ? 61.859 -0.137 43.552 1.00 14.32 369 THR A CA 1
ATOM 2791 C C . THR A 1 369 ? 62.702 -1.377 43.882 1.00 13.55 369 THR A C 1
ATOM 2792 O O . THR A 1 369 ? 63.913 -1.278 44.100 1.00 14.37 369 THR A O 1
ATOM 2796 N N . LEU A 1 370 ? 62.070 -2.549 43.902 1.00 12.16 370 LEU A N 1
ATOM 2797 C CA . LEU A 1 370 ? 62.797 -3.783 44.196 1.00 12.39 370 LEU A CA 1
ATOM 2798 C C . LEU A 1 370 ? 63.820 -4.090 43.107 1.00 12.97 370 LEU A C 1
ATOM 2799 O O . LEU A 1 370 ? 64.907 -4.585 43.390 1.00 13.18 370 LEU A O 1
ATOM 2804 N N . GLU A 1 371 ? 63.468 -3.801 41.858 1.00 13.63 371 GLU A N 1
ATOM 2805 C CA . GLU A 1 371 ? 64.396 -4.044 40.755 1.00 13.77 371 GLU A CA 1
ATOM 2806 C C . GLU A 1 371 ? 65.650 -3.203 40.973 1.00 13.68 371 GLU A C 1
ATOM 2807 O O . GLU A 1 371 ? 66.770 -3.673 40.773 1.00 13.31 371 GLU A O 1
ATOM 2813 N N . SER A 1 372 ? 65.457 -1.950 41.377 1.00 12.93 372 SER A N 1
ATOM 2814 C CA . SER A 1 372 ? 66.585 -1.055 41.612 1.00 15.40 372 SER A CA 1
ATOM 2815 C C . SER A 1 372 ? 67.467 -1.584 42.740 1.00 14.41 372 SER A C 1
ATOM 2816 O O . SER A 1 372 ? 68.697 -1.580 42.640 1.00 13.80 372 SER A O 1
ATOM 2819 N N . ILE A 1 373 ? 66.830 -2.049 43.810 1.00 15.08 373 ILE A N 1
ATOM 2820 C CA . ILE A 1 373 ? 67.563 -2.588 44.947 1.00 14.03 373 ILE A CA 1
ATOM 2821 C C . ILE A 1 373 ? 68.381 -3.817 44.556 1.00 15.32 373 ILE A C 1
ATOM 2822 O O . ILE A 1 373 ? 69.563 -3.921 44.890 1.00 15.18 373 ILE A O 1
ATOM 2827 N N . ASN A 1 374 ? 67.756 -4.741 43.837 1.00 14.64 374 ASN A N 1
ATOM 2828 C CA . ASN A 1 374 ? 68.438 -5.960 43.430 1.00 15.07 374 ASN A CA 1
ATOM 2829 C C . ASN A 1 374 ? 69.546 -5.749 42.404 1.00 15.23 374 ASN A C 1
ATOM 2830 O O . ASN A 1 374 ? 70.613 -6.348 42.519 1.00 14.84 374 ASN A O 1
ATOM 2835 N N . LEU A 1 375 ? 69.306 -4.902 41.404 1.00 15.00 375 LEU A N 1
ATOM 2836 C CA . LEU A 1 375 ? 70.327 -4.653 40.388 1.00 14.40 375 LEU A CA 1
ATOM 2837 C C . LEU A 1 375 ? 71.520 -3.916 40.986 1.00 15.03 375 LEU A C 1
ATOM 2838 O O . LEU A 1 375 ? 72.667 -4.229 40.674 1.00 15.49 375 LEU A O 1
ATOM 2843 N N . LEU A 1 376 ? 71.249 -2.932 41.836 1.00 15.23 376 LEU A N 1
ATOM 2844 C CA . LEU A 1 376 ? 72.334 -2.187 42.467 1.00 16.13 376 LEU A CA 1
ATOM 2845 C C . LEU A 1 376 ? 73.127 -3.100 43.396 1.00 16.51 376 LEU A C 1
ATOM 2846 O O . LEU A 1 376 ? 74.357 -3.051 43.421 1.00 16.27 376 LEU A O 1
ATOM 2851 N N . ALA A 1 377 ? 72.427 -3.939 44.156 1.00 15.87 377 ALA A N 1
ATOM 2852 C CA . ALA A 1 377 ? 73.107 -4.866 45.059 1.00 17.00 377 ALA A CA 1
ATOM 2853 C C . ALA A 1 377 ? 74.011 -5.792 44.238 1.00 18.40 377 ALA A C 1
ATOM 2854 O O . ALA A 1 377 ? 75.167 -6.038 44.604 1.00 18.06 377 ALA A O 1
ATOM 2856 N N . ASP A 1 378 ? 73.481 -6.298 43.125 1.00 16.39 378 ASP A N 1
ATOM 2857 C CA . ASP A 1 378 ? 74.240 -7.180 42.240 1.00 17.53 378 ASP A CA 1
ATOM 2858 C C . ASP A 1 378 ? 75.473 -6.470 41.669 1.00 17.63 378 ASP A C 1
ATOM 2859 O O . ASP A 1 378 ? 76.595 -6.968 41.768 1.00 16.58 378 ASP A O 1
ATOM 2864 N N . ALA A 1 379 ? 75.247 -5.314 41.045 1.00 17.27 379 ALA A N 1
ATOM 2865 C CA . ALA A 1 379 ? 76.322 -4.556 40.403 1.00 17.94 379 ALA A CA 1
ATOM 2866 C C . ALA A 1 379 ? 77.367 -3.976 41.349 1.00 18.99 379 ALA A C 1
ATOM 2867 O O . ALA A 1 379 ? 78.556 -3.957 41.027 1.00 17.94 379 ALA A O 1
ATOM 2869 N N . VAL A 1 380 ? 76.934 -3.488 42.503 1.00 17.32 380 VAL A N 1
ATOM 2870 C CA . VAL A 1 380 ? 77.877 -2.932 43.463 1.00 18.05 380 VAL A CA 1
ATOM 2871 C C . VAL A 1 380 ? 78.776 -4.059 43.972 1.00 18.23 380 VAL A C 1
ATOM 2872 O O . VAL A 1 380 ? 79.994 -3.904 44.056 1.00 19.97 380 VAL A O 1
ATOM 2876 N N . ALA A 1 381 ? 78.178 -5.204 44.284 1.00 18.17 381 ALA A N 1
ATOM 2877 C CA . ALA A 1 381 ? 78.956 -6.338 44.777 1.00 18.54 381 ALA A CA 1
ATOM 2878 C C . ALA A 1 381 ? 79.945 -6.829 43.719 1.00 19.49 381 ALA A C 1
ATOM 2879 O O . ALA A 1 381 ? 81.081 -7.180 44.034 1.00 19.86 381 ALA A O 1
ATOM 2881 N N . SER A 1 382 ? 79.508 -6.846 42.464 1.00 19.12 382 SER A N 1
ATOM 2882 C CA . SER A 1 382 ? 80.345 -7.304 41.355 1.00 19.16 382 SER A CA 1
ATOM 2883 C C . SER A 1 382 ? 81.510 -6.342 41.126 1.00 20.40 382 SER A C 1
ATOM 2884 O O . SER A 1 382 ? 82.668 -6.756 40.993 1.00 19.61 382 SER A O 1
ATOM 2887 N N . PHE A 1 383 ? 81.185 -5.055 41.072 1.00 19.19 383 PHE A N 1
ATOM 2888 C CA . PHE A 1 383 ? 82.164 -3.995 40.872 1.00 21.11 383 PHE A CA 1
ATOM 2889 C C . PHE A 1 383 ? 83.199 -4.030 42.001 1.00 20.61 383 PHE A C 1
ATOM 2890 O O . PHE A 1 383 ? 84.398 -3.863 41.773 1.00 19.59 383 PHE A O 1
ATOM 2898 N N . ASP A 1 384 ? 82.719 -4.257 43.219 1.00 19.76 384 ASP A N 1
ATOM 2899 C CA . ASP A 1 384 ? 83.577 -4.320 44.401 1.00 20.92 384 ASP A CA 1
ATOM 2900 C C . ASP A 1 384 ? 84.565 -5.488 44.281 1.00 21.30 384 ASP A C 1
ATOM 2901 O O . ASP A 1 384 ? 85.784 -5.298 44.318 1.00 22.84 384 ASP A O 1
ATOM 2906 N N . ALA A 1 385 ? 84.033 -6.692 44.108 1.00 21.06 385 ALA A N 1
ATOM 2907 C CA . ALA A 1 385 ? 84.859 -7.894 44.016 1.00 21.70 385 ALA A CA 1
ATOM 2908 C C . ALA A 1 385 ? 85.748 -8.012 42.782 1.00 22.92 385 ALA A C 1
ATOM 2909 O O . ALA A 1 385 ? 86.895 -8.458 42.878 1.00 21.74 385 ALA A O 1
ATOM 2911 N N . HIS A 1 386 ? 85.230 -7.608 41.628 1.00 21.68 386 HIS A N 1
ATOM 2912 C CA . HIS A 1 386 ? 85.978 -7.746 40.386 1.00 22.54 386 HIS A CA 1
ATOM 2913 C C . HIS A 1 386 ? 86.750 -6.536 39.879 1.00 22.85 386 HIS A C 1
ATOM 2914 O O . HIS A 1 386 ? 87.372 -6.605 38.816 1.00 23.59 386 HIS A O 1
ATOM 2921 N N . LEU A 1 387 ? 86.718 -5.432 40.619 1.00 22.83 387 LEU A N 1
ATOM 2922 C CA . LEU A 1 387 ? 87.456 -4.247 40.198 1.00 22.62 387 LEU A CA 1
ATOM 2923 C C . LEU A 1 387 ? 87.990 -3.406 41.356 1.00 23.30 387 LEU A C 1
ATOM 2924 O O . LEU A 1 387 ? 89.205 -3.261 41.510 1.00 23.22 387 LEU A O 1
ATOM 2929 N N . ALA A 1 388 ? 87.088 -2.861 42.169 1.00 22.19 388 ALA A N 1
ATOM 2930 C CA . ALA A 1 388 ? 87.473 -2.003 43.288 1.00 23.00 388 ALA A CA 1
ATOM 2931 C C . ALA A 1 388 ? 88.570 -2.578 44.181 1.00 23.61 388 ALA A C 1
ATOM 2932 O O . ALA A 1 388 ? 89.526 -1.883 44.521 1.00 23.96 388 ALA A O 1
ATOM 2934 N N . GLN A 1 389 ? 88.426 -3.839 44.566 1.00 23.57 389 GLN A N 1
ATOM 2935 C CA . GLN A 1 389 ? 89.404 -4.487 45.430 1.00 24.61 389 GLN A CA 1
ATOM 2936 C C . GLN A 1 389 ? 90.768 -4.663 44.768 1.00 25.90 389 GLN A C 1
ATOM 2937 O O . GLN A 1 389 ? 91.767 -4.918 45.449 1.00 26.76 389 GLN A O 1
ATOM 2943 N N . GLY A 1 390 ? 90.813 -4.515 43.447 1.00 23.69 390 GLY A N 1
ATOM 2944 C CA . GLY A 1 390 ? 92.064 -4.681 42.733 1.00 24.73 390 GLY A CA 1
ATOM 2945 C C . GLY A 1 390 ? 92.677 -3.398 42.206 1.00 25.47 390 GLY A C 1
ATOM 2946 O O . GLY A 1 390 ? 93.640 -3.441 41.441 1.00 26.25 390 GLY A O 1
ATOM 2947 N N . ILE A 1 391 ? 92.131 -2.253 42.599 1.00 24.84 391 ILE A N 1
ATOM 2948 C CA . ILE A 1 391 ? 92.672 -0.982 42.138 1.00 24.36 391 ILE A CA 1
ATOM 2949 C C . ILE A 1 391 ? 94.095 -0.778 42.661 1.00 26.84 391 ILE A C 1
ATOM 2950 O O . ILE A 1 391 ? 94.360 -0.944 43.852 1.00 26.14 391 ILE A O 1
ATOM 2955 N N . GLU A 1 392 ? 95.003 -0.432 41.754 1.00 27.85 392 GLU A N 1
ATOM 2956 C CA . GLU A 1 392 ? 96.399 -0.182 42.097 1.00 29.28 392 GLU A CA 1
ATOM 2957 C C . GLU A 1 392 ? 96.854 1.086 41.389 1.00 28.72 392 GLU A C 1
ATOM 2958 O O . GLU A 1 392 ? 96.396 1.398 40.289 1.00 28.39 392 GLU A O 1
ATOM 2964 N N . PRO A 1 393 ? 97.766 1.840 42.011 1.00 29.14 393 PRO A N 1
ATOM 2965 C CA . PRO A 1 393 ? 98.235 3.066 41.372 1.00 29.49 393 PRO A CA 1
ATOM 2966 C C . PRO A 1 393 ? 99.324 2.801 40.340 1.00 30.74 393 PRO A C 1
ATOM 2967 O O . PRO A 1 393 ? 100.030 1.794 40.408 1.00 31.24 393 PRO A O 1
ATOM 2971 N N . ASN A 1 394 ? 99.433 3.700 39.370 1.00 30.80 394 ASN A N 1
ATOM 2972 C CA . ASN A 1 394 ? 100.475 3.607 38.357 1.00 32.27 394 ASN A CA 1
ATOM 2973 C C . ASN A 1 394 ? 101.419 4.723 38.783 1.00 32.06 394 ASN A C 1
ATOM 2974 O O . ASN A 1 394 ? 101.344 5.843 38.280 1.00 32.43 394 ASN A O 1
ATOM 2979 N N . LEU A 1 395 ? 102.290 4.408 39.737 1.00 33.58 395 LEU A N 1
ATOM 2980 C CA . LEU A 1 395 ? 103.230 5.378 40.285 1.00 34.51 395 LEU A CA 1
ATOM 2981 C C . LEU A 1 395 ? 103.981 6.218 39.261 1.00 35.04 395 LEU A C 1
ATOM 2982 O O . LEU A 1 395 ? 104.068 7.438 39.404 1.00 35.32 395 LEU A O 1
ATOM 2987 N N . GLU A 1 396 ? 104.515 5.577 38.227 1.00 36.50 396 GLU A N 1
ATOM 2988 C CA . GLU A 1 396 ? 105.265 6.300 37.202 1.00 37.43 396 GLU A CA 1
ATOM 2989 C C . GLU A 1 396 ? 104.442 7.371 36.496 1.00 36.76 396 GLU A C 1
ATOM 2990 O O . GLU A 1 396 ? 104.884 8.512 36.358 1.00 34.71 396 GLU A O 1
ATOM 2996 N N . ARG A 1 397 ? 103.244 7.010 36.049 1.00 35.69 397 ARG A N 1
ATOM 2997 C CA . ARG A 1 397 ? 102.392 7.969 35.359 1.00 35.16 397 ARG A CA 1
ATOM 2998 C C . ARG A 1 397 ? 101.965 9.091 36.299 1.00 33.18 397 ARG A C 1
ATOM 2999 O O . ARG A 1 397 ? 101.947 10.262 35.917 1.00 33.04 397 ARG A O 1
ATOM 3007 N N . ILE A 1 398 ? 101.619 8.730 37.529 1.00 32.30 398 ILE A N 1
ATOM 3008 C CA . ILE A 1 398 ? 101.202 9.720 38.513 1.00 32.19 398 ILE A CA 1
ATOM 3009 C C . ILE A 1 398 ? 102.310 10.750 38.710 1.00 34.06 398 ILE A C 1
ATOM 3010 O O . ILE A 1 398 ? 102.057 11.954 38.721 1.00 33.82 398 ILE A O 1
ATOM 3015 N N . GLU A 1 399 ? 103.540 10.268 38.845 1.00 34.84 399 GLU A N 1
ATOM 3016 C CA . GLU A 1 399 ? 104.682 11.152 39.046 1.00 36.93 399 GLU A CA 1
ATOM 3017 C C . GLU A 1 399 ? 104.962 12.002 37.809 1.00 36.84 399 GLU A C 1
ATOM 3018 O O . GLU A 1 399 ? 105.326 13.172 37.921 1.00 37.16 399 GLU A O 1
ATOM 3024 N N . GLU A 1 400 ? 104.786 11.417 36.628 1.00 38.18 400 GLU A N 1
ATOM 3025 C CA . GLU A 1 400 ? 105.019 12.141 35.383 1.00 37.97 400 GLU A CA 1
ATOM 3026 C C . GLU A 1 400 ? 104.184 13.420 35.330 1.00 38.23 400 GLU A C 1
ATOM 3027 O O . GLU A 1 400 ? 104.686 14.490 34.977 1.00 36.92 400 GLU A O 1
ATOM 3033 N N . TYR A 1 401 ? 102.907 13.302 35.682 1.00 35.42 401 TYR A N 1
ATOM 3034 C CA . TYR A 1 401 ? 101.996 14.442 35.667 1.00 35.40 401 TYR A CA 1
ATOM 3035 C C . TYR A 1 401 ? 102.322 15.459 36.756 1.00 35.72 401 TYR A C 1
ATOM 3036 O O . TYR A 1 401 ? 102.340 16.665 36.510 1.00 36.85 401 TYR A O 1
ATOM 3045 N N . LEU A 1 402 ? 102.571 14.962 37.960 1.00 35.56 402 LEU A N 1
ATOM 3046 C CA . LEU A 1 402 ? 102.870 15.823 39.095 1.00 37.37 402 LEU A CA 1
ATOM 3047 C C . LEU A 1 402 ? 104.065 16.738 38.843 1.00 38.99 402 LEU A C 1
ATOM 3048 O O . LEU A 1 402 ? 104.018 17.929 39.151 1.00 39.58 402 LEU A O 1
ATOM 3053 N N . GLN A 1 403 ? 105.128 16.184 38.272 1.00 41.40 403 GLN A N 1
ATOM 3054 C CA . GLN A 1 403 ? 106.333 16.961 37.998 1.00 44.49 403 GLN A CA 1
ATOM 3055 C C . GLN A 1 403 ? 106.112 18.150 37.067 1.00 45.92 403 GLN A C 1
ATOM 3056 O O . GLN A 1 403 ? 106.908 19.089 37.054 1.00 46.18 403 GLN A O 1
ATOM 3062 N N . LYS A 1 404 ? 105.032 18.115 36.293 1.00 46.81 404 LYS A N 1
ATOM 3063 C CA . LYS A 1 404 ? 104.731 19.204 35.372 1.00 48.15 404 LYS A CA 1
ATOM 3064 C C . LYS A 1 404 ? 103.756 20.200 35.989 1.00 49.17 404 LYS A C 1
ATOM 3065 O O . LYS A 1 404 ? 103.462 21.240 35.400 1.00 49.13 404 LYS A O 1
ATOM 3071 N N . ASN A 1 405 ? 103.258 19.878 37.178 1.00 50.90 405 ASN A N 1
ATOM 3072 C CA . ASN A 1 405 ? 102.311 20.745 37.869 1.00 52.76 405 ASN A CA 1
ATOM 3073 C C . ASN A 1 405 ? 103.000 22.034 38.311 1.00 54.67 405 ASN A C 1
ATOM 3074 O O . ASN A 1 405 ? 104.036 22.001 38.973 1.00 54.40 405 ASN A O 1
ATOM 3079 N N . PRO A 1 406 ? 102.423 23.191 37.952 1.00 56.64 406 PRO A N 1
ATOM 3080 C CA . PRO A 1 406 ? 102.977 24.502 38.303 1.00 58.42 406 PRO A CA 1
ATOM 3081 C C . PRO A 1 406 ? 103.128 24.761 39.800 1.00 60.12 406 PRO A C 1
ATOM 3082 O O . PRO A 1 406 ? 103.990 25.536 40.214 1.00 60.20 406 PRO A O 1
ATOM 3086 N N . MET A 1 407 ? 102.295 24.116 40.611 1.00 61.96 407 MET A N 1
ATOM 3087 C CA . MET A 1 407 ? 102.363 24.302 42.056 1.00 64.32 407 MET A CA 1
ATOM 3088 C C . MET A 1 407 ? 103.700 23.876 42.645 1.00 65.68 407 MET A C 1
ATOM 3089 O O . MET A 1 407 ? 104.170 24.465 43.617 1.00 66.23 407 MET A O 1
ATOM 3094 N N . LEU A 1 408 ? 104.312 22.851 42.063 1.00 66.98 408 LEU A N 1
ATOM 3095 C CA . LEU A 1 408 ? 105.599 22.375 42.552 1.00 68.04 408 LEU A CA 1
ATOM 3096 C C . LEU A 1 408 ? 106.692 23.381 42.219 1.00 68.88 408 LEU A C 1
ATOM 3097 O O . LEU A 1 408 ? 107.771 23.359 42.811 1.00 69.52 408 LEU A O 1
ATOM 3102 N N . ALA A 1 409 ? 106.404 24.265 41.269 1.00 69.75 409 ALA A N 1
ATOM 3103 C CA . ALA A 1 409 ? 107.362 25.279 40.848 1.00 70.59 409 ALA A CA 1
ATOM 3104 C C . ALA A 1 409 ? 107.212 26.572 41.643 1.00 71.39 409 ALA A C 1
ATOM 3105 O O . ALA A 1 409 ? 108.035 27.479 41.522 1.00 71.36 409 ALA A O 1
ATOM 3107 N N . THR A 1 410 ? 106.161 26.656 42.455 1.00 72.33 410 THR A N 1
ATOM 3108 C CA . THR A 1 410 ? 105.921 27.849 43.260 1.00 73.33 410 THR A CA 1
ATOM 3109 C C . THR A 1 410 ? 106.914 27.938 44.414 1.00 73.83 410 THR A C 1
ATOM 3110 O O . THR A 1 410 ? 107.272 29.031 44.854 1.00 74.38 410 THR A O 1
ATOM 3114 N N . ALA A 1 411 ? 107.355 26.783 44.900 1.00 74.05 411 ALA A N 1
ATOM 3115 C CA . ALA A 1 411 ? 108.307 26.733 46.002 1.00 74.54 411 ALA A CA 1
ATOM 3116 C C . ALA A 1 411 ? 109.697 27.152 45.533 1.00 74.87 411 ALA A C 1
ATOM 3117 O O . ALA A 1 411 ? 110.566 27.468 46.346 1.00 75.19 411 ALA A O 1
ATOM 3119 N N . LEU A 1 412 ? 109.901 27.154 44.220 1.00 74.98 412 LEU A N 1
ATOM 3120 C CA . LEU A 1 412 ? 111.186 27.534 43.644 1.00 75.42 412 LEU A CA 1
ATOM 3121 C C . LEU A 1 412 ? 111.259 29.032 43.372 1.00 75.68 412 LEU A C 1
ATOM 3122 O O . LEU A 1 412 ? 112.305 29.654 43.561 1.00 75.70 412 LEU A O 1
ATOM 3127 N N . ASN A 1 413 ? 110.146 29.607 42.924 1.00 75.96 413 ASN A N 1
ATOM 3128 C CA . ASN A 1 413 ? 110.090 31.033 42.625 1.00 76.37 413 ASN A CA 1
ATOM 3129 C C . ASN A 1 413 ? 110.540 31.868 43.819 1.00 76.44 413 ASN A C 1
ATOM 3130 O O . ASN A 1 413 ? 111.188 32.902 43.656 1.00 76.57 413 ASN A O 1
ATOM 3135 N N . LYS A 1 414 ? 110.195 31.413 45.019 1.00 76.37 414 LYS A N 1
ATOM 3136 C CA . LYS A 1 414 ? 110.559 32.125 46.236 1.00 76.04 414 LYS A CA 1
ATOM 3137 C C . LYS A 1 414 ? 111.729 31.451 46.948 1.00 75.78 414 LYS A C 1
ATOM 3138 O O . LYS A 1 414 ? 111.923 31.630 48.150 1.00 75.75 414 LYS A O 1
ATOM 3144 N N . ALA A 1 415 ? 112.508 30.680 46.195 1.00 75.31 415 ALA A N 1
ATOM 3145 C CA . ALA A 1 415 ? 113.663 29.981 46.748 1.00 74.77 415 ALA A CA 1
ATOM 3146 C C . ALA A 1 415 ? 114.929 30.329 45.971 1.00 74.41 415 ALA A C 1
ATOM 3147 O O . ALA A 1 415 ? 116.020 30.377 46.538 1.00 74.14 415 ALA A O 1
ATOM 3149 N N . ILE A 1 416 ? 114.776 30.568 44.672 1.00 73.84 416 ILE A N 1
ATOM 3150 C CA . ILE A 1 416 ? 115.906 30.916 43.818 1.00 73.46 416 ILE A CA 1
ATOM 3151 C C . ILE A 1 416 ? 115.526 31.990 42.801 1.00 73.48 416 ILE A C 1
ATOM 3152 O O . ILE A 1 416 ? 116.295 32.292 41.887 1.00 73.21 416 ILE A O 1
ATOM 3157 N N . GLY A 1 417 ? 114.338 32.563 42.965 1.00 73.53 417 GLY A N 1
ATOM 3158 C CA . GLY A 1 417 ? 113.882 33.598 42.054 1.00 73.87 417 GLY A CA 1
ATOM 3159 C C . GLY A 1 417 ? 112.806 33.106 41.106 1.00 74.23 417 GLY A C 1
ATOM 3160 O O . GLY A 1 417 ? 112.736 31.916 40.803 1.00 74.14 417 GLY A O 1
ATOM 3161 N N . TYR A 1 418 ? 111.964 34.022 40.636 1.00 74.43 418 TYR A N 1
ATOM 3162 C CA . TYR A 1 418 ? 110.887 33.669 39.718 1.00 74.88 418 TYR A CA 1
ATOM 3163 C C . TYR A 1 418 ? 111.404 33.332 38.326 1.00 75.41 418 TYR A C 1
ATOM 3164 O O . TYR A 1 418 ? 110.859 32.460 37.648 1.00 75.35 418 TYR A O 1
ATOM 3173 N N . ASP A 1 419 ? 112.454 34.027 37.900 1.00 76.04 419 ASP A N 1
ATOM 3174 C CA . ASP A 1 419 ? 113.040 33.789 36.586 1.00 76.70 419 ASP A CA 1
ATOM 3175 C C . ASP A 1 419 ? 113.847 32.496 36.597 1.00 76.81 419 ASP A C 1
ATOM 3176 O O . ASP A 1 419 ? 113.734 31.673 35.688 1.00 76.73 419 ASP A O 1
ATOM 3181 N N . LYS A 1 420 ? 114.658 32.323 37.636 1.00 76.81 420 LYS A N 1
ATOM 3182 C CA . LYS A 1 420 ? 115.489 31.134 37.777 1.00 77.07 420 LYS A CA 1
ATOM 3183 C C . LYS A 1 420 ? 114.636 29.905 38.074 1.00 77.16 420 LYS A C 1
ATOM 3184 O O . LYS A 1 420 ? 115.138 28.780 38.105 1.00 77.41 420 LYS A O 1
ATOM 3190 N N . ALA A 1 421 ? 113.344 30.129 38.294 1.00 76.89 421 ALA A N 1
ATOM 3191 C CA . ALA A 1 421 ? 112.412 29.045 38.579 1.00 76.81 421 ALA A CA 1
ATOM 3192 C C . ALA A 1 421 ? 111.569 28.769 37.339 1.00 76.86 421 ALA A C 1
ATOM 3193 O O . ALA A 1 421 ? 111.253 27.619 37.033 1.00 76.92 421 ALA A O 1
ATOM 3195 N N . ALA A 1 422 ? 111.207 29.834 36.630 1.00 76.69 422 ALA A N 1
ATOM 3196 C CA . ALA A 1 422 ? 110.410 29.711 35.417 1.00 76.65 422 ALA A CA 1
ATOM 3197 C C . ALA A 1 422 ? 111.286 29.139 34.309 1.00 76.81 422 ALA A C 1
ATOM 3198 O O . ALA A 1 422 ? 110.790 28.553 33.345 1.00 76.86 422 ALA A O 1
ATOM 3200 N N . GLU A 1 423 ? 112.595 29.318 34.457 1.00 76.73 423 GLU A N 1
ATOM 3201 C CA . GLU A 1 423 ? 113.556 28.819 33.483 1.00 76.77 423 GLU A CA 1
ATOM 3202 C C . GLU A 1 423 ? 113.666 27.305 33.611 1.00 76.79 423 GLU A C 1
ATOM 3203 O O . GLU A 1 423 ? 113.853 26.598 32.620 1.00 76.90 423 GLU A O 1
ATOM 3209 N N . ILE A 1 424 ? 113.549 26.815 34.842 1.00 76.58 424 ILE A N 1
ATOM 3210 C CA . ILE A 1 424 ? 113.617 25.383 35.104 1.00 76.39 424 ILE A CA 1
ATOM 3211 C C . ILE A 1 424 ? 112.360 24.734 34.531 1.00 76.41 424 ILE A C 1
ATOM 3212 O O . ILE A 1 424 ? 112.300 23.518 34.346 1.00 76.19 424 ILE A O 1
ATOM 3217 N N . VAL A 1 425 ? 111.359 25.563 34.249 1.00 76.53 425 VAL A N 1
ATOM 3218 C CA . VAL A 1 425 ? 110.097 25.095 33.688 1.00 76.71 425 VAL A CA 1
ATOM 3219 C C . VAL A 1 425 ? 110.217 24.986 32.170 1.00 77.00 425 VAL A C 1
ATOM 3220 O O . VAL A 1 425 ? 109.494 24.221 31.531 1.00 76.99 425 VAL A O 1
ATOM 3224 N N . LYS A 1 426 ? 111.135 25.760 31.598 1.00 77.12 426 LYS A N 1
ATOM 3225 C CA . LYS A 1 426 ? 111.360 25.741 30.157 1.00 77.43 426 LYS A CA 1
ATOM 3226 C C . LYS A 1 426 ? 112.427 24.705 29.822 1.00 77.48 426 LYS A C 1
ATOM 3227 O O . LYS A 1 426 ? 112.788 24.521 28.659 1.00 77.70 426 LYS A O 1
ATOM 3233 N N . LYS A 1 427 ? 112.929 24.034 30.853 1.00 77.34 427 LYS A N 1
ATOM 3234 C CA . LYS A 1 427 ? 113.957 23.015 30.682 1.00 77.26 427 LYS A CA 1
ATOM 3235 C C . LYS A 1 427 ? 113.389 21.627 30.954 1.00 77.26 427 LYS A C 1
ATOM 3236 O O . LYS A 1 427 ? 113.504 20.724 30.125 1.00 77.21 427 LYS A O 1
ATOM 3242 N N . ALA A 1 428 ? 112.775 21.463 32.122 1.00 77.14 428 ALA A N 1
ATOM 3243 C CA . ALA A 1 428 ? 112.188 20.185 32.504 1.00 77.09 428 ALA A CA 1
ATOM 3244 C C . ALA A 1 428 ? 110.778 20.046 31.936 1.00 77.05 428 ALA A C 1
ATOM 3245 O O . ALA A 1 428 ? 109.889 19.491 32.581 1.00 77.39 428 ALA A O 1
ATOM 3247 N N . LEU A 1 429 ? 110.581 20.558 30.725 1.00 76.93 429 LEU A N 1
ATOM 3248 C CA . LEU A 1 429 ? 109.283 20.489 30.065 1.00 76.71 429 LEU A CA 1
ATOM 3249 C C . LEU A 1 429 ? 109.457 20.345 28.559 1.00 76.82 429 LEU A C 1
ATOM 3250 O O . LEU A 1 429 ? 109.275 19.261 28.004 1.00 76.86 429 LEU A O 1
ATOM 3255 N N . LYS A 1 430 ? 109.813 21.445 27.905 1.00 77.18 430 LYS A N 1
ATOM 3256 C CA . LYS A 1 430 ? 110.009 21.449 26.462 1.00 77.38 430 LYS A CA 1
ATOM 3257 C C . LYS A 1 430 ? 111.445 21.075 26.107 1.00 77.79 430 LYS A C 1
ATOM 3258 O O . LYS A 1 430 ? 112.089 21.733 25.288 1.00 78.28 430 LYS A O 1
ATOM 3264 N N . LYS A 1 433 ? 113.032 16.401 31.274 1.00 71.74 433 LYS A N 1
ATOM 3265 C CA . LYS A 1 433 ? 111.820 15.834 31.858 1.00 71.92 433 LYS A CA 1
ATOM 3266 C C . LYS A 1 433 ? 111.446 16.237 33.283 1.00 72.01 433 LYS A C 1
ATOM 3267 O O . LYS A 1 433 ? 110.512 17.014 33.486 1.00 71.96 433 LYS A O 1
ATOM 3273 N N . THR A 1 434 ? 112.165 15.705 34.268 1.00 72.17 434 THR A N 1
ATOM 3274 C CA . THR A 1 434 ? 111.878 16.007 35.669 1.00 72.65 434 THR A CA 1
ATOM 3275 C C . THR A 1 434 ? 112.510 17.329 36.097 1.00 73.15 434 THR A C 1
ATOM 3276 O O . THR A 1 434 ? 113.624 17.662 35.689 1.00 73.30 434 THR A O 1
ATOM 3280 N N . LEU A 1 435 ? 111.784 18.079 36.923 1.00 73.38 435 LEU A N 1
ATOM 3281 C CA . LEU A 1 435 ? 112.258 19.365 37.422 1.00 73.60 435 LEU A CA 1
ATOM 3282 C C . LEU A 1 435 ? 113.496 19.179 38.291 1.00 73.75 435 LEU A C 1
ATOM 3283 O O . LEU A 1 435 ? 114.377 20.038 38.326 1.00 73.92 435 LEU A O 1
ATOM 3288 N N . LYS A 1 436 ? 113.554 18.052 38.993 1.00 74.07 436 LYS A N 1
ATOM 3289 C CA . LYS A 1 436 ? 114.684 17.747 39.862 1.00 74.28 436 LYS A CA 1
ATOM 3290 C C . LYS A 1 436 ? 115.961 17.592 39.045 1.00 74.60 436 LYS A C 1
ATOM 3291 O O . LYS A 1 436 ? 117.066 17.699 39.577 1.00 74.81 436 LYS A O 1
ATOM 3297 N N . GLN A 1 437 ? 115.803 17.341 37.750 1.00 74.95 437 GLN A N 1
ATOM 3298 C CA . GLN A 1 437 ? 116.945 17.167 36.861 1.00 75.31 437 GLN A CA 1
ATOM 3299 C C . GLN A 1 437 ? 117.375 18.501 36.259 1.00 75.53 437 GLN A C 1
ATOM 3300 O O . GLN A 1 437 ? 118.566 18.809 36.200 1.00 75.32 437 GLN A O 1
ATOM 3306 N N . ALA A 1 438 ? 116.399 19.288 35.816 1.00 75.88 438 ALA A N 1
ATOM 3307 C CA . ALA A 1 438 ? 116.669 20.590 35.215 1.00 76.40 438 ALA A CA 1
ATOM 3308 C C . ALA A 1 438 ? 117.460 21.484 36.164 1.00 76.78 438 ALA A C 1
ATOM 3309 O O . ALA A 1 438 ? 118.419 22.142 35.757 1.00 76.65 438 ALA A O 1
ATOM 3311 N N . ALA A 1 439 ? 117.052 21.505 37.429 1.00 77.21 439 ALA A N 1
ATOM 3312 C CA . ALA A 1 439 ? 117.723 22.316 38.437 1.00 77.66 439 ALA A CA 1
ATOM 3313 C C . ALA A 1 439 ? 119.161 21.845 38.636 1.00 77.89 439 ALA A C 1
ATOM 3314 O O . ALA A 1 439 ? 120.044 22.636 38.969 1.00 78.01 439 ALA A O 1
ATOM 3316 N N . LEU A 1 440 ? 119.388 20.551 38.430 1.00 78.09 440 LEU A N 1
ATOM 3317 C CA . LEU A 1 440 ? 120.718 19.970 38.582 1.00 78.13 440 LEU A CA 1
ATOM 3318 C C . LEU A 1 440 ? 121.619 20.304 37.398 1.00 78.14 440 LEU A C 1
ATOM 3319 O O . LEU A 1 440 ? 122.754 20.744 37.576 1.00 78.23 440 LEU A O 1
ATOM 3324 N N . GLU A 1 441 ? 121.105 20.091 36.191 1.00 78.00 441 GLU A N 1
ATOM 3325 C CA . GLU A 1 441 ? 121.864 20.360 34.975 1.00 78.06 441 GLU A CA 1
ATOM 3326 C C . GLU A 1 441 ? 122.258 21.829 34.861 1.00 77.82 441 GLU A C 1
ATOM 3327 O O . GLU A 1 441 ? 123.241 22.166 34.200 1.00 77.86 441 GLU A O 1
ATOM 3333 N N . LEU A 1 442 ? 121.491 22.700 35.508 1.00 77.55 442 LEU A N 1
ATOM 3334 C CA . LEU A 1 442 ? 121.770 24.130 35.470 1.00 77.27 442 LEU A CA 1
ATOM 3335 C C . LEU A 1 442 ? 122.587 24.577 36.680 1.00 77.22 442 LEU A C 1
ATOM 3336 O O . LEU A 1 442 ? 123.057 25.714 36.737 1.00 77.25 442 LEU A O 1
ATOM 3341 N N . GLY A 1 443 ? 122.754 23.676 37.644 1.00 77.11 443 GLY A N 1
ATOM 3342 C CA . GLY A 1 443 ? 123.520 23.999 38.835 1.00 77.02 443 GLY A CA 1
ATOM 3343 C C . GLY A 1 443 ? 122.776 24.907 39.795 1.00 77.21 443 GLY A C 1
ATOM 3344 O O . GLY A 1 443 ? 123.250 25.178 40.899 1.00 77.27 443 GLY A O 1
ATOM 3345 N N . TYR A 1 444 ? 121.607 25.379 39.374 1.00 77.22 444 TYR A N 1
ATOM 3346 C CA . TYR A 1 444 ? 120.786 26.261 40.196 1.00 77.33 444 TYR A CA 1
ATOM 3347 C C . TYR A 1 444 ? 120.463 25.642 41.551 1.00 77.59 444 TYR A C 1
ATOM 3348 O O . TYR A 1 444 ? 120.194 26.356 42.518 1.00 77.58 444 TYR A O 1
ATOM 3357 N N . LEU A 1 445 ? 120.492 24.315 41.621 1.00 77.84 445 LEU A N 1
ATOM 3358 C CA . LEU A 1 445 ? 120.188 23.617 42.864 1.00 78.03 445 LEU A CA 1
ATOM 3359 C C . LEU A 1 445 ? 120.601 22.149 42.791 1.00 78.07 445 LEU A C 1
ATOM 3360 O O . LEU A 1 445 ? 120.632 21.557 41.711 1.00 78.45 445 LEU A O 1
ATOM 3365 N N . THR A 1 446 ? 120.917 21.566 43.943 1.00 78.02 446 THR A N 1
ATOM 3366 C CA . THR A 1 446 ? 121.316 20.165 44.004 1.00 78.06 446 THR A CA 1
ATOM 3367 C C . THR A 1 446 ? 120.090 19.298 44.279 1.00 78.33 446 THR A C 1
ATOM 3368 O O . THR A 1 446 ? 119.064 19.794 44.746 1.00 78.23 446 THR A O 1
ATOM 3372 N N . GLU A 1 447 ? 120.200 18.004 43.992 1.00 78.53 447 GLU A N 1
ATOM 3373 C CA . GLU A 1 447 ? 119.089 17.084 44.205 1.00 78.84 447 GLU A CA 1
ATOM 3374 C C . GLU A 1 447 ? 118.742 16.976 45.686 1.00 78.73 447 GLU A C 1
ATOM 3375 O O . GLU A 1 447 ? 117.600 16.691 46.046 1.00 78.89 447 GLU A O 1
ATOM 3381 N N . GLU A 1 448 ? 119.735 17.210 46.538 1.00 78.49 448 GLU A N 1
ATOM 3382 C CA . GLU A 1 448 ? 119.542 17.138 47.981 1.00 78.52 448 GLU A CA 1
ATOM 3383 C C . GLU A 1 448 ? 118.703 18.310 48.479 1.00 78.31 448 GLU A C 1
ATOM 3384 O O . GLU A 1 448 ? 117.746 18.126 49.232 1.00 78.36 448 GLU A O 1
ATOM 3390 N N . GLU A 1 449 ? 119.067 19.515 48.052 1.00 78.14 449 GLU A N 1
ATOM 3391 C CA . GLU A 1 449 ? 118.348 20.721 48.450 1.00 77.86 449 GLU A CA 1
ATOM 3392 C C . GLU A 1 449 ? 116.987 20.798 47.766 1.00 77.41 449 GLU A C 1
ATOM 3393 O O . GLU A 1 449 ? 116.033 21.341 48.324 1.00 77.29 449 GLU A O 1
ATOM 3399 N N . PHE A 1 450 ? 116.905 20.253 46.555 1.00 76.80 450 PHE A N 1
ATOM 3400 C CA . PHE A 1 450 ? 115.661 20.262 45.793 1.00 76.31 450 PHE A CA 1
ATOM 3401 C C . PHE A 1 450 ? 114.527 19.630 46.590 1.00 75.99 450 PHE A C 1
ATOM 3402 O O . PHE A 1 450 ? 113.533 20.286 46.900 1.00 76.23 450 PHE A O 1
ATOM 3410 N N . ASP A 1 451 ? 114.683 18.351 46.915 1.00 75.48 451 ASP A N 1
ATOM 3411 C CA . ASP A 1 451 ? 113.673 17.620 47.671 1.00 74.74 451 ASP A CA 1
ATOM 3412 C C . ASP A 1 451 ? 113.414 18.251 49.035 1.00 73.95 451 ASP A C 1
ATOM 3413 O O . ASP A 1 451 ? 112.495 17.849 49.749 1.00 73.81 451 ASP A O 1
ATOM 3418 N N . ARG A 1 452 ? 114.230 19.237 49.393 1.00 72.92 452 ARG A N 1
ATOM 3419 C CA . ARG A 1 452 ? 114.078 19.928 50.667 1.00 71.92 452 ARG A CA 1
ATOM 3420 C C . ARG A 1 452 ? 113.212 21.167 50.471 1.00 70.79 452 ARG A C 1
ATOM 3421 O O . ARG A 1 452 ? 112.536 21.620 51.395 1.00 70.92 452 ARG A O 1
ATOM 3429 N N . ILE A 1 453 ? 113.240 21.709 49.257 1.00 69.43 453 ILE A N 1
ATOM 3430 C CA . ILE A 1 453 ? 112.465 22.896 48.917 1.00 67.99 453 ILE A CA 1
ATOM 3431 C C . ILE A 1 453 ? 111.121 22.508 48.307 1.00 66.89 453 ILE A C 1
ATOM 3432 O O . ILE A 1 453 ? 110.105 23.161 48.550 1.00 67.00 453 ILE A O 1
ATOM 3437 N N . VAL A 1 454 ? 111.125 21.444 47.511 1.00 65.03 454 VAL A N 1
ATOM 3438 C CA . VAL A 1 454 ? 109.911 20.968 46.860 1.00 63.12 454 VAL A CA 1
ATOM 3439 C C . VAL A 1 454 ? 109.358 19.725 47.548 1.00 61.54 454 VAL A C 1
ATOM 3440 O O . VAL A 1 454 ? 109.851 18.616 47.338 1.00 61.36 454 VAL A O 1
ATOM 3444 N N . VAL A 1 455 ? 108.336 19.919 48.375 1.00 59.51 455 VAL A N 1
ATOM 3445 C CA . VAL A 1 455 ? 107.702 18.817 49.089 1.00 57.35 455 VAL A CA 1
ATOM 3446 C C . VAL A 1 455 ? 106.225 18.775 48.705 1.00 55.83 455 VAL A C 1
ATOM 3447 O O . VAL A 1 455 ? 105.379 19.352 49.389 1.00 54.28 455 VAL A O 1
ATOM 3451 N N . PRO A 1 456 ? 105.903 18.088 47.597 1.00 54.61 456 PRO A N 1
ATOM 3452 C CA . PRO A 1 456 ? 104.535 17.952 47.087 1.00 53.72 456 PRO A CA 1
ATOM 3453 C C . PRO A 1 456 ? 103.483 17.663 48.155 1.00 52.62 456 PRO A C 1
ATOM 3454 O O . PRO A 1 456 ? 102.389 18.225 48.121 1.00 52.60 456 PRO A O 1
ATOM 3458 N N . MET A 1 457 ? 103.815 16.790 49.100 1.00 51.62 457 MET A N 1
ATOM 3459 C CA . MET A 1 457 ? 102.877 16.440 50.160 1.00 51.43 457 MET A CA 1
ATOM 3460 C C . MET A 1 457 ? 102.425 17.668 50.944 1.00 51.68 457 MET A C 1
ATOM 3461 O O . MET A 1 457 ? 101.301 17.714 51.442 1.00 51.78 457 MET A O 1
ATOM 3466 N N . ARG A 1 458 ? 103.299 18.663 51.054 1.00 51.78 458 ARG A N 1
ATOM 3467 C CA . ARG A 1 458 ? 102.958 19.885 51.774 1.00 51.86 458 ARG A CA 1
ATOM 3468 C C . ARG A 1 458 ? 101.814 20.597 51.063 1.00 50.61 458 ARG A C 1
ATOM 3469 O O . ARG A 1 458 ? 101.010 21.286 51.691 1.00 49.94 458 ARG A O 1
ATOM 3477 N N . LEU A 1 459 ? 101.750 20.424 49.746 1.00 49.45 459 LEU A N 1
ATOM 3478 C CA . LEU A 1 459 ? 100.704 21.043 48.944 1.00 48.02 459 LEU A CA 1
ATOM 3479 C C . LEU A 1 459 ? 99.412 20.239 49.043 1.00 47.01 459 LEU A C 1
ATOM 3480 O O . LEU A 1 459 ? 98.320 20.806 49.065 1.00 46.20 459 LEU A O 1
ATOM 3485 N N . ALA A 1 460 ? 99.546 18.917 49.106 1.00 46.49 460 ALA A N 1
ATOM 3486 C CA . ALA A 1 460 ? 98.395 18.025 49.199 1.00 46.09 460 ALA A CA 1
ATOM 3487 C C . ALA A 1 460 ? 97.793 18.057 50.599 1.00 46.65 460 ALA A C 1
ATOM 3488 O O . ALA A 1 460 ? 96.595 17.834 50.776 1.00 46.08 460 ALA A O 1
ATOM 3490 N N . LYS A 1 461 ? 98.633 18.328 51.592 1.00 46.90 461 LYS A N 1
ATOM 3491 C CA . LYS A 1 461 ? 98.190 18.403 52.979 1.00 47.83 461 LYS A CA 1
ATOM 3492 C C . LYS A 1 461 ? 98.782 19.653 53.627 1.00 49.05 461 LYS A C 1
ATOM 3493 O O . LYS A 1 461 ? 99.670 19.567 54.474 1.00 48.56 461 LYS A O 1
ATOM 3499 N N . PRO A 1 462 ? 98.291 20.837 53.226 1.00 50.18 462 PRO A N 1
ATOM 3500 C CA . PRO A 1 462 ? 98.750 22.131 53.743 1.00 51.65 462 PRO A CA 1
ATOM 3501 C C . PRO A 1 462 ? 98.396 22.385 55.208 1.00 53.29 462 PRO A C 1
ATOM 3502 O O . PRO A 1 462 ? 99.004 23.232 55.862 1.00 53.83 462 PRO A O 1
ATOM 3506 N N . HIS A 1 463 ? 97.411 21.654 55.719 1.00 54.75 463 HIS A N 1
ATOM 3507 C CA . HIS A 1 463 ? 96.989 21.819 57.105 1.00 56.28 463 HIS A CA 1
ATOM 3508 C C . HIS A 1 463 ? 97.475 20.659 57.969 1.00 57.24 463 HIS A C 1
ATOM 3509 O O . HIS A 1 463 ? 96.626 20.012 58.618 1.00 57.98 463 HIS A O 1
ATOM 3516 N N . ARG B 1 4 ? 42.984 54.862 32.926 1.00 54.39 4 ARG B N 1
ATOM 3517 C CA . ARG B 1 4 ? 41.541 55.028 32.595 1.00 54.13 4 ARG B CA 1
ATOM 3518 C C . ARG B 1 4 ? 40.680 54.038 33.372 1.00 54.23 4 ARG B C 1
ATOM 3519 O O . ARG B 1 4 ? 41.196 53.195 34.106 1.00 53.46 4 ARG B O 1
ATOM 3527 N N . ILE B 1 5 ? 39.367 54.141 33.196 1.00 54.58 5 ILE B N 1
ATOM 3528 C CA . ILE B 1 5 ? 38.429 53.263 33.886 1.00 54.61 5 ILE B CA 1
ATOM 3529 C C . ILE B 1 5 ? 37.462 52.574 32.926 1.00 54.26 5 ILE B C 1
ATOM 3530 O O . ILE B 1 5 ? 36.606 53.226 32.325 1.00 54.74 5 ILE B O 1
ATOM 3535 N N . GLU B 1 6 ? 37.600 51.259 32.781 1.00 52.91 6 GLU B N 1
ATOM 3536 C CA . GLU B 1 6 ? 36.710 50.503 31.910 1.00 51.96 6 GLU B CA 1
ATOM 3537 C C . GLU B 1 6 ? 35.548 49.980 32.742 1.00 51.55 6 GLU B C 1
ATOM 3538 O O . GLU B 1 6 ? 35.707 49.672 33.923 1.00 51.07 6 GLU B O 1
ATOM 3544 N N . ARG B 1 7 ? 34.377 49.881 32.122 1.00 50.94 7 ARG B N 1
ATOM 3545 C CA . ARG B 1 7 ? 33.182 49.430 32.826 1.00 51.12 7 ARG B CA 1
ATOM 3546 C C . ARG B 1 7 ? 32.462 48.266 32.142 1.00 51.04 7 ARG B C 1
ATOM 3547 O O . ARG B 1 7 ? 32.144 48.331 30.947 1.00 51.05 7 ARG B O 1
ATOM 3555 N N . ASP B 1 8 ? 32.213 47.196 32.893 1.00 51.11 8 ASP B N 1
ATOM 3556 C CA . ASP B 1 8 ? 31.499 46.038 32.361 1.00 51.89 8 ASP B CA 1
ATOM 3557 C C . ASP B 1 8 ? 30.490 45.536 33.390 1.00 52.27 8 ASP B C 1
ATOM 3558 O O . ASP B 1 8 ? 30.383 46.097 34.480 1.00 51.50 8 ASP B O 1
ATOM 3563 N N . THR B 1 9 ? 29.751 44.486 33.046 1.00 53.33 9 THR B N 1
ATOM 3564 C CA . THR B 1 9 ? 28.743 43.939 33.951 1.00 55.22 9 THR B CA 1
ATOM 3565 C C . THR B 1 9 ? 29.320 43.425 35.268 1.00 56.06 9 THR B C 1
ATOM 3566 O O . THR B 1 9 ? 28.577 43.141 36.207 1.00 56.28 9 THR B O 1
ATOM 3570 N N . MET B 1 10 ? 30.643 43.304 35.334 1.00 56.85 10 MET B N 1
ATOM 3571 C CA . MET B 1 10 ? 31.306 42.829 36.544 1.00 58.10 10 MET B CA 1
ATOM 3572 C C . MET B 1 10 ? 31.740 43.980 37.444 1.00 57.75 10 MET B C 1
ATOM 3573 O O . MET B 1 10 ? 32.101 43.770 38.603 1.00 58.00 10 MET B O 1
ATOM 3578 N N . GLY B 1 11 ? 31.706 45.195 36.905 1.00 57.29 11 GLY B N 1
ATOM 3579 C CA . GLY B 1 11 ? 32.097 46.359 37.678 1.00 56.42 11 GLY B CA 1
ATOM 3580 C C . GLY B 1 11 ? 33.077 47.251 36.942 1.00 56.22 11 GLY B C 1
ATOM 3581 O O . GLY B 1 11 ? 33.355 47.041 35.761 1.00 55.92 11 GLY B O 1
ATOM 3582 N N . GLU B 1 12 ? 33.601 48.253 37.641 1.00 56.13 12 GLU B N 1
ATOM 3583 C CA . GLU B 1 12 ? 34.558 49.180 37.052 1.00 56.31 12 GLU B CA 1
ATOM 3584 C C . GLU B 1 12 ? 35.978 48.818 37.468 1.00 55.48 12 GLU B C 1
ATOM 3585 O O . GLU B 1 12 ? 36.223 48.453 38.618 1.00 55.02 12 GLU B O 1
ATOM 3591 N N . VAL B 1 13 ? 36.913 48.919 36.529 1.00 54.21 13 VAL B N 1
ATOM 3592 C CA . VAL B 1 13 ? 38.306 48.596 36.809 1.00 53.61 13 VAL B CA 1
ATOM 3593 C C . VAL B 1 13 ? 39.232 49.689 36.291 1.00 53.17 13 VAL B C 1
ATOM 3594 O O . VAL B 1 13 ? 38.982 50.282 35.242 1.00 52.58 13 VAL B O 1
ATOM 3598 N N . ARG B 1 14 ? 40.301 49.951 37.035 1.00 53.14 14 ARG B N 1
ATOM 3599 C CA . ARG B 1 14 ? 41.271 50.964 36.645 1.00 53.45 14 ARG B CA 1
ATOM 3600 C C . ARG B 1 14 ? 42.441 50.326 35.909 1.00 52.90 14 ARG B C 1
ATOM 3601 O O . ARG B 1 14 ? 43.100 49.422 36.425 1.00 51.86 14 ARG B O 1
ATOM 3609 N N . VAL B 1 15 ? 42.687 50.804 34.695 1.00 51.77 15 VAL B N 1
ATOM 3610 C CA . VAL B 1 15 ? 43.771 50.296 33.865 1.00 51.25 15 VAL B CA 1
ATOM 3611 C C . VAL B 1 15 ? 44.718 51.438 33.516 1.00 51.28 15 VAL B C 1
ATOM 3612 O O . VAL B 1 15 ? 44.279 52.560 33.260 1.00 51.52 15 VAL B O 1
ATOM 3616 N N . PRO B 1 16 ? 46.033 51.172 33.513 1.00 50.74 16 PRO B N 1
ATOM 3617 C CA . PRO B 1 16 ? 46.992 52.229 33.179 1.00 50.16 16 PRO B CA 1
ATOM 3618 C C . PRO B 1 16 ? 46.588 52.916 31.876 1.00 49.75 16 PRO B C 1
ATOM 3619 O O . PRO B 1 16 ? 46.377 52.258 30.857 1.00 49.49 16 PRO B O 1
ATOM 3623 N N . ALA B 1 17 ? 46.477 54.239 31.923 1.00 49.04 17 ALA B N 1
ATOM 3624 C CA . ALA B 1 17 ? 46.078 55.031 30.765 1.00 48.64 17 ALA B CA 1
ATOM 3625 C C . ALA B 1 17 ? 46.867 54.720 29.497 1.00 47.87 17 ALA B C 1
ATOM 3626 O O . ALA B 1 17 ? 46.362 54.894 28.388 1.00 48.53 17 ALA B O 1
ATOM 3628 N N . ASP B 1 18 ? 48.102 54.258 29.659 1.00 47.36 18 ASP B N 1
ATOM 3629 C CA . ASP B 1 18 ? 48.953 53.943 28.516 1.00 47.18 18 ASP B CA 1
ATOM 3630 C C . ASP B 1 18 ? 48.850 52.495 28.037 1.00 45.44 18 ASP B C 1
ATOM 3631 O O . ASP B 1 18 ? 49.334 52.162 26.956 1.00 44.87 18 ASP B O 1
ATOM 3636 N N . LYS B 1 19 ? 48.220 51.637 28.833 1.00 43.79 19 LYS B N 1
ATOM 3637 C CA . LYS B 1 19 ? 48.078 50.230 28.464 1.00 42.66 19 LYS B CA 1
ATOM 3638 C C . LYS B 1 19 ? 46.818 49.970 27.649 1.00 41.60 19 LYS B C 1
ATOM 3639 O O . LYS B 1 19 ? 45.769 50.563 27.901 1.00 41.23 19 LYS B O 1
ATOM 3645 N N . TYR B 1 20 ? 46.924 49.072 26.674 1.00 39.59 20 TYR B N 1
ATOM 3646 C CA . TYR B 1 20 ? 45.793 48.755 25.817 1.00 38.52 20 TYR B CA 1
ATOM 3647 C C . TYR B 1 20 ? 45.002 47.501 26.175 1.00 37.27 20 TYR B C 1
ATOM 3648 O O . TYR B 1 20 ? 44.058 47.146 25.469 1.00 35.81 20 TYR B O 1
ATOM 3657 N N . TRP B 1 21 ? 45.371 46.824 27.260 1.00 35.93 21 TRP B N 1
ATOM 3658 C CA . TRP B 1 21 ? 44.613 45.644 27.655 1.00 34.69 21 TRP B CA 1
ATOM 3659 C C . TRP B 1 21 ? 43.363 46.139 28.381 1.00 35.50 21 TRP B C 1
ATOM 3660 O O . TRP B 1 21 ? 43.294 47.307 28.773 1.00 34.98 21 TRP B O 1
ATOM 3671 N N . GLY B 1 22 ? 42.374 45.265 28.544 1.00 35.45 22 GLY B N 1
ATOM 3672 C CA . GLY B 1 22 ? 41.137 45.670 29.189 1.00 36.38 22 GLY B CA 1
ATOM 3673 C C . GLY B 1 22 ? 40.951 45.283 30.642 1.00 36.66 22 GLY B C 1
ATOM 3674 O O . GLY B 1 22 ? 41.903 44.930 31.336 1.00 36.97 22 GLY B O 1
ATOM 3675 N N . ALA B 1 23 ? 39.703 45.353 31.097 1.00 36.67 23 ALA B N 1
ATOM 3676 C CA . ALA B 1 23 ? 39.352 45.029 32.474 1.00 36.89 23 ALA B CA 1
ATOM 3677 C C . ALA B 1 23 ? 39.671 43.585 32.849 1.00 37.63 23 ALA B C 1
ATOM 3678 O O . ALA B 1 23 ? 40.178 43.324 33.940 1.00 37.82 23 ALA B O 1
ATOM 3680 N N . GLN B 1 24 ? 39.369 42.650 31.952 1.00 38.12 24 GLN B N 1
ATOM 3681 C CA . GLN B 1 24 ? 39.628 41.234 32.210 1.00 39.09 24 GLN B CA 1
ATOM 3682 C C . GLN B 1 24 ? 41.111 40.951 32.444 1.00 38.33 24 GLN B C 1
ATOM 3683 O O . GLN B 1 24 ? 41.474 40.219 33.367 1.00 37.61 24 GLN B O 1
ATOM 3689 N N . THR B 1 25 ? 41.967 41.529 31.607 1.00 37.08 25 THR B N 1
ATOM 3690 C CA . THR B 1 25 ? 43.404 41.331 31.747 1.00 36.02 25 THR B CA 1
ATOM 3691 C C . THR B 1 25 ? 43.905 41.998 33.026 1.00 36.70 25 THR B C 1
ATOM 3692 O O . THR B 1 25 ? 44.774 41.462 33.715 1.00 37.41 25 THR B O 1
ATOM 3696 N N . GLN B 1 26 ? 43.348 43.164 33.349 1.00 36.03 26 GLN B N 1
ATOM 3697 C CA . GLN B 1 26 ? 43.745 43.887 34.552 1.00 36.32 26 GLN B CA 1
ATOM 3698 C C . GLN B 1 26 ? 43.433 43.049 35.787 1.00 36.33 26 GLN B C 1
ATOM 3699 O O . GLN B 1 26 ? 44.238 42.970 36.715 1.00 35.74 26 GLN B O 1
ATOM 3705 N N . ARG B 1 27 ? 42.260 42.425 35.794 1.00 36.78 27 ARG B N 1
ATOM 3706 C CA . ARG B 1 27 ? 41.861 41.582 36.913 1.00 37.99 27 ARG B CA 1
ATOM 3707 C C . ARG B 1 27 ? 42.781 40.366 36.982 1.00 38.68 27 ARG B C 1
ATOM 3708 O O . ARG B 1 27 ? 43.230 39.974 38.059 1.00 38.40 27 ARG B O 1
ATOM 3716 N N . SER B 1 28 ? 43.062 39.779 35.823 1.00 39.07 28 SER B N 1
ATOM 3717 C CA . SER B 1 28 ? 43.931 38.609 35.751 1.00 38.99 28 SER B CA 1
ATOM 3718 C C . SER B 1 28 ? 45.347 38.947 36.208 1.00 39.13 28 SER B C 1
ATOM 3719 O O . SER B 1 28 ? 45.995 38.150 36.888 1.00 39.42 28 SER B O 1
ATOM 3722 N N . LEU B 1 29 ? 45.826 40.128 35.831 1.00 39.07 29 LEU B N 1
ATOM 3723 C CA . LEU B 1 29 ? 47.162 40.562 36.221 1.00 39.75 29 LEU B CA 1
ATOM 3724 C C . LEU B 1 29 ? 47.261 40.655 37.737 1.00 41.03 29 LEU B C 1
ATOM 3725 O O . LEU B 1 29 ? 48.316 40.404 38.319 1.00 40.80 29 LEU B O 1
ATOM 3730 N N . GLU B 1 30 ? 46.153 41.021 38.372 1.00 41.41 30 GLU B N 1
ATOM 3731 C CA . GLU B 1 30 ? 46.118 41.159 39.820 1.00 42.73 30 GLU B CA 1
ATOM 3732 C C . GLU B 1 30 ? 45.830 39.853 40.556 1.00 41.99 30 GLU B C 1
ATOM 3733 O O . GLU B 1 30 ? 46.112 39.740 41.747 1.00 43.18 30 GLU B O 1
ATOM 3739 N N . ASN B 1 31 ? 45.284 38.864 39.855 1.00 41.32 31 ASN B N 1
ATOM 3740 C CA . ASN B 1 31 ? 44.955 37.590 40.491 1.00 41.12 31 ASN B CA 1
ATOM 3741 C C . ASN B 1 31 ? 45.973 36.465 40.307 1.00 40.51 31 ASN B C 1
ATOM 3742 O O . ASN B 1 31 ? 46.198 35.677 41.224 1.00 41.03 31 ASN B O 1
ATOM 3747 N N . PHE B 1 32 ? 46.580 36.381 39.128 1.00 39.05 32 PHE B N 1
ATOM 3748 C CA . PHE B 1 32 ? 47.563 35.334 38.855 1.00 37.24 32 PHE B CA 1
ATOM 3749 C C . PHE B 1 32 ? 48.968 35.827 39.201 1.00 36.05 32 PHE B C 1
ATOM 3750 O O . PHE B 1 32 ? 49.573 36.595 38.448 1.00 35.54 32 PHE B O 1
ATOM 3758 N N . ARG B 1 33 ? 49.476 35.366 40.343 1.00 34.77 33 ARG B N 1
ATOM 3759 C CA . ARG B 1 33 ? 50.784 35.781 40.846 1.00 34.28 33 ARG B CA 1
ATOM 3760 C C . ARG B 1 33 ? 51.834 34.676 40.974 1.00 32.18 33 ARG B C 1
ATOM 3761 O O . ARG B 1 33 ? 52.733 34.774 41.808 1.00 34.58 33 ARG B O 1
ATOM 3769 N N . ILE B 1 34 ? 51.738 33.632 40.160 1.00 28.72 34 ILE B N 1
ATOM 3770 C CA . ILE B 1 34 ? 52.711 32.545 40.237 1.00 26.91 34 ILE B CA 1
ATOM 3771 C C . ILE B 1 34 ? 53.824 32.710 39.203 1.00 25.66 34 ILE B C 1
ATOM 3772 O O . ILE B 1 34 ? 53.563 32.718 38.007 1.00 25.40 34 ILE B O 1
ATOM 3777 N N . GLY B 1 35 ? 55.061 32.845 39.679 1.00 25.73 35 GLY B N 1
ATOM 3778 C CA . GLY B 1 35 ? 56.202 32.996 38.789 1.00 27.16 35 GLY B CA 1
ATOM 3779 C C . GLY B 1 35 ? 56.196 34.258 37.940 1.00 28.50 35 GLY B C 1
ATOM 3780 O O . GLY B 1 35 ? 56.608 34.241 36.779 1.00 27.73 35 GLY B O 1
ATOM 3781 N N . THR B 1 36 ? 55.742 35.362 38.522 1.00 28.89 36 THR B N 1
ATOM 3782 C CA . THR B 1 36 ? 55.671 36.626 37.799 1.00 30.23 36 THR B CA 1
ATOM 3783 C C . THR B 1 36 ? 57.013 37.136 37.269 1.00 31.22 36 THR B C 1
ATOM 3784 O O . THR B 1 36 ? 57.081 37.701 36.178 1.00 31.51 36 THR B O 1
ATOM 3788 N N . ASP B 1 37 ? 58.078 36.934 38.035 1.00 32.32 37 ASP B N 1
ATOM 3789 C CA . ASP B 1 37 ? 59.396 37.412 37.634 1.00 34.02 37 ASP B CA 1
ATOM 3790 C C . ASP B 1 37 ? 60.039 36.734 36.423 1.00 32.72 37 ASP B C 1
ATOM 3791 O O . ASP B 1 37 ? 60.544 37.412 35.528 1.00 32.98 37 ASP B O 1
ATOM 3796 N N . ARG B 1 38 ? 60.016 35.407 36.381 1.00 31.14 38 ARG B N 1
ATOM 3797 C CA . ARG B 1 38 ? 60.652 34.693 35.278 1.00 28.01 38 ARG B CA 1
ATOM 3798 C C . ARG B 1 38 ? 59.720 34.004 34.292 1.00 27.94 38 ARG B C 1
ATOM 3799 O O . ARG B 1 38 ? 60.159 33.591 33.215 1.00 26.72 38 ARG B O 1
ATOM 3807 N N . PHE B 1 39 ? 58.442 33.880 34.635 1.00 25.11 39 PHE B N 1
ATOM 3808 C CA . PHE B 1 39 ? 57.529 33.172 33.749 1.00 25.07 39 PHE B CA 1
ATOM 3809 C C . PHE B 1 39 ? 56.446 33.942 33.007 1.00 25.78 39 PHE B C 1
ATOM 3810 O O . PHE B 1 39 ? 55.303 33.490 32.915 1.00 24.65 39 PHE B O 1
ATOM 3818 N N . ARG B 1 40 ? 56.804 35.103 32.474 1.00 26.28 40 ARG B N 1
ATOM 3819 C CA . ARG B 1 40 ? 55.859 35.884 31.688 1.00 26.76 40 ARG B CA 1
ATOM 3820 C C . ARG B 1 40 ? 55.568 35.013 30.465 1.00 26.42 40 ARG B C 1
ATOM 3821 O O . ARG B 1 40 ? 56.472 34.345 29.951 1.00 26.19 40 ARG B O 1
ATOM 3829 N N . MET B 1 41 ? 54.319 34.997 30.009 1.00 25.86 41 MET B N 1
ATOM 3830 C CA . MET B 1 41 ? 53.959 34.205 28.836 1.00 26.25 41 MET B CA 1
ATOM 3831 C C . MET B 1 41 ? 54.926 34.566 27.706 1.00 27.13 41 MET B C 1
ATOM 3832 O O . MET B 1 41 ? 55.138 35.745 27.419 1.00 26.66 41 MET B O 1
ATOM 3837 N N . PRO B 1 42 ? 55.538 33.557 27.063 1.00 27.15 42 PRO B N 1
ATOM 3838 C CA . PRO B 1 42 ? 56.483 33.793 25.965 1.00 27.08 42 PRO B CA 1
ATOM 3839 C C . PRO B 1 42 ? 55.906 34.678 24.862 1.00 26.49 42 PRO B C 1
ATOM 3840 O O . PRO B 1 42 ? 54.796 34.443 24.390 1.00 26.70 42 PRO B O 1
ATOM 3844 N N . LEU B 1 43 ? 56.663 35.690 24.450 1.00 26.53 43 LEU B N 1
ATOM 3845 C CA . LEU B 1 43 ? 56.195 36.587 23.400 1.00 27.23 43 LEU B CA 1
ATOM 3846 C C . LEU B 1 43 ? 55.972 35.866 22.075 1.00 26.48 43 LEU B C 1
ATOM 3847 O O . LEU B 1 43 ? 55.193 36.324 21.238 1.00 26.58 43 LEU B O 1
ATOM 3852 N N . GLU B 1 44 ? 56.647 34.737 21.875 1.00 24.91 44 GLU B N 1
ATOM 3853 C CA . GLU B 1 44 ? 56.461 33.995 20.638 1.00 24.37 44 GLU B CA 1
ATOM 3854 C C . GLU B 1 44 ? 54.998 33.583 20.531 1.00 23.10 44 GLU B C 1
ATOM 3855 O O . GLU B 1 44 ? 54.431 33.553 19.442 1.00 22.62 44 GLU B O 1
ATOM 3861 N N . ILE B 1 45 ? 54.390 33.273 21.672 1.00 23.00 45 ILE B N 1
ATOM 3862 C CA . ILE B 1 45 ? 52.989 32.873 21.706 1.00 23.33 45 ILE B CA 1
ATOM 3863 C C . ILE B 1 45 ? 52.101 34.082 21.392 1.00 24.65 45 ILE B C 1
ATOM 3864 O O . ILE B 1 45 ? 51.103 33.960 20.682 1.00 25.52 45 ILE B O 1
ATOM 3869 N N . ILE B 1 46 ? 52.480 35.244 21.910 1.00 25.07 46 ILE B N 1
ATOM 3870 C CA . ILE B 1 46 ? 51.721 36.470 21.667 1.00 26.00 46 ILE B CA 1
ATOM 3871 C C . ILE B 1 46 ? 51.771 36.851 20.188 1.00 26.71 46 ILE B C 1
ATOM 3872 O O . ILE B 1 46 ? 50.743 37.161 19.583 1.00 26.20 46 ILE B O 1
ATOM 3877 N N . ARG B 1 47 ? 52.967 36.826 19.605 1.00 26.26 47 ARG B N 1
ATOM 3878 C CA . ARG B 1 47 ? 53.128 37.168 18.197 1.00 27.12 47 ARG B CA 1
ATOM 3879 C C . ARG B 1 47 ? 52.311 36.220 17.331 1.00 27.85 47 ARG B C 1
ATOM 3880 O O . ARG B 1 47 ? 51.656 36.640 16.376 1.00 27.26 47 ARG B O 1
ATOM 3888 N N . ALA B 1 48 ? 52.354 34.933 17.664 1.00 25.06 48 ALA B N 1
ATOM 3889 C CA . ALA B 1 48 ? 51.608 33.940 16.909 1.00 25.48 48 ALA B CA 1
ATOM 3890 C C . ALA B 1 48 ? 50.110 34.185 17.068 1.00 24.53 48 ALA B C 1
ATOM 3891 O O . ALA B 1 48 ? 49.337 33.987 16.129 1.00 24.10 48 ALA B O 1
ATOM 3893 N N . TYR B 1 49 ? 49.703 34.614 18.258 1.00 25.06 49 TYR B N 1
ATOM 3894 C CA . TYR B 1 49 ? 48.292 34.888 18.508 1.00 25.76 49 TYR B CA 1
ATOM 3895 C C . TYR B 1 49 ? 47.861 36.053 17.616 1.00 26.34 49 TYR B C 1
ATOM 3896 O O . TYR B 1 49 ? 46.734 36.087 17.117 1.00 27.34 49 TYR B O 1
ATOM 3905 N N . GLY B 1 50 ? 48.770 37.001 17.417 1.00 26.73 50 GLY B N 1
ATOM 3906 C CA . GLY B 1 50 ? 48.472 38.140 16.564 1.00 27.61 50 GLY B CA 1
ATOM 3907 C C . GLY B 1 50 ? 48.219 37.645 15.154 1.00 27.35 50 GLY B C 1
ATOM 3908 O O . GLY B 1 50 ? 47.297 38.098 14.479 1.00 28.11 50 GLY B O 1
ATOM 3909 N N . MET B 1 51 ? 49.043 36.702 14.706 1.00 26.00 51 MET B N 1
ATOM 3910 C CA . MET B 1 51 ? 48.890 36.130 13.373 1.00 26.36 51 MET B CA 1
ATOM 3911 C C . MET B 1 51 ? 47.551 35.419 13.253 1.00 26.13 51 MET B C 1
ATOM 3912 O O . MET B 1 51 ? 46.878 35.504 12.227 1.00 27.10 51 MET B O 1
ATOM 3917 N N . LEU B 1 52 ? 47.176 34.704 14.308 1.00 25.45 52 LEU B N 1
ATOM 3918 C CA . LEU B 1 52 ? 45.923 33.962 14.327 1.00 26.92 52 LEU B CA 1
ATOM 3919 C C . LEU B 1 52 ? 44.718 34.901 14.274 1.00 26.08 52 LEU B C 1
ATOM 3920 O O . LEU B 1 52 ? 43.787 34.684 13.498 1.00 27.57 52 LEU B O 1
ATOM 3925 N N . LYS B 1 53 ? 44.738 35.937 15.105 1.00 27.13 53 LYS B N 1
ATOM 3926 C CA . LYS B 1 53 ? 43.634 36.894 15.151 1.00 28.06 53 LYS B CA 1
ATOM 3927 C C . LYS B 1 53 ? 43.501 37.649 13.832 1.00 29.07 53 LYS B C 1
ATOM 3928 O O . LYS B 1 53 ? 42.395 38.008 13.427 1.00 29.60 53 LYS B O 1
ATOM 3934 N N . LYS B 1 54 ? 44.628 37.890 13.167 1.00 29.47 54 LYS B N 1
ATOM 3935 C CA . LYS B 1 54 ? 44.624 38.586 11.884 1.00 30.89 54 LYS B CA 1
ATOM 3936 C C . LYS B 1 54 ? 43.957 37.694 10.841 1.00 30.90 54 LYS B C 1
ATOM 3937 O O . LYS B 1 54 ? 43.105 38.141 10.076 1.00 31.76 54 LYS B O 1
ATOM 3943 N N . ALA B 1 55 ? 44.350 36.424 10.821 1.00 29.07 55 ALA B N 1
ATOM 3944 C CA . ALA B 1 55 ? 43.790 35.463 9.883 1.00 28.87 55 ALA B CA 1
ATOM 3945 C C . ALA B 1 55 ? 42.312 35.238 10.183 1.00 28.83 55 ALA B C 1
ATOM 3946 O O . ALA B 1 55 ? 41.510 35.024 9.274 1.00 27.88 55 ALA B O 1
ATOM 3948 N N . ALA B 1 56 ? 41.960 35.288 11.465 1.00 28.50 56 ALA B N 1
ATOM 3949 C CA . ALA B 1 56 ? 40.579 35.089 11.893 1.00 29.28 56 ALA B CA 1
ATOM 3950 C C . ALA B 1 56 ? 39.680 36.228 11.410 1.00 29.14 56 ALA B C 1
ATOM 3951 O O . ALA B 1 56 ? 38.572 35.993 10.928 1.00 28.12 56 ALA B O 1
ATOM 3953 N N . ALA B 1 57 ? 40.157 37.460 11.548 1.00 29.57 57 ALA B N 1
ATOM 3954 C CA . ALA B 1 57 ? 39.379 38.616 11.117 1.00 32.03 57 ALA B CA 1
ATOM 3955 C C . ALA B 1 57 ? 39.137 38.533 9.614 1.00 33.20 57 ALA B C 1
ATOM 3956 O O . ALA B 1 57 ? 38.026 38.772 9.137 1.00 33.82 57 ALA B O 1
ATOM 3958 N N . ARG B 1 58 ? 40.181 38.183 8.871 1.00 33.41 58 ARG B N 1
ATOM 3959 C CA . ARG B 1 58 ? 40.081 38.064 7.423 1.00 34.51 58 ARG B CA 1
ATOM 3960 C C . ARG B 1 58 ? 39.097 36.965 7.034 1.00 34.48 58 ARG B C 1
ATOM 3961 O O . ARG B 1 58 ? 38.251 37.158 6.157 1.00 33.60 58 ARG B O 1
ATOM 3969 N N . ALA B 1 59 ? 39.204 35.815 7.692 1.00 32.47 59 ALA B N 1
ATOM 3970 C CA . ALA B 1 59 ? 38.320 34.690 7.408 1.00 33.54 59 ALA B CA 1
ATOM 3971 C C . ALA B 1 59 ? 36.861 35.034 7.691 1.00 33.59 59 ALA B C 1
ATOM 3972 O O . ALA B 1 59 ? 35.985 34.777 6.864 1.00 34.59 59 ALA B O 1
ATOM 3974 N N . ASN B 1 60 ? 36.599 35.609 8.861 1.00 34.46 60 ASN B N 1
ATOM 3975 C CA . ASN B 1 60 ? 35.233 35.973 9.221 1.00 35.02 60 ASN B CA 1
ATOM 3976 C C . ASN B 1 60 ? 34.666 37.025 8.272 1.00 36.65 60 ASN B C 1
ATOM 3977 O O . ASN B 1 60 ? 33.500 36.956 7.884 1.00 36.58 60 ASN B O 1
ATOM 3982 N N . LEU B 1 61 ? 35.491 37.999 7.901 1.00 37.21 61 LEU B N 1
ATOM 3983 C CA . LEU B 1 61 ? 35.052 39.042 6.982 1.00 39.06 61 LEU B CA 1
ATOM 3984 C C . LEU B 1 61 ? 34.637 38.402 5.665 1.00 40.40 61 LEU B C 1
ATOM 3985 O O . LEU B 1 61 ? 33.549 38.655 5.150 1.00 40.53 61 LEU B O 1
ATOM 3990 N N . GLU B 1 62 ? 35.516 37.560 5.133 1.00 41.74 62 GLU B N 1
ATOM 3991 C CA . GLU B 1 62 ? 35.265 36.875 3.874 1.00 43.81 62 GLU B CA 1
ATOM 3992 C C . GLU B 1 62 ? 34.038 35.970 3.950 1.00 44.29 62 GLU B C 1
ATOM 3993 O O . GLU B 1 62 ? 33.344 35.773 2.953 1.00 44.69 62 GLU B O 1
ATOM 3999 N N . LEU B 1 63 ? 33.771 35.425 5.132 1.00 43.96 63 LEU B N 1
ATOM 4000 C CA . LEU B 1 63 ? 32.631 34.533 5.316 1.00 44.51 63 LEU B CA 1
ATOM 4001 C C . LEU B 1 63 ? 31.378 35.264 5.788 1.00 45.27 63 LEU B C 1
ATOM 4002 O O . LEU B 1 63 ? 30.340 34.644 6.021 1.00 45.29 63 LEU B O 1
ATOM 4007 N N . GLY B 1 64 ? 31.480 36.583 5.926 1.00 45.19 64 GLY B N 1
ATOM 4008 C CA . GLY B 1 64 ? 30.343 37.373 6.361 1.00 46.22 64 GLY B CA 1
ATOM 4009 C C . GLY B 1 64 ? 29.986 37.194 7.824 1.00 46.78 64 GLY B C 1
ATOM 4010 O O . GLY B 1 64 ? 28.809 37.093 8.174 1.00 47.59 64 GLY B O 1
ATOM 4011 N N . GLU B 1 65 ? 31.002 37.157 8.681 1.00 46.70 65 GLU B N 1
ATOM 4012 C CA . GLU B 1 65 ? 30.795 36.992 10.115 1.00 46.59 65 GLU B CA 1
ATOM 4013 C C . GLU B 1 65 ? 31.200 38.253 10.869 1.00 45.70 65 GLU B C 1
ATOM 4014 O O . GLU B 1 65 ? 30.984 38.360 12.075 1.00 46.19 65 GLU B O 1
ATOM 4020 N N . LEU B 1 66 ? 31.791 39.205 10.154 1.00 44.83 66 LEU B N 1
ATOM 4021 C CA . LEU B 1 66 ? 32.227 40.456 10.762 1.00 45.12 66 LEU B CA 1
ATOM 4022 C C . LEU B 1 66 ? 32.002 41.657 9.855 1.00 45.41 66 LEU B C 1
ATOM 4023 O O . LEU B 1 66 ? 32.113 41.554 8.634 1.00 44.96 66 LEU B O 1
ATOM 4028 N N . PRO B 1 67 ? 31.678 42.816 10.447 1.00 46.24 67 PRO B N 1
ATOM 4029 C CA . PRO B 1 67 ? 31.452 44.028 9.659 1.00 46.83 67 PRO B CA 1
ATOM 4030 C C . PRO B 1 67 ? 32.752 44.367 8.937 1.00 47.26 67 PRO B C 1
ATOM 4031 O O . PRO B 1 67 ? 33.837 44.182 9.488 1.00 47.20 67 PRO B O 1
ATOM 4035 N N . GLU B 1 68 ? 32.642 44.858 7.709 1.00 47.40 68 GLU B N 1
ATOM 4036 C CA . GLU B 1 68 ? 33.814 45.199 6.911 1.00 47.74 68 GLU B CA 1
ATOM 4037 C C . GLU B 1 68 ? 34.825 46.117 7.599 1.00 46.61 68 GLU B C 1
ATOM 4038 O O . GLU B 1 68 ? 35.993 45.758 7.747 1.00 46.29 68 GLU B O 1
ATOM 4044 N N . GLU B 1 69 ? 34.382 47.299 8.017 1.00 45.24 69 GLU B N 1
ATOM 4045 C CA . GLU B 1 69 ? 35.276 48.254 8.661 1.00 44.43 69 GLU B CA 1
ATOM 4046 C C . GLU B 1 69 ? 35.902 47.748 9.955 1.00 42.74 69 GLU B C 1
ATOM 4047 O O . GLU B 1 69 ? 37.112 47.871 10.152 1.00 42.03 69 GLU B O 1
ATOM 4053 N N . ILE B 1 70 ? 35.084 47.188 10.840 1.00 40.39 70 ILE B N 1
ATOM 4054 C CA . ILE B 1 70 ? 35.591 46.670 12.106 1.00 39.24 70 ILE B CA 1
ATOM 4055 C C . ILE B 1 70 ? 36.629 45.578 11.856 1.00 37.96 70 ILE B C 1
ATOM 4056 O O . ILE B 1 70 ? 37.654 45.518 12.534 1.00 37.77 70 ILE B O 1
ATOM 4061 N N . ALA B 1 71 ? 36.364 44.726 10.873 1.00 37.87 71 ALA B N 1
ATOM 4062 C CA . ALA B 1 71 ? 37.279 43.642 10.538 1.00 37.41 71 ALA B CA 1
ATOM 4063 C C . ALA B 1 71 ? 38.619 44.191 10.057 1.00 37.75 71 ALA B C 1
ATOM 4064 O O . ALA B 1 71 ? 39.675 43.726 10.482 1.00 36.92 71 ALA B O 1
ATOM 4066 N N . LYS B 1 72 ? 38.573 45.189 9.178 1.00 37.21 72 LYS B N 1
ATOM 4067 C CA . LYS B 1 72 ? 39.794 45.787 8.647 1.00 36.91 72 LYS B CA 1
ATOM 4068 C C . LYS B 1 72 ? 40.619 46.446 9.745 1.00 36.01 72 LYS B C 1
ATOM 4069 O O . LYS B 1 72 ? 41.847 46.445 9.690 1.00 36.77 72 LYS B O 1
ATOM 4075 N N . ALA B 1 73 ? 39.941 47.008 10.741 1.00 33.77 73 ALA B N 1
ATOM 4076 C CA . ALA B 1 73 ? 40.628 47.654 11.851 1.00 32.93 73 ALA B CA 1
ATOM 4077 C C . ALA B 1 73 ? 41.303 46.589 12.718 1.00 32.87 73 ALA B C 1
ATOM 4078 O O . ALA B 1 73 ? 42.401 46.795 13.233 1.00 31.89 73 ALA B O 1
ATOM 4080 N N . ILE B 1 74 ? 40.631 45.454 12.878 1.00 33.25 74 ILE B N 1
ATOM 4081 C CA . ILE B 1 74 ? 41.170 44.356 13.673 1.00 33.40 74 ILE B CA 1
ATOM 4082 C C . ILE B 1 74 ? 42.404 43.805 12.971 1.00 33.91 74 ILE B C 1
ATOM 4083 O O . ILE B 1 74 ? 43.449 43.599 13.591 1.00 33.68 74 ILE B O 1
ATOM 4088 N N . ILE B 1 75 ? 42.275 43.577 11.668 1.00 34.25 75 ILE B N 1
ATOM 4089 C CA . ILE B 1 75 ? 43.375 43.062 10.864 1.00 33.70 75 ILE B CA 1
ATOM 4090 C C . ILE B 1 75 ? 44.607 43.951 11.019 1.00 35.20 75 ILE B C 1
ATOM 4091 O O . ILE B 1 75 ? 45.733 43.458 11.131 1.00 34.39 75 ILE B O 1
ATOM 4096 N N . GLN B 1 76 ? 44.391 45.264 11.042 1.00 35.71 76 GLN B N 1
ATOM 4097 C CA . GLN B 1 76 ? 45.491 46.210 11.188 1.00 36.31 76 GLN B CA 1
ATOM 4098 C C . GLN B 1 76 ? 46.098 46.124 12.585 1.00 35.00 76 GLN B C 1
ATOM 4099 O O . GLN B 1 76 ? 47.318 46.072 12.738 1.00 36.06 76 GLN B O 1
ATOM 4105 N N . ALA B 1 77 ? 45.241 46.110 13.601 1.00 34.29 77 ALA B N 1
ATOM 4106 C CA . ALA B 1 77 ? 45.694 46.034 14.985 1.00 33.21 77 ALA B CA 1
ATOM 4107 C C . ALA B 1 77 ? 46.451 44.731 15.235 1.00 32.71 77 ALA B C 1
ATOM 4108 O O . ALA B 1 77 ? 47.472 44.718 15.922 1.00 32.92 77 ALA B O 1
ATOM 4110 N N . ALA B 1 78 ? 45.940 43.642 14.673 1.00 33.14 78 ALA B N 1
ATOM 4111 C CA . ALA B 1 78 ? 46.559 42.329 14.830 1.00 33.11 78 ALA B CA 1
ATOM 4112 C C . ALA B 1 78 ? 47.958 42.319 14.220 1.00 34.13 78 ALA B C 1
ATOM 4113 O O . ALA B 1 78 ? 48.913 41.843 14.838 1.00 33.76 78 ALA B O 1
ATOM 4115 N N . GLU B 1 79 ? 48.076 42.849 13.007 1.00 34.68 79 GLU B N 1
ATOM 4116 C CA . GLU B 1 79 ? 49.362 42.903 12.321 1.00 35.16 79 GLU B CA 1
ATOM 4117 C C . GLU B 1 79 ? 50.379 43.674 13.153 1.00 35.13 79 GLU B C 1
ATOM 4118 O O . GLU B 1 79 ? 51.567 43.355 13.145 1.00 35.27 79 GLU B O 1
ATOM 4124 N N . GLU B 1 80 ? 49.908 44.688 13.872 1.00 34.75 80 GLU B N 1
ATOM 4125 C CA . GLU B 1 80 ? 50.785 45.485 14.720 1.00 34.84 80 GLU B CA 1
ATOM 4126 C C . GLU B 1 80 ? 51.335 44.610 15.842 1.00 34.78 80 GLU B C 1
ATOM 4127 O O . GLU B 1 80 ? 52.496 44.739 16.229 1.00 33.97 80 GLU B O 1
ATOM 4133 N N . VAL B 1 81 ? 50.494 43.724 16.364 1.00 33.91 81 VAL B N 1
ATOM 4134 C CA . VAL B 1 81 ? 50.924 42.823 17.425 1.00 34.26 81 VAL B CA 1
ATOM 4135 C C . VAL B 1 81 ? 52.001 41.904 16.855 1.00 34.37 81 VAL B C 1
ATOM 4136 O O . VAL B 1 81 ? 53.038 41.683 17.480 1.00 35.04 81 VAL B O 1
ATOM 4140 N N . VAL B 1 82 ? 51.749 41.381 15.659 1.00 35.10 82 VAL B N 1
ATOM 4141 C CA . VAL B 1 82 ? 52.696 40.493 14.997 1.00 36.63 82 VAL B CA 1
ATOM 4142 C C . VAL B 1 82 ? 54.053 41.174 14.857 1.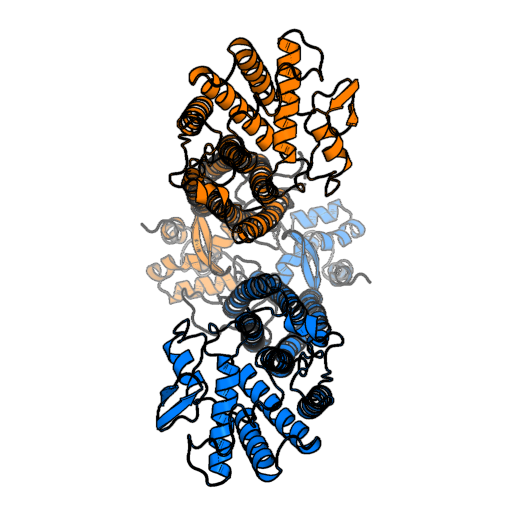00 37.92 82 VAL B C 1
ATOM 4143 O O . VAL B 1 82 ? 55.096 40.547 15.046 1.00 37.92 82 VAL B O 1
ATOM 4147 N N . GLN B 1 83 ? 54.033 42.462 14.531 1.00 38.46 83 GLN B N 1
ATOM 4148 C CA . GLN B 1 83 ? 55.263 43.225 14.367 1.00 39.62 83 GLN B CA 1
ATOM 4149 C C . GLN B 1 83 ? 55.904 43.582 15.704 1.00 39.08 83 GLN B C 1
ATOM 4150 O O . GLN B 1 83 ? 56.928 44.263 15.747 1.00 39.58 83 GLN B O 1
ATOM 4156 N N . GLY B 1 84 ? 55.293 43.119 16.790 1.00 38.58 84 GLY B N 1
ATOM 4157 C CA . GLY B 1 84 ? 55.825 43.369 18.119 1.00 38.61 84 GLY B CA 1
ATOM 4158 C C . GLY B 1 84 ? 55.669 44.780 18.648 1.00 39.42 84 GLY B C 1
ATOM 4159 O O . GLY B 1 84 ? 56.388 45.186 19.561 1.00 39.63 84 GLY B O 1
ATOM 4160 N N . LYS B 1 85 ? 54.721 45.527 18.095 1.00 39.73 85 LYS B N 1
ATOM 4161 C CA . LYS B 1 85 ? 54.500 46.901 18.525 1.00 39.99 85 LYS B CA 1
ATOM 4162 C C . LYS B 1 85 ? 53.768 47.006 19.860 1.00 39.74 85 LYS B C 1
ATOM 4163 O O . LYS B 1 85 ? 53.744 48.073 20.473 1.00 39.80 85 LYS B O 1
ATOM 4169 N N . TRP B 1 86 ? 53.181 45.904 20.321 1.00 38.40 86 TRP B N 1
ATOM 4170 C CA . TRP B 1 86 ? 52.453 45.926 21.585 1.00 37.27 86 TRP B CA 1
ATOM 4171 C C . TRP B 1 86 ? 52.927 44.889 22.602 1.00 36.60 86 TRP B C 1
ATOM 4172 O O . TRP B 1 86 ? 52.162 44.493 23.481 1.00 34.96 86 TRP B O 1
ATOM 4183 N N . ASP B 1 87 ? 54.183 44.462 22.498 1.00 35.85 87 ASP B N 1
ATOM 4184 C CA . ASP B 1 87 ? 54.717 43.461 23.421 1.00 35.19 87 ASP B CA 1
ATOM 4185 C C . ASP B 1 87 ? 54.554 43.820 24.898 1.00 34.90 87 ASP B C 1
ATOM 4186 O O . ASP B 1 87 ? 54.319 42.944 25.729 1.00 34.62 87 ASP B O 1
ATOM 4191 N N . ASP B 1 88 ? 54.672 45.105 25.224 1.00 34.48 88 ASP B N 1
ATOM 4192 C CA . ASP B 1 88 ? 54.563 45.559 26.609 1.00 35.12 88 ASP B CA 1
ATOM 4193 C C . ASP B 1 88 ? 53.136 45.574 27.153 1.00 33.66 88 ASP B C 1
ATOM 4194 O O . ASP B 1 88 ? 52.905 45.969 28.297 1.00 33.98 88 ASP B O 1
ATOM 4199 N N . HIS B 1 89 ? 52.181 45.134 26.343 1.00 32.40 89 HIS B N 1
ATOM 4200 C CA . HIS B 1 89 ? 50.786 45.117 26.763 1.00 32.43 89 HIS B CA 1
ATOM 4201 C C . HIS B 1 89 ? 50.290 43.710 27.084 1.00 31.57 89 HIS B C 1
ATOM 4202 O O . HIS B 1 89 ? 49.094 43.434 27.030 1.00 30.62 89 HIS B O 1
ATOM 4209 N N . PHE B 1 90 ? 51.226 42.832 27.431 1.00 31.31 90 PHE B N 1
ATOM 4210 C CA . PHE B 1 90 ? 50.925 41.444 27.778 1.00 30.72 90 PHE B CA 1
ATOM 4211 C C . PHE B 1 90 ? 51.743 41.118 29.026 1.00 30.02 90 PHE B C 1
ATOM 4212 O O . PHE B 1 90 ? 52.885 40.672 28.932 1.00 29.11 90 PHE B O 1
ATOM 4220 N N . PRO B 1 91 ? 51.166 41.355 30.216 1.00 29.33 91 PRO B N 1
ATOM 4221 C CA . PRO B 1 91 ? 51.827 41.108 31.498 1.00 29.59 91 PRO B CA 1
ATOM 4222 C C . PRO B 1 91 ? 51.440 39.840 32.256 1.00 27.85 91 PRO B C 1
ATOM 4223 O O . PRO B 1 91 ? 51.773 39.710 33.431 1.00 30.83 91 PRO B O 1
ATOM 4227 N N . LEU B 1 92 ? 50.749 38.912 31.605 1.00 27.21 92 LEU B N 1
ATOM 4228 C CA . LEU B 1 92 ? 50.316 37.691 32.281 1.00 26.44 92 LEU B CA 1
ATOM 4229 C C . LEU B 1 92 ? 51.366 36.584 32.309 1.00 26.09 92 LEU B C 1
ATOM 4230 O O . LEU B 1 92 ? 52.187 36.474 31.399 1.00 24.60 92 LEU B O 1
ATOM 4235 N N . VAL B 1 93 ? 51.322 35.763 33.358 1.00 25.84 93 VAL B N 1
ATOM 4236 C CA . VAL B 1 93 ? 52.266 34.655 33.512 1.00 26.02 93 VAL B CA 1
ATOM 4237 C C . VAL B 1 93 ? 51.786 33.382 32.823 1.00 25.80 93 VAL B C 1
ATOM 4238 O O . VAL B 1 93 ? 50.634 33.278 32.401 1.00 25.29 93 VAL B O 1
ATOM 4242 N N . VAL B 1 94 ? 52.688 32.412 32.724 1.00 24.22 94 VAL B N 1
ATOM 4243 C CA . VAL B 1 94 ? 52.387 31.127 32.107 1.00 24.32 94 VAL B CA 1
ATOM 4244 C C . VAL B 1 94 ? 51.427 30.328 32.983 1.00 23.29 94 VAL B C 1
ATOM 4245 O O . VAL B 1 94 ? 50.545 29.630 32.484 1.00 23.51 94 VAL B O 1
ATOM 4249 N N . PHE B 1 95 ? 51.606 30.439 34.294 1.00 22.01 95 PHE B N 1
ATOM 4250 C CA . PHE B 1 95 ? 50.778 29.701 35.233 1.00 22.29 95 PHE B CA 1
ATOM 4251 C C . PHE B 1 95 ? 49.404 30.307 35.523 1.00 22.04 95 PHE B C 1
ATOM 4252 O O . PHE B 1 95 ? 49.127 30.768 36.634 1.00 22.79 95 PHE B O 1
ATOM 4260 N N . GLN B 1 96 ? 48.557 30.283 34.498 1.00 22.09 96 GLN B N 1
ATOM 4261 C CA . GLN B 1 96 ? 47.182 30.776 34.563 1.00 23.91 96 GLN B CA 1
ATOM 4262 C C . GLN B 1 96 ? 46.292 29.546 34.381 1.00 24.52 96 GLN B C 1
ATOM 4263 O O . GLN B 1 96 ? 46.629 28.467 34.871 1.00 25.29 96 GLN B O 1
ATOM 4269 N N . THR B 1 97 ? 45.165 29.692 33.687 1.00 24.50 97 THR B N 1
ATOM 4270 C CA . THR B 1 97 ? 44.294 28.543 33.452 1.00 24.58 97 THR B CA 1
ATOM 4271 C C . THR B 1 97 ? 44.999 27.621 32.461 1.00 25.14 97 THR B C 1
ATOM 4272 O O . THR B 1 97 ? 45.762 28.084 31.609 1.00 24.22 97 THR B O 1
ATOM 4276 N N . GLY B 1 98 ? 44.740 26.320 32.577 1.00 23.70 98 GLY B N 1
ATOM 4277 C CA . GLY B 1 98 ? 45.370 25.344 31.701 1.00 22.25 98 GLY B CA 1
ATOM 4278 C C . GLY B 1 98 ? 44.963 25.452 30.245 1.00 23.52 98 GLY B C 1
ATOM 4279 O O . GLY B 1 98 ? 45.501 24.749 29.386 1.00 23.65 98 GLY B O 1
ATOM 4280 N N . SER B 1 99 ? 44.009 26.337 29.971 1.00 23.30 99 SER B N 1
ATOM 4281 C CA . SER B 1 99 ? 43.507 26.564 28.621 1.00 24.26 99 SER B CA 1
ATOM 4282 C C . SER B 1 99 ? 44.084 27.852 28.032 1.00 23.99 99 SER B C 1
ATOM 4283 O O . SER B 1 99 ? 43.872 28.149 26.856 1.00 25.80 99 SER B O 1
ATOM 4286 N N . GLY B 1 100 ? 44.802 28.616 28.849 1.00 22.49 100 GLY B N 1
ATOM 4287 C CA . GLY B 1 100 ? 45.382 29.859 28.368 1.00 23.74 100 GLY B CA 1
ATOM 4288 C C . GLY B 1 100 ? 44.311 30.900 28.079 1.00 24.81 100 GLY B C 1
ATOM 4289 O O . GLY B 1 100 ? 44.502 31.805 27.263 1.00 25.55 100 GLY B O 1
ATOM 4290 N N . THR B 1 101 ? 43.179 30.768 28.759 1.00 25.12 101 THR B N 1
ATOM 4291 C CA . THR B 1 101 ? 42.056 31.690 28.590 1.00 25.57 101 THR B CA 1
ATOM 4292 C C . THR B 1 101 ? 42.429 33.147 28.867 1.00 26.85 101 THR B C 1
ATOM 4293 O O . THR B 1 101 ? 42.010 34.050 28.134 1.00 27.70 101 THR B O 1
ATOM 4297 N N . GLN B 1 102 ? 43.205 33.384 29.920 1.00 25.72 102 GLN B N 1
ATOM 4298 C CA . GLN B 1 102 ? 43.604 34.748 30.267 1.00 27.31 102 GLN B CA 1
ATOM 4299 C C . GLN B 1 102 ? 44.412 35.412 29.161 1.00 28.05 102 GLN B C 1
ATOM 4300 O O . GLN B 1 102 ? 44.218 36.591 28.859 1.00 26.99 102 GLN B O 1
ATOM 4306 N N . THR B 1 103 ? 45.326 34.661 28.557 1.00 26.27 103 THR B N 1
ATOM 4307 C CA . THR B 1 103 ? 46.139 35.214 27.486 1.00 25.55 103 THR B CA 1
ATOM 4308 C C . THR B 1 103 ? 45.301 35.447 26.230 1.00 25.85 103 THR B C 1
ATOM 4309 O O . THR B 1 103 ? 45.495 36.442 25.528 1.00 26.67 103 THR B O 1
ATOM 4313 N N . ASN B 1 104 ? 44.358 34.552 25.949 1.00 24.57 104 ASN B N 1
ATOM 4314 C CA . ASN B 1 104 ? 43.511 34.734 24.775 1.00 25.99 104 ASN B CA 1
ATOM 4315 C C . ASN B 1 104 ? 42.744 36.047 24.931 1.00 26.81 104 ASN B C 1
ATOM 4316 O O . ASN B 1 104 ? 42.675 36.854 24.000 1.00 26.87 104 ASN B O 1
ATOM 4321 N N . MET B 1 105 ? 42.181 36.267 26.115 1.00 27.38 105 MET B N 1
ATOM 4322 C CA . MET B 1 105 ? 41.432 37.495 26.368 1.00 29.92 105 MET B CA 1
ATOM 4323 C C . MET B 1 105 ? 42.337 38.722 26.387 1.00 30.07 105 MET B C 1
ATOM 4324 O O . MET B 1 105 ? 41.905 39.826 26.053 1.00 28.72 105 MET B O 1
ATOM 4329 N N . ASN B 1 106 ? 43.591 38.525 26.783 1.00 28.68 106 ASN B N 1
ATOM 4330 C CA . ASN B 1 106 ? 44.570 39.609 26.818 1.00 29.67 106 ASN B CA 1
ATOM 4331 C C . ASN B 1 106 ? 44.789 40.023 25.364 1.00 30.30 106 ASN B C 1
ATOM 4332 O O . ASN B 1 106 ? 44.822 41.211 25.033 1.00 30.52 106 ASN B O 1
ATOM 4337 N N . VAL B 1 107 ? 44.921 39.023 24.495 1.00 28.81 107 VAL B N 1
ATOM 4338 C CA . VAL B 1 107 ? 45.115 39.257 23.071 1.00 28.01 107 VAL B CA 1
ATOM 4339 C C . VAL B 1 107 ? 43.876 39.926 22.479 1.00 28.92 107 VAL B C 1
ATOM 4340 O O . VAL B 1 107 ? 43.984 40.873 21.697 1.00 29.22 107 VAL B O 1
ATOM 4344 N N . ASN B 1 108 ? 42.700 39.431 22.851 1.00 27.99 108 ASN B N 1
ATOM 4345 C CA . ASN B 1 108 ? 41.459 40.000 22.341 1.00 29.43 108 ASN B CA 1
ATOM 4346 C C . ASN B 1 108 ? 41.264 41.452 22.768 1.00 29.70 108 ASN B C 1
ATOM 4347 O O . ASN B 1 108 ? 40.880 42.290 21.952 1.00 31.17 108 ASN B O 1
ATOM 4352 N N . GLU B 1 109 ? 41.535 41.756 24.035 1.00 30.62 109 GLU B N 1
ATOM 4353 C CA . GLU B 1 109 ? 41.359 43.117 24.542 1.00 31.38 109 GLU B CA 1
ATOM 4354 C C . GLU B 1 109 ? 42.315 44.134 23.925 1.00 32.63 109 GLU B C 1
ATOM 4355 O O . GLU B 1 109 ? 41.901 45.232 23.547 1.00 32.06 109 GLU B O 1
ATOM 4361 N N . VAL B 1 110 ? 43.591 43.775 23.828 1.00 31.16 110 VAL B N 1
ATOM 4362 C CA . VAL B 1 110 ? 44.580 44.678 23.251 1.00 31.63 110 VAL B CA 1
ATOM 4363 C C . VAL B 1 110 ? 44.254 44.993 21.796 1.00 31.92 110 VAL B C 1
ATOM 4364 O O . VAL B 1 110 ? 44.274 46.156 21.383 1.00 31.62 110 VAL B O 1
ATOM 4368 N N . ILE B 1 111 ? 43.954 43.954 21.023 1.00 31.89 111 ILE B N 1
ATOM 4369 C CA . ILE B 1 111 ? 43.624 44.121 19.614 1.00 32.92 111 ILE B CA 1
ATOM 4370 C C . ILE B 1 111 ? 42.299 44.865 19.449 1.00 33.92 111 ILE B C 1
ATOM 4371 O O . ILE B 1 111 ? 42.139 45.655 18.518 1.00 34.54 111 ILE B O 1
ATOM 4376 N N . ALA B 1 112 ? 41.359 44.620 20.358 1.00 34.37 112 ALA B N 1
ATOM 4377 C CA . ALA B 1 112 ? 40.058 45.282 20.304 1.00 35.26 112 ALA B CA 1
ATOM 4378 C C . ALA B 1 112 ? 40.197 46.780 20.567 1.00 36.15 112 ALA B C 1
ATOM 4379 O O . ALA B 1 112 ? 39.658 47.600 19.818 1.00 35.27 112 ALA B O 1
ATOM 4381 N N . ASN B 1 113 ? 40.913 47.137 21.630 1.00 35.79 113 ASN B N 1
ATOM 4382 C CA . ASN B 1 113 ? 41.106 48.544 21.966 1.00 37.22 113 ASN B CA 1
ATOM 4383 C C . ASN B 1 113 ? 41.846 49.294 20.870 1.00 37.73 113 ASN B C 1
ATOM 4384 O O . ASN B 1 113 ? 41.490 50.426 20.537 1.00 37.39 113 ASN B O 1
ATOM 4389 N N . ARG B 1 114 ? 42.876 48.670 20.310 1.00 36.70 114 ARG B N 1
ATOM 4390 C CA . ARG B 1 114 ? 43.644 49.300 19.243 1.00 38.09 114 ARG B CA 1
ATOM 4391 C C . ARG B 1 114 ? 42.778 49.439 17.997 1.00 39.04 114 ARG B C 1
ATOM 4392 O O . ARG B 1 114 ? 42.857 50.442 17.283 1.00 39.68 114 ARG B O 1
ATOM 4400 N N . ALA B 1 115 ? 41.948 48.432 17.742 1.00 38.40 115 ALA B N 1
ATOM 4401 C CA . ALA B 1 115 ? 41.059 48.454 16.589 1.00 39.29 115 ALA B CA 1
ATOM 4402 C C . ALA B 1 115 ? 40.056 49.594 16.753 1.00 40.11 115 ALA B C 1
ATOM 4403 O O . ALA B 1 115 ? 39.773 50.325 15.803 1.00 40.34 115 ALA B O 1
ATOM 4405 N N . SER B 1 116 ? 39.527 49.738 17.965 1.00 40.98 116 SER B N 1
ATOM 4406 C CA . SER B 1 116 ? 38.560 50.791 18.260 1.00 42.09 116 SER B CA 1
ATOM 4407 C C . SER B 1 116 ? 39.196 52.164 18.085 1.00 43.63 116 SER B C 1
ATOM 4408 O O . SER B 1 116 ? 38.563 53.088 17.571 1.00 43.78 116 SER B O 1
ATOM 4411 N N . GLU B 1 117 ? 40.448 52.294 18.513 1.00 44.05 117 GLU B N 1
ATOM 4412 C CA . GLU B 1 117 ? 41.163 53.560 18.391 1.00 45.61 117 GLU B CA 1
ATOM 4413 C C . GLU B 1 117 ? 41.309 53.907 16.914 1.00 46.55 117 GLU B C 1
ATOM 4414 O O . GLU B 1 117 ? 41.082 55.047 16.504 1.00 46.90 117 GLU B O 1
ATOM 4420 N N . ILE B 1 118 ? 41.690 52.914 16.118 1.00 46.15 118 ILE B N 1
ATOM 4421 C CA . ILE B 1 118 ? 41.863 53.107 14.685 1.00 47.18 118 ILE B CA 1
ATOM 4422 C C . ILE B 1 118 ? 40.553 53.575 14.059 1.00 47.78 118 ILE B C 1
ATOM 4423 O O . ILE B 1 118 ? 40.555 54.352 13.105 1.00 48.10 118 ILE B O 1
ATOM 4428 N N . LEU B 1 119 ? 39.440 53.099 14.607 1.00 48.24 119 LEU B N 1
ATOM 4429 C CA . LEU B 1 119 ? 38.119 53.463 14.106 1.00 49.68 119 LEU B CA 1
ATOM 4430 C C . LEU B 1 119 ? 37.619 54.763 14.730 1.00 50.58 119 LEU B C 1
ATOM 4431 O O . LEU B 1 119 ? 36.437 55.095 14.635 1.00 49.98 119 LEU B O 1
ATOM 4436 N N . GLY B 1 120 ? 38.528 55.494 15.369 1.00 51.30 120 GLY B N 1
ATOM 4437 C CA . GLY B 1 120 ? 38.167 56.755 15.991 1.00 52.96 120 GLY B CA 1
ATOM 4438 C C . GLY B 1 120 ? 37.359 56.618 17.267 1.00 53.96 120 GLY B C 1
ATOM 4439 O O . GLY B 1 120 ? 36.449 57.409 17.519 1.00 54.54 120 GLY B O 1
ATOM 4440 N N . LYS B 1 121 ? 37.687 55.618 18.077 1.00 54.40 121 LYS B N 1
ATOM 4441 C CA . LYS B 1 121 ? 36.981 55.394 19.333 1.00 54.91 121 LYS B CA 1
ATOM 4442 C C . LYS B 1 121 ? 37.987 55.285 20.476 1.00 56.06 121 LYS B C 1
ATOM 4443 O O . LYS B 1 121 ? 39.009 54.609 20.352 1.00 56.59 121 LYS B O 1
ATOM 4449 N N . PRO B 1 122 ? 37.715 55.962 21.602 1.00 56.53 122 PRO B N 1
ATOM 4450 C CA . PRO B 1 122 ? 38.611 55.923 22.763 1.00 56.66 122 PRO B CA 1
ATOM 4451 C C . PRO B 1 122 ? 38.719 54.511 23.341 1.00 56.06 122 PRO B C 1
ATOM 4452 O O . PRO B 1 122 ? 37.784 53.716 23.239 1.00 56.32 122 PRO B O 1
ATOM 4456 N N . LEU B 1 123 ? 39.859 54.209 23.952 1.00 55.86 123 LEU B N 1
ATOM 4457 C CA . LEU B 1 123 ? 40.086 52.893 24.540 1.00 55.47 123 LEU B CA 1
ATOM 4458 C C . LEU B 1 123 ? 39.065 52.579 25.629 1.00 54.58 123 LEU B C 1
ATOM 4459 O O . LEU B 1 123 ? 38.793 53.410 26.495 1.00 55.13 123 LEU B O 1
ATOM 4464 N N . GLY B 1 124 ? 38.501 51.376 25.575 1.00 53.68 124 GLY B N 1
ATOM 4465 C CA . GLY B 1 124 ? 37.520 50.968 26.564 1.00 51.75 124 GLY B CA 1
ATOM 4466 C C . GLY B 1 124 ? 36.095 50.991 26.047 1.00 51.41 124 GLY B C 1
ATOM 4467 O O . GLY B 1 124 ? 35.182 50.480 26.697 1.00 51.23 124 GLY B O 1
ATOM 4468 N N . SER B 1 125 ? 35.903 51.579 24.870 1.00 50.70 125 SER B N 1
ATOM 4469 C CA . SER B 1 125 ? 34.580 51.680 24.264 1.00 49.78 125 SER B CA 1
ATOM 4470 C C . SER B 1 125 ? 34.038 50.330 23.804 1.00 48.58 125 SER B C 1
ATOM 4471 O O . SER B 1 125 ? 32.831 50.088 23.845 1.00 48.46 125 SER B O 1
ATOM 4474 N N . LYS B 1 126 ? 34.940 49.457 23.367 1.00 46.44 126 LYS B N 1
ATOM 4475 C CA . LYS B 1 126 ? 34.570 48.135 22.875 1.00 44.12 126 LYS B CA 1
ATOM 4476 C C . LYS B 1 126 ? 33.783 48.217 21.571 1.00 42.03 126 LYS B C 1
ATOM 4477 O O . LYS B 1 126 ? 32.984 47.328 21.265 1.00 40.84 126 LYS B O 1
ATOM 4483 N N . TYR B 1 127 ? 34.006 49.287 20.811 1.00 40.14 127 TYR B N 1
ATOM 4484 C CA . TYR B 1 127 ? 33.333 49.459 19.526 1.00 38.12 127 TYR B CA 1
ATOM 4485 C C . TYR B 1 127 ? 33.673 48.190 18.753 1.00 36.20 127 TYR B C 1
ATOM 4486 O O . TYR B 1 127 ? 32.821 47.583 18.105 1.00 34.03 127 TYR B O 1
ATOM 4495 N N . ALA B 1 128 ? 34.943 47.809 18.828 1.00 35.67 128 ALA B N 1
ATOM 4496 C CA . ALA B 1 128 ? 35.420 46.570 18.231 1.00 33.97 128 ALA B CA 1
ATOM 4497 C C . ALA B 1 128 ? 35.404 45.706 19.490 1.00 32.93 128 ALA B C 1
ATOM 4498 O O . ALA B 1 128 ? 36.204 45.918 20.400 1.00 33.71 128 ALA B O 1
ATOM 4500 N N . HIS B 1 129 ? 34.471 44.764 19.554 1.00 32.38 129 HIS B N 1
ATOM 4501 C CA . HIS B 1 129 ? 34.322 43.920 20.733 1.00 32.64 129 HIS B CA 1
ATOM 4502 C C . HIS B 1 129 ? 35.355 42.800 20.834 1.00 30.93 129 HIS B C 1
ATOM 4503 O O . HIS B 1 129 ? 35.540 42.026 19.900 1.00 29.80 129 HIS B O 1
ATOM 4510 N N . PRO B 1 130 ? 36.038 42.703 21.986 1.00 31.74 130 PRO B N 1
ATOM 4511 C CA . PRO B 1 130 ? 37.060 41.676 22.218 1.00 30.89 130 PRO B CA 1
ATOM 4512 C C . PRO B 1 130 ? 36.540 40.262 21.991 1.00 31.20 130 PRO B C 1
ATOM 4513 O O . PRO B 1 130 ? 37.203 39.439 21.358 1.00 31.13 130 PRO B O 1
ATOM 4517 N N . ASN B 1 131 ? 35.348 39.982 22.506 1.00 31.31 131 ASN B N 1
ATOM 4518 C CA . ASN B 1 131 ? 34.770 38.651 22.374 1.00 32.53 131 ASN B CA 1
ATOM 4519 C C . ASN B 1 131 ? 33.878 38.457 21.153 1.00 32.51 131 ASN B C 1
ATOM 4520 O O . ASN B 1 131 ? 34.028 37.480 20.420 1.00 32.00 131 ASN B O 1
ATOM 4525 N N . ASP B 1 132 ? 32.950 39.382 20.927 1.00 32.06 132 ASP B N 1
ATOM 4526 C CA . ASP B 1 132 ? 32.034 39.252 19.798 1.00 32.30 132 ASP B CA 1
ATOM 4527 C C . ASP B 1 132 ? 32.669 39.501 18.436 1.00 30.22 132 ASP B C 1
ATOM 4528 O O . ASP B 1 132 ? 32.152 39.039 17.421 1.00 30.18 132 ASP B O 1
ATOM 4533 N N . HIS B 1 133 ? 33.785 40.221 18.408 1.00 29.31 133 HIS B N 1
ATOM 4534 C CA . HIS B 1 133 ? 34.459 40.517 17.146 1.00 29.30 133 HIS B CA 1
ATOM 4535 C C . HIS B 1 133 ? 35.831 39.854 17.001 1.00 28.08 133 HIS B C 1
ATOM 4536 O O . HIS B 1 133 ? 36.017 38.971 16.163 1.00 28.58 133 HIS B O 1
ATOM 4543 N N . VAL B 1 134 ? 36.788 40.283 17.815 1.00 28.34 134 VAL B N 1
ATOM 4544 C CA . VAL B 1 134 ? 38.141 39.737 17.751 1.00 28.11 134 VAL B CA 1
ATOM 4545 C C . VAL B 1 134 ? 38.183 38.235 18.031 1.00 28.60 134 VAL B C 1
ATOM 4546 O O . VAL B 1 134 ? 38.980 37.509 17.437 1.00 29.45 134 VAL B O 1
ATOM 4550 N N . ASN B 1 135 ? 37.311 37.773 18.920 1.00 28.51 135 ASN B N 1
ATOM 4551 C CA . ASN B 1 135 ? 37.260 36.361 19.293 1.00 28.53 135 ASN B CA 1
ATOM 4552 C C . ASN B 1 135 ? 36.106 35.623 18.610 1.00 29.74 135 ASN B C 1
ATOM 4553 O O . ASN B 1 135 ? 35.696 34.549 19.051 1.00 29.90 135 ASN B O 1
ATOM 4558 N N . ARG B 1 136 ? 35.598 36.194 17.520 1.00 28.86 136 ARG B N 1
ATOM 4559 C CA . ARG B 1 136 ? 34.478 35.605 16.792 1.00 29.66 136 ARG B CA 1
ATOM 4560 C C . ARG B 1 136 ? 34.747 34.206 16.241 1.00 29.01 136 ARG B C 1
ATOM 4561 O O . ARG B 1 136 ? 35.727 33.985 15.533 1.00 29.11 136 ARG B O 1
ATOM 4569 N N . GLY B 1 137 ? 33.860 33.271 16.569 1.00 28.76 137 GLY B N 1
ATOM 4570 C CA . GLY B 1 137 ? 33.998 31.903 16.098 1.00 29.03 137 GLY B CA 1
ATOM 4571 C C . GLY B 1 137 ? 35.178 31.169 16.708 1.00 29.20 137 GLY B C 1
ATOM 4572 O O . GLY B 1 137 ? 35.610 30.136 16.192 1.00 29.66 137 GLY B O 1
ATOM 4573 N N . GLN B 1 138 ? 35.691 31.690 17.817 1.00 28.51 138 GLN B N 1
ATOM 4574 C CA . GLN B 1 138 ? 36.841 31.076 18.470 1.00 28.38 138 GLN B CA 1
ATOM 4575 C C . GLN B 1 138 ? 36.637 30.813 19.950 1.00 28.97 138 GLN B C 1
ATOM 4576 O O . GLN B 1 138 ? 35.724 31.342 20.581 1.00 28.34 138 GLN B O 1
ATOM 4582 N N . SER B 1 139 ? 37.520 29.985 20.492 1.00 28.62 139 SER B N 1
ATOM 4583 C CA . SER B 1 139 ? 37.518 29.646 21.903 1.00 28.25 139 SER B CA 1
ATOM 4584 C C . SER B 1 139 ? 38.978 29.703 22.313 1.00 27.90 139 SER B C 1
ATOM 4585 O O . SER B 1 139 ? 39.868 29.682 21.461 1.00 28.46 139 SER B O 1
ATOM 4588 N N . SER B 1 140 ? 39.238 29.799 23.606 1.00 28.03 140 SER B N 1
ATOM 4589 C CA . SER B 1 140 ? 40.618 29.813 24.055 1.00 28.74 140 SER B CA 1
ATOM 4590 C C . SER B 1 140 ? 41.112 28.382 23.865 1.00 28.56 140 SER B C 1
ATOM 4591 O O . SER B 1 140 ? 42.292 28.144 23.604 1.00 27.66 140 SER B O 1
ATOM 4594 N N . ASN B 1 141 ? 40.181 27.438 23.974 1.00 28.51 141 ASN B N 1
ATOM 4595 C CA . ASN B 1 141 ? 40.484 26.013 23.848 1.00 27.04 141 ASN B CA 1
ATOM 4596 C C . ASN B 1 141 ? 41.155 25.609 22.543 1.00 27.84 141 ASN B C 1
ATOM 4597 O O . ASN B 1 141 ? 42.069 24.779 22.548 1.00 27.64 141 ASN B O 1
ATOM 4602 N N . ASP B 1 142 ? 40.709 26.172 21.424 1.00 26.67 142 ASP B N 1
ATOM 4603 C CA . ASP B 1 142 ? 41.317 25.822 20.149 1.00 26.40 142 ASP B CA 1
ATOM 4604 C C . ASP B 1 142 ? 42.340 26.846 19.657 1.00 26.08 142 ASP B C 1
ATOM 4605 O O . ASP B 1 142 ? 43.291 26.485 18.956 1.00 25.16 142 ASP B O 1
ATOM 4610 N N . THR B 1 143 ? 42.179 28.109 20.043 1.00 24.80 143 THR B N 1
ATOM 4611 C CA . THR B 1 143 ? 43.124 29.129 19.601 1.00 24.61 143 THR B CA 1
ATOM 4612 C C . THR B 1 143 ? 44.458 29.095 20.337 1.00 24.17 143 THR B C 1
ATOM 4613 O O . THR B 1 143 ? 45.492 29.360 19.733 1.00 24.21 143 THR B O 1
ATOM 4617 N N . PHE B 1 144 ? 44.459 28.773 21.630 1.00 24.36 144 PHE B N 1
ATOM 4618 C CA . PHE B 1 144 ? 45.734 28.744 22.337 1.00 23.99 144 PHE B CA 1
ATOM 4619 C C . PHE B 1 144 ? 46.653 27.680 21.743 1.00 22.83 144 PHE B C 1
ATOM 4620 O O . PHE B 1 144 ? 47.802 27.969 21.418 1.00 23.23 144 PHE B O 1
ATOM 4628 N N . PRO B 1 145 ? 46.167 26.433 21.595 1.00 23.84 145 PRO B N 1
ATOM 4629 C CA . PRO B 1 145 ? 47.049 25.414 21.019 1.00 23.54 145 PRO B CA 1
ATOM 4630 C C . PRO B 1 145 ? 47.442 25.737 19.579 1.00 24.04 145 PRO B C 1
ATOM 4631 O O . PRO B 1 145 ? 48.516 25.349 19.119 1.00 23.46 145 PRO B O 1
ATOM 4635 N N . THR B 1 146 ? 46.576 26.452 18.866 1.00 21.88 146 THR B N 1
ATOM 4636 C CA . THR B 1 146 ? 46.891 26.821 17.494 1.00 22.63 146 THR B CA 1
ATOM 4637 C C . THR B 1 146 ? 48.046 27.810 17.539 1.00 20.62 146 THR B C 1
ATOM 4638 O O . THR B 1 146 ? 49.028 27.668 16.813 1.00 21.70 146 THR B O 1
ATOM 4642 N N . ALA B 1 147 ? 47.931 28.803 18.412 1.00 21.05 147 ALA B N 1
ATOM 4643 C CA . ALA B 1 147 ? 48.975 29.805 18.557 1.00 21.52 147 ALA B CA 1
ATOM 4644 C C . ALA B 1 147 ? 50.295 29.184 19.009 1.00 22.66 147 ALA B C 1
ATOM 4645 O O . ALA B 1 147 ? 51.359 29.554 18.512 1.00 22.75 147 ALA B O 1
ATOM 4647 N N . MET B 1 148 ? 50.236 28.242 19.947 1.00 22.17 148 MET B N 1
ATOM 4648 C CA . MET B 1 148 ? 51.471 27.637 20.436 1.00 22.38 148 MET B CA 1
ATOM 4649 C C . MET B 1 148 ? 52.144 26.734 19.414 1.00 20.54 148 MET B C 1
ATOM 4650 O O . MET B 1 148 ? 53.372 26.676 19.361 1.00 21.77 148 MET B O 1
ATOM 4655 N N . TYR B 1 149 ? 51.361 26.030 18.603 1.00 21.06 149 TYR B N 1
ATOM 4656 C CA . TYR B 1 149 ? 51.951 25.164 17.581 1.00 22.15 149 TYR B CA 1
ATOM 4657 C C . TYR B 1 149 ? 52.671 26.040 16.559 1.00 23.67 149 TYR B C 1
ATOM 4658 O O . TYR B 1 149 ? 53.776 25.727 16.114 1.00 23.77 149 TYR B O 1
ATOM 4667 N N . VAL B 1 150 ? 52.046 27.153 16.196 1.00 23.83 150 VAL B N 1
ATOM 4668 C CA . VAL B 1 150 ? 52.660 28.067 15.243 1.00 22.63 150 VAL B CA 1
ATOM 4669 C C . VAL B 1 150 ? 53.910 28.691 15.860 1.00 21.53 150 VAL B C 1
ATOM 4670 O O . VAL B 1 150 ? 54.945 28.800 15.204 1.00 23.21 150 VAL B O 1
ATOM 4674 N N . ALA B 1 151 ? 53.819 29.079 17.128 1.00 22.60 151 ALA B N 1
ATOM 4675 C CA . ALA B 1 151 ? 54.944 29.697 17.822 1.00 22.07 151 ALA B CA 1
ATOM 4676 C C . ALA B 1 151 ? 56.166 28.788 17.866 1.00 22.58 151 ALA B C 1
ATOM 4677 O O . ALA B 1 151 ? 57.289 29.221 17.594 1.00 21.54 151 ALA B O 1
ATOM 4679 N N . VAL B 1 152 ? 55.950 27.525 18.218 1.00 22.09 152 VAL B N 1
ATOM 4680 C CA . VAL B 1 152 ? 57.061 26.586 18.298 1.00 20.99 152 VAL B CA 1
ATOM 4681 C C . VAL B 1 152 ? 57.667 26.332 16.921 1.00 20.45 152 VAL B C 1
ATOM 4682 O O . VAL B 1 152 ? 58.886 26.356 16.762 1.00 21.84 152 VAL B O 1
ATOM 4686 N N . ALA B 1 153 ? 56.819 26.096 15.924 1.00 20.50 153 ALA B N 1
ATOM 4687 C CA . ALA B 1 153 ? 57.302 25.848 14.569 1.00 20.28 153 ALA B CA 1
ATOM 4688 C C . ALA B 1 153 ? 58.151 27.015 14.069 1.00 22.09 153 ALA B C 1
ATOM 4689 O O . ALA B 1 153 ? 59.213 26.817 13.485 1.00 20.77 153 ALA B O 1
ATOM 4691 N N . LEU B 1 154 ? 57.684 28.239 14.293 1.00 23.45 154 LEU B N 1
ATOM 4692 C CA . LEU B 1 154 ? 58.442 29.405 13.854 1.00 23.66 154 LEU B CA 1
ATOM 4693 C C . LEU B 1 154 ? 59.743 29.559 14.637 1.00 24.35 154 LEU B C 1
ATOM 4694 O O . LEU B 1 154 ? 60.772 29.927 14.071 1.00 24.71 154 LEU B O 1
ATOM 4699 N N . ALA B 1 155 ? 59.700 29.274 15.937 1.00 22.73 155 ALA B N 1
ATOM 4700 C CA . ALA B 1 155 ? 60.891 29.390 16.772 1.00 20.54 155 ALA B CA 1
ATOM 4701 C C . ALA B 1 155 ? 61.970 28.412 16.314 1.00 20.11 155 ALA B C 1
ATOM 4702 O O . ALA B 1 155 ? 63.162 28.696 16.419 1.00 21.00 155 ALA B O 1
ATOM 4704 N N . LEU B 1 156 ? 61.551 27.254 15.819 1.00 20.03 156 LEU B N 1
ATOM 4705 C CA . LEU B 1 156 ? 62.508 26.266 15.336 1.00 21.11 156 LEU B CA 1
ATOM 4706 C C . LEU B 1 156 ? 63.269 26.844 14.139 1.00 22.88 156 LEU B C 1
ATOM 4707 O O . LEU B 1 156 ? 64.497 26.822 14.099 1.00 22.54 156 LEU B O 1
ATOM 4712 N N . HIS B 1 157 ? 62.527 27.381 13.175 1.00 23.57 157 HIS B N 1
ATOM 4713 C CA . HIS B 1 157 ? 63.130 27.959 11.976 1.00 24.72 157 HIS B CA 1
ATOM 4714 C C . HIS B 1 157 ? 63.918 29.228 12.257 1.00 25.97 157 HIS B C 1
ATOM 4715 O O . HIS B 1 157 ? 65.001 29.432 11.710 1.00 26.19 157 HIS B O 1
ATOM 4722 N N . GLN B 1 158 ? 63.373 30.076 13.119 1.00 26.63 158 GLN B N 1
ATOM 4723 C CA . GLN B 1 158 ? 64.006 31.345 13.438 1.00 28.25 158 GLN B CA 1
ATOM 4724 C C . GLN B 1 158 ? 65.250 31.263 14.308 1.00 27.45 158 GLN B C 1
ATOM 4725 O O . GLN B 1 158 ? 66.192 32.030 14.107 1.00 27.18 158 GLN B O 1
ATOM 4731 N N . ARG B 1 159 ? 65.275 30.337 15.262 1.00 25.69 159 ARG B N 1
ATOM 4732 C CA . ARG B 1 159 ? 66.419 30.257 16.156 1.00 24.60 159 ARG B CA 1
ATOM 4733 C C . ARG B 1 159 ? 67.196 28.948 16.244 1.00 23.74 159 ARG B C 1
ATOM 4734 O O . ARG B 1 159 ? 68.420 28.951 16.139 1.00 23.26 159 ARG B O 1
ATOM 4742 N N . LEU B 1 160 ? 66.505 27.832 16.449 1.00 22.24 160 LEU B N 1
ATOM 4743 C CA . LEU B 1 160 ? 67.213 26.562 16.585 1.00 21.83 160 LEU B CA 1
ATOM 4744 C C . LEU B 1 160 ? 67.934 26.066 15.336 1.00 21.06 160 LEU B C 1
ATOM 4745 O O . LEU B 1 160 ? 69.114 25.733 15.396 1.00 22.03 160 LEU B O 1
ATOM 4750 N N . TYR B 1 161 ? 67.233 26.011 14.208 1.00 21.65 161 TYR B N 1
ATOM 4751 C CA . TYR B 1 161 ? 67.842 25.515 12.980 1.00 22.70 161 TYR B CA 1
ATOM 4752 C C . TYR B 1 161 ? 69.072 26.313 12.553 1.00 23.69 161 TYR B C 1
ATOM 4753 O O . TYR B 1 161 ? 70.118 25.734 12.252 1.00 23.04 161 TYR B O 1
ATOM 4762 N N . PRO B 1 162 ? 68.972 27.653 12.525 1.00 24.35 162 PRO B N 1
ATOM 4763 C CA . PRO B 1 162 ? 70.137 28.448 12.123 1.00 23.49 162 PRO B CA 1
ATOM 4764 C C . PRO B 1 162 ? 71.351 28.172 13.011 1.00 23.09 162 PRO B C 1
ATOM 4765 O O . PRO B 1 162 ? 72.479 28.078 12.527 1.00 23.23 162 PRO B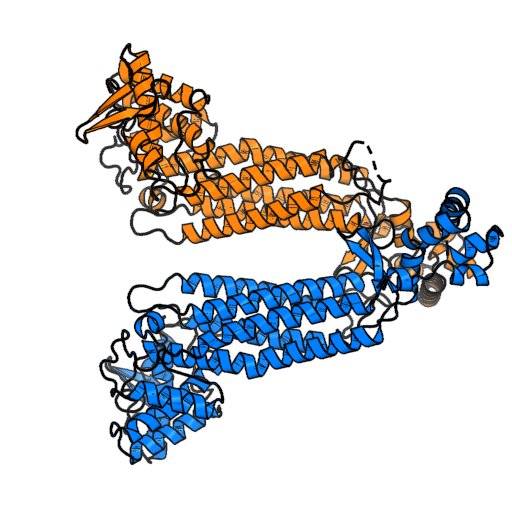 O 1
ATOM 4769 N N . ALA B 1 163 ? 71.113 28.037 14.313 1.00 22.04 163 ALA B N 1
ATOM 4770 C CA . ALA B 1 163 ? 72.193 27.785 15.258 1.00 21.73 163 ALA B CA 1
ATOM 4771 C C . ALA B 1 163 ? 72.837 26.416 15.055 1.00 21.40 163 ALA B C 1
ATOM 4772 O O . ALA B 1 163 ? 74.060 26.307 14.991 1.00 20.75 163 ALA B O 1
ATOM 4774 N N . VAL B 1 164 ? 72.021 25.372 14.952 1.00 20.48 164 VAL B N 1
ATOM 4775 C CA . VAL B 1 164 ? 72.559 24.029 14.765 1.00 21.04 164 VAL B CA 1
ATOM 4776 C C . VAL B 1 164 ? 73.193 23.866 13.388 1.00 21.47 164 VAL B C 1
ATOM 4777 O O . VAL B 1 164 ? 74.264 23.272 13.258 1.00 21.16 164 VAL B O 1
ATOM 4781 N N . GLU B 1 165 ? 72.538 24.398 12.362 1.00 21.37 165 GLU B N 1
ATOM 4782 C CA . GLU B 1 165 ? 73.076 24.315 11.012 1.00 23.14 165 GLU B CA 1
ATOM 4783 C C . GLU B 1 165 ? 74.433 25.020 10.973 1.00 22.24 165 GLU B C 1
ATOM 4784 O O . GLU B 1 165 ? 75.349 24.585 10.276 1.00 22.14 165 GLU B O 1
ATOM 4790 N N . GLY B 1 166 ? 74.561 26.093 11.746 1.00 22.70 166 GLY B N 1
ATOM 4791 C CA . GLY B 1 166 ? 75.815 26.825 11.797 1.00 23.17 166 GLY B CA 1
ATOM 4792 C C . GLY B 1 166 ? 76.934 25.993 12.402 1.00 23.65 166 GLY B C 1
ATOM 4793 O O . GLY B 1 166 ? 78.050 25.960 11.881 1.00 21.37 166 GLY B O 1
ATOM 4794 N N . LEU B 1 167 ? 76.638 25.307 13.502 1.00 21.81 167 LEU B N 1
ATOM 4795 C CA . LEU B 1 167 ? 77.641 24.478 14.164 1.00 21.75 167 LEU B CA 1
ATOM 4796 C C . LEU B 1 167 ? 78.019 23.296 13.273 1.00 21.63 167 LEU B C 1
ATOM 4797 O O . LEU B 1 167 ? 79.174 22.871 13.253 1.00 21.94 167 LEU B O 1
ATOM 4802 N N . ILE B 1 168 ? 77.044 22.769 12.539 1.00 20.92 168 ILE B N 1
ATOM 4803 C CA . ILE B 1 168 ? 77.307 21.660 11.633 1.00 21.74 168 ILE B CA 1
ATOM 4804 C C . ILE B 1 168 ? 78.315 22.115 10.572 1.00 22.45 168 ILE B C 1
ATOM 4805 O O . ILE B 1 168 ? 79.256 21.389 10.252 1.00 21.50 168 ILE B O 1
ATOM 4810 N N . ARG B 1 169 ? 78.119 23.319 10.037 1.00 23.32 169 ARG B N 1
ATOM 4811 C CA . ARG B 1 169 ? 79.032 23.849 9.025 1.00 24.46 169 ARG B CA 1
ATOM 4812 C C . ARG B 1 169 ? 80.434 24.000 9.602 1.00 23.98 169 ARG B C 1
ATOM 4813 O O . ARG B 1 169 ? 81.426 23.677 8.943 1.00 24.28 169 ARG B O 1
ATOM 4821 N N . THR B 1 170 ? 80.512 24.495 10.832 1.00 23.17 170 THR B N 1
ATOM 4822 C CA . THR B 1 170 ? 81.794 24.676 11.506 1.00 23.39 170 THR B CA 1
ATOM 4823 C C . THR B 1 170 ? 82.517 23.341 11.668 1.00 23.53 170 THR B C 1
ATOM 4824 O O . THR B 1 170 ? 83.682 23.205 11.291 1.00 22.92 170 THR B O 1
ATOM 4828 N N . PHE B 1 171 ? 81.828 22.354 12.234 1.00 22.25 171 PHE B N 1
ATOM 4829 C CA . PHE B 1 171 ? 82.437 21.046 12.432 1.00 22.62 171 PHE B CA 1
ATOM 4830 C C . PHE B 1 171 ? 82.829 20.412 11.101 1.00 23.29 171 PHE B C 1
ATOM 4831 O O . PHE B 1 171 ? 83.872 19.766 11.000 1.00 24.02 171 PHE B O 1
ATOM 4839 N N . THR B 1 172 ? 81.997 20.598 10.081 1.00 23.55 172 THR B N 1
ATOM 4840 C CA . THR B 1 172 ? 82.296 20.040 8.768 1.00 25.39 172 THR B CA 1
ATOM 4841 C C . THR B 1 172 ? 83.581 20.664 8.216 1.00 26.38 172 THR B C 1
ATOM 4842 O O . THR B 1 172 ? 84.429 19.966 7.656 1.00 26.55 172 THR B O 1
ATOM 4846 N N . ALA B 1 173 ? 83.725 21.975 8.385 1.00 26.33 173 ALA B N 1
ATOM 4847 C CA . ALA B 1 173 ? 84.911 22.679 7.904 1.00 26.81 173 ALA B CA 1
ATOM 4848 C C . ALA B 1 173 ? 86.159 22.191 8.638 1.00 27.88 173 ALA B C 1
ATOM 4849 O O . ALA B 1 173 ? 87.204 21.971 8.022 1.00 27.38 173 ALA B O 1
ATOM 4851 N N . LYS B 1 174 ? 86.044 22.020 9.953 1.00 25.93 174 LYS B N 1
ATOM 4852 C CA . LYS B 1 174 ? 87.163 21.548 10.761 1.00 26.82 174 LYS B CA 1
ATOM 4853 C C . LYS B 1 174 ? 87.526 20.111 10.397 1.00 26.27 174 LYS B C 1
ATOM 4854 O O . LYS B 1 174 ? 88.702 19.753 10.354 1.00 27.67 174 LYS B O 1
ATOM 4860 N N . ALA B 1 175 ? 86.510 19.295 10.133 1.00 26.69 175 ALA B N 1
ATOM 4861 C CA . ALA B 1 175 ? 86.717 17.895 9.780 1.00 28.48 175 ALA B CA 1
ATOM 4862 C C . ALA B 1 175 ? 87.508 17.757 8.483 1.00 29.95 175 ALA B C 1
ATOM 4863 O O . ALA B 1 175 ? 88.389 16.903 8.372 1.00 30.85 175 ALA B O 1
ATOM 4865 N N . GLN B 1 176 ? 87.189 18.595 7.504 1.00 30.34 176 GLN B N 1
ATOM 4866 C CA . GLN B 1 176 ? 87.877 18.551 6.221 1.00 32.11 176 GLN B CA 1
ATOM 4867 C C . GLN B 1 176 ? 89.317 19.030 6.383 1.00 31.60 176 GLN B C 1
ATOM 4868 O O . GLN B 1 176 ? 90.247 18.441 5.829 1.00 32.20 176 GLN B O 1
ATOM 4874 N N . ALA B 1 177 ? 89.496 20.087 7.165 1.00 30.71 177 ALA B N 1
ATOM 4875 C CA . ALA B 1 177 ? 90.814 20.664 7.402 1.00 30.85 177 ALA B CA 1
ATOM 4876 C C . ALA B 1 177 ? 91.769 19.767 8.189 1.00 31.05 177 ALA B C 1
ATOM 4877 O O . ALA B 1 177 ? 92.983 19.817 7.981 1.00 28.98 177 ALA B O 1
ATOM 4879 N N . PHE B 1 178 ? 91.233 18.949 9.089 1.00 28.27 178 PHE B N 1
ATOM 4880 C CA . PHE B 1 178 ? 92.080 18.080 9.902 1.00 29.24 178 PHE B CA 1
ATOM 4881 C C . PHE B 1 178 ? 92.020 16.606 9.506 1.00 27.55 178 PHE B C 1
ATOM 4882 O O . PHE B 1 178 ? 92.451 15.742 10.267 1.00 26.02 178 PHE B O 1
ATOM 4890 N N . ASP B 1 179 ? 91.505 16.309 8.320 1.00 28.58 179 ASP B N 1
ATOM 4891 C CA . ASP B 1 179 ? 91.385 14.917 7.905 1.00 29.55 179 ASP B CA 1
ATOM 4892 C C . ASP B 1 179 ? 92.702 14.211 7.581 1.00 29.38 179 ASP B C 1
ATOM 4893 O O . ASP B 1 179 ? 92.713 13.005 7.344 1.00 29.59 179 ASP B O 1
ATOM 4898 N N . GLN B 1 180 ? 93.809 14.948 7.581 1.00 29.57 180 GLN B N 1
ATOM 4899 C CA . GLN B 1 180 ? 95.107 14.342 7.289 1.00 30.21 180 GLN B CA 1
ATOM 4900 C C . GLN B 1 180 ? 95.907 14.091 8.563 1.00 28.95 180 GLN B C 1
ATOM 4901 O O . GLN B 1 180 ? 97.014 13.559 8.517 1.00 29.73 180 GLN B O 1
ATOM 4907 N N . ILE B 1 181 ? 95.342 14.473 9.702 1.00 27.26 181 ILE B N 1
ATOM 4908 C CA . ILE B 1 181 ? 96.015 14.299 10.981 1.00 26.29 181 ILE B CA 1
ATOM 4909 C C . ILE B 1 181 ? 95.612 12.983 11.637 1.00 26.02 181 ILE B C 1
ATOM 4910 O O . ILE B 1 181 ? 94.501 12.855 12.150 1.00 25.50 181 ILE B O 1
ATOM 4915 N N . VAL B 1 182 ? 96.513 12.004 11.615 1.00 24.59 182 VAL B N 1
ATOM 4916 C CA . VAL B 1 182 ? 96.232 10.702 12.213 1.00 23.71 182 VAL B CA 1
ATOM 4917 C C . VAL B 1 182 ? 96.428 10.766 13.725 1.00 23.13 182 VAL B C 1
ATOM 4918 O O . VAL B 1 182 ? 97.355 11.418 14.215 1.00 21.83 182 VAL B O 1
ATOM 4922 N N . LYS B 1 183 ? 95.552 10.086 14.460 1.00 22.32 183 LYS B N 1
ATOM 4923 C CA . LYS B 1 183 ? 95.615 10.086 15.915 1.00 21.26 183 LYS B CA 1
ATOM 4924 C C . LYS B 1 183 ? 95.079 8.792 16.514 1.00 21.93 183 LYS B C 1
ATOM 4925 O O . LYS B 1 183 ? 94.570 7.917 15.812 1.00 21.42 183 LYS B O 1
ATOM 4931 N N . VAL B 1 184 ? 95.196 8.688 17.830 1.00 21.20 184 VAL B N 1
ATOM 4932 C CA . VAL B 1 184 ? 94.712 7.524 18.548 1.00 21.67 184 VAL B CA 1
ATOM 4933 C C . VAL B 1 184 ? 93.188 7.553 18.630 1.00 21.83 184 VAL B C 1
ATOM 4934 O O . VAL B 1 184 ? 92.596 8.600 18.886 1.00 22.17 184 VAL B O 1
ATOM 4938 N N . GLY B 1 185 ? 92.570 6.401 18.386 1.00 21.05 185 GLY B N 1
ATOM 4939 C CA . GLY B 1 185 ? 91.127 6.269 18.485 1.00 20.80 185 GLY B CA 1
ATOM 4940 C C . GLY B 1 185 ? 90.901 5.587 19.826 1.00 20.40 185 GLY B C 1
ATOM 4941 O O . GLY B 1 185 ? 91.775 4.848 20.287 1.00 20.63 185 GLY B O 1
ATOM 4942 N N . ARG B 1 186 ? 89.752 5.812 20.455 1.00 18.76 186 ARG B N 1
ATOM 4943 C CA . ARG B 1 186 ? 89.495 5.223 21.766 1.00 18.32 186 ARG B CA 1
ATOM 4944 C C . ARG B 1 186 ? 88.123 4.578 21.929 1.00 18.17 186 ARG B C 1
ATOM 4945 O O . ARG B 1 186 ? 87.108 5.152 21.537 1.00 19.19 186 ARG B O 1
ATOM 4953 N N . THR B 1 187 ? 88.103 3.387 22.519 1.00 18.58 187 THR B N 1
ATOM 4954 C CA . THR B 1 187 ? 86.854 2.673 22.789 1.00 17.88 187 THR B CA 1
ATOM 4955 C C . THR B 1 187 ? 86.910 2.231 24.249 1.00 17.65 187 THR B C 1
ATOM 4956 O O . THR B 1 187 ? 87.937 1.728 24.702 1.00 18.84 187 THR B O 1
ATOM 4960 N N . HIS B 1 188 ? 85.815 2.421 24.987 1.00 17.91 188 HIS B N 1
ATOM 4961 C CA . HIS B 1 188 ? 85.781 2.057 26.408 1.00 17.76 188 HIS B CA 1
ATOM 4962 C C . HIS B 1 188 ? 86.749 2.982 27.149 1.00 18.55 188 HIS B C 1
ATOM 4963 O O . HIS B 1 188 ? 87.117 2.710 28.296 1.00 18.70 188 HIS B O 1
ATOM 4970 N N . LEU B 1 189 ? 87.151 4.059 26.472 1.00 18.45 189 LEU B N 1
ATOM 4971 C CA . LEU B 1 189 ? 88.109 5.058 26.966 1.00 19.16 189 LEU B CA 1
ATOM 4972 C C . LEU B 1 189 ? 89.544 4.547 26.833 1.00 20.80 189 LEU B C 1
ATOM 4973 O O . LEU B 1 189 ? 90.490 5.202 27.275 1.00 19.83 189 LEU B O 1
ATOM 4978 N N . MET B 1 190 ? 89.700 3.382 26.211 1.00 18.57 190 MET B N 1
ATOM 4979 C CA . MET B 1 190 ? 91.017 2.773 26.048 1.00 19.00 190 MET B CA 1
ATOM 4980 C C . MET B 1 190 ? 91.561 2.904 24.630 1.00 20.57 190 MET B C 1
ATOM 4981 O O . MET B 1 190 ? 90.797 3.005 23.668 1.00 18.46 190 MET B O 1
ATOM 4986 N N . ASP B 1 191 ? 92.887 2.887 24.511 1.00 21.47 191 ASP B N 1
ATOM 4987 C CA . ASP B 1 191 ? 93.546 2.987 23.211 1.00 22.06 191 ASP B CA 1
ATOM 4988 C C . ASP B 1 191 ? 93.039 1.868 22.301 1.00 21.33 191 ASP B C 1
ATOM 4989 O O . ASP B 1 191 ? 93.120 0.689 22.650 1.00 21.07 191 ASP B O 1
ATOM 4994 N N . ALA B 1 192 ? 92.523 2.237 21.133 1.00 22.61 192 ALA B N 1
ATOM 4995 C CA . ALA B 1 192 ? 91.987 1.252 20.198 1.00 20.56 192 ALA B CA 1
ATOM 4996 C C . ALA B 1 192 ? 92.841 1.160 18.941 1.00 22.92 192 ALA B C 1
ATOM 4997 O O . ALA B 1 192 ? 93.863 0.471 18.924 1.00 23.23 192 ALA B O 1
ATOM 4999 N N . VAL B 1 193 ? 92.407 1.841 17.887 1.00 21.96 193 VAL B N 1
ATOM 5000 C CA . VAL B 1 193 ? 93.135 1.856 16.625 1.00 22.69 193 VAL B CA 1
ATOM 5001 C C . VAL B 1 193 ? 93.156 3.282 16.086 1.00 22.09 193 VAL B C 1
ATOM 5002 O O . VAL B 1 193 ? 92.424 4.147 16.562 1.00 22.37 193 VAL B O 1
ATOM 5006 N N . PRO B 1 194 ? 94.001 3.549 15.083 1.00 21.46 194 PRO B N 1
ATOM 5007 C CA . PRO B 1 194 ? 94.079 4.900 14.526 1.00 21.43 194 PRO B CA 1
ATOM 5008 C C . PRO B 1 194 ? 92.850 5.416 13.781 1.00 20.49 194 PRO B C 1
ATOM 5009 O O . PRO B 1 194 ? 92.091 4.652 13.186 1.00 21.65 194 PRO B O 1
ATOM 5013 N N . ILE B 1 195 ? 92.683 6.733 13.839 1.00 21.30 195 ILE B N 1
ATOM 5014 C CA . ILE B 1 195 ? 91.620 7.457 13.152 1.00 20.54 195 ILE B CA 1
ATOM 5015 C C . ILE B 1 195 ? 92.261 8.805 12.840 1.00 21.95 195 ILE B C 1
ATOM 5016 O O . ILE B 1 195 ? 93.420 9.031 13.188 1.00 23.96 195 ILE B O 1
ATOM 5021 N N . THR B 1 196 ? 91.532 9.695 12.176 1.00 22.08 196 THR B N 1
ATOM 5022 C CA . THR B 1 196 ? 92.072 11.023 11.910 1.00 22.64 196 THR B CA 1
ATOM 5023 C C . THR B 1 196 ? 91.246 11.994 12.739 1.00 23.15 196 THR B C 1
ATOM 5024 O O . THR B 1 196 ? 90.102 11.698 13.095 1.00 22.12 196 THR B O 1
ATOM 5028 N N . LEU B 1 197 ? 91.823 13.146 13.062 1.00 21.85 197 LEU B N 1
ATOM 5029 C CA . LEU B 1 197 ? 91.096 14.139 13.841 1.00 21.80 197 LEU B CA 1
ATOM 5030 C C . LEU B 1 197 ? 89.863 14.571 13.047 1.00 21.78 197 LEU B C 1
ATOM 5031 O O . LEU B 1 197 ? 88.829 14.908 13.621 1.00 21.93 197 LEU B O 1
ATOM 5036 N N . GLY B 1 198 ? 89.978 14.549 11.721 1.00 21.66 198 GLY B N 1
ATOM 5037 C CA . GLY B 1 198 ? 88.856 14.922 10.873 1.00 20.84 198 GLY B CA 1
ATOM 5038 C C . GLY B 1 198 ? 87.700 13.939 10.984 1.00 21.26 198 GLY B C 1
ATOM 5039 O O . GLY B 1 198 ? 86.530 14.331 10.948 1.00 20.16 198 GLY B O 1
ATOM 5040 N N . GLN B 1 199 ? 88.017 12.654 11.103 1.00 21.21 199 GLN B N 1
ATOM 5041 C CA . GLN B 1 199 ? 86.978 11.636 11.238 1.00 20.65 199 GLN B CA 1
ATOM 5042 C C . GLN B 1 199 ? 86.271 11.828 12.578 1.00 20.27 199 GLN B C 1
ATOM 5043 O O . GLN B 1 199 ? 85.049 11.706 12.679 1.00 19.68 199 GLN B O 1
ATOM 5049 N N . GLU B 1 200 ? 87.053 12.129 13.607 1.00 19.73 200 GLU B N 1
ATOM 5050 C CA . GLU B 1 200 ? 86.510 12.326 14.944 1.00 20.88 200 GLU B CA 1
ATOM 5051 C C . GLU B 1 200 ? 85.559 13.522 14.985 1.00 21.43 200 GLU B C 1
ATOM 5052 O O . GLU B 1 200 ? 84.438 13.419 15.485 1.00 21.07 200 GLU B O 1
ATOM 5058 N N . ILE B 1 201 ? 85.994 14.653 14.442 1.00 19.68 201 ILE B N 1
ATOM 5059 C CA . ILE B 1 201 ? 85.162 15.848 14.433 1.00 19.00 201 ILE B CA 1
ATOM 5060 C C . ILE B 1 201 ? 83.972 15.675 13.496 1.00 19.77 201 ILE B C 1
ATOM 5061 O O . ILE B 1 201 ? 82.882 16.197 13.752 1.00 18.82 201 ILE B O 1
ATOM 5066 N N . GLY B 1 202 ? 84.179 14.924 12.417 1.00 19.43 202 GLY B N 1
ATOM 5067 C CA . GLY B 1 202 ? 83.107 14.681 11.472 1.00 19.54 202 GLY B CA 1
ATOM 5068 C C . GLY B 1 202 ? 81.964 13.899 12.099 1.00 19.71 202 GLY B C 1
ATOM 5069 O O . GLY B 1 202 ? 80.806 14.066 11.711 1.00 18.59 202 GLY B O 1
ATOM 5070 N N . SER B 1 203 ? 82.277 13.044 13.069 1.00 18.98 203 SER B N 1
ATOM 5071 C CA . SER B 1 203 ? 81.233 12.255 13.722 1.00 18.83 203 SER B CA 1
ATOM 5072 C C . SER B 1 203 ? 80.290 13.182 14.489 1.00 17.86 203 SER B C 1
ATOM 5073 O O . SER B 1 203 ? 79.086 12.932 14.559 1.00 16.70 203 SER B O 1
ATOM 5076 N N . TRP B 1 204 ? 80.838 14.255 15.054 1.00 17.80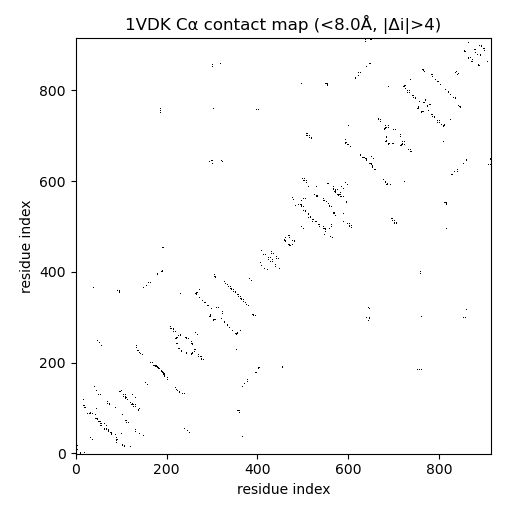 204 TRP B N 1
ATOM 5077 C CA . TRP B 1 204 ? 80.019 15.220 15.786 1.00 18.29 204 TRP B CA 1
ATOM 5078 C C . TRP B 1 204 ? 79.039 15.870 14.815 1.00 18.43 204 TRP B C 1
ATOM 5079 O O . TRP B 1 204 ? 77.852 15.998 15.109 1.00 16.83 204 TRP B O 1
ATOM 5090 N N . ALA B 1 205 ? 79.543 16.297 13.658 1.00 17.52 205 ALA B N 1
ATOM 5091 C CA . ALA B 1 205 ? 78.686 16.921 12.659 1.00 17.33 205 ALA B CA 1
ATOM 5092 C C . ALA B 1 205 ? 77.575 15.956 12.251 1.00 17.81 205 ALA B C 1
ATOM 5093 O O . ALA B 1 205 ? 76.427 16.361 12.077 1.00 18.80 205 ALA B O 1
ATOM 5095 N N . ALA B 1 206 ? 77.921 14.677 12.103 1.00 17.16 206 ALA B N 1
ATOM 5096 C CA . ALA B 1 206 ? 76.944 13.666 11.712 1.00 16.59 206 ALA B CA 1
ATOM 5097 C C . ALA B 1 206 ? 75.831 13.517 12.748 1.00 15.60 206 ALA B C 1
ATOM 5098 O O . ALA B 1 206 ? 74.660 13.417 12.391 1.00 16.32 206 ALA B O 1
ATOM 5100 N N . GLN B 1 207 ? 76.190 13.491 14.027 1.00 16.60 207 GLN B N 1
ATOM 5101 C CA . GLN B 1 207 ? 75.177 13.366 15.075 1.00 16.19 207 GLN B CA 1
ATOM 5102 C C . GLN B 1 207 ? 74.204 14.536 15.012 1.00 17.17 207 GLN B C 1
ATOM 5103 O O . GLN B 1 207 ? 73.000 14.357 15.170 1.00 16.64 207 GLN B O 1
ATOM 5109 N N . LEU B 1 208 ? 74.730 15.737 14.788 1.00 16.51 208 LEU B N 1
ATOM 5110 C CA . LEU B 1 208 ? 73.880 16.921 14.713 1.00 16.83 208 LEU B CA 1
ATOM 5111 C C . LEU B 1 208 ? 72.967 16.868 13.492 1.00 16.80 208 LEU B C 1
ATOM 5112 O O . LEU B 1 208 ? 71.811 17.281 13.558 1.00 18.82 208 LEU B O 1
ATOM 5117 N N . LYS B 1 209 ? 73.480 16.361 12.375 1.00 18.41 209 LYS B N 1
ATOM 5118 C CA . LYS B 1 209 ? 72.664 16.249 11.173 1.00 18.17 209 LYS B CA 1
ATOM 5119 C C . LYS B 1 209 ? 71.538 15.247 11.412 1.00 18.11 209 LYS B C 1
ATOM 5120 O O . LYS B 1 209 ? 70.387 15.484 11.049 1.00 17.74 209 LYS B O 1
ATOM 5126 N N . THR B 1 210 ? 71.884 14.122 12.024 1.00 15.96 210 THR B N 1
ATOM 5127 C CA . THR B 1 210 ? 70.907 13.079 12.311 1.00 16.77 210 THR B CA 1
ATOM 5128 C C . THR B 1 210 ? 69.817 13.548 13.280 1.00 15.82 210 THR B C 1
ATOM 5129 O O . THR B 1 210 ? 68.629 13.372 13.016 1.00 16.20 210 THR B O 1
ATOM 5133 N N . THR B 1 211 ? 70.214 14.150 14.395 1.00 16.82 211 THR B N 1
ATOM 5134 C CA . THR B 1 211 ? 69.224 14.601 15.361 1.00 16.38 211 THR B CA 1
ATOM 5135 C C . THR B 1 211 ? 68.432 15.797 14.844 1.00 18.45 211 THR B C 1
ATOM 5136 O O . THR B 1 211 ? 67.231 15.896 15.092 1.00 17.98 211 THR B O 1
ATOM 5140 N N . LEU B 1 212 ? 69.085 16.686 14.100 1.00 18.82 212 LEU B N 1
ATOM 5141 C CA . LEU B 1 212 ? 68.380 17.844 13.552 1.00 20.97 212 LEU B CA 1
ATOM 5142 C C . LEU B 1 212 ? 67.312 17.382 12.561 1.00 20.34 212 LEU B C 1
ATOM 5143 O O . LEU B 1 212 ? 66.208 17.928 12.525 1.00 19.86 212 LEU B O 1
ATOM 5148 N N . ALA B 1 213 ? 67.640 16.370 11.762 1.00 19.65 213 ALA B N 1
ATOM 5149 C CA . ALA B 1 213 ? 66.698 15.842 10.779 1.00 20.48 213 ALA B CA 1
ATOM 5150 C C . ALA B 1 213 ? 65.445 15.306 11.463 1.00 20.38 213 ALA B C 1
ATOM 5151 O O . ALA B 1 213 ? 64.339 15.459 10.946 1.00 17.60 213 ALA B O 1
ATOM 5153 N N . ALA B 1 214 ? 65.619 14.674 12.623 1.00 18.09 214 ALA B N 1
ATOM 5154 C CA . ALA B 1 214 ? 64.483 14.129 13.361 1.00 17.82 214 ALA B CA 1
ATOM 5155 C C . ALA B 1 214 ? 63.585 15.249 13.883 1.00 18.01 214 ALA B C 1
ATOM 5156 O O . ALA B 1 214 ? 62.357 15.122 13.878 1.00 18.57 214 ALA B O 1
ATOM 5158 N N . VAL B 1 215 ? 64.196 16.339 14.343 1.00 17.26 215 VAL B N 1
ATOM 5159 C CA . VAL B 1 215 ? 63.422 17.475 14.839 1.00 18.33 215 VAL B CA 1
ATOM 5160 C C . VAL B 1 215 ? 62.587 18.030 13.688 1.00 18.87 215 VAL B C 1
ATOM 5161 O O . VAL B 1 215 ? 61.405 18.332 13.852 1.00 18.90 215 VAL B O 1
ATOM 5165 N N . LYS B 1 216 ? 63.207 18.163 12.520 1.00 19.67 216 LYS B N 1
ATOM 5166 C CA . LYS B 1 216 ? 62.506 18.693 11.353 1.00 20.06 216 LYS B CA 1
ATOM 5167 C C . LYS B 1 216 ? 61.367 17.791 10.899 1.00 21.34 216 LYS B C 1
ATOM 5168 O O . LYS B 1 216 ? 60.368 18.266 10.349 1.00 21.96 216 LYS B O 1
ATOM 5174 N N . GLU B 1 217 ? 61.504 16.489 11.125 1.00 19.89 217 GLU B N 1
ATOM 5175 C CA . GLU B 1 217 ? 60.443 15.569 10.750 1.00 20.32 217 GLU B CA 1
ATOM 5176 C C . GLU B 1 217 ? 59.296 15.690 11.756 1.00 19.82 217 GLU B C 1
ATOM 5177 O O . GLU B 1 217 ? 58.129 15.764 11.372 1.00 20.65 217 GLU B O 1
ATOM 5183 N N . MET B 1 218 ? 59.623 15.719 13.045 1.00 18.67 218 MET B N 1
ATOM 5184 C CA . MET B 1 218 ? 58.588 15.839 14.067 1.00 18.89 218 MET B CA 1
ATOM 5185 C C . MET B 1 218 ? 57.863 17.176 13.941 1.00 18.25 218 MET B C 1
ATOM 5186 O O . MET B 1 218 ? 56.685 17.285 14.268 1.00 18.57 218 MET B O 1
ATOM 5191 N N . GLU B 1 219 ? 58.583 18.191 13.472 1.00 19.49 219 GLU B N 1
ATOM 5192 C CA . GLU B 1 219 ? 58.012 19.523 13.284 1.00 21.13 219 GLU B CA 1
ATOM 5193 C C . GLU B 1 219 ? 56.731 19.469 12.452 1.00 21.23 219 GLU B C 1
ATOM 5194 O O . GLU B 1 219 ? 55.793 20.229 12.692 1.00 20.96 219 GLU B O 1
ATOM 5200 N N . LYS B 1 220 ? 56.700 18.572 11.472 1.00 21.33 220 LYS B N 1
ATOM 5201 C CA . LYS B 1 220 ? 55.545 18.439 10.589 1.00 22.44 220 LYS B CA 1
ATOM 5202 C C . LYS B 1 220 ? 54.249 18.155 11.341 1.00 23.48 220 LYS B C 1
ATOM 5203 O O . LYS B 1 220 ? 53.159 18.464 10.855 1.00 23.95 220 LYS B O 1
ATOM 5209 N N . GLY B 1 221 ? 54.360 17.567 12.528 1.00 22.10 221 GLY B N 1
ATOM 5210 C CA . GLY B 1 221 ? 53.166 17.281 13.300 1.00 20.55 221 GLY B CA 1
ATOM 5211 C C . GLY B 1 221 ? 52.494 18.562 13.764 1.00 20.92 221 GLY B C 1
ATOM 5212 O O . GLY B 1 221 ? 51.282 18.594 13.977 1.00 22.19 221 GLY B O 1
ATOM 5213 N N . LEU B 1 222 ? 53.283 19.622 13.911 1.00 20.25 222 LEU B N 1
ATOM 5214 C CA . LEU B 1 222 ? 52.769 20.914 14.364 1.00 21.12 222 LEU B CA 1
ATOM 5215 C C . LEU B 1 222 ? 51.939 21.639 13.307 1.00 22.38 222 LEU B C 1
ATOM 5216 O O . LEU B 1 222 ? 51.289 22.643 13.608 1.00 22.31 222 LEU B O 1
ATOM 5221 N N . TYR B 1 223 ? 51.966 21.135 12.078 1.00 23.75 223 TYR B N 1
ATOM 5222 C CA . TYR B 1 223 ? 51.208 21.745 10.986 1.00 25.22 223 TYR B CA 1
ATOM 5223 C C . TYR B 1 223 ? 49.715 21.477 11.141 1.00 27.17 223 TYR B C 1
ATOM 5224 O O . TYR B 1 223 ? 48.887 22.144 10.515 1.00 28.19 223 TYR B O 1
ATOM 5233 N N . ASN B 1 224 ? 49.379 20.490 11.966 1.00 25.22 224 ASN B N 1
ATOM 5234 C CA . ASN B 1 224 ? 47.987 20.129 12.209 1.00 26.00 224 ASN B CA 1
ATOM 5235 C C . ASN B 1 224 ? 47.457 20.962 13.374 1.00 26.60 224 ASN B C 1
ATOM 5236 O O . ASN B 1 224 ? 47.783 20.706 14.535 1.00 26.75 224 ASN B O 1
ATOM 5241 N N . LEU B 1 225 ? 46.633 21.958 13.050 1.00 25.84 225 LEU B N 1
ATOM 5242 C CA . LEU B 1 225 ? 46.086 22.879 14.045 1.00 25.10 225 LEU B CA 1
ATOM 5243 C C . LEU B 1 225 ? 44.689 22.557 14.565 1.00 24.04 225 LEU B C 1
ATOM 5244 O O . LEU B 1 225 ? 43.870 21.958 13.873 1.00 24.28 225 LEU B O 1
ATOM 5249 N N . ALA B 1 226 ? 44.427 22.985 15.796 1.00 23.15 226 ALA B N 1
ATOM 5250 C CA . ALA B 1 226 ? 43.143 22.757 16.447 1.00 24.60 226 ALA B CA 1
ATOM 5251 C C . ALA B 1 226 ? 42.091 23.785 16.019 1.00 26.27 226 ALA B C 1
ATOM 5252 O O . ALA B 1 226 ? 40.895 23.585 16.239 1.00 26.35 226 ALA B O 1
ATOM 5254 N N . ILE B 1 227 ? 42.545 24.873 15.405 1.00 26.37 227 ILE B N 1
ATOM 5255 C CA . ILE B 1 227 ? 41.658 25.954 14.974 1.00 27.19 227 ILE B CA 1
ATOM 5256 C C . ILE B 1 227 ? 40.398 25.474 14.254 1.00 27.57 227 ILE B C 1
ATOM 5257 O O . ILE B 1 227 ? 40.461 24.681 13.312 1.00 26.72 227 ILE B O 1
ATOM 5262 N N . GLY B 1 228 ? 39.250 25.963 14.714 1.00 28.63 228 GLY B N 1
ATOM 5263 C CA . GLY B 1 228 ? 37.989 25.585 14.106 1.00 28.66 228 GLY B CA 1
ATOM 5264 C C . GLY B 1 228 ? 37.143 24.649 14.947 1.00 30.47 228 GLY B C 1
ATOM 5265 O O . GLY B 1 228 ? 35.941 24.525 14.713 1.00 32.60 228 GLY B O 1
ATOM 5266 N N . GLY B 1 229 ? 37.758 23.991 15.927 1.00 29.26 229 GLY B N 1
ATOM 5267 C CA . GLY B 1 229 ? 37.014 23.068 16.768 1.00 29.08 229 GLY B CA 1
ATOM 5268 C C . GLY B 1 229 ? 36.318 23.742 17.935 1.00 28.81 229 GLY B C 1
ATOM 5269 O O . GLY B 1 229 ? 35.521 23.121 18.637 1.00 29.50 229 GLY B O 1
ATOM 5270 N N . THR B 1 230 ? 36.613 25.024 18.120 1.00 28.91 230 THR B N 1
ATOM 5271 C CA . THR B 1 230 ? 36.062 25.834 19.202 1.00 28.72 230 THR B CA 1
ATOM 5272 C C . THR B 1 230 ? 36.192 25.209 20.598 1.00 29.59 230 THR B C 1
ATOM 5273 O O . THR B 1 230 ? 37.277 24.762 20.980 1.00 29.32 230 THR B O 1
ATOM 5277 N N . ALA B 1 231 ? 35.100 25.177 21.355 1.00 29.29 231 ALA B N 1
ATOM 5278 C CA . ALA B 1 231 ? 35.117 24.660 22.727 1.00 30.40 231 ALA B CA 1
ATOM 5279 C C . ALA B 1 231 ? 35.530 23.206 22.965 1.00 29.87 231 ALA B C 1
ATOM 5280 O O . ALA B 1 231 ? 36.389 22.941 23.810 1.00 28.99 231 ALA B O 1
ATOM 5282 N N . VAL B 1 232 ? 34.923 22.266 22.244 1.00 29.77 232 VAL B N 1
ATOM 5283 C CA . VAL B 1 232 ? 35.234 20.851 22.444 1.00 29.91 232 VAL B CA 1
ATOM 5284 C C . VAL B 1 232 ? 35.675 20.104 21.192 1.00 29.24 232 VAL B C 1
ATOM 5285 O O . VAL B 1 232 ? 36.011 18.916 21.259 1.00 30.08 232 VAL B O 1
ATOM 5289 N N . GLY B 1 233 ? 35.664 20.789 20.052 1.00 28.40 233 GLY B N 1
ATOM 5290 C CA . GLY B 1 233 ? 36.072 20.162 18.809 1.00 28.74 233 GLY B CA 1
ATOM 5291 C C . GLY B 1 233 ? 34.963 20.042 17.778 1.00 29.35 233 GLY B C 1
ATOM 5292 O O . GLY B 1 233 ? 35.218 19.700 16.625 1.00 29.18 233 GLY B O 1
ATOM 5293 N N . THR B 1 234 ? 33.731 20.327 18.188 1.00 28.94 234 THR B N 1
ATOM 5294 C CA . THR B 1 234 ? 32.584 20.239 17.286 1.00 29.57 234 THR B CA 1
ATOM 5295 C C . THR B 1 234 ? 32.511 21.409 16.312 1.00 30.34 234 THR B C 1
ATOM 5296 O O . THR B 1 234 ? 31.891 21.305 15.253 1.00 30.49 234 THR B O 1
ATOM 5300 N N . GLY B 1 235 ? 33.136 22.522 16.676 1.00 29.82 235 GLY B N 1
ATOM 5301 C CA . GLY B 1 235 ? 33.116 23.690 15.814 1.00 31.50 235 GLY B CA 1
ATOM 5302 C C . GLY B 1 235 ? 31.909 24.574 16.071 1.00 32.47 235 GLY B C 1
ATOM 5303 O O . GLY B 1 235 ? 31.636 25.501 15.309 1.00 32.19 235 GLY B O 1
ATOM 5304 N N . LEU B 1 236 ? 31.184 24.290 17.148 1.00 33.58 236 LEU B N 1
ATOM 5305 C CA . LEU B 1 236 ? 30.005 25.074 17.502 1.00 33.98 236 LEU B CA 1
ATOM 5306 C C . LEU B 1 236 ? 30.358 26.550 17.667 1.00 34.84 236 LEU B C 1
ATOM 5307 O O . LEU B 1 236 ? 31.355 26.891 18.306 1.00 33.48 236 LEU B O 1
ATOM 5312 N N . ASN B 1 237 ? 29.528 27.415 17.084 1.00 35.74 237 ASN B N 1
ATOM 5313 C CA . ASN B 1 237 ? 29.699 28.867 17.150 1.00 36.36 237 ASN B CA 1
ATOM 5314 C C . ASN B 1 237 ? 30.705 29.427 16.154 1.00 36.88 237 ASN B C 1
ATOM 5315 O O . ASN B 1 237 ? 31.041 30.612 16.194 1.00 36.72 237 ASN B O 1
ATOM 5320 N N . ALA B 1 238 ? 31.180 28.574 15.257 1.00 35.90 238 ALA B N 1
ATOM 5321 C CA . ALA B 1 238 ? 32.127 28.996 14.236 1.00 36.18 238 ALA B CA 1
ATOM 5322 C C . ALA B 1 238 ? 31.565 28.609 12.875 1.00 35.95 238 ALA B C 1
ATOM 5323 O O . ALA B 1 238 ? 30.836 27.625 12.758 1.00 34.73 238 ALA B O 1
ATOM 5325 N N . HIS B 1 239 ? 31.891 29.391 11.851 1.00 36.74 239 HIS B N 1
ATOM 5326 C CA . HIS B 1 239 ? 31.421 29.098 10.504 1.00 38.36 239 HIS B CA 1
ATOM 5327 C C . HIS B 1 239 ? 32.086 27.800 10.057 1.00 39.09 239 HIS B C 1
ATOM 5328 O O . HIS B 1 239 ? 33.254 27.559 10.359 1.00 40.00 239 HIS B O 1
ATOM 5335 N N . PRO B 1 240 ? 31.345 26.940 9.340 1.00 39.16 240 PRO B N 1
ATOM 5336 C CA . PRO B 1 240 ? 31.868 25.659 8.855 1.00 39.36 240 PRO B CA 1
ATOM 5337 C C . PRO B 1 240 ? 33.220 25.749 8.152 1.00 39.14 240 PRO B C 1
ATOM 5338 O O . PRO B 1 240 ? 33.991 24.787 8.154 1.00 39.58 240 PRO B O 1
ATOM 5342 N N . ARG B 1 241 ? 33.508 26.902 7.557 1.00 38.24 241 ARG B N 1
ATOM 5343 C CA . ARG B 1 241 ? 34.763 27.093 6.838 1.00 37.07 241 ARG B CA 1
ATOM 5344 C C . ARG B 1 241 ? 35.763 28.000 7.549 1.00 35.39 241 ARG B C 1
ATOM 5345 O O . ARG B 1 241 ? 36.815 28.314 6.998 1.00 35.22 241 ARG B O 1
ATOM 5353 N N . PHE B 1 242 ? 35.444 28.417 8.769 1.00 33.78 242 PHE B N 1
ATOM 5354 C CA . PHE B 1 242 ? 36.337 29.297 9.513 1.00 33.16 242 PHE B CA 1
ATOM 5355 C C . PHE B 1 242 ? 37.719 28.685 9.745 1.00 32.69 242 PHE B C 1
ATOM 5356 O O . PHE B 1 242 ? 38.737 29.294 9.413 1.00 32.21 242 PHE B O 1
ATOM 5364 N N . GLY B 1 243 ? 37.749 27.484 10.313 1.00 32.67 243 GLY B N 1
ATOM 5365 C CA . GLY B 1 243 ? 39.017 26.822 10.576 1.00 32.67 243 GLY B CA 1
ATOM 5366 C C . GLY B 1 243 ? 39.873 26.668 9.334 1.00 32.22 243 GLY B C 1
ATOM 5367 O O . GLY B 1 243 ? 41.060 27.005 9.336 1.00 31.37 243 GLY B O 1
ATOM 5368 N N . GLU B 1 244 ? 39.266 26.153 8.269 1.00 33.61 244 GLU B N 1
ATOM 5369 C CA . GLU B 1 244 ? 39.961 25.946 7.002 1.00 34.77 244 GLU B CA 1
ATOM 5370 C C . GLU B 1 244 ? 40.653 27.212 6.507 1.00 33.92 244 GLU B C 1
ATOM 5371 O O . GLU B 1 244 ? 41.837 27.191 6.174 1.00 32.47 244 GLU B O 1
ATOM 5377 N N . LEU B 1 245 ? 39.910 28.313 6.450 1.00 33.98 245 LEU B N 1
ATOM 5378 C CA . LEU B 1 245 ? 40.472 29.572 5.975 1.00 32.63 245 LEU B CA 1
ATOM 5379 C C . LEU B 1 245 ? 41.566 30.123 6.882 1.00 31.72 245 LEU B C 1
ATOM 5380 O O . LEU B 1 245 ? 42.590 30.607 6.400 1.00 31.03 245 LEU B O 1
ATOM 5385 N N . VAL B 1 246 ? 41.357 30.057 8.194 1.00 31.41 246 VAL B N 1
ATOM 5386 C CA . VAL B 1 246 ? 42.363 30.562 9.122 1.00 31.50 246 VAL B CA 1
ATOM 5387 C C . VAL B 1 246 ? 43.675 29.815 8.903 1.00 31.30 246 VAL B C 1
ATOM 5388 O O . VAL B 1 246 ? 44.744 30.421 8.847 1.00 31.39 246 VAL B O 1
ATOM 5392 N N . ALA B 1 247 ? 43.583 28.496 8.768 1.00 31.89 247 ALA B N 1
ATOM 5393 C CA . ALA B 1 247 ? 44.765 27.673 8.542 1.00 32.76 247 ALA B CA 1
ATOM 5394 C C . ALA B 1 247 ? 45.451 28.086 7.240 1.00 33.06 247 ALA B C 1
ATOM 5395 O O . ALA B 1 247 ? 46.672 28.220 7.192 1.00 32.09 247 ALA B O 1
ATOM 5397 N N . LYS B 1 248 ? 44.661 28.290 6.189 1.00 33.53 248 LYS B N 1
ATOM 5398 C CA . LYS B 1 248 ? 45.200 28.694 4.893 1.00 34.98 248 LYS B CA 1
ATOM 5399 C C . LYS B 1 248 ? 45.981 30.001 4.990 1.00 33.39 248 LYS B C 1
ATOM 5400 O O . LYS B 1 248 ? 47.082 30.121 4.453 1.00 33.64 248 LYS B O 1
ATOM 5406 N N . TYR B 1 249 ? 45.403 30.980 5.673 1.00 33.12 249 TYR B N 1
ATOM 5407 C CA . TYR B 1 249 ? 46.042 32.278 5.831 1.00 32.86 249 TYR B CA 1
ATOM 5408 C C . TYR B 1 249 ? 47.294 32.201 6.693 1.00 32.50 249 TYR B C 1
ATOM 5409 O O . TYR B 1 249 ? 48.272 32.905 6.442 1.00 31.04 249 TYR B O 1
ATOM 5418 N N . LEU B 1 250 ? 47.270 31.342 7.706 1.00 31.01 250 LEU B N 1
ATOM 5419 C CA . LEU B 1 250 ? 48.439 31.181 8.560 1.00 30.75 250 LEU B CA 1
ATOM 5420 C C . LEU B 1 250 ? 49.559 30.591 7.714 1.00 28.93 250 LEU B C 1
ATOM 5421 O O . LEU B 1 250 ? 50.718 30.988 7.829 1.00 29.27 250 LEU B O 1
ATOM 5426 N N . ALA B 1 251 ? 49.198 29.647 6.852 1.00 30.09 251 ALA B N 1
ATOM 5427 C CA . ALA B 1 251 ? 50.166 28.997 5.979 1.00 31.45 251 ALA B CA 1
ATOM 5428 C C . ALA B 1 251 ? 50.769 29.995 4.997 1.00 33.39 251 ALA B C 1
ATOM 5429 O O . ALA B 1 251 ? 51.969 29.963 4.731 1.00 32.64 251 ALA B O 1
ATOM 5431 N N . GLU B 1 252 ? 49.938 30.885 4.462 1.00 34.77 252 GLU B N 1
ATOM 5432 C CA . GLU B 1 252 ? 50.421 31.874 3.505 1.00 36.91 252 GLU B CA 1
ATOM 5433 C C . GLU B 1 252 ? 51.360 32.872 4.170 1.00 36.15 252 GLU B C 1
ATOM 5434 O O . GLU B 1 252 ? 52.344 33.302 3.572 1.00 36.95 252 GLU B O 1
ATOM 5440 N N . GLU B 1 253 ? 51.060 33.228 5.413 1.00 36.75 253 GLU B N 1
ATOM 5441 C CA . GLU B 1 253 ? 51.875 34.192 6.142 1.00 37.31 253 GLU B CA 1
ATOM 5442 C C . GLU B 1 253 ? 53.200 33.640 6.663 1.00 36.37 253 GLU B C 1
ATOM 5443 O O . GLU B 1 253 ? 54.182 34.376 6.769 1.00 36.20 253 GLU B O 1
ATOM 5449 N N . THR B 1 254 ? 53.228 32.350 6.985 1.00 34.13 254 THR B N 1
ATOM 5450 C CA . THR B 1 254 ? 54.434 31.727 7.526 1.00 32.53 254 THR B CA 1
ATOM 5451 C C . THR B 1 254 ? 55.266 30.958 6.509 1.00 32.09 254 THR B C 1
ATOM 5452 O O . THR B 1 254 ? 56.471 30.782 6.694 1.00 32.13 254 THR B O 1
ATOM 5456 N N . GLY B 1 255 ? 54.627 30.489 5.446 1.00 32.47 255 GLY B N 1
ATOM 5457 C CA . GLY B 1 255 ? 55.352 29.725 4.448 1.00 32.58 255 GLY B CA 1
ATOM 5458 C C . GLY B 1 255 ? 55.407 28.257 4.837 1.00 32.82 255 GLY B C 1
ATOM 5459 O O . GLY B 1 255 ? 56.092 27.463 4.195 1.00 32.95 255 GLY B O 1
ATOM 5460 N N . LEU B 1 256 ? 54.692 27.902 5.903 1.00 31.77 256 LEU B N 1
ATOM 5461 C CA . LEU B 1 256 ? 54.632 26.521 6.379 1.00 30.80 256 LEU B CA 1
ATOM 5462 C C . LEU B 1 256 ? 53.255 25.966 6.024 1.00 30.10 256 LEU B C 1
ATOM 5463 O O . LEU B 1 256 ? 52.251 26.675 6.106 1.00 31.18 256 LEU B O 1
ATOM 5468 N N . PRO B 1 257 ? 53.187 24.686 5.628 1.00 29.72 257 PRO B N 1
ATOM 5469 C CA . PRO B 1 257 ? 51.915 24.065 5.254 1.00 28.22 257 PRO B CA 1
ATOM 5470 C C . PRO B 1 257 ? 50.924 23.768 6.376 1.00 27.21 257 PRO B C 1
ATOM 5471 O O . PRO B 1 257 ? 50.497 22.628 6.549 1.00 25.87 257 PRO B O 1
ATOM 5475 N N . PHE B 1 258 ? 50.548 24.798 7.127 1.00 27.00 258 PHE B N 1
ATOM 5476 C CA . PHE B 1 258 ? 49.582 24.625 8.206 1.00 26.44 258 PHE B CA 1
ATOM 5477 C C . PHE B 1 258 ? 48.232 24.205 7.644 1.00 28.09 258 PHE B C 1
ATOM 5478 O O . PHE B 1 258 ? 47.879 24.554 6.516 1.00 28.00 258 PHE B O 1
ATOM 5486 N N . ARG B 1 259 ? 47.484 23.450 8.439 1.00 28.01 259 ARG B N 1
ATOM 5487 C CA . ARG B 1 259 ? 46.170 22.969 8.041 1.00 27.93 259 ARG B CA 1
ATOM 5488 C C . ARG B 1 259 ? 45.401 22.585 9.295 1.00 28.44 259 ARG B C 1
ATOM 5489 O O . ARG B 1 259 ? 45.972 22.524 10.387 1.00 25.40 259 ARG B O 1
ATOM 5497 N N . VAL B 1 260 ? 44.107 22.333 9.136 1.00 26.88 260 VAL B N 1
ATOM 5498 C CA . VAL B 1 260 ? 43.274 21.932 10.259 1.00 27.95 260 VAL B CA 1
ATOM 5499 C C . VAL B 1 260 ? 43.523 20.450 10.523 1.00 27.78 260 VAL B C 1
ATOM 5500 O O . VAL B 1 260 ? 43.570 19.646 9.593 1.00 26.46 260 VAL B O 1
ATOM 5504 N N . ALA B 1 261 ? 43.693 20.092 11.791 1.00 27.40 261 ALA B N 1
ATOM 5505 C CA . ALA B 1 261 ? 43.938 18.701 12.152 1.00 27.88 261 ALA B CA 1
ATOM 5506 C C . ALA B 1 261 ? 42.796 17.816 11.659 1.00 28.74 261 ALA B C 1
ATOM 5507 O O . ALA B 1 261 ? 41.624 18.185 11.767 1.00 28.24 261 ALA B O 1
ATOM 5509 N N . GLU B 1 262 ? 43.144 16.654 11.114 1.00 28.76 262 GLU B N 1
ATOM 5510 C CA . GLU B 1 262 ? 42.152 15.710 10.614 1.00 30.00 262 GLU B CA 1
ATOM 5511 C C . GLU B 1 262 ? 41.105 15.459 11.696 1.00 29.84 262 GLU B C 1
ATOM 5512 O O . GLU B 1 262 ? 39.914 15.339 11.408 1.00 29.86 262 GLU B O 1
ATOM 5518 N N . ASN B 1 263 ? 41.554 15.382 12.945 1.00 27.81 263 ASN B N 1
ATOM 5519 C CA . ASN B 1 263 ? 40.642 15.173 14.063 1.00 26.05 263 ASN B CA 1
ATOM 5520 C C . ASN B 1 263 ? 40.795 16.335 15.041 1.00 25.48 263 ASN B C 1
ATOM 5521 O O . ASN B 1 263 ? 41.792 16.433 15.759 1.00 24.34 263 ASN B O 1
ATOM 5526 N N . ARG B 1 264 ? 39.800 17.220 15.057 1.00 24.87 264 ARG B N 1
ATOM 5527 C CA . ARG B 1 264 ? 39.820 18.395 15.920 1.00 25.33 264 ARG B CA 1
ATOM 5528 C C . ARG B 1 264 ? 39.637 18.101 17.403 1.00 23.66 264 ARG B C 1
ATOM 5529 O O . ARG B 1 264 ? 40.045 18.892 18.252 1.00 24.46 264 ARG B O 1
ATOM 5537 N N . PHE B 1 265 ? 39.012 16.973 17.714 1.00 23.06 265 PHE B N 1
ATOM 5538 C CA . PHE B 1 265 ? 38.796 16.596 19.102 1.00 23.62 265 PHE B CA 1
ATOM 5539 C C . PHE B 1 265 ? 40.138 16.248 19.744 1.00 21.45 265 PHE B C 1
ATOM 5540 O O . PHE B 1 265 ? 40.453 16.720 20.837 1.00 21.65 265 PHE B O 1
ATOM 5548 N N . ALA B 1 266 ? 40.930 15.435 19.054 1.00 23.39 266 ALA B N 1
ATOM 5549 C CA . ALA B 1 266 ? 42.242 15.043 19.562 1.00 22.15 266 ALA B CA 1
ATOM 5550 C C . ALA B 1 266 ? 43.183 16.245 19.640 1.00 22.97 266 ALA B C 1
ATOM 5551 O O . ALA B 1 266 ? 44.086 16.281 20.481 1.00 23.60 266 ALA B O 1
ATOM 5553 N N . ALA B 1 267 ? 42.968 17.229 18.767 1.00 22.04 267 ALA B N 1
ATOM 5554 C CA . ALA B 1 267 ? 43.800 18.432 18.748 1.00 20.93 267 ALA B CA 1
ATOM 5555 C C . ALA B 1 267 ? 43.564 19.297 19.981 1.00 20.72 267 ALA B C 1
ATOM 5556 O O . ALA B 1 267 ? 44.363 20.179 20.292 1.00 20.40 267 ALA B O 1
ATOM 5558 N N . LEU B 1 268 ? 42.458 19.056 20.677 1.00 20.03 268 LEU B N 1
ATOM 5559 C CA . LEU B 1 268 ? 42.149 19.812 21.890 1.00 22.08 268 LEU B CA 1
ATOM 5560 C C . LEU B 1 268 ? 42.449 18.990 23.139 1.00 21.10 268 LEU B C 1
ATOM 5561 O O . LEU B 1 268 ? 42.913 19.522 24.150 1.00 22.77 268 LEU B O 1
ATOM 5566 N N . ALA B 1 269 ? 42.182 17.691 23.051 1.00 20.52 269 ALA B N 1
ATOM 5567 C CA . ALA B 1 269 ? 42.378 16.770 24.167 1.00 21.41 269 ALA B CA 1
ATOM 5568 C C . ALA B 1 269 ? 43.829 16.369 24.413 1.00 21.24 269 ALA B C 1
ATOM 5569 O O . ALA B 1 269 ? 44.159 15.828 25.470 1.00 20.74 269 ALA B O 1
ATOM 5571 N N . ALA B 1 270 ? 44.694 16.634 23.442 1.00 20.73 270 ALA B N 1
ATOM 5572 C CA . ALA B 1 270 ? 46.096 16.264 23.572 1.00 20.33 270 ALA B CA 1
ATOM 5573 C C . ALA B 1 270 ? 46.965 17.090 22.644 1.00 20.45 270 ALA B C 1
ATOM 5574 O O . ALA B 1 270 ? 46.472 17.743 21.725 1.00 20.65 270 ALA B O 1
ATOM 5576 N N . HIS B 1 271 ? 48.266 17.058 22.897 1.00 19.06 271 HIS B N 1
ATOM 5577 C CA . HIS B 1 271 ? 49.221 17.778 22.068 1.00 18.56 271 HIS B CA 1
ATOM 5578 C C . HIS B 1 271 ? 50.408 16.857 21.866 1.00 18.21 271 HIS B C 1
ATOM 5579 O O . HIS B 1 271 ? 51.559 17.227 22.088 1.00 19.70 271 HIS B O 1
ATOM 5586 N N . ASP B 1 272 ? 50.090 15.641 21.438 1.00 18.52 272 ASP B N 1
ATOM 5587 C CA . ASP B 1 272 ? 51.086 14.608 21.200 1.00 19.09 272 ASP B CA 1
ATOM 5588 C C . ASP B 1 272 ? 52.127 15.047 20.179 1.00 19.75 272 ASP B C 1
ATOM 5589 O O . ASP B 1 272 ? 53.286 14.636 20.255 1.00 17.91 272 ASP B O 1
ATOM 5594 N N . GLU B 1 273 ? 51.726 15.887 19.224 1.00 18.60 273 GLU B N 1
ATOM 5595 C CA . GLU B 1 273 ? 52.677 16.356 18.224 1.00 18.51 273 GLU B CA 1
ATOM 5596 C C . GLU B 1 273 ? 53.754 17.223 18.871 1.00 17.95 273 GLU B C 1
ATOM 5597 O O . GLU B 1 273 ? 54.926 17.147 18.500 1.00 18.77 273 GLU B O 1
ATOM 5603 N N . LEU B 1 274 ? 53.361 18.041 19.844 1.00 17.61 274 LEU B N 1
ATOM 5604 C CA . LEU B 1 274 ? 54.316 18.904 20.530 1.00 18.02 274 LEU B CA 1
ATOM 5605 C C . LEU B 1 274 ? 55.232 18.047 21.398 1.00 18.39 274 LEU B C 1
ATOM 5606 O O . LEU B 1 274 ? 56.431 18.304 21.500 1.00 18.49 274 LEU B O 1
ATOM 5611 N N . VAL B 1 275 ? 54.663 17.024 22.026 1.00 17.71 275 VAL B N 1
ATOM 5612 C CA . VAL B 1 275 ? 55.461 16.136 22.858 1.00 16.91 275 VAL B CA 1
ATOM 5613 C C . VAL B 1 275 ? 56.570 15.507 22.014 1.00 16.59 275 VAL B C 1
ATOM 5614 O O . VAL B 1 275 ? 57.720 15.446 22.444 1.00 17.30 275 VAL B O 1
ATOM 5618 N N . ASN B 1 276 ? 56.236 15.055 20.807 1.00 16.07 276 ASN B N 1
ATOM 5619 C CA . ASN B 1 276 ? 57.250 14.444 19.956 1.00 17.26 276 ASN B CA 1
ATOM 5620 C C . ASN B 1 276 ? 58.302 15.432 19.488 1.00 16.89 276 ASN B C 1
ATOM 5621 O O . ASN B 1 276 ? 59.463 15.064 19.318 1.00 16.94 276 ASN B O 1
ATOM 5626 N N . VAL B 1 277 ? 57.908 16.683 19.268 1.00 17.40 277 VAL B N 1
ATOM 5627 C CA . VAL B 1 277 ? 58.885 17.685 18.863 1.00 17.76 277 VAL B CA 1
ATOM 5628 C C . VAL B 1 277 ? 59.864 17.905 20.016 1.00 16.79 277 VAL B C 1
ATOM 5629 O O . VAL B 1 277 ? 61.076 17.949 19.815 1.00 17.57 277 VAL B O 1
ATOM 5633 N N . MET B 1 278 ? 59.340 18.035 21.229 1.00 15.80 278 MET B N 1
ATOM 5634 C CA . MET B 1 278 ? 60.198 18.249 22.391 1.00 16.78 278 MET B CA 1
ATOM 5635 C C . MET B 1 278 ? 61.115 17.043 22.577 1.00 16.76 278 MET B C 1
ATOM 5636 O O . MET B 1 278 ? 62.285 17.191 22.931 1.00 17.10 278 MET B O 1
ATOM 5641 N N . GLY B 1 279 ? 60.582 15.849 22.333 1.00 17.16 279 GLY B N 1
ATOM 5642 C CA . GLY B 1 279 ? 61.387 14.646 22.478 1.00 16.30 279 GLY B CA 1
ATOM 5643 C C . GLY B 1 279 ? 62.583 14.642 21.539 1.00 16.53 279 GLY B C 1
ATOM 5644 O O . GLY B 1 279 ? 63.685 14.262 21.926 1.00 15.96 279 GLY B O 1
ATOM 5645 N N . ALA B 1 280 ? 62.374 15.065 20.296 1.00 16.47 280 ALA B N 1
ATOM 5646 C CA . ALA B 1 280 ? 63.471 15.101 19.333 1.00 15.60 280 ALA B CA 1
ATOM 5647 C C . ALA B 1 280 ? 64.477 16.180 19.731 1.00 15.35 280 ALA B C 1
ATOM 5648 O O . ALA B 1 280 ? 65.671 16.039 19.494 1.00 16.03 280 ALA B O 1
ATOM 5650 N N . ILE B 1 281 ? 63.995 17.263 20.333 1.00 15.91 281 ILE B N 1
ATOM 5651 C CA . ILE B 1 281 ? 64.887 18.329 20.767 1.00 15.18 281 ILE B CA 1
ATOM 5652 C C . ILE B 1 281 ? 65.749 17.772 21.896 1.00 16.64 281 ILE B C 1
ATOM 5653 O O . ILE B 1 281 ? 66.944 18.057 21.998 1.00 15.03 281 ILE B O 1
ATOM 5658 N N . ARG B 1 282 ? 65.135 16.953 22.740 1.00 14.89 282 ARG B N 1
ATOM 5659 C CA . ARG B 1 282 ? 65.865 16.344 23.838 1.00 15.25 282 ARG B CA 1
ATOM 5660 C C . ARG B 1 282 ? 67.000 15.467 23.298 1.00 15.30 282 ARG B C 1
ATOM 5661 O O . ARG B 1 282 ? 68.106 15.478 23.827 1.00 16.08 282 ARG B O 1
ATOM 5669 N N . THR B 1 283 ? 66.722 14.704 22.246 1.00 15.40 283 THR B N 1
ATOM 5670 C CA . THR B 1 283 ? 67.739 13.829 21.662 1.00 15.00 283 THR B CA 1
ATOM 5671 C C . THR B 1 283 ? 68.883 14.658 21.080 1.00 15.25 283 THR B C 1
ATOM 5672 O O . THR B 1 283 ? 70.051 14.280 21.170 1.00 14.11 283 THR B O 1
ATOM 5676 N N . LEU B 1 284 ? 68.533 15.791 20.482 1.00 16.33 284 LEU B N 1
ATOM 5677 C CA . LEU B 1 284 ? 69.525 16.700 19.921 1.00 17.01 284 LEU B CA 1
ATOM 5678 C C . LEU B 1 284 ? 70.411 17.201 21.069 1.00 16.72 284 LEU B C 1
ATOM 5679 O O . LEU B 1 284 ? 71.633 17.298 20.939 1.00 16.37 284 LEU B O 1
ATOM 5684 N N . ALA B 1 285 ? 69.782 17.523 22.193 1.00 15.68 285 ALA B N 1
ATOM 5685 C CA . ALA B 1 285 ? 70.510 18.003 23.361 1.00 15.91 285 ALA B CA 1
ATOM 5686 C C . ALA B 1 285 ? 71.473 16.921 23.854 1.00 15.72 285 ALA B C 1
ATOM 5687 O O . ALA B 1 285 ? 72.592 17.217 24.263 1.00 15.64 285 ALA B O 1
ATOM 5689 N N . GLY B 1 286 ? 71.023 15.669 23.821 1.00 16.14 286 GLY B N 1
ATOM 5690 C CA . GLY B 1 286 ? 71.871 14.572 24.255 1.00 16.05 286 GLY B CA 1
ATOM 5691 C C . GLY B 1 286 ? 73.115 14.463 23.389 1.00 17.12 286 GLY B C 1
ATOM 5692 O O . GLY B 1 286 ? 74.207 14.172 23.880 1.00 17.14 286 GLY B O 1
ATOM 5693 N N . ALA B 1 287 ? 72.952 14.695 22.091 1.00 15.95 287 ALA B N 1
ATOM 5694 C CA . ALA B 1 287 ? 74.082 14.634 21.171 1.00 16.32 287 ALA B CA 1
ATOM 5695 C C . ALA B 1 287 ? 75.038 15.786 21.462 1.00 16.21 287 ALA B C 1
ATOM 5696 O O . ALA B 1 287 ? 76.257 15.628 21.373 1.00 17.33 287 ALA B O 1
ATOM 5698 N N . LEU B 1 288 ? 74.483 16.944 21.810 1.00 17.56 288 LEU B N 1
ATOM 5699 C CA . LEU B 1 288 ? 75.306 18.110 22.124 1.00 17.94 288 LEU B CA 1
ATOM 5700 C C . LEU B 1 288 ? 76.114 17.868 23.394 1.00 17.65 288 LEU B C 1
ATOM 5701 O O . LEU B 1 288 ? 77.225 18.374 23.528 1.00 17.72 288 LEU B O 1
ATOM 5706 N N . MET B 1 289 ? 75.556 17.104 24.331 1.00 17.06 289 MET B N 1
ATOM 5707 C CA . MET B 1 289 ? 76.283 16.788 25.556 1.00 17.18 289 MET B CA 1
ATOM 5708 C C . MET B 1 289 ? 77.438 15.844 25.210 1.00 17.54 289 MET B C 1
ATOM 5709 O O . MET B 1 289 ? 78.565 16.017 25.685 1.00 17.70 289 MET B O 1
ATOM 5714 N N . LYS B 1 290 ? 77.152 14.845 24.377 1.00 16.84 290 LYS B N 1
ATOM 5715 C CA . LYS B 1 290 ? 78.175 13.880 23.970 1.00 16.71 290 LYS B CA 1
ATOM 5716 C C . LYS B 1 290 ? 79.319 14.651 23.312 1.00 17.76 290 LYS B C 1
ATOM 5717 O O . LYS B 1 290 ? 80.484 14.501 23.683 1.00 18.41 290 LYS B O 1
ATOM 5723 N N . ILE B 1 291 ? 78.970 15.486 22.340 1.00 18.13 291 ILE B N 1
ATOM 5724 C CA . ILE B 1 291 ? 79.949 16.299 21.621 1.00 18.26 291 ILE B CA 1
ATOM 5725 C C . ILE B 1 291 ? 80.694 17.226 22.581 1.00 19.79 291 ILE B C 1
ATOM 5726 O O . ILE B 1 291 ? 81.923 17.280 22.574 1.00 19.72 291 ILE B O 1
ATOM 5731 N N . GLY B 1 292 ? 79.945 17.952 23.406 1.00 18.84 292 GLY B N 1
ATOM 5732 C CA . GLY B 1 292 ? 80.563 18.860 24.356 1.00 19.72 292 GLY B CA 1
ATOM 5733 C C . GLY B 1 292 ? 81.565 18.171 25.256 1.00 20.72 292 GLY B C 1
ATOM 5734 O O . GLY B 1 292 ? 82.664 18.687 25.493 1.00 18.92 292 GLY B O 1
ATOM 5735 N N . ASN B 1 293 ? 81.192 17.004 25.775 1.00 19.03 293 ASN B N 1
ATOM 5736 C CA . ASN B 1 293 ? 82.093 16.263 26.642 1.00 19.39 293 ASN B CA 1
ATOM 5737 C C . ASN B 1 293 ? 83.334 15.789 25.882 1.00 19.49 293 ASN B C 1
ATOM 5738 O O . ASN B 1 293 ? 84.442 15.872 26.404 1.00 19.99 293 ASN B O 1
ATOM 5743 N N . ASP B 1 294 ? 83.156 15.300 24.657 1.00 19.25 294 ASP B N 1
ATOM 5744 C CA . ASP B 1 294 ? 84.304 14.873 23.854 1.00 19.04 294 ASP B CA 1
ATOM 5745 C C . ASP B 1 294 ? 85.273 16.050 23.745 1.00 19.38 294 ASP B C 1
ATOM 5746 O O . ASP B 1 294 ? 86.485 15.892 23.895 1.00 19.85 294 ASP B O 1
ATOM 5751 N N . VAL B 1 295 ? 84.727 17.230 23.472 1.00 19.25 295 VAL B N 1
ATOM 5752 C CA . VAL B 1 295 ? 85.548 18.428 23.333 1.00 20.25 295 VAL B CA 1
ATOM 5753 C C . VAL B 1 295 ? 86.358 18.743 24.585 1.00 20.71 295 VAL B C 1
ATOM 5754 O O . VAL B 1 295 ? 87.570 18.936 24.499 1.00 21.31 295 VAL B O 1
ATOM 5758 N N . ARG B 1 296 ? 85.720 18.792 25.752 1.00 19.85 296 ARG B N 1
ATOM 5759 C CA . ARG B 1 296 ? 86.499 19.100 26.946 1.00 20.07 296 ARG B CA 1
ATOM 5760 C C . ARG B 1 296 ? 87.462 17.984 27.333 1.00 20.98 296 ARG B C 1
ATOM 5761 O O . ARG B 1 296 ? 88.521 18.251 27.903 1.00 20.07 296 ARG B O 1
ATOM 5769 N N . TRP B 1 297 ? 87.124 16.735 27.020 1.00 19.89 297 TRP B N 1
ATOM 5770 C CA . TRP B 1 297 ? 88.045 15.651 27.341 1.00 19.73 297 TRP B CA 1
ATOM 5771 C C . TRP B 1 297 ? 89.252 15.703 26.407 1.00 20.37 297 TRP B C 1
ATOM 5772 O O . TRP B 1 297 ? 90.384 15.515 26.843 1.00 20.78 297 TRP B O 1
ATOM 5783 N N . LEU B 1 298 ? 89.017 15.967 25.125 1.00 20.13 298 LEU B N 1
ATOM 5784 C CA . LEU B 1 298 ? 90.125 16.044 24.174 1.00 21.21 298 LEU B CA 1
ATOM 5785 C C . LEU B 1 298 ? 91.025 17.236 24.489 1.00 22.91 298 LEU B C 1
ATOM 5786 O O . LEU B 1 298 ? 92.228 17.204 24.232 1.00 23.62 298 LEU B O 1
ATOM 5791 N N . ALA B 1 299 ? 90.437 18.284 25.056 1.00 22.89 299 ALA B N 1
ATOM 5792 C CA . ALA B 1 299 ? 91.190 19.485 25.389 1.00 23.62 299 ALA B CA 1
ATOM 5793 C C . ALA B 1 299 ? 91.741 19.473 26.809 1.00 23.83 299 ALA B C 1
ATOM 5794 O O . ALA B 1 299 ? 92.460 20.392 27.198 1.00 25.14 299 ALA B O 1
ATOM 5796 N N . SER B 1 300 ? 91.417 18.440 27.582 1.00 23.41 300 SER B N 1
ATOM 5797 C CA . SER B 1 300 ? 91.875 18.359 28.969 1.00 23.40 300 SER B CA 1
ATOM 5798 C C . SER B 1 300 ? 93.392 18.415 29.109 1.00 24.98 300 SER B C 1
ATOM 5799 O O . SER B 1 300 ? 94.127 17.763 28.368 1.00 23.95 300 SER B O 1
ATOM 5802 N N . GLY B 1 301 ? 93.853 19.198 30.078 1.00 25.19 301 GLY B N 1
ATOM 5803 C CA . GLY B 1 301 ? 95.280 19.329 30.292 1.00 27.88 301 GLY B CA 1
ATOM 5804 C C . GLY B 1 301 ? 95.613 20.486 31.209 1.00 28.82 301 GLY B C 1
ATOM 5805 O O . GLY B 1 301 ? 94.851 20.783 32.130 1.00 27.45 301 GLY B O 1
ATOM 5806 N N . PRO B 1 302 ? 96.720 21.200 30.950 1.00 30.42 302 PRO B N 1
ATOM 5807 C CA . PRO B 1 302 ? 97.660 20.984 29.844 1.00 30.95 302 PRO B CA 1
ATOM 5808 C C . PRO B 1 302 ? 98.467 19.686 29.788 1.00 31.52 302 PRO B C 1
ATOM 5809 O O . PRO B 1 302 ? 98.767 19.203 28.696 1.00 32.89 302 PRO B O 1
ATOM 5813 N N . TYR B 1 303 ? 98.814 19.108 30.935 1.00 32.01 303 TYR B N 1
ATOM 5814 C CA . TYR B 1 303 ? 99.635 17.899 30.910 1.00 33.72 303 TYR B CA 1
ATOM 5815 C C . TYR B 1 303 ? 99.122 16.636 31.599 1.00 32.85 303 TYR B C 1
ATOM 5816 O O . TYR B 1 303 ? 99.673 15.554 31.388 1.00 33.00 303 TYR B O 1
ATOM 5825 N N . ALA B 1 304 ? 98.083 16.754 32.416 1.00 30.43 304 ALA B N 1
ATOM 5826 C CA . ALA B 1 304 ? 97.568 15.585 33.121 1.00 29.88 304 ALA B CA 1
ATOM 5827 C C . ALA B 1 304 ? 96.296 15.000 32.512 1.00 28.52 304 ALA B C 1
ATOM 5828 O O . ALA B 1 304 ? 95.633 14.170 33.133 1.00 29.18 304 ALA B O 1
ATOM 5830 N N . GLY B 1 305 ? 95.964 15.419 31.295 1.00 28.91 305 GLY B N 1
ATOM 5831 C CA . GLY B 1 305 ? 94.773 14.903 30.642 1.00 27.59 305 GLY B CA 1
ATOM 5832 C C . GLY B 1 305 ? 95.077 14.309 29.278 1.00 26.95 305 GLY B C 1
ATOM 5833 O O . GLY B 1 305 ? 96.087 13.631 29.099 1.00 28.87 305 GLY B O 1
ATOM 5834 N N . ILE B 1 306 ? 94.199 14.555 28.313 1.00 25.68 306 ILE B N 1
ATOM 5835 C CA . ILE B 1 306 ? 94.400 14.047 26.961 1.00 25.55 306 ILE B CA 1
ATOM 5836 C C . ILE B 1 306 ? 95.131 15.129 26.171 1.00 26.46 306 ILE B C 1
ATOM 5837 O O . ILE B 1 306 ? 96.236 14.911 25.674 1.00 26.19 306 ILE B O 1
ATOM 5842 N N . GLY B 1 307 ? 94.499 16.294 26.063 1.00 25.95 307 GLY B N 1
ATOM 5843 C CA . GLY B 1 307 ? 95.094 17.427 25.374 1.00 27.54 307 GLY B CA 1
ATOM 5844 C C . GLY B 1 307 ? 95.473 17.279 23.913 1.00 27.25 307 GLY B C 1
ATOM 5845 O O . GLY B 1 307 ? 96.518 17.782 23.498 1.00 27.42 307 GLY B O 1
ATOM 5846 N N . GLU B 1 308 ? 94.638 16.612 23.123 1.00 25.32 308 GLU B N 1
ATOM 5847 C CA . GLU B 1 308 ? 94.938 16.441 21.705 1.00 25.11 308 GLU B CA 1
ATOM 5848 C C . GLU B 1 308 ? 94.456 17.626 20.872 1.00 24.73 308 GLU B C 1
ATOM 5849 O O . GLU B 1 308 ? 94.803 17.753 19.699 1.00 24.89 308 GLU B O 1
ATOM 5855 N N . ILE B 1 309 ? 93.645 18.491 21.475 1.00 24.97 309 ILE B N 1
ATOM 5856 C CA . ILE B 1 309 ? 93.171 19.689 20.784 1.00 24.36 309 ILE B CA 1
ATOM 5857 C C . ILE B 1 309 ? 93.250 20.858 21.754 1.00 24.96 309 ILE B C 1
ATOM 5858 O O . ILE B 1 309 ? 93.369 20.663 22.964 1.00 25.91 309 ILE B O 1
ATOM 5863 N N . THR B 1 310 ? 93.202 22.071 21.220 1.00 26.31 310 THR B N 1
ATOM 5864 C CA . THR B 1 310 ? 93.217 23.260 22.057 1.00 26.82 310 THR B CA 1
ATOM 5865 C C . THR B 1 310 ? 91.970 24.052 21.698 1.00 25.62 310 THR B C 1
ATOM 5866 O O . THR B 1 310 ? 91.459 23.952 20.585 1.00 24.96 310 THR B O 1
ATOM 5870 N N . ILE B 1 311 ? 91.473 24.826 22.652 1.00 26.73 311 ILE B N 1
ATOM 5871 C CA . ILE B 1 311 ? 90.298 25.647 22.424 1.00 26.92 311 ILE B CA 1
ATOM 5872 C C . ILE B 1 311 ? 90.695 27.100 22.652 1.00 28.80 311 ILE B C 1
ATOM 5873 O O . ILE B 1 311 ? 91.596 27.387 23.439 1.00 28.93 311 ILE B O 1
ATOM 5878 N N . PRO B 1 312 ? 90.029 28.037 21.963 1.00 30.02 312 PRO B N 1
ATOM 5879 C CA . PRO B 1 312 ? 90.348 29.458 22.116 1.00 32.05 312 PRO B CA 1
ATOM 5880 C C . PRO B 1 312 ? 90.106 30.006 23.517 1.00 33.40 312 PRO B C 1
ATOM 5881 O O . PRO B 1 312 ? 89.203 29.559 24.227 1.00 32.28 312 PRO B O 1
ATOM 5885 N N . ALA B 1 313 ? 90.927 30.975 23.911 1.00 34.73 313 ALA B N 1
ATOM 5886 C CA . ALA B 1 313 ? 90.809 31.597 25.223 1.00 35.91 313 ALA B CA 1
ATOM 5887 C C . ALA B 1 313 ? 89.397 32.137 25.414 1.00 36.05 313 ALA B C 1
ATOM 5888 O O . ALA B 1 313 ? 88.732 32.518 24.449 1.00 34.07 313 ALA B O 1
ATOM 5890 N N . ASN B 1 314 ? 88.945 32.169 26.663 1.00 37.73 314 ASN B N 1
ATOM 5891 C CA . ASN B 1 314 ? 87.608 32.654 26.976 1.00 40.70 314 ASN B CA 1
ATOM 5892 C C . ASN B 1 314 ? 87.497 34.168 26.869 1.00 44.80 314 ASN B C 1
ATOM 5893 O O . ASN B 1 314 ? 86.422 34.702 26.600 1.00 45.88 314 ASN B O 1
ATOM 5898 N N . GLU B 1 315 ? 88.612 34.857 27.074 1.00 48.60 315 GLU B N 1
ATOM 5899 C CA . GLU B 1 315 ? 88.628 36.310 26.985 1.00 53.56 315 GLU B CA 1
ATOM 5900 C C . GLU B 1 315 ? 89.845 36.772 26.190 1.00 55.23 315 GLU B C 1
ATOM 5901 O O . GLU B 1 315 ? 90.968 36.335 26.445 1.00 55.44 315 GLU B O 1
ATOM 5907 N N . PRO B 1 316 ? 89.634 37.659 25.205 1.00 57.25 316 PRO B N 1
ATOM 5908 C CA . PRO B 1 316 ? 90.741 38.162 24.387 1.00 58.09 316 PRO B CA 1
ATOM 5909 C C . PRO B 1 316 ? 91.759 38.932 25.222 1.00 58.64 316 PRO B C 1
ATOM 5910 O O . PRO B 1 316 ? 91.521 40.075 25.609 1.00 59.73 316 PRO B O 1
ATOM 5914 N N . ILE B 1 320 ? 96.638 33.136 29.901 1.00 62.80 320 ILE B N 1
ATOM 5915 C CA . ILE B 1 320 ? 96.298 31.730 29.719 1.00 62.15 320 ILE B CA 1
ATOM 5916 C C . ILE B 1 320 ? 96.724 31.260 28.330 1.00 61.70 320 ILE B C 1
ATOM 5917 O O . ILE B 1 320 ? 96.153 31.674 27.320 1.00 61.28 320 ILE B O 1
ATOM 5922 N N . MET B 1 321 ? 97.731 30.393 28.289 1.00 61.22 321 MET B N 1
ATOM 5923 C CA . MET B 1 321 ? 98.241 29.865 27.028 1.00 60.65 321 MET B CA 1
ATOM 5924 C C . MET B 1 321 ? 97.423 28.670 26.540 1.00 59.08 321 MET B C 1
ATOM 5925 O O . MET B 1 321 ? 96.713 28.031 27.318 1.00 58.31 321 MET B O 1
ATOM 5930 N N . PRO B 1 322 ? 97.512 28.359 25.235 1.00 57.44 322 PRO B N 1
ATOM 5931 C CA . PRO B 1 322 ? 96.779 27.235 24.643 1.00 55.44 322 PRO B CA 1
ATOM 5932 C C . PRO B 1 322 ? 97.004 25.933 25.409 1.00 53.45 322 PRO B C 1
ATOM 5933 O O . PRO B 1 322 ? 98.143 25.539 25.661 1.00 52.95 322 PRO B O 1
ATOM 5937 N N . GLY B 1 323 ? 95.911 25.274 25.780 1.00 50.66 323 GLY B N 1
ATOM 5938 C CA . GLY B 1 323 ? 96.015 24.027 26.514 1.00 47.87 323 GLY B CA 1
ATOM 5939 C C . GLY B 1 323 ? 95.739 24.189 27.996 1.00 46.07 323 GLY B C 1
ATOM 5940 O O . GLY B 1 323 ? 95.707 23.208 28.738 1.00 45.84 323 GLY B O 1
ATOM 5941 N N . LYS B 1 324 ? 95.539 25.429 28.431 1.00 43.89 324 LYS B N 1
ATOM 5942 C CA . LYS B 1 324 ? 95.266 25.708 29.837 1.00 42.69 324 LYS B CA 1
ATOM 5943 C C . LYS B 1 324 ? 93.950 26.466 29.999 1.00 40.06 324 LYS B C 1
ATOM 5944 O O . LYS B 1 324 ? 93.636 26.962 31.079 1.00 38.93 324 LYS B O 1
ATOM 5950 N N . VAL B 1 325 ? 93.183 26.545 28.918 1.00 36.97 325 VAL B N 1
ATOM 5951 C CA . VAL B 1 325 ? 91.907 27.249 28.927 1.00 34.88 325 VAL B CA 1
ATOM 5952 C C . VAL B 1 325 ? 90.776 26.390 29.486 1.00 34.21 325 VAL B C 1
ATOM 5953 O O . VAL B 1 325 ? 90.561 25.272 29.024 1.00 32.73 325 VAL B O 1
ATOM 5957 N N . ASN B 1 326 ? 90.057 26.905 30.482 1.00 32.52 326 ASN B N 1
ATOM 5958 C CA . ASN B 1 326 ? 88.932 26.158 31.043 1.00 31.42 326 ASN B CA 1
ATOM 5959 C C . ASN B 1 326 ? 87.857 26.108 29.955 1.00 28.74 326 ASN B C 1
ATOM 5960 O O . ASN B 1 326 ? 87.569 27.118 29.310 1.00 26.78 326 ASN B O 1
ATOM 5965 N N . PRO B 1 327 ? 87.257 24.926 29.728 1.00 26.66 327 PRO B N 1
ATOM 5966 C CA . PRO B 1 327 ? 86.216 24.742 28.710 1.00 25.69 327 PRO B CA 1
ATOM 5967 C C . PRO B 1 327 ? 84.863 25.338 29.106 1.00 26.19 327 PRO B C 1
ATOM 5968 O O . PRO B 1 327 ? 83.863 24.627 29.210 1.00 23.68 327 PRO B O 1
ATOM 5972 N N . THR B 1 328 ? 84.842 26.650 29.308 1.00 23.97 328 THR B N 1
ATOM 5973 C CA . THR B 1 328 ? 83.632 27.357 29.712 1.00 23.77 328 THR B CA 1
ATOM 5974 C C . THR B 1 328 ? 82.416 27.154 28.814 1.00 22.80 328 THR B C 1
ATOM 5975 O O . THR B 1 328 ? 81.303 26.948 29.308 1.00 21.80 328 THR B O 1
ATOM 5979 N N . GLN B 1 329 ? 82.612 27.214 27.501 1.00 22.16 329 GLN B N 1
ATOM 5980 C CA . GLN B 1 329 ? 81.492 27.036 26.587 1.00 22.46 329 GLN B CA 1
ATOM 5981 C C . GLN B 1 329 ? 80.865 25.645 26.703 1.00 21.57 329 GLN B C 1
ATOM 5982 O O . GLN B 1 329 ? 79.665 25.490 26.482 1.00 20.73 329 GLN B O 1
ATOM 5988 N N . VAL B 1 330 ? 81.665 24.642 27.056 1.00 20.57 330 VAL B N 1
ATOM 5989 C CA . VAL B 1 330 ? 81.139 23.282 27.210 1.00 20.33 330 VAL B CA 1
ATOM 5990 C C . VAL B 1 330 ? 80.270 23.227 28.461 1.00 20.59 330 VAL B C 1
ATOM 5991 O O . VAL B 1 330 ? 79.190 22.630 28.465 1.00 21.61 330 VAL B O 1
ATOM 5995 N N . GLU B 1 331 ? 80.752 23.857 29.526 1.00 19.51 331 GLU B N 1
ATOM 5996 C CA . GLU B 1 331 ? 80.028 23.888 30.785 1.00 20.70 331 GLU B CA 1
ATOM 5997 C C . GLU B 1 331 ? 78.687 24.598 30.642 1.00 21.36 331 GLU B C 1
ATOM 5998 O O . GLU B 1 331 ? 77.671 24.118 31.146 1.00 21.47 331 GLU B O 1
ATOM 6004 N N . ALA B 1 332 ? 78.671 25.731 29.946 1.00 20.91 332 ALA B N 1
ATOM 6005 C CA . ALA B 1 332 ? 77.420 26.457 29.757 1.00 21.99 332 ALA B CA 1
ATOM 6006 C C . ALA B 1 332 ? 76.471 25.623 28.895 1.00 21.32 332 ALA B C 1
ATOM 6007 O O . ALA B 1 332 ? 75.274 25.532 29.177 1.00 20.29 332 ALA B O 1
ATOM 6009 N N . LEU B 1 333 ? 77.012 25.009 27.849 1.00 19.73 333 LEU B N 1
ATOM 6010 C CA . LEU B 1 333 ? 76.203 24.186 26.953 1.00 19.68 333 LEU B CA 1
ATOM 6011 C C . LEU B 1 333 ? 75.608 22.967 27.660 1.00 18.58 333 LEU B C 1
ATOM 6012 O O . LEU B 1 333 ? 74.412 22.691 27.530 1.00 18.81 333 LEU B O 1
ATOM 6017 N N . THR B 1 334 ? 76.428 22.237 28.410 1.00 20.08 334 THR B N 1
ATOM 6018 C CA . THR B 1 334 ? 75.920 21.053 29.097 1.00 19.75 334 THR B CA 1
ATOM 6019 C C . THR B 1 334 ? 74.957 21.392 30.232 1.00 20.26 334 THR B C 1
ATOM 6020 O O . THR B 1 334 ? 74.105 20.577 30.583 1.00 16.74 334 THR B O 1
ATOM 6024 N N . MET B 1 335 ? 75.082 22.578 30.821 1.00 18.60 335 MET B N 1
ATOM 6025 C CA . MET B 1 335 ? 74.134 22.939 31.869 1.00 18.42 335 MET B CA 1
ATOM 6026 C C . MET B 1 335 ? 72.799 23.198 31.180 1.00 18.17 335 MET B C 1
ATOM 6027 O O . MET B 1 335 ? 71.739 22.890 31.721 1.00 20.20 335 MET B O 1
ATOM 6032 N N . VAL B 1 336 ? 72.851 23.747 29.969 1.00 18.24 336 VAL B N 1
ATOM 6033 C CA . VAL B 1 336 ? 71.628 23.978 29.210 1.00 17.61 336 VAL B CA 1
ATOM 6034 C C . VAL B 1 336 ? 71.041 22.612 28.837 1.00 17.06 336 VAL B C 1
ATOM 6035 O O . VAL B 1 336 ? 69.830 22.404 28.897 1.00 16.32 336 VAL B O 1
ATOM 6039 N N . VAL B 1 337 ? 71.902 21.671 28.468 1.00 16.92 337 VAL B N 1
ATOM 6040 C CA . VAL B 1 337 ? 71.407 20.348 28.105 1.00 16.83 337 VAL B CA 1
ATOM 6041 C C . VAL B 1 337 ? 70.635 19.687 29.249 1.00 16.42 337 VAL B C 1
ATOM 6042 O O . VAL B 1 337 ? 69.545 19.164 29.030 1.00 15.81 337 VAL B O 1
ATOM 6046 N N . VAL B 1 338 ? 71.169 19.713 30.468 1.00 17.19 338 VAL B N 1
ATOM 6047 C CA . VAL B 1 338 ? 70.440 19.072 31.560 1.00 17.08 338 VAL B CA 1
ATOM 6048 C C . VAL B 1 338 ? 69.122 19.790 31.840 1.00 17.53 338 VAL B C 1
ATOM 6049 O O . VAL B 1 338 ? 68.143 19.170 32.260 1.00 16.32 338 VAL B O 1
ATOM 6053 N N . ARG B 1 339 ? 69.090 21.095 31.584 1.00 15.90 339 ARG B N 1
ATOM 6054 C CA . ARG B 1 339 ? 67.867 21.868 31.766 1.00 16.62 339 ARG B CA 1
ATOM 6055 C C . ARG B 1 339 ? 66.861 21.392 30.711 1.00 17.69 339 ARG B C 1
ATOM 6056 O O . ARG B 1 339 ? 65.681 21.211 31.006 1.00 16.83 339 ARG B O 1
ATOM 6064 N N . VAL B 1 340 ? 67.337 21.182 29.483 1.00 16.95 340 VAL B N 1
ATOM 6065 C CA . VAL B 1 340 ? 66.472 20.721 28.394 1.00 16.28 340 VAL B CA 1
ATOM 6066 C C . VAL B 1 340 ? 65.866 19.344 28.671 1.00 16.70 340 VAL B C 1
ATOM 6067 O O . VAL B 1 340 ? 64.700 19.106 28.359 1.00 16.04 340 VAL B O 1
ATOM 6071 N N . TYR B 1 341 ? 66.648 18.432 29.247 1.00 17.09 341 TYR B N 1
ATOM 6072 C CA . TYR B 1 341 ? 66.108 17.110 29.550 1.00 16.71 341 TYR B CA 1
ATOM 6073 C C . TYR B 1 341 ? 64.961 17.264 30.536 1.00 16.90 341 TYR B C 1
ATOM 6074 O O . TYR B 1 341 ? 63.958 16.552 30.452 1.00 16.50 341 TYR B O 1
ATOM 6083 N N . GLY B 1 342 ? 65.112 18.208 31.459 1.00 16.79 342 GLY B N 1
ATOM 6084 C CA . GLY B 1 342 ? 64.065 18.457 32.437 1.00 17.07 342 GLY B CA 1
ATOM 6085 C C . GLY B 1 342 ? 62.832 19.034 31.766 1.00 17.29 342 GLY B C 1
ATOM 6086 O O . GLY B 1 342 ? 61.702 18.685 32.115 1.00 17.21 342 GLY B O 1
ATOM 6087 N N . ASN B 1 343 ? 63.041 19.924 30.800 1.00 18.66 343 ASN B N 1
ATOM 6088 C CA . ASN B 1 343 ? 61.930 20.527 30.073 1.00 17.87 343 ASN B CA 1
ATOM 6089 C C . ASN B 1 343 ? 61.149 19.435 29.353 1.00 18.06 343 ASN B C 1
ATOM 6090 O O . ASN B 1 343 ? 59.923 19.435 29.345 1.00 17.54 343 ASN B O 1
ATOM 6095 N N . ASP B 1 344 ? 61.871 18.505 28.739 1.00 17.63 344 ASP B N 1
ATOM 6096 C CA . ASP B 1 344 ? 61.229 17.406 28.030 1.00 17.05 344 ASP B CA 1
ATOM 6097 C C . ASP B 1 344 ? 60.380 16.579 28.994 1.00 16.56 344 ASP B C 1
ATOM 6098 O O . ASP B 1 344 ? 59.273 16.159 28.657 1.00 16.01 344 ASP B O 1
ATOM 6103 N N . HIS B 1 345 ? 60.909 16.342 30.191 1.00 17.18 345 HIS B N 1
ATOM 6104 C CA . HIS B 1 345 ? 60.191 15.573 31.206 1.00 16.28 345 HIS B CA 1
ATOM 6105 C C . HIS B 1 345 ? 58.868 16.279 31.501 1.00 16.34 345 HIS B C 1
ATOM 6106 O O . HIS B 1 345 ? 57.807 15.650 31.531 1.00 15.59 345 HIS B O 1
ATOM 6113 N N . THR B 1 346 ? 58.934 17.591 31.711 1.00 16.36 346 THR B N 1
ATOM 6114 C CA . THR B 1 346 ? 57.735 18.376 31.989 1.00 16.40 346 THR B CA 1
ATOM 6115 C C . THR B 1 346 ? 56.696 18.262 30.872 1.00 17.49 346 THR B C 1
ATOM 6116 O O . THR B 1 346 ? 55.520 18.001 31.133 1.00 16.21 346 THR B O 1
ATOM 6120 N N . VAL B 1 347 ? 57.128 18.448 29.626 1.00 16.40 347 VAL B N 1
ATOM 6121 C CA . VAL B 1 347 ? 56.209 18.381 28.491 1.00 16.54 347 VAL B CA 1
ATOM 6122 C C . VAL B 1 347 ? 55.566 17.003 28.306 1.00 16.67 347 VAL B C 1
ATOM 6123 O O . VAL B 1 347 ? 54.351 16.901 28.137 1.00 16.86 347 VAL B O 1
ATOM 6127 N N . ALA B 1 348 ? 56.374 15.946 28.344 1.00 16.67 348 ALA B N 1
ATOM 6128 C CA . ALA B 1 348 ? 55.849 14.592 28.168 1.00 16.94 348 ALA B CA 1
ATOM 6129 C C . ALA B 1 348 ? 54.902 14.191 29.299 1.00 17.61 348 ALA B C 1
ATOM 6130 O O . ALA B 1 348 ? 53.890 13.531 29.065 1.00 17.68 348 ALA B O 1
ATOM 6132 N N . PHE B 1 349 ? 55.238 14.584 30.525 1.00 17.20 349 PHE B N 1
ATOM 6133 C CA . PHE B 1 349 ? 54.420 14.275 31.700 1.00 15.96 349 PHE B CA 1
ATOM 6134 C C . PHE B 1 349 ? 53.061 14.952 31.486 1.00 18.03 349 PHE B C 1
ATOM 6135 O O . PHE B 1 349 ? 52.010 14.306 31.538 1.00 17.50 349 PHE B O 1
ATOM 6143 N N . ALA B 1 350 ? 53.093 16.251 31.210 1.00 17.09 350 ALA B N 1
ATOM 6144 C CA . ALA B 1 350 ? 51.874 17.014 30.975 1.00 17.39 350 ALA B CA 1
ATOM 6145 C C . ALA B 1 350 ? 51.051 16.426 29.827 1.00 17.32 350 ALA B C 1
ATOM 6146 O O . ALA B 1 350 ? 49.825 16.365 29.899 1.00 17.49 350 ALA B O 1
ATOM 6148 N N . GLY B 1 351 ? 51.731 15.983 28.773 1.00 17.40 351 GLY B N 1
ATOM 6149 C CA . GLY B 1 351 ? 51.041 15.429 27.621 1.00 17.56 351 GLY B CA 1
ATOM 6150 C C . GLY B 1 351 ? 50.203 14.190 27.889 1.00 18.30 351 GLY B C 1
ATOM 6151 O O . GLY B 1 351 ? 49.261 13.906 27.152 1.00 17.06 351 GLY B O 1
ATOM 6152 N N . SER B 1 352 ? 50.538 13.447 28.937 1.00 17.92 352 SER B N 1
ATOM 6153 C CA . SER B 1 352 ? 49.796 12.233 29.272 1.00 17.40 352 SER B CA 1
ATOM 6154 C C . SER B 1 352 ? 48.608 12.526 30.184 1.00 18.99 352 SER B C 1
ATOM 6155 O O . SER B 1 352 ? 47.790 11.640 30.453 1.00 18.26 352 SER B O 1
ATOM 6158 N N . GLN B 1 353 ? 48.503 13.771 30.640 1.00 17.95 353 GLN B N 1
ATOM 6159 C CA . GLN B 1 353 ? 47.465 14.149 31.596 1.00 18.56 353 GLN B CA 1
ATOM 6160 C C . GLN B 1 353 ? 46.193 14.818 31.089 1.00 20.09 353 GLN B C 1
ATOM 6161 O O . GLN B 1 353 ? 45.472 15.439 31.872 1.00 21.50 353 GLN B O 1
ATOM 6167 N N . GLY B 1 354 ? 45.907 14.701 29.798 1.00 20.19 354 GLY B N 1
ATOM 6168 C CA . GLY B 1 354 ? 44.691 15.301 29.280 1.00 20.41 354 GLY B CA 1
ATOM 6169 C C . GLY B 1 354 ? 43.469 14.574 29.822 1.00 22.35 354 GLY B C 1
ATOM 6170 O O . GLY B 1 354 ? 43.563 13.413 30.210 1.00 21.60 354 GLY B O 1
ATOM 6171 N N . ASN B 1 355 ? 42.329 15.257 29.873 1.00 21.19 355 ASN B N 1
ATOM 6172 C CA . ASN B 1 355 ? 41.091 14.645 30.350 1.00 22.37 355 ASN B CA 1
ATOM 6173 C C . ASN B 1 355 ? 39.943 15.009 29.422 1.00 23.00 355 ASN B C 1
ATOM 6174 O O . ASN B 1 355 ? 39.702 16.183 29.155 1.00 22.33 355 ASN B O 1
ATOM 6179 N N . PHE B 1 356 ? 39.243 13.991 28.938 1.00 22.27 356 PHE B N 1
ATOM 6180 C CA . PHE B 1 356 ? 38.103 14.186 28.051 1.00 22.86 356 PHE B CA 1
ATOM 6181 C C . PHE B 1 356 ? 38.405 15.083 26.853 1.00 22.31 356 PHE B C 1
ATOM 6182 O O . PHE B 1 356 ? 39.343 14.834 26.096 1.00 20.34 356 PHE B O 1
ATOM 6190 N N . GLN B 1 357 ? 37.613 16.139 26.690 1.00 21.39 357 GLN B N 1
ATOM 6191 C CA . GLN B 1 357 ? 37.773 17.032 25.551 1.00 22.08 357 GLN B CA 1
ATOM 6192 C C . GLN B 1 357 ? 38.820 18.135 25.652 1.00 22.23 357 GLN B C 1
ATOM 6193 O O . GLN B 1 357 ? 38.914 18.972 24.751 1.00 24.07 357 GLN B O 1
ATOM 6199 N N . LEU B 1 358 ? 39.619 18.154 26.714 1.00 20.62 358 LEU B N 1
ATOM 6200 C CA . LEU B 1 358 ? 40.621 19.208 26.816 1.00 21.36 358 LEU B CA 1
ATOM 6201 C C . LEU B 1 358 ? 41.811 18.932 27.728 1.00 21.14 358 LEU B C 1
ATOM 6202 O O . LEU B 1 358 ? 41.644 18.628 28.905 1.00 21.11 358 LEU B O 1
ATOM 6207 N N . ASN B 1 359 ? 43.015 19.043 27.177 1.00 21.40 359 ASN B N 1
ATOM 6208 C CA . ASN B 1 359 ? 44.217 18.875 27.987 1.00 20.63 359 ASN B CA 1
ATOM 6209 C C . ASN B 1 359 ? 44.427 20.263 28.583 1.00 21.18 359 ASN B C 1
ATOM 6210 O O . ASN B 1 359 ? 44.546 21.243 27.846 1.00 22.38 359 ASN B O 1
ATOM 6215 N N . VAL B 1 360 ? 44.455 20.358 29.909 1.00 20.53 360 VAL B N 1
ATOM 6216 C CA . VAL B 1 360 ? 44.629 21.653 30.550 1.00 22.97 360 VAL B CA 1
ATOM 6217 C C . VAL B 1 360 ? 46.015 21.924 31.137 1.00 20.86 360 VAL B C 1
ATOM 6218 O O . VAL B 1 360 ? 46.151 22.385 32.271 1.00 20.13 360 VAL B O 1
ATOM 6222 N N . TYR B 1 361 ? 47.040 21.637 30.336 1.00 20.66 361 TYR B N 1
ATOM 6223 C CA . TYR B 1 361 ? 48.436 21.884 30.704 1.00 19.42 361 TYR B CA 1
ATOM 6224 C C . TYR B 1 361 ? 49.100 22.638 29.551 1.00 20.59 361 TYR B C 1
ATOM 6225 O O . TYR B 1 361 ? 50.323 22.710 29.472 1.00 19.56 361 TYR B O 1
ATOM 6234 N N . LYS B 1 362 ? 48.289 23.214 28.669 1.00 21.04 362 LYS B N 1
ATOM 6235 C CA . LYS B 1 362 ? 48.820 23.893 27.488 1.00 21.09 362 LYS B CA 1
ATOM 6236 C C . LYS B 1 362 ? 49.903 24.949 27.694 1.00 19.74 362 LYS B C 1
ATOM 6237 O O . LYS B 1 362 ? 50.936 24.905 27.029 1.00 20.40 362 LYS B O 1
ATOM 6243 N N . PRO B 1 363 ? 49.688 25.913 28.605 1.00 20.29 363 PRO B N 1
ATOM 6244 C CA . PRO B 1 363 ? 50.717 26.936 28.809 1.00 20.53 363 PRO B CA 1
ATOM 6245 C C . PRO B 1 363 ? 52.100 26.399 29.170 1.00 21.08 363 PRO B C 1
ATOM 6246 O O . PRO B 1 363 ? 53.098 26.792 28.564 1.00 20.77 363 PRO B O 1
ATOM 6250 N N . VAL B 1 364 ? 52.168 25.500 30.147 1.00 20.22 364 VAL B N 1
ATOM 6251 C CA . VAL B 1 364 ? 53.463 24.969 30.552 1.00 19.43 364 VAL B CA 1
ATOM 6252 C C . VAL B 1 364 ? 54.107 24.082 29.482 1.00 19.27 364 VAL B C 1
ATOM 6253 O O . VAL B 1 364 ? 55.332 24.054 29.354 1.00 19.58 364 VAL B O 1
ATOM 6257 N N . MET B 1 365 ? 53.300 23.363 28.706 1.00 19.54 365 MET B N 1
ATOM 6258 C CA . MET B 1 365 ? 53.863 22.523 27.646 1.00 17.35 365 MET B CA 1
ATOM 6259 C C . MET B 1 365 ? 54.517 23.437 26.610 1.00 20.07 365 MET B C 1
ATOM 6260 O O . MET B 1 365 ? 55.623 23.176 26.134 1.00 20.29 365 MET B O 1
ATOM 6265 N N . ALA B 1 366 ? 53.829 24.522 26.270 1.00 20.51 366 ALA B N 1
ATOM 6266 C CA . ALA B 1 366 ? 54.361 25.472 25.303 1.00 21.05 366 ALA B CA 1
ATOM 6267 C C . ALA B 1 366 ? 55.606 26.165 25.852 1.00 21.32 366 ALA B C 1
ATOM 6268 O O . ALA B 1 366 ? 56.618 26.268 25.161 1.00 20.63 366 ALA B O 1
ATOM 6270 N N . TYR B 1 367 ? 55.530 26.626 27.098 1.00 20.43 367 TYR B N 1
ATOM 6271 C CA . TYR B 1 367 ? 56.649 27.331 27.722 1.00 21.00 367 TYR B CA 1
ATOM 6272 C C . TYR B 1 367 ? 57.939 26.521 27.803 1.00 21.28 367 TYR B C 1
ATOM 6273 O O . TYR B 1 367 ? 59.011 27.012 27.442 1.00 20.03 367 TYR B O 1
ATOM 6282 N N . SER B 1 368 ? 57.845 25.294 28.301 1.00 20.02 368 SER B N 1
ATOM 6283 C CA . SER B 1 368 ? 59.035 24.461 28.433 1.00 19.82 368 SER B CA 1
ATOM 6284 C C . SER B 1 368 ? 59.648 24.098 27.091 1.00 19.04 368 SER B C 1
ATOM 6285 O O . SER B 1 368 ? 60.864 23.918 26.987 1.00 20.27 368 SER B O 1
ATOM 6288 N N . THR B 1 369 ? 58.822 23.991 26.058 1.00 18.52 369 THR B N 1
ATOM 6289 C CA . THR B 1 369 ? 59.355 23.674 24.741 1.00 18.50 369 THR B CA 1
ATOM 6290 C C . THR B 1 369 ? 60.083 24.902 24.184 1.00 20.16 369 THR B C 1
ATOM 6291 O O . THR B 1 369 ? 61.182 24.791 23.643 1.00 18.37 369 THR B O 1
ATOM 6295 N N . LEU B 1 370 ? 59.470 26.075 24.317 1.00 18.33 370 LEU B N 1
ATOM 6296 C CA . LEU B 1 370 ? 60.093 27.300 23.824 1.00 20.11 370 LEU B CA 1
ATOM 6297 C C . LEU B 1 370 ? 61.359 27.617 24.606 1.00 19.50 370 LEU B C 1
ATOM 6298 O O . LEU B 1 370 ? 62.337 28.095 24.038 1.00 19.33 370 LEU B O 1
ATOM 6303 N N . GLU B 1 371 ? 61.346 27.359 25.911 1.00 19.93 371 GLU B N 1
ATOM 6304 C CA . GLU B 1 371 ? 62.537 27.613 26.714 1.00 20.95 371 GLU B CA 1
ATOM 6305 C C . GLU B 1 371 ? 63.685 26.776 26.157 1.00 20.38 371 GLU B C 1
ATOM 6306 O O . GLU B 1 371 ? 64.800 27.267 25.976 1.00 19.17 371 GLU B O 1
ATOM 6312 N N . SER B 1 372 ? 63.402 25.505 25.883 1.00 18.51 372 SER B N 1
ATOM 6313 C CA . SER B 1 372 ? 64.416 24.603 25.347 1.00 18.17 372 SER B CA 1
ATOM 6314 C C . SER B 1 372 ? 64.966 25.121 24.023 1.00 19.05 372 SER B C 1
ATOM 6315 O O . SER B 1 372 ? 66.176 25.133 23.805 1.00 19.11 372 SER B O 1
ATOM 6318 N N . ILE B 1 373 ? 64.072 25.557 23.144 1.00 17.79 373 ILE B N 1
ATOM 6319 C CA . ILE B 1 373 ? 64.482 26.073 21.845 1.00 18.20 373 ILE B CA 1
ATOM 6320 C C . ILE B 1 373 ? 65.385 27.300 21.999 1.00 19.55 373 ILE B C 1
ATOM 6321 O O . ILE B 1 373 ? 66.455 27.373 21.395 1.00 19.62 373 ILE B O 1
ATOM 6326 N N . ASN B 1 374 ? 64.967 28.251 22.826 1.00 20.46 374 ASN B N 1
ATOM 6327 C CA . ASN B 1 374 ? 65.757 29.463 23.028 1.00 21.24 374 ASN B CA 1
ATOM 6328 C C . ASN B 1 374 ? 67.094 29.239 23.727 1.00 21.91 374 ASN B C 1
ATOM 6329 O O . ASN B 1 374 ? 68.108 29.801 23.315 1.00 22.21 374 ASN B O 1
ATOM 6334 N N . LEU B 1 375 ? 67.108 28.431 24.783 1.00 20.33 375 LEU B N 1
ATOM 6335 C CA . LEU B 1 375 ? 68.357 28.177 25.491 1.00 20.69 375 LEU B CA 1
ATOM 6336 C C . LEU B 1 375 ? 69.340 27.421 24.603 1.00 21.11 375 LEU B C 1
ATOM 6337 O O . LEU B 1 375 ? 70.530 27.734 24.583 1.00 19.29 375 LEU B O 1
ATOM 6342 N N . LEU B 1 376 ? 68.846 26.428 23.866 1.00 21.49 376 LEU B N 1
ATOM 6343 C CA . LEU B 1 376 ? 69.713 25.666 22.972 1.00 22.61 376 LEU B CA 1
ATOM 6344 C C . LEU B 1 376 ? 70.241 26.566 21.862 1.00 23.75 376 LEU B C 1
ATOM 6345 O O . LEU B 1 376 ? 71.416 26.496 21.507 1.00 23.11 376 LEU B O 1
ATOM 6350 N N . ALA B 1 377 ? 69.372 27.409 21.311 1.00 22.62 377 ALA B N 1
ATOM 6351 C CA . ALA B 1 377 ? 69.790 28.322 20.253 1.00 24.16 377 ALA B CA 1
ATOM 6352 C C . ALA B 1 377 ? 70.886 29.241 20.789 1.00 24.14 377 ALA B C 1
ATOM 6353 O O . ALA B 1 377 ? 71.889 29.473 20.115 1.00 25.61 377 ALA B O 1
ATOM 6355 N N . ASP B 1 378 ? 70.691 29.758 22.003 1.00 23.89 378 ASP B N 1
ATOM 6356 C CA . ASP B 1 378 ? 71.675 30.642 22.633 1.00 23.82 378 ASP B CA 1
ATOM 6357 C C . ASP B 1 378 ? 72.997 29.913 22.861 1.00 23.96 378 ASP B C 1
ATOM 6358 O O . ASP B 1 378 ? 74.064 30.384 22.467 1.00 22.77 378 ASP B O 1
ATOM 6363 N N . ALA B 1 379 ? 72.910 28.762 23.521 1.00 22.28 379 ALA B N 1
ATOM 6364 C CA . ALA B 1 379 ? 74.088 27.968 23.855 1.00 21.37 379 ALA B CA 1
ATOM 6365 C C . ALA B 1 379 ? 74.850 27.426 22.651 1.00 21.22 379 ALA B C 1
ATOM 6366 O O . ALA B 1 379 ? 76.081 27.454 22.634 1.00 22.39 379 ALA B O 1
ATOM 6368 N N . VAL B 1 380 ? 74.129 26.931 21.649 1.00 21.20 380 VAL B N 1
ATOM 6369 C CA . VAL B 1 380 ? 74.779 26.394 20.460 1.00 21.68 380 VAL B CA 1
ATOM 6370 C C . VAL B 1 380 ? 75.517 27.506 19.715 1.00 22.43 380 VAL B C 1
ATOM 6371 O O . VAL B 1 380 ? 76.645 27.317 19.260 1.00 22.25 380 VAL B O 1
ATOM 6375 N N . ALA B 1 381 ? 74.881 28.666 19.598 1.00 21.63 381 ALA B N 1
ATOM 6376 C CA . ALA B 1 381 ? 75.503 29.796 18.909 1.00 23.88 381 ALA B CA 1
ATOM 6377 C C . ALA B 1 381 ? 76.751 30.267 19.652 1.00 23.57 381 ALA B C 1
ATOM 6378 O O . ALA B 1 381 ? 77.758 30.606 19.031 1.00 24.67 381 ALA B O 1
ATOM 6380 N N . SER B 1 382 ? 76.682 30.287 20.980 1.00 23.97 382 SER B N 1
ATOM 6381 C CA . SER B 1 382 ? 77.808 30.715 21.808 1.00 25.45 382 SER B CA 1
ATOM 6382 C C . SER B 1 382 ? 78.956 29.711 21.700 1.00 25.85 382 SER B C 1
ATOM 6383 O O . SER B 1 382 ? 80.118 30.084 21.507 1.00 26.27 382 SER B O 1
ATOM 6386 N N . PHE B 1 383 ? 78.618 28.433 21.825 1.00 24.38 383 PHE B N 1
ATOM 6387 C CA . PHE B 1 383 ? 79.600 27.356 21.737 1.00 23.43 383 PHE B CA 1
ATOM 6388 C C . PHE B 1 383 ? 80.306 27.390 20.383 1.00 23.22 383 PHE B C 1
ATOM 6389 O O . PHE B 1 383 ? 81.514 27.164 20.288 1.00 24.57 383 PHE B O 1
ATOM 6397 N N . ASP B 1 384 ? 79.535 27.668 19.340 1.00 22.81 384 ASP B N 1
ATOM 6398 C CA . ASP B 1 384 ? 80.045 27.725 17.976 1.00 25.02 384 ASP B CA 1
ATOM 6399 C C . ASP B 1 384 ? 81.039 28.872 17.795 1.00 25.79 384 ASP B C 1
ATOM 6400 O O . ASP B 1 384 ? 82.195 28.660 17.428 1.00 25.01 384 ASP B O 1
ATOM 6405 N N . ALA B 1 385 ? 80.581 30.087 18.069 1.00 26.26 385 ALA B N 1
ATOM 6406 C CA . ALA B 1 385 ? 81.415 31.272 17.909 1.00 27.41 385 ALA B CA 1
ATOM 6407 C C . ALA B 1 385 ? 82.605 31.370 18.856 1.00 27.78 385 ALA B C 1
ATOM 6408 O O . ALA B 1 385 ? 83.690 31.801 18.451 1.00 27.38 385 ALA B O 1
ATOM 6410 N N . HIS B 1 386 ? 82.415 30.961 20.107 1.00 26.71 386 HIS B N 1
ATOM 6411 C CA . HIS B 1 386 ? 83.475 31.077 21.102 1.00 27.00 386 HIS B CA 1
ATOM 6412 C C . HIS B 1 386 ? 84.338 29.858 21.410 1.00 26.09 386 HIS B C 1
ATOM 6413 O O . HIS B 1 386 ? 85.223 29.933 22.266 1.00 25.78 386 HIS B O 1
ATOM 6420 N N . LEU B 1 387 ? 84.097 28.740 20.732 1.00 24.54 387 LEU B N 1
ATOM 6421 C CA . LEU B 1 387 ? 84.918 27.557 20.971 1.00 25.06 387 LEU B CA 1
ATOM 6422 C C . LEU B 1 387 ? 85.125 26.723 19.712 1.00 24.53 387 LEU B C 1
ATOM 6423 O O . LEU B 1 387 ? 86.250 26.577 19.239 1.00 26.15 387 LEU B O 1
ATOM 6428 N N . ALA B 1 388 ? 84.038 26.182 19.174 1.00 25.23 388 ALA B N 1
ATOM 6429 C CA . ALA B 1 388 ? 84.092 25.333 17.988 1.00 24.83 388 ALA B CA 1
ATOM 6430 C C . ALA B 1 388 ? 84.912 25.906 16.832 1.00 25.88 388 ALA B C 1
ATOM 6431 O O . ALA B 1 388 ? 85.776 25.229 16.287 1.00 24.18 388 ALA B O 1
ATOM 6433 N N . GLN B 1 389 ? 84.636 27.149 16.459 1.00 27.18 389 GLN B N 1
ATOM 6434 C CA . GLN B 1 389 ? 85.352 27.788 15.360 1.00 28.50 389 GLN B CA 1
ATOM 6435 C C . GLN B 1 389 ? 86.852 27.936 15.616 1.00 29.00 389 GLN B C 1
ATOM 6436 O O . GLN B 1 389 ? 87.644 28.036 14.674 1.00 29.92 389 GLN B O 1
ATOM 6442 N N . GLY B 1 390 ? 87.244 27.931 16.885 1.00 28.48 390 GLY B N 1
ATOM 6443 C CA . GLY B 1 390 ? 88.648 28.082 17.224 1.00 28.22 390 GLY B CA 1
ATOM 6444 C C . GLY B 1 390 ? 89.376 26.802 17.591 1.00 28.42 390 GLY B C 1
ATOM 6445 O O . GLY B 1 390 ? 90.506 26.848 18.076 1.00 29.35 390 GLY B O 1
ATOM 6446 N N . ILE B 1 391 ? 88.741 25.657 17.368 1.00 27.65 391 ILE B N 1
ATOM 6447 C CA . ILE B 1 391 ? 89.369 24.383 17.687 1.00 27.00 391 ILE B CA 1
ATOM 6448 C C . ILE B 1 391 ? 90.593 24.154 16.806 1.00 26.72 391 ILE B C 1
ATOM 6449 O O . ILE B 1 391 ? 90.544 24.347 15.595 1.00 29.12 391 ILE B O 1
ATOM 6454 N N . GLU B 1 392 ? 91.690 23.747 17.432 1.00 27.82 392 GLU B N 1
ATOM 6455 C CA . GLU B 1 392 ? 92.929 23.476 16.719 1.00 28.68 392 GLU B CA 1
ATOM 6456 C C . GLU B 1 392 ? 93.561 22.212 17.275 1.00 27.64 392 GLU B C 1
ATOM 6457 O O . GLU B 1 392 ? 93.386 21.876 18.444 1.00 27.95 392 GLU B O 1
ATOM 6463 N N . PRO B 1 393 ? 94.305 21.483 16.437 1.00 28.31 393 PRO B N 1
ATOM 6464 C CA . PRO B 1 393 ? 94.929 20.265 16.948 1.00 28.16 393 PRO B CA 1
ATOM 6465 C C . PRO B 1 393 ? 96.206 20.598 17.701 1.00 29.49 393 PRO B C 1
ATOM 6466 O O . PRO B 1 393 ? 96.819 21.639 17.466 1.00 29.12 393 PRO B O 1
ATOM 6470 N N . ASN B 1 394 ? 96.579 19.733 18.635 1.00 30.19 394 ASN B N 1
ATOM 6471 C CA . ASN B 1 394 ? 97.825 19.904 19.365 1.00 30.85 394 ASN B CA 1
ATOM 6472 C C . ASN B 1 394 ? 98.668 18.801 18.741 1.00 31.08 394 ASN B C 1
ATOM 6473 O O . ASN B 1 394 ? 98.736 17.684 19.257 1.00 29.65 394 ASN B O 1
ATOM 6478 N N . LEU B 1 395 ? 99.276 19.121 17.603 1.00 31.05 395 LEU B N 1
ATOM 6479 C CA . LEU B 1 395 ? 100.084 18.173 16.847 1.00 31.54 395 LEU B CA 1
ATOM 6480 C C . LEU B 1 395 ? 101.127 17.424 17.662 1.00 31.57 395 LEU B C 1
ATOM 6481 O O . LEU B 1 395 ? 101.299 16.220 17.488 1.00 31.37 395 LEU B O 1
ATOM 6486 N N . GLU B 1 396 ? 101.815 18.133 18.550 1.00 31.17 396 GLU B N 1
ATOM 6487 C CA . GLU B 1 396 ? 102.846 17.518 19.381 1.00 32.17 396 GLU B CA 1
ATOM 6488 C C . GLU B 1 396 ? 102.276 16.419 20.278 1.00 31.52 396 GLU B C 1
ATOM 6489 O O . GLU B 1 396 ? 102.829 15.323 20.355 1.00 30.07 396 GLU B O 1
ATOM 6495 N N . ARG B 1 397 ? 101.171 16.723 20.955 1.00 31.59 397 ARG B N 1
ATOM 6496 C CA . ARG B 1 397 ? 100.514 15.765 21.844 1.00 31.04 397 ARG B CA 1
ATOM 6497 C C . ARG B 1 397 ? 99.950 14.582 21.062 1.00 28.93 397 ARG B C 1
ATOM 6498 O O . ARG B 1 397 ? 100.130 13.426 21.445 1.00 27.92 397 ARG B O 1
ATOM 6506 N N . ILE B 1 398 ? 99.258 14.880 19.969 1.00 26.69 398 ILE B N 1
ATOM 6507 C CA . ILE B 1 398 ? 98.677 13.840 19.131 1.00 26.12 398 ILE B CA 1
ATOM 6508 C C . ILE B 1 398 ? 99.770 12.882 18.661 1.00 27.82 398 ILE B C 1
ATOM 6509 O O . ILE B 1 398 ? 99.639 11.663 18.773 1.00 26.19 398 ILE B O 1
ATOM 6514 N N . GLU B 1 399 ? 100.857 13.451 18.153 1.00 30.10 399 GLU B N 1
ATOM 6515 C CA . GLU B 1 399 ? 101.978 12.672 17.648 1.00 33.47 399 GLU B CA 1
ATOM 6516 C C . GLU B 1 399 ? 102.633 11.813 18.728 1.00 33.18 399 GLU B C 1
ATOM 6517 O O . GLU B 1 399 ? 102.900 10.631 18.513 1.00 34.19 399 GLU B O 1
ATOM 6523 N N . GLU B 1 400 ? 102.891 12.404 19.889 1.00 33.19 400 GLU B N 1
ATOM 6524 C CA . GLU B 1 400 ? 103.519 11.667 20.979 1.00 34.01 400 GLU B CA 1
ATOM 6525 C C . GLU B 1 400 ? 102.713 10.437 21.386 1.00 32.51 400 GLU B C 1
ATOM 6526 O O . GLU B 1 400 ? 103.278 9.382 21.684 1.00 31.86 400 GLU B O 1
ATOM 6532 N N . TYR B 1 401 ? 101.392 10.578 21.405 1.00 31.00 401 TYR B N 1
ATOM 6533 C CA . TYR B 1 401 ? 100.513 9.474 21.766 1.00 28.76 401 TYR B CA 1
ATOM 6534 C C . TYR B 1 401 ? 100.525 8.387 20.699 1.00 28.34 401 TYR B C 1
ATOM 6535 O O . TYR B 1 401 ? 100.650 7.203 21.000 1.00 28.67 401 TYR B O 1
ATOM 6544 N N . LEU B 1 402 ? 100.390 8.801 19.446 1.00 28.05 402 LEU B N 1
ATOM 6545 C CA . LEU B 1 402 ? 100.347 7.862 18.335 1.00 27.86 402 LEU B CA 1
ATOM 6546 C C . LEU B 1 402 ? 101.651 7.100 18.121 1.00 29.07 402 LEU B C 1
ATOM 6547 O O . LEU B 1 402 ? 101.652 5.873 18.040 1.00 28.13 402 LEU B O 1
ATOM 6552 N N . GLN B 1 403 ? 102.755 7.833 18.034 1.00 31.39 403 GLN B N 1
ATOM 6553 C CA . GLN B 1 403 ? 104.068 7.238 17.799 1.00 33.56 403 GLN B CA 1
ATOM 6554 C C . GLN B 1 403 ? 104.572 6.310 18.897 1.00 34.12 403 GLN B C 1
ATOM 6555 O O . GLN B 1 403 ? 105.400 5.436 18.642 1.00 36.18 403 GLN B O 1
ATOM 6561 N N . LYS B 1 404 ? 104.082 6.498 20.115 1.00 33.98 404 LYS B N 1
ATOM 6562 C CA . LYS B 1 404 ? 104.502 5.660 21.232 1.00 34.53 404 LYS B CA 1
ATOM 6563 C C . LYS B 1 404 ? 103.473 4.583 21.550 1.00 33.17 404 LYS B C 1
ATOM 6564 O O . LYS B 1 404 ? 103.632 3.830 22.509 1.00 33.84 404 LYS B O 1
ATOM 6570 N N . ASN B 1 405 ? 102.423 4.501 20.742 1.00 31.67 405 ASN B N 1
ATOM 6571 C CA . ASN B 1 405 ? 101.368 3.531 20.999 1.00 30.15 405 ASN B CA 1
ATOM 6572 C C . ASN B 1 405 ? 101.498 2.207 20.257 1.00 30.63 405 ASN B C 1
ATOM 6573 O O . ASN B 1 405 ? 101.847 2.169 19.079 1.00 30.81 405 ASN B O 1
ATOM 6578 N N . PRO B 1 406 ? 101.207 1.095 20.952 1.00 30.65 406 PRO B N 1
ATOM 6579 C CA . PRO B 1 406 ? 101.274 -0.260 20.399 1.00 30.46 406 PRO B CA 1
ATOM 6580 C C . PRO B 1 406 ? 100.379 -0.469 19.176 1.00 30.70 406 PRO B C 1
ATOM 6581 O O . PRO B 1 406 ? 100.596 -1.398 18.399 1.00 31.57 406 PRO B O 1
ATOM 6585 N N . MET B 1 407 ? 99.376 0.388 19.001 1.00 30.10 407 MET B N 1
ATOM 6586 C CA . MET B 1 407 ? 98.469 0.234 17.866 1.00 29.55 407 MET B CA 1
ATOM 6587 C C . MET B 1 407 ? 99.144 0.395 16.502 1.00 30.59 407 MET B C 1
ATOM 6588 O O . MET B 1 407 ? 98.572 0.019 15.479 1.00 30.61 407 MET B O 1
ATOM 6593 N N . LEU B 1 408 ? 100.356 0.942 16.482 1.00 31.33 408 LEU B N 1
ATOM 6594 C CA . LEU B 1 408 ? 101.077 1.122 15.223 1.00 32.54 408 LEU B CA 1
ATOM 6595 C C . LEU B 1 408 ? 101.962 -0.069 14.863 1.00 34.00 408 LEU B C 1
ATOM 6596 O O . LEU B 1 408 ? 102.530 -0.114 13.772 1.00 35.29 408 LEU B O 1
ATOM 6601 N N . ALA B 1 409 ? 102.079 -1.030 15.772 1.00 35.65 409 ALA B N 1
ATOM 6602 C CA . ALA B 1 409 ? 102.924 -2.203 15.548 1.00 38.09 409 ALA B CA 1
ATOM 6603 C C . ALA B 1 409 ? 102.411 -3.179 14.489 1.00 39.88 409 ALA B C 1
ATOM 6604 O O . ALA B 1 409 ? 103.162 -4.032 14.009 1.00 40.28 409 ALA B O 1
ATOM 6606 N N . THR B 1 410 ? 101.141 -3.052 14.123 1.00 41.39 410 THR B N 1
ATOM 6607 C CA . THR B 1 410 ? 100.529 -3.941 13.137 1.00 43.45 410 THR B CA 1
ATOM 6608 C C . THR B 1 410 ? 101.386 -4.215 11.903 1.00 44.38 410 THR B C 1
ATOM 6609 O O . THR B 1 410 ? 101.654 -5.370 11.573 1.00 45.25 410 THR B O 1
ATOM 6613 N N . ALA B 1 411 ? 101.812 -3.157 11.222 1.00 45.46 411 ALA B N 1
ATOM 6614 C CA . ALA B 1 411 ? 102.625 -3.304 10.019 1.00 47.10 411 ALA B CA 1
ATOM 6615 C C . ALA B 1 411 ? 103.954 -4.008 10.288 1.00 48.05 411 ALA B C 1
ATOM 6616 O O . ALA B 1 411 ? 104.473 -4.718 9.427 1.00 47.83 411 ALA B O 1
ATOM 6618 N N . LEU B 1 412 ? 104.499 -3.812 11.483 1.00 49.14 412 LEU B N 1
ATOM 6619 C CA . LEU B 1 412 ? 105.771 -4.427 11.847 1.00 50.81 412 LEU B CA 1
ATOM 6620 C C . LEU B 1 412 ? 105.707 -5.950 11.848 1.00 52.69 412 LEU B C 1
ATOM 6621 O O . LEU B 1 412 ? 106.607 -6.618 11.336 1.00 52.70 412 LEU B O 1
ATOM 6626 N N . ASN B 1 413 ? 104.640 -6.494 12.424 1.00 54.64 413 ASN B N 1
ATOM 6627 C CA . ASN B 1 413 ? 104.465 -7.940 12.511 1.00 56.62 413 ASN B CA 1
ATOM 6628 C C . ASN B 1 413 ? 104.613 -8.648 11.168 1.00 57.25 413 ASN B C 1
ATOM 6629 O O . ASN B 1 413 ? 105.216 -9.717 11.086 1.00 57.23 413 ASN B O 1
ATOM 6634 N N . LYS B 1 414 ? 104.064 -8.052 10.116 1.00 58.03 414 LYS B N 1
ATOM 6635 C CA . LYS B 1 414 ? 104.140 -8.647 8.788 1.00 58.83 414 LYS B CA 1
ATOM 6636 C C . LYS B 1 414 ? 105.480 -8.380 8.111 1.00 58.23 414 LYS B C 1
ATOM 6637 O O . LYS B 1 414 ? 105.903 -9.137 7.237 1.00 59.35 414 LYS B O 1
ATOM 6643 N N . ALA B 1 415 ? 106.148 -7.307 8.523 1.00 57.04 415 ALA B N 1
ATOM 6644 C CA . ALA B 1 415 ? 107.430 -6.933 7.938 1.00 55.66 415 ALA B CA 1
ATOM 6645 C C . ALA B 1 415 ? 108.633 -7.660 8.533 1.00 54.84 415 ALA B C 1
ATOM 6646 O O . ALA B 1 415 ? 109.506 -8.123 7.798 1.00 54.74 415 ALA B O 1
ATOM 6648 N N . ILE B 1 416 ? 108.685 -7.760 9.858 1.00 53.33 416 ILE B N 1
ATOM 6649 C CA . ILE B 1 416 ? 109.810 -8.417 10.516 1.00 52.14 416 ILE B CA 1
ATOM 6650 C C . ILE B 1 416 ? 109.405 -9.534 11.473 1.00 51.83 416 ILE B C 1
ATOM 6651 O O . ILE B 1 416 ? 110.243 -10.064 12.204 1.00 51.46 416 ILE B O 1
ATOM 6656 N N . GLY B 1 417 ? 108.125 -9.890 11.469 1.00 51.42 417 GLY B N 1
ATOM 6657 C CA . GLY B 1 417 ? 107.654 -10.944 12.350 1.00 51.16 417 GLY B CA 1
ATOM 6658 C C . GLY B 1 417 ? 107.165 -10.412 13.684 1.00 50.77 417 GLY B C 1
ATOM 6659 O O . GLY B 1 417 ? 107.624 -9.370 14.154 1.00 50.37 417 GLY B O 1
ATOM 6660 N N . TYR B 1 418 ? 106.236 -11.133 14.302 1.00 51.16 418 TYR B N 1
ATOM 6661 C CA . TYR B 1 418 ? 105.678 -10.721 15.582 1.00 51.56 418 TYR B CA 1
ATOM 6662 C C . TYR B 1 418 ? 106.714 -10.653 16.698 1.00 51.08 418 TYR B C 1
ATOM 6663 O O . TYR B 1 418 ? 106.694 -9.732 17.513 1.00 50.43 418 TYR B O 1
ATOM 6672 N N . ASP B 1 419 ? 107.613 -11.631 16.734 1.00 50.88 419 ASP B N 1
ATOM 6673 C CA . ASP B 1 419 ? 108.649 -11.680 17.762 1.00 50.30 419 ASP B CA 1
ATOM 6674 C C . ASP B 1 419 ? 109.389 -10.354 17.909 1.00 49.48 419 ASP B C 1
ATOM 6675 O O . ASP B 1 419 ? 109.422 -9.766 18.991 1.00 48.31 419 ASP B O 1
ATOM 6680 N N . LYS B 1 420 ? 109.983 -9.890 16.814 1.00 49.13 420 LYS B N 1
ATOM 6681 C CA . LYS B 1 420 ? 110.733 -8.640 16.817 1.00 49.54 420 LYS B CA 1
ATOM 6682 C C . LYS B 1 420 ? 109.835 -7.442 17.110 1.00 49.12 420 LYS B C 1
ATOM 6683 O O . LYS B 1 420 ? 110.195 -6.563 17.892 1.00 48.65 420 LYS B O 1
ATOM 6689 N N . ALA B 1 421 ? 108.665 -7.413 16.479 1.00 49.14 421 ALA B N 1
ATOM 6690 C CA . ALA B 1 421 ? 107.717 -6.321 16.674 1.00 49.05 421 ALA B CA 1
ATOM 6691 C C . ALA B 1 421 ? 107.302 -6.217 18.138 1.00 49.20 421 ALA B C 1
ATOM 6692 O O . ALA B 1 421 ? 107.253 -5.124 18.702 1.00 49.28 421 ALA B O 1
ATOM 6694 N N . ALA B 1 422 ? 107.004 -7.360 18.748 1.00 49.06 422 ALA B N 1
ATOM 6695 C CA . ALA B 1 422 ? 106.596 -7.397 20.146 1.00 49.05 422 ALA B CA 1
ATOM 6696 C C . ALA B 1 422 ? 107.716 -6.864 21.031 1.00 50.13 422 ALA B C 1
ATOM 6697 O O . ALA B 1 422 ? 107.468 -6.171 22.018 1.00 49.63 422 ALA B O 1
ATOM 6699 N N . GLU B 1 423 ? 108.952 -7.193 20.669 1.00 50.59 423 GLU B N 1
ATOM 6700 C CA . GLU B 1 423 ? 110.111 -6.745 21.429 1.00 51.46 423 GLU B CA 1
ATOM 6701 C C . GLU B 1 423 ? 110.286 -5.237 21.289 1.00 51.00 423 GLU B C 1
ATOM 6702 O O . GLU B 1 423 ? 110.659 -4.554 22.244 1.00 50.85 423 GLU B O 1
ATOM 6708 N N . ILE B 1 424 ? 110.017 -4.722 20.094 1.00 50.23 424 ILE B N 1
ATOM 6709 C CA . ILE B 1 424 ? 110.132 -3.290 19.844 1.00 49.70 424 ILE B CA 1
ATOM 6710 C C . ILE B 1 424 ? 109.126 -2.549 20.721 1.00 49.33 424 ILE B C 1
ATOM 6711 O O . ILE B 1 424 ? 109.467 -1.571 21.386 1.00 48.79 424 ILE B O 1
ATOM 6716 N N . VAL B 1 425 ? 107.885 -3.025 20.718 1.00 49.05 425 VAL B N 1
ATOM 6717 C CA . VAL B 1 425 ? 106.834 -2.408 21.518 1.00 48.84 425 VAL B CA 1
ATOM 6718 C C . VAL B 1 425 ? 107.183 -2.469 23.002 1.00 49.17 425 VAL B C 1
ATOM 6719 O O . VAL B 1 425 ? 107.064 -1.475 23.718 1.00 48.48 425 VAL B O 1
ATOM 6723 N N . LYS B 1 426 ? 107.620 -3.638 23.460 1.00 50.12 426 LYS B N 1
ATOM 6724 C CA . LYS B 1 426 ? 107.981 -3.817 24.861 1.00 51.00 426 LYS B CA 1
ATOM 6725 C C . LYS B 1 426 ? 109.081 -2.848 25.282 1.00 50.98 426 LYS B C 1
ATOM 6726 O O . LYS B 1 426 ? 109.064 -2.323 26.396 1.00 50.48 426 LYS B O 1
ATOM 6732 N N . LYS B 1 427 ? 110.034 -2.609 24.388 1.00 50.41 427 LYS B N 1
ATOM 6733 C CA . LYS B 1 427 ? 111.136 -1.700 24.677 1.00 50.90 427 LYS B CA 1
ATOM 6734 C C . LYS B 1 427 ? 110.632 -0.260 24.736 1.00 50.84 427 LYS B C 1
ATOM 6735 O O . LYS B 1 427 ? 110.933 0.478 25.675 1.00 49.84 427 LYS B O 1
ATOM 6741 N N . ALA B 1 428 ? 109.861 0.128 23.725 1.00 51.04 428 ALA B N 1
ATOM 6742 C CA . ALA B 1 428 ? 109.309 1.476 23.646 1.00 51.32 428 ALA B CA 1
ATOM 6743 C C . ALA B 1 428 ? 108.514 1.839 24.897 1.00 51.11 428 ALA B C 1
ATOM 6744 O O . ALA B 1 428 ? 108.677 2.926 25.451 1.00 50.93 428 ALA B O 1
ATOM 6746 N N . LEU B 1 429 ? 107.652 0.928 25.338 1.00 51.54 429 LEU B N 1
ATOM 6747 C CA . LEU B 1 429 ? 106.837 1.166 26.524 1.00 52.49 429 LEU B CA 1
ATOM 6748 C C . LEU B 1 429 ? 107.697 1.224 27.781 1.00 54.02 429 LEU B C 1
ATOM 6749 O O . LEU B 1 429 ? 107.492 2.076 28.645 1.00 54.33 429 LEU B O 1
ATOM 6754 N N . LYS B 1 430 ? 108.663 0.315 27.873 1.00 55.49 430 LYS B N 1
ATOM 6755 C CA . LYS B 1 430 ? 109.559 0.252 29.023 1.00 56.82 430 LYS B CA 1
ATOM 6756 C C . LYS B 1 430 ? 110.417 1.509 29.153 1.00 57.21 430 LYS B C 1
ATOM 6757 O O . LYS B 1 430 ? 110.588 2.044 30.249 1.00 57.53 430 LYS B O 1
ATOM 6763 N N . GLU B 1 431 ? 110.951 1.974 28.028 1.00 57.37 431 GLU B N 1
ATOM 6764 C CA . GLU B 1 431 ? 111.804 3.157 28.014 1.00 57.77 431 GLU B CA 1
ATOM 6765 C C . GLU B 1 431 ? 111.052 4.437 27.668 1.00 57.76 431 GLU B C 1
ATOM 6766 O O . GLU B 1 431 ? 111.661 5.494 27.497 1.00 57.82 431 GLU B O 1
ATOM 6772 N N . LYS B 1 432 ? 109.731 4.339 27.568 1.00 57.71 432 LYS B N 1
ATOM 6773 C CA . LYS B 1 432 ? 108.897 5.492 27.245 1.00 57.45 432 LYS B CA 1
ATOM 6774 C C . LYS B 1 432 ? 109.378 6.187 25.974 1.00 56.99 432 LYS B C 1
ATOM 6775 O O . LYS B 1 432 ? 109.548 7.406 25.948 1.00 56.73 432 LYS B O 1
ATOM 6781 N N . LYS B 1 433 ? 109.594 5.404 24.923 1.00 56.39 433 LYS B N 1
ATOM 6782 C CA . LYS B 1 433 ? 110.054 5.943 23.650 1.00 55.95 433 LYS B CA 1
ATOM 6783 C C . LYS B 1 433 ? 109.122 5.533 22.516 1.00 54.92 433 LYS B C 1
ATOM 6784 O O . LYS B 1 433 ? 108.277 4.654 22.683 1.00 54.64 433 LYS B O 1
ATOM 6790 N N . THR B 1 434 ? 109.281 6.178 21.365 1.00 53.40 434 THR B N 1
ATOM 6791 C CA . THR B 1 434 ? 108.462 5.875 20.199 1.00 52.65 434 THR B CA 1
ATOM 6792 C C . THR B 1 434 ? 108.886 4.532 19.616 1.00 52.26 434 THR B C 1
ATOM 6793 O O . THR B 1 434 ? 110.039 4.123 19.759 1.00 51.95 434 THR B O 1
ATOM 6797 N N . LEU B 1 435 ? 107.954 3.848 18.960 1.00 51.08 435 LEU B N 1
ATOM 6798 C CA . LEU B 1 435 ? 108.256 2.558 18.354 1.00 50.63 435 LEU B CA 1
ATOM 6799 C C . LEU B 1 435 ? 109.415 2.688 17.370 1.00 51.38 435 LEU B C 1
ATOM 6800 O O . LEU B 1 435 ? 110.212 1.762 17.213 1.00 50.66 435 LEU B O 1
ATOM 6805 N N . LYS B 1 436 ? 109.508 3.840 16.711 1.00 51.71 436 LYS B N 1
ATOM 6806 C CA . LYS B 1 436 ? 110.581 4.079 15.752 1.00 53.48 436 LYS B CA 1
ATOM 6807 C C . LYS B 1 436 ? 111.928 4.124 16.463 1.00 54.27 436 LYS B C 1
ATOM 6808 O O . LYS B 1 436 ? 112.901 3.519 16.012 1.00 54.11 436 LYS B O 1
ATOM 6814 N N . GLN B 1 437 ? 111.976 4.847 17.577 1.00 55.48 437 GLN B N 1
ATOM 6815 C CA . GLN B 1 437 ? 113.202 4.977 18.352 1.00 56.59 437 GLN B CA 1
ATOM 6816 C C . GLN B 1 437 ? 113.672 3.610 18.834 1.00 57.26 437 GLN B C 1
ATOM 6817 O O . GLN B 1 437 ? 114.831 3.241 18.645 1.00 57.25 437 GLN B O 1
ATOM 6823 N N . ALA B 1 438 ? 112.764 2.863 19.453 1.00 57.67 438 ALA B N 1
ATOM 6824 C CA . ALA B 1 438 ? 113.078 1.535 19.964 1.00 58.26 438 ALA B CA 1
ATOM 6825 C C . ALA B 1 438 ? 113.576 0.622 18.849 1.00 58.80 438 ALA B C 1
ATOM 6826 O O . ALA B 1 438 ? 114.567 -0.089 19.012 1.00 59.04 438 ALA B O 1
ATOM 6828 N N . ALA B 1 439 ? 112.883 0.647 17.714 1.00 59.35 439 ALA B N 1
ATOM 6829 C CA . ALA B 1 439 ? 113.252 -0.182 16.573 1.00 60.23 439 ALA B CA 1
ATOM 6830 C C . ALA B 1 439 ? 114.632 0.199 16.049 1.00 60.77 439 ALA B C 1
ATOM 6831 O O . ALA B 1 439 ? 115.306 -0.605 15.405 1.00 60.40 439 ALA B O 1
ATOM 6833 N N . LEU B 1 440 ? 115.044 1.431 16.331 1.00 61.50 440 LEU B N 1
ATOM 6834 C CA . LEU B 1 440 ? 116.343 1.922 15.890 1.00 62.43 440 LEU B CA 1
ATOM 6835 C C . LEU B 1 440 ? 117.445 1.484 16.848 1.00 62.87 440 LEU B C 1
ATOM 6836 O O . LEU B 1 440 ? 118.506 1.028 16.420 1.00 63.03 440 LEU B O 1
ATOM 6841 N N . GLU B 1 441 ? 117.186 1.619 18.144 1.00 63.40 441 GLU B N 1
ATOM 6842 C CA . GLU B 1 441 ? 118.161 1.239 19.159 1.00 64.00 441 GLU B CA 1
ATOM 6843 C C . GLU B 1 441 ? 118.385 -0.270 19.180 1.00 64.37 441 GLU B C 1
ATOM 6844 O O . GLU B 1 441 ? 119.324 -0.757 19.810 1.00 64.64 441 GLU B O 1
ATOM 6850 N N . LEU B 1 442 ? 117.519 -1.006 18.489 1.00 64.54 442 LEU B N 1
ATOM 6851 C CA . LEU B 1 442 ? 117.629 -2.459 18.421 1.00 64.70 442 LEU B CA 1
ATOM 6852 C C . LEU B 1 442 ? 118.294 -2.886 17.117 1.00 64.69 442 LEU B C 1
ATOM 6853 O O . LEU B 1 442 ? 118.765 -4.016 16.991 1.00 64.40 442 LEU B O 1
ATOM 6858 N N . GLY B 1 443 ? 118.323 -1.975 16.149 1.00 64.89 443 GLY B N 1
ATOM 6859 C CA . GLY B 1 443 ? 118.935 -2.274 14.868 1.00 65.04 443 GLY B CA 1
ATOM 6860 C C . GLY B 1 443 ? 118.058 -3.111 13.957 1.00 65.18 443 GLY B C 1
ATOM 6861 O O . GLY B 1 443 ? 118.504 -3.566 12.904 1.00 64.83 443 GLY B O 1
ATOM 6862 N N . TYR B 1 444 ? 116.807 -3.316 14.359 1.00 65.26 444 TYR B N 1
ATOM 6863 C CA . TYR B 1 444 ? 115.870 -4.105 13.567 1.00 65.60 444 TYR B CA 1
ATOM 6864 C C . TYR B 1 444 ? 115.392 -3.342 12.337 1.00 65.61 444 TYR B C 1
ATOM 6865 O O . TYR B 1 444 ? 115.109 -3.937 11.297 1.00 65.48 444 TYR B O 1
ATOM 6874 N N . LEU B 1 445 ? 115.303 -2.023 12.465 1.00 65.97 445 LEU B N 1
ATOM 6875 C CA . LEU B 1 445 ? 114.864 -1.174 11.366 1.00 65.94 445 LEU B CA 1
ATOM 6876 C C . LEU B 1 445 ? 115.483 0.211 11.480 1.00 66.30 445 LEU B C 1
ATOM 6877 O O . LEU B 1 445 ? 115.617 0.755 12.576 1.00 66.06 445 LEU B O 1
ATOM 6882 N N . THR B 1 446 ? 115.864 0.774 10.339 1.00 67.20 446 THR B N 1
ATOM 6883 C CA . THR B 1 446 ? 116.457 2.102 10.308 1.00 68.28 446 THR B CA 1
ATOM 6884 C C . THR B 1 446 ? 115.343 3.134 10.396 1.00 68.68 446 THR B C 1
ATOM 6885 O O . THR B 1 446 ? 114.191 2.838 10.079 1.00 68.76 446 THR B O 1
ATOM 6889 N N . GLU B 1 447 ? 115.687 4.343 10.826 1.00 69.31 447 GLU B N 1
ATOM 6890 C CA . GLU B 1 447 ? 114.707 5.414 10.946 1.00 70.06 447 GLU B CA 1
ATOM 6891 C C . GLU B 1 447 ? 114.139 5.725 9.563 1.00 70.23 447 GLU B C 1
ATOM 6892 O O . GLU B 1 447 ? 113.285 6.598 9.406 1.00 71.03 447 GLU B O 1
ATOM 6898 N N . GLU B 1 448 ? 114.626 4.993 8.566 1.00 69.89 448 GLU B N 1
ATOM 6899 C CA . GLU B 1 448 ? 114.193 5.153 7.184 1.00 69.58 448 GLU B CA 1
ATOM 6900 C C . GLU B 1 448 ? 113.204 4.059 6.795 1.00 68.45 448 GLU B C 1
ATOM 6901 O O . GLU B 1 448 ? 112.113 4.341 6.302 1.00 68.43 448 GLU B O 1
ATOM 6907 N N . GLU B 1 449 ? 113.596 2.809 7.020 1.00 67.22 449 GLU B N 1
ATOM 6908 C CA . GLU B 1 449 ? 112.753 1.664 6.693 1.00 65.74 449 GLU B CA 1
ATOM 6909 C C . GLU B 1 449 ? 111.442 1.694 7.470 1.00 64.43 449 GLU B C 1
ATOM 6910 O O . GLU B 1 449 ? 110.393 1.310 6.953 1.00 64.26 449 GLU B O 1
ATOM 6916 N N . PHE B 1 450 ? 111.512 2.151 8.716 1.00 62.71 450 PHE B N 1
ATOM 6917 C CA . PHE B 1 450 ? 110.338 2.224 9.577 1.00 61.26 450 PHE B CA 1
ATOM 6918 C C . PHE B 1 450 ? 109.217 3.033 8.929 1.00 60.59 450 PHE B C 1
ATOM 6919 O O . PHE B 1 450 ? 108.080 2.570 8.834 1.00 60.03 450 PHE B O 1
ATOM 6927 N N . ASP B 1 451 ? 109.546 4.242 8.483 1.00 59.51 451 ASP B N 1
ATOM 6928 C CA . ASP B 1 451 ? 108.568 5.123 7.855 1.00 58.73 451 ASP B CA 1
ATOM 6929 C C . ASP B 1 451 ? 107.958 4.545 6.584 1.00 57.64 451 ASP B C 1
ATOM 6930 O O . ASP B 1 451 ? 106.899 4.989 6.141 1.00 57.83 451 ASP B O 1
ATOM 6935 N N . ARG B 1 452 ? 108.621 3.556 5.996 1.00 56.25 452 ARG B N 1
ATOM 6936 C CA . ARG B 1 452 ? 108.117 2.942 4.774 1.00 55.03 452 ARG B 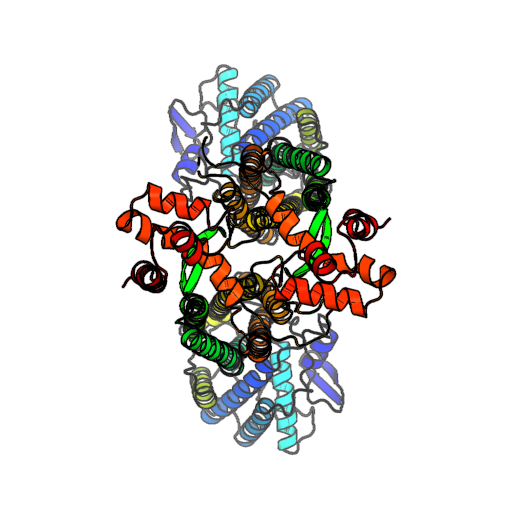CA 1
ATOM 6937 C C . ARG B 1 452 ? 107.171 1.791 5.101 1.00 52.96 452 ARG B C 1
ATOM 6938 O O . ARG B 1 452 ? 106.277 1.467 4.317 1.00 53.18 452 ARG B O 1
ATOM 6946 N N . ILE B 1 453 ? 107.369 1.183 6.265 1.00 50.37 453 ILE B N 1
ATOM 6947 C CA . ILE B 1 453 ? 106.543 0.062 6.696 1.00 47.60 453 ILE B CA 1
ATOM 6948 C C . ILE B 1 453 ? 105.368 0.516 7.557 1.00 45.14 453 ILE B C 1
ATOM 6949 O O . ILE B 1 453 ? 104.247 0.032 7.399 1.00 44.03 453 ILE B O 1
ATOM 6954 N N . VAL B 1 454 ? 105.636 1.443 8.471 1.00 41.87 454 VAL B N 1
ATOM 6955 C CA . VAL B 1 454 ? 104.609 1.957 9.365 1.00 39.82 454 VAL B CA 1
ATOM 6956 C C . VAL B 1 454 ? 104.040 3.278 8.857 1.00 37.63 454 VAL B C 1
ATOM 6957 O O . VAL B 1 454 ? 104.650 4.332 9.019 1.00 36.84 454 VAL B O 1
ATOM 6961 N N . VAL B 1 455 ? 102.868 3.204 8.235 1.00 35.84 455 VAL B N 1
ATOM 6962 C CA . VAL B 1 455 ? 102.191 4.383 7.704 1.00 34.00 455 VAL B CA 1
ATOM 6963 C C . VAL B 1 455 ? 100.842 4.489 8.414 1.00 32.48 455 VAL B C 1
ATOM 6964 O O . VAL B 1 455 ? 99.876 3.833 8.030 1.00 31.67 455 VAL B O 1
ATOM 6968 N N . PRO B 1 456 ? 100.767 5.316 9.470 1.00 30.46 456 PRO B N 1
ATOM 6969 C CA . PRO B 1 456 ? 99.541 5.509 10.249 1.00 29.35 456 PRO B CA 1
ATOM 6970 C C . PRO B 1 456 ? 98.260 5.707 9.441 1.00 28.14 456 PRO B C 1
ATOM 6971 O O . PRO B 1 456 ? 97.217 5.147 9.782 1.00 27.20 456 PRO B O 1
ATOM 6975 N N . MET B 1 457 ? 98.334 6.495 8.373 1.00 27.44 457 MET B N 1
ATOM 6976 C CA . MET B 1 457 ? 97.152 6.757 7.560 1.00 26.80 457 MET B CA 1
ATOM 6977 C C . MET B 1 457 ? 96.555 5.495 6.943 1.00 27.52 457 MET B C 1
ATOM 6978 O O . MET B 1 457 ? 95.347 5.428 6.708 1.00 27.66 457 MET B O 1
ATOM 6983 N N . ARG B 1 458 ? 97.394 4.496 6.677 1.00 26.72 458 ARG B N 1
ATOM 6984 C CA . ARG B 1 458 ? 96.915 3.248 6.092 1.00 27.73 458 ARG B CA 1
ATOM 6985 C C . ARG B 1 458 ? 96.021 2.496 7.072 1.00 26.45 458 ARG B C 1
ATOM 6986 O O . ARG B 1 458 ? 95.228 1.643 6.675 1.00 25.33 458 ARG B O 1
ATOM 6994 N N . LEU B 1 459 ? 96.157 2.811 8.356 1.00 25.05 459 LEU B N 1
ATOM 6995 C CA . LEU B 1 459 ? 95.344 2.167 9.382 1.00 24.26 459 LEU B CA 1
ATOM 6996 C C . LEU B 1 459 ? 94.032 2.932 9.567 1.00 23.11 459 LEU B C 1
ATOM 6997 O O . LEU B 1 459 ? 92.978 2.329 9.760 1.00 22.25 459 LEU B O 1
ATOM 7002 N N . ALA B 1 460 ? 94.110 4.259 9.501 1.00 22.69 460 ALA B N 1
ATOM 7003 C CA . ALA B 1 460 ? 92.937 5.118 9.655 1.00 21.67 460 ALA B CA 1
ATOM 7004 C C . ALA B 1 460 ? 92.051 5.080 8.416 1.00 22.32 460 ALA B C 1
ATOM 7005 O O . ALA B 1 460 ? 90.842 5.282 8.504 1.00 21.48 460 ALA B O 1
ATOM 7007 N N . LYS B 1 461 ? 92.669 4.847 7.261 1.00 21.92 461 LYS B N 1
ATOM 7008 C CA . LYS B 1 461 ? 91.948 4.759 5.991 1.00 24.51 461 LYS B CA 1
ATOM 7009 C C . LYS B 1 461 ? 92.457 3.497 5.303 1.00 25.31 461 LYS B C 1
ATOM 7010 O O . LYS B 1 461 ? 93.177 3.560 4.307 1.00 25.87 461 LYS B O 1
ATOM 7016 N N . PRO B 1 462 ? 92.070 2.326 5.831 1.00 25.61 462 PRO B N 1
ATOM 7017 C CA . PRO B 1 462 ? 92.458 1.003 5.334 1.00 25.08 462 PRO B CA 1
ATOM 7018 C C . PRO B 1 462 ? 92.006 0.615 3.932 1.00 26.53 462 PRO B C 1
ATOM 7019 O O . PRO B 1 462 ? 92.577 -0.293 3.327 1.00 27.53 462 PRO B O 1
ATOM 7023 N N . HIS B 1 463 ? 90.993 1.298 3.414 1.00 24.94 463 HIS B N 1
ATOM 7024 C CA . HIS B 1 463 ? 90.467 0.963 2.097 1.00 26.70 463 HIS B CA 1
ATOM 7025 C C . HIS B 1 463 ? 90.860 1.954 1.008 1.00 27.38 463 HIS B C 1
ATOM 7026 O O . HIS B 1 463 ? 90.293 1.852 -0.099 1.00 27.41 463 HIS B O 1
#

B-factor: mean 31.86, std 15.52, range [10.74, 80.7]

Organism: Thermus thermophilus (NCBI:txid274)

CATH classification: 1.10.275.10 (+2 more: 1.20.200.10, 1.10.40.30)

Nearest PDB structures (foldseek):
  1vdk-assembly1_A-2  TM=1.002E+00  e=1.277E-68  Thermus thermophilus HB8
  6vbe-assembly1_A  TM=9.559E-01  e=4.544E-44  Homo sapiens
  7c1a-assembly1_D  TM=9.065E-01  e=1.644E-44  [Mannheimia] succiniciproducens MBEL55E
  3oce-assembly1_C  TM=9.389E-01  e=1.116E-36  Brucella abortus 2308
  6wng-assembly1_D  TM=9.012E-01  e=1.983E-36  Elizabethkingia anophelis NUH1

Sequence (915 aa):
RIERDTMGEVRVPADKYWGAQTQRSLENFRIGTDRFRMPLEIIRAYGMLKKAAARANLELGELPEEIAKAIIQAAEEVVQGKWDDHFPLVVFQTGSGTQTNMNVNEVIANRASEILGKPLGSKYAHPNDHVNRGQSSNDTFPTAMYVAVALALHQRLYPAVEGLIRTFTAKAQAFDQIVKVGRTHLMDAVPITLGQEIGSWAAQLKTTLAAVKEMEKGLYNLAIGGTAVGTGLNAHPRFGELVAKYLAEETGLPFRVAENRFAALAAHDELVNVMGAIRTLAGALMKIGNDVRWLASGPYAGIGEITIPANEPGSSIMPGKVNPTQVEALTMVVVRVYGNDHTVAFAGSQGNFQLNVYKPVMAYSTLESINLLADAVASFDAHLAQGIEPNLERIEEYLQKNPMLATALNKAIGYDKAAEIVKKALKKTLKQAALELGYLTEEEFDRIVVPMRLAKPHRIERDTMGEVRVPADKYWGAQTQRSLENFRIGTDRFRMPLEIIRAYGMLKKAAARANLELGELPEEIAKAIIQAAEEVVQGKWDDHFPLVVFQTGSGTQTNMNVNEVIANRASEILGKPLGSKYAHPNDHVNRGQSSNDTFPTAMYVAVALALHQRLYPAVEGLIRTFTAKAQAFDQIVKVGRTHLMDAVPITLGQEIGSWAAQLKTTLAAVKEMEKGLYNLAIGGTAVGTGLNAHPRFGELVAKYLAEETGLPFRVAENRFAALAAHDELVNVMGAIRTLAGALMKIGNDVRWLASGPYAGIGEITIPANEPIMPGKVNPTQVEALTMVVVRVYGNDHTVAFAGSQGNFQLNVYKPVMAYSTLESINLLADAVASFDAHLAQGIEPNLERIEEYLQKNPMLATALNKAIGYDKAAEIVKKALKEKKTLKQAALELGYLTEEEFDRIVVPMRLAKPH